Protein AF-A0A955CSC9-F1 (afdb_monomer)

Mean predicted aligned error: 12.22 Å

Solvent-accessible surface area (backbone atoms only — not comparable to full-atom values): 39302 Å² total; per-residue (Å²): 133,86,80,80,80,83,80,83,76,85,60,55,65,53,74,82,69,77,92,69,93,80,81,89,91,70,91,76,82,83,70,88,87,62,76,76,62,68,96,78,73,65,90,75,20,50,72,62,42,13,53,29,66,40,94,57,40,32,42,34,9,13,25,40,22,52,90,54,29,65,29,8,22,25,29,34,34,28,37,57,89,78,28,44,69,74,32,72,39,66,67,98,78,53,37,64,50,15,22,23,15,54,12,40,22,42,28,87,60,39,30,43,34,10,13,25,38,26,48,91,57,28,65,24,10,24,28,30,39,35,29,32,66,87,77,40,43,71,46,97,40,67,43,69,65,98,79,52,36,62,48,14,22,22,14,55,13,39,22,39,29,78,58,41,34,42,35,9,12,23,39,23,47,91,55,28,65,27,10,24,29,31,37,33,28,35,70,86,76,45,43,76,73,40,74,42,70,66,100,77,54,35,59,45,14,23,22,16,58,14,41,24,41,30,80,56,41,31,44,34,8,13,26,33,25,46,91,56,28,65,27,8,25,27,29,35,33,30,34,69,85,79,51,43,77,74,35,72,37,68,66,98,78,53,37,60,50,13,23,22,11,54,12,37,22,38,24,81,58,40,31,40,34,6,13,28,33,24,51,90,53,26,66,26,9,24,27,31,35,32,27,34,67,77,78,37,44,73,74,48,78,48,72,65,98,78,51,35,60,48,13,19,22,10,58,18,37,23,44,43,76,48,42,35,40,34,28,13,60,35,24,45,95,85,38,88,52,57,37,48,76,47,80,46,67,59,72,43,38,72,27,60,32,50,57,31,36,53,31,30,75,67,15,37,69,30,51,45,100,85,72,47,70,46,58,51,73,49,85,89,44,43,50,39,43,32,56,44,40,35,40,36,34,14,17,53,78,23,53,85,49,71,66,20,54,50,52,46,36,50,37,39,44,61,39,52,27,93,45,60,54,30,70,71,69,51,59,32,33,50,59,45,78,44,77,68,50,54,65,39,76,84,56,69,17,62,64,43,59,66,50,48,51,57,47,46,78,75,56,60,57,52,85,88,46,48,89,40,63,45,57,48,59,36,47,62,55,62,40,28,44,36,38,25,36,38,21,38,63,83,44,51,25,36,44,51,50,31,73,48,36,50,49,30,32,37,9,27,37,65,40,98,48,58,31,42,51,54,59,49,44,27,20,43,48,54,27,33,52,34,17,25,21,48,39,29,34,24,21,18,31,98,86,71,50,64,28,73,56,46,43,46,57,45,40,69,19,22,46,16,69,79,35,25,44,72,38,92,52,56,36,90,73,54,56,80,42,68,15,87,53,54,25,50,66,45,36,20,64,54,34,50,20,67,48,42,36,43,33,94,44,83,92,51,49,66,41,78,32,61,29,16,40,57,42,92,74,52,51,77,44,73,39,45,26,56,27,51,64,31,56,63,82,63,84,84,57,75,49,95,57,63,42,69,31,19,39,46,34,42,77,49,59,67,84,82,56,77,66,66,54,52,74,49,59,13,11,24,34,56,67,57,58,43,55,53,51,77,93,50,92,48,53,46,91,92,44,78,78,74,75,74,79,73,82,52,60,28,62,67,37,53,59,34,56,61,64,53,72,53,61,71,40,54,87,39,35,60,74,70,79,75,64,73,45,72,65,17,58,50,38,40,54,52,27,46,75,66,69,34,74,90,29,42,63,72,72,77,86,65,83,47,70,63,20,54,52,44,40,51,51,50,50,71,70,49,48,117

pLDDT: mean 86.6, std 15.4, range [21.83, 98.88]

Secondary structure (DSSP, 8-state):
-PPPPP--PPP------------SSS------------TT--TTS-TTSSEEEETTEEEEEETT--TTSTT--EEEEEETTTTEEEEEE--TT--TT--TTSEEEEETTEEEEEETT--TTSTT-BEEEEEETTT-PEEEEEE--TT--TT--BTSEEEEETTEEEEEETT--TTSTT--EEEEEETTT--EEEEE--TT--TT--EEEEEEEETTEEEEEETT--TTSTT-BEEEEEETTT--EEEEE--TT--TT--BTSEEEEETTEEEEEETT--TTSTT-BEEEEEETTT--EEEEE--TT--TT--EEEEEEEETTEEEEEETT--TTSTT--EEEEEES---SSSSSS-HHHHHH-EEEE-TTS-EEEEPPTT--TTS-EEEEEEEEBTT-PPPHHHHHHHHHHHHTS-HHHH--TT---S-EEEEEE--TTB----BTTTHHHHHHHHHHHSS-TTTTT-HHHHHHHTTTEEEEEE-S-BTTS--SEEE-TTSSEEEE-GGGSSSTT--HHHHHHHHHHHHHHHTT--TT-B-TTS-B----S-TT--STTSTTTSS--TTTTTT--S---SS-PPPEETTSB-GGG--B---TTTTT-EEEE--S-SS---EEEESBS----SS-SSS--SS-B---SS--TTPPSSPP-S--EEPPP--GGG-----TTSTT-STT-----S------HHHHHHHTTPPPPPP-TT-TT-SSS-SHHHHHHHHHHHHHT-GGG-TTSSS--SHHHHHHHHHHHHT---

Foldseek 3Di:
DDDDDDPPDQQQADDDDDDDDDDDDDDDPPDDPDDADDPDDDPQLPWRSEWEDDDQKIKIWRQQDQPQHGSLTWIWIARNNHNDTQDIAHDPDGHYQQRWRLYWEDDDQKIKIWRQQDQPAHGSLIWIWIAGNNRSDTDPAIAHPPPGHYQQSWRNEWYDDDQKIKIWRQQDQPQHGSLIKIWIAGNVVSDTPDIAHPPDGHHQQSWRLYWYDDQQKIKIWRQQDQPQHGSLTKMWIAGNNVSDTQDIAHDPPGHHQQSWRLEWEDDAQKIKIWRQQDQPQHGSLTWIWIAGNNNSDTPDIDHDPPGHHQQRWRNHWYDDDFKIKIKRQQDQPVHGSNIDIDIDGQQPQQQQLAHGPCCQVPAFWFQWPVRRIDHDYDPPRDSQAAEAAEEEAEAAPQDQDPLLVVQLQVQQQQAQCVQSVGNVNHHGHRYHYHYAHHHHHQDEALVPVVVVVVCCLQCQDHPVCGPGVRVSVRVLQRYAYEYRHQYYNPACFQWAAFQQERYIYGHNCPPPPGNDDSLSSNLSVLLRVLRNQREALLAAFPVRDHDNQEQDQQEAASSHVLASGQAPQQNVLHDNHGAQDWWDKAWLQFGQQQQFTADPDPVQQQRKGWWFFQDVVTDIAITGNNRHGHPSNPPPDRDRGTDHGHTSNALLADPPRDDTGDTRTGHRRSNRTHSHLDDDPCSPVSRRPDPPCSPGDHNSSVVRSSPRHRHQLPLLPQVSPSFLDPVSVVSLVVCLVVLNPSQPLVPPSDSDVVSVVSSVVSSVVTGD

Structure (mmCIF, N/CA/C/O backbone):
data_AF-A0A955CSC9-F1
#
_entry.id   AF-A0A955CSC9-F1
#
loop_
_atom_site.group_PDB
_atom_site.id
_atom_site.type_symbol
_atom_site.label_atom_id
_atom_site.label_alt_id
_atom_site.label_comp_id
_atom_site.label_asym_id
_atom_site.label_entity_id
_atom_site.label_seq_id
_atom_site.pdbx_PDB_ins_code
_atom_site.Cartn_x
_atom_site.Cartn_y
_atom_site.Cartn_z
_atom_site.occupancy
_atom_site.B_iso_or_equiv
_atom_site.auth_seq_id
_atom_site.auth_comp_id
_atom_site.auth_asym_id
_atom_site.auth_atom_id
_atom_site.pdbx_PDB_model_num
ATOM 1 N N . MET A 1 1 ? 2.691 -4.304 -58.255 1.00 27.72 1 MET A N 1
ATOM 2 C CA . MET A 1 1 ? 2.308 -4.835 -56.934 1.00 27.72 1 MET A CA 1
ATOM 3 C C . MET A 1 1 ? 2.825 -3.821 -55.934 1.00 27.72 1 MET A C 1
ATOM 5 O O . MET A 1 1 ? 4.020 -3.562 -56.001 1.00 27.72 1 MET A O 1
ATOM 9 N N . PRO A 1 2 ? 1.970 -3.122 -55.175 1.00 28.23 2 PRO A N 1
ATOM 10 C CA . PRO A 1 2 ? 2.449 -2.089 -54.270 1.00 28.23 2 PRO A CA 1
ATOM 11 C C . PRO A 1 2 ? 3.050 -2.744 -53.023 1.00 28.23 2 PRO A C 1
ATOM 13 O O . PRO A 1 2 ? 2.487 -3.691 -52.478 1.00 28.23 2 PRO A O 1
ATOM 16 N N . SER A 1 3 ? 4.222 -2.250 -52.647 1.00 24.31 3 SER A N 1
ATOM 17 C CA . SER A 1 3 ? 4.966 -2.540 -51.428 1.00 24.31 3 SER A CA 1
ATOM 18 C C . SER A 1 3 ? 4.188 -2.064 -50.201 1.00 24.31 3 SER A C 1
ATOM 20 O O . SER A 1 3 ? 3.803 -0.898 -50.123 1.00 24.31 3 SER A O 1
ATOM 22 N N . THR A 1 4 ? 3.962 -2.972 -49.259 1.00 22.47 4 THR A N 1
ATOM 23 C CA . THR A 1 4 ? 3.539 -2.686 -47.884 1.00 22.47 4 THR A CA 1
ATOM 24 C C . THR A 1 4 ? 4.576 -1.794 -47.188 1.00 22.47 4 THR A C 1
ATOM 26 O O . THR A 1 4 ? 5.764 -2.106 -47.283 1.00 22.47 4 THR A O 1
ATOM 29 N N . PRO A 1 5 ? 4.178 -0.701 -46.513 1.00 23.91 5 PRO A N 1
ATOM 30 C CA . PRO A 1 5 ? 5.097 0.084 -45.701 1.00 23.91 5 PRO A CA 1
ATOM 31 C C . PRO A 1 5 ? 5.433 -0.687 -44.417 1.00 23.91 5 PRO A C 1
ATOM 33 O O . PRO A 1 5 ? 4.557 -1.295 -43.803 1.00 23.91 5 PRO A O 1
ATOM 36 N N . CYS A 1 6 ? 6.710 -0.672 -44.040 1.00 21.83 6 CYS A N 1
ATOM 37 C CA . CYS A 1 6 ? 7.175 -1.092 -42.725 1.00 21.83 6 CYS A CA 1
ATOM 38 C C . CYS A 1 6 ? 6.608 -0.094 -41.701 1.00 21.83 6 CYS A C 1
ATOM 40 O O . CYS A 1 6 ? 6.848 1.105 -41.840 1.00 21.83 6 CYS A O 1
ATOM 42 N N . LEU A 1 7 ? 5.804 -0.551 -40.736 1.00 22.22 7 LEU A N 1
ATOM 43 C CA . LEU A 1 7 ? 5.427 0.272 -39.585 1.00 22.22 7 LEU A CA 1
ATOM 44 C C . LEU A 1 7 ? 6.669 0.424 -38.698 1.00 22.22 7 LEU A C 1
ATOM 46 O O . LEU A 1 7 ? 7.051 -0.527 -38.019 1.00 22.22 7 LEU A O 1
ATOM 50 N N . THR A 1 8 ? 7.279 1.605 -38.690 1.00 24.14 8 THR A N 1
ATOM 51 C CA . THR A 1 8 ? 8.192 2.024 -37.622 1.00 24.14 8 THR A CA 1
ATOM 52 C C . THR A 1 8 ? 7.347 2.179 -36.353 1.00 24.14 8 THR A C 1
ATOM 54 O O . THR A 1 8 ? 6.437 3.008 -36.318 1.00 24.14 8 THR A O 1
ATOM 57 N N . ARG A 1 9 ? 7.545 1.301 -35.364 1.00 34.22 9 ARG A N 1
ATOM 58 C CA . ARG A 1 9 ? 6.771 1.268 -34.111 1.00 34.22 9 ARG A CA 1
ATOM 59 C C . ARG A 1 9 ? 7.340 2.305 -33.136 1.00 34.22 9 ARG A C 1
ATOM 61 O O . ARG A 1 9 ? 8.554 2.397 -32.989 1.00 34.22 9 ARG A O 1
ATOM 68 N N . PHE A 1 10 ? 6.469 3.103 -32.522 1.00 26.36 10 PHE A N 1
ATOM 69 C CA . PHE A 1 10 ? 6.844 4.162 -31.584 1.00 26.36 10 PHE A CA 1
ATOM 70 C C . PHE A 1 10 ? 7.265 3.555 -30.239 1.00 26.36 10 PHE A C 1
ATOM 72 O O . PHE A 1 10 ? 6.445 2.933 -29.569 1.00 26.36 10 PHE A O 1
ATOM 79 N N . PHE A 1 11 ? 8.519 3.759 -29.833 1.00 30.78 11 PHE A N 1
ATOM 80 C CA . PHE A 1 11 ? 8.929 3.612 -28.439 1.00 30.78 11 PHE A CA 1
ATOM 81 C C . PHE A 1 11 ? 8.582 4.921 -27.727 1.00 30.78 11 PHE A C 1
ATOM 83 O O . PHE A 1 11 ? 9.043 5.984 -28.128 1.00 30.78 11 PHE A O 1
ATOM 90 N N . VAL A 1 12 ? 7.722 4.868 -26.713 1.00 28.50 12 VAL A N 1
ATOM 91 C CA . VAL A 1 12 ? 7.493 5.990 -25.794 1.00 28.50 12 VAL A CA 1
ATOM 92 C C . VAL A 1 12 ? 7.658 5.436 -24.386 1.00 28.50 12 VAL A C 1
ATOM 94 O O . VAL A 1 12 ? 6.748 4.789 -23.866 1.00 28.50 12 VAL A O 1
ATOM 97 N N . SER A 1 13 ? 8.822 5.668 -23.772 1.00 34.81 13 SER A N 1
ATOM 98 C CA . SER A 1 13 ? 8.996 5.463 -22.330 1.00 34.81 13 SER A CA 1
ATOM 99 C C . SER A 1 13 ? 8.110 6.460 -21.588 1.00 34.81 13 SER A C 1
ATOM 101 O O . SER A 1 13 ? 8.281 7.675 -21.700 1.00 34.81 13 SER A O 1
ATOM 103 N N . LEU A 1 14 ? 7.123 5.939 -20.867 1.00 34.06 14 LEU A N 1
ATOM 104 C CA . LEU A 1 14 ? 6.153 6.722 -20.113 1.00 34.06 14 LEU A CA 1
ATOM 105 C C . LEU A 1 14 ? 6.776 7.186 -18.781 1.00 34.06 14 LEU A C 1
ATOM 107 O O . LEU A 1 14 ? 7.572 6.474 -18.177 1.00 34.06 14 LEU A O 1
ATOM 111 N N . LEU A 1 15 ? 6.450 8.413 -18.368 1.00 38.41 15 LEU A N 1
ATOM 112 C CA . LEU A 1 15 ? 7.112 9.221 -17.332 1.00 38.41 15 LEU A CA 1
ATOM 113 C C . LEU A 1 15 ? 7.545 8.484 -16.045 1.00 38.41 15 LEU A C 1
ATOM 115 O O . LEU A 1 15 ? 6.826 7.639 -15.520 1.00 38.41 15 LEU A O 1
ATOM 119 N N . ALA A 1 16 ? 8.635 8.957 -15.430 1.00 31.97 16 ALA A N 1
ATOM 120 C CA . ALA A 1 16 ? 8.791 8.895 -13.978 1.00 31.97 16 ALA A CA 1
ATOM 121 C C . ALA A 1 16 ? 7.995 10.060 -13.362 1.00 31.97 16 ALA A C 1
ATOM 123 O O . ALA A 1 16 ? 8.359 11.227 -13.528 1.00 31.97 16 ALA A O 1
ATOM 124 N N . LEU A 1 17 ? 6.879 9.762 -12.691 1.00 34.78 17 LEU A N 1
ATOM 125 C CA . LEU A 1 17 ? 6.157 10.761 -11.905 1.00 34.78 17 LEU A CA 1
ATOM 126 C C . LEU A 1 17 ? 6.923 11.043 -10.608 1.00 34.78 17 LEU A C 1
ATOM 128 O O . LEU A 1 17 ? 7.182 10.141 -9.816 1.00 34.78 17 LEU A O 1
ATOM 132 N N . SER A 1 18 ? 7.242 12.312 -10.354 1.00 35.44 18 SER A N 1
ATOM 133 C CA . SER A 1 18 ? 7.598 12.763 -9.009 1.00 35.44 18 SER A CA 1
ATOM 134 C C . SER A 1 18 ? 6.372 12.654 -8.101 1.00 35.44 18 SER A C 1
ATOM 136 O O . SER A 1 18 ? 5.301 13.138 -8.470 1.00 35.44 18 SER A O 1
ATOM 138 N N . SER A 1 19 ? 6.544 12.053 -6.923 1.00 32.44 19 SER A N 1
ATOM 139 C CA . SER A 1 19 ? 5.508 11.794 -5.918 1.00 32.44 19 SER A CA 1
ATOM 140 C C . SER A 1 19 ? 4.541 12.970 -5.716 1.00 32.44 19 SER A C 1
ATOM 142 O O . SER A 1 19 ? 4.884 13.973 -5.084 1.00 32.44 19 SER A O 1
ATOM 144 N N . MET A 1 20 ? 3.309 12.822 -6.193 1.00 34.28 20 MET A N 1
ATOM 145 C CA . MET A 1 20 ? 2.164 13.583 -5.707 1.00 34.28 20 MET A CA 1
ATOM 146 C C . MET A 1 20 ? 1.137 12.580 -5.198 1.00 34.28 20 MET A C 1
ATOM 148 O O . MET A 1 20 ? 0.690 11.715 -5.943 1.00 34.28 20 MET A O 1
ATOM 152 N N . ALA A 1 21 ? 0.810 12.672 -3.910 1.00 30.42 21 ALA A N 1
ATOM 153 C CA . ALA A 1 21 ? -0.268 11.901 -3.309 1.00 30.42 21 ALA A CA 1
ATOM 154 C C . ALA A 1 21 ? -1.593 12.264 -3.999 1.00 30.42 21 ALA A C 1
ATOM 156 O O . ALA A 1 21 ? -1.924 13.447 -4.112 1.00 30.42 21 ALA A O 1
ATOM 157 N N . VAL A 1 22 ? -2.338 11.261 -4.466 1.00 36.06 22 VAL A N 1
ATOM 158 C CA . VAL A 1 22 ? -3.630 11.452 -5.135 1.00 36.06 22 VAL A CA 1
ATOM 159 C C . VAL A 1 22 ? -4.745 10.866 -4.273 1.00 36.06 22 VAL A C 1
ATOM 161 O O . VAL A 1 22 ? -4.733 9.691 -3.924 1.00 36.06 22 VAL A O 1
ATOM 164 N N . SER A 1 23 ? -5.714 11.716 -3.949 1.00 29.53 23 SER A N 1
ATOM 165 C CA . SER A 1 23 ? -7.051 11.375 -3.461 1.00 29.53 23 SER A CA 1
ATOM 166 C C . SER A 1 23 ? -7.992 11.062 -4.638 1.00 29.53 23 SER A C 1
ATOM 168 O O . SER A 1 23 ? -7.803 11.616 -5.728 1.00 29.53 23 SER A O 1
ATOM 170 N N . PRO A 1 24 ? -9.018 10.204 -4.473 1.00 41.53 24 PRO A N 1
ATOM 171 C CA . PRO A 1 24 ? -9.853 9.799 -5.595 1.00 41.53 24 PRO A CA 1
ATOM 172 C C . PRO A 1 24 ? -10.959 10.820 -5.914 1.00 41.53 24 PRO A C 1
ATOM 174 O O . PRO A 1 24 ? -11.454 11.543 -5.052 1.00 41.53 24 PRO A O 1
ATOM 177 N N . ALA A 1 25 ? -11.379 10.783 -7.183 1.00 38.34 25 ALA A N 1
ATOM 178 C CA . ALA A 1 25 ? -12.618 11.321 -7.753 1.00 38.34 25 ALA A CA 1
ATOM 179 C C . ALA A 1 25 ? -12.752 12.854 -7.915 1.00 38.34 25 ALA A C 1
ATOM 181 O O . ALA A 1 25 ? -13.553 13.531 -7.275 1.00 38.34 25 ALA A O 1
ATOM 182 N N . GLY A 1 26 ? -12.060 13.374 -8.928 1.00 32.62 26 GLY A N 1
ATOM 183 C CA . GLY A 1 26 ? -12.388 14.621 -9.619 1.00 32.62 26 GLY A CA 1
ATOM 184 C C . GLY A 1 26 ? -11.360 14.837 -10.719 1.00 32.62 26 GLY A C 1
ATOM 185 O O . GLY A 1 26 ? -10.179 14.907 -10.403 1.00 32.62 26 GLY A O 1
ATOM 186 N N . GLY A 1 27 ? -11.775 14.859 -11.992 1.00 33.59 27 GLY A N 1
ATOM 187 C CA . GLY A 1 27 ? -10.863 14.909 -13.142 1.00 33.59 27 GLY A CA 1
ATOM 188 C C . GLY A 1 27 ? -9.773 15.964 -12.952 1.00 33.59 27 GLY A C 1
ATOM 189 O O . GLY A 1 27 ? -10.051 17.162 -13.005 1.00 33.59 27 GLY A O 1
ATOM 190 N N . GLN A 1 28 ? -8.547 15.517 -12.675 1.00 43.25 28 GLN A N 1
ATOM 191 C CA . GLN A 1 28 ? -7.423 16.418 -12.491 1.00 43.25 28 GLN A CA 1
ATOM 192 C C . GLN A 1 28 ? -7.009 16.926 -13.868 1.00 43.25 28 GLN A C 1
ATOM 194 O O . GLN A 1 28 ? -6.484 16.178 -14.689 1.00 43.25 28 GLN A O 1
ATOM 199 N N . THR A 1 29 ? -7.246 18.208 -14.138 1.00 39.84 29 THR A N 1
ATOM 200 C CA . THR A 1 29 ? -6.616 18.867 -15.281 1.00 39.84 29 THR A CA 1
ATOM 201 C C . THR A 1 29 ? -5.141 19.075 -14.943 1.00 39.84 29 THR A C 1
ATOM 203 O O . THR A 1 29 ? -4.768 20.085 -14.343 1.00 39.84 29 THR A O 1
ATOM 206 N N . ILE A 1 30 ? -4.296 18.109 -15.299 1.00 59.06 30 ILE A N 1
ATOM 207 C CA . ILE A 1 30 ? -2.844 18.293 -15.298 1.00 59.06 30 ILE A CA 1
ATOM 208 C C . ILE A 1 30 ? -2.531 19.264 -16.439 1.00 59.06 30 ILE A C 1
ATOM 210 O O . ILE A 1 30 ? -2.742 18.955 -17.610 1.00 59.06 30 ILE A O 1
ATOM 214 N N . ASN A 1 31 ? -2.103 20.478 -16.095 1.00 68.06 31 ASN A N 1
ATOM 215 C CA . ASN A 1 31 ? -1.739 21.489 -17.083 1.00 68.06 31 ASN A CA 1
ATOM 216 C C . ASN A 1 31 ? -0.254 21.363 -17.424 1.00 68.06 31 ASN A C 1
ATOM 218 O O . ASN A 1 31 ? 0.576 21.227 -16.525 1.00 68.06 31 ASN A O 1
ATOM 222 N N . GLU A 1 32 ? 0.076 21.472 -18.711 1.00 78.44 32 GLU A N 1
ATOM 223 C CA . GLU A 1 32 ? 1.454 21.649 -19.166 1.00 78.44 32 GLU A CA 1
ATOM 224 C C . GLU A 1 32 ? 2.065 22.871 -18.462 1.00 78.44 32 GLU A C 1
ATOM 226 O O . GLU A 1 32 ? 1.569 23.992 -18.595 1.00 78.44 32 GLU A O 1
ATOM 231 N N . THR A 1 33 ? 3.130 22.655 -17.690 1.00 82.19 33 THR A N 1
ATOM 232 C CA . THR A 1 33 ? 3.891 23.745 -17.066 1.00 82.19 33 THR A CA 1
ATOM 233 C C . THR A 1 33 ? 4.924 24.304 -18.033 1.00 82.19 33 THR A C 1
ATOM 235 O O . THR A 1 33 ? 5.051 25.524 -18.145 1.00 82.19 33 THR A O 1
ATOM 238 N N . VAL A 1 34 ? 5.640 23.427 -18.747 1.00 86.00 34 VAL A N 1
ATOM 239 C CA . VAL A 1 34 ? 6.629 23.799 -19.761 1.00 86.00 34 VAL A CA 1
ATOM 240 C C . VAL A 1 34 ? 6.714 22.746 -20.874 1.00 86.00 34 VAL A C 1
ATOM 242 O O . VAL A 1 34 ? 6.741 21.549 -20.597 1.00 86.00 34 VAL A O 1
ATOM 245 N N . LYS A 1 35 ? 6.846 23.194 -22.130 1.00 88.69 35 LYS A N 1
ATOM 246 C CA . LYS A 1 35 ? 7.242 22.362 -23.275 1.00 88.69 35 LYS A CA 1
ATOM 247 C C . LYS A 1 35 ? 8.754 22.391 -23.478 1.00 88.69 35 LYS A C 1
ATOM 249 O O . LYS A 1 35 ? 9.326 23.466 -23.653 1.00 88.69 35 LYS A O 1
ATOM 254 N N . LEU A 1 36 ? 9.380 21.219 -23.540 1.00 89.44 36 LEU A N 1
ATOM 255 C CA . LEU A 1 36 ? 10.791 21.087 -23.907 1.00 89.44 36 LEU A CA 1
ATOM 256 C C . LEU A 1 36 ? 10.930 21.122 -25.431 1.00 89.44 36 LEU A C 1
ATOM 258 O O . LEU A 1 36 ? 10.248 20.379 -26.137 1.00 89.44 36 LEU A O 1
ATOM 262 N N . LEU A 1 37 ? 11.790 22.004 -25.934 1.00 90.12 37 LEU A N 1
ATOM 263 C CA . LEU A 1 37 ? 12.090 22.135 -27.357 1.00 90.12 37 LEU A CA 1
ATOM 264 C C . LEU A 1 37 ? 13.610 22.191 -27.539 1.00 90.12 37 LEU A C 1
ATOM 266 O O . LEU A 1 37 ? 14.245 23.020 -26.881 1.00 90.12 37 LEU A O 1
ATOM 270 N N . PRO A 1 38 ? 14.198 21.362 -28.417 1.00 90.81 38 PRO A N 1
ATOM 271 C CA . PRO A 1 38 ? 15.599 21.517 -28.786 1.00 90.81 38 PRO A CA 1
ATOM 272 C C . PRO A 1 38 ? 15.786 22.845 -29.531 1.00 90.81 38 PRO A C 1
ATOM 274 O O . PRO A 1 38 ? 14.937 23.258 -30.326 1.00 90.81 38 PRO A O 1
ATOM 277 N N . ASN A 1 39 ? 16.898 23.532 -29.270 1.00 90.44 39 ASN A N 1
ATOM 278 C CA . ASN A 1 39 ? 17.215 24.832 -29.870 1.00 90.44 39 ASN A CA 1
ATOM 279 C C . ASN A 1 39 ? 17.400 24.766 -31.395 1.00 90.44 39 ASN A C 1
ATOM 281 O O . ASN A 1 39 ? 17.302 25.793 -32.068 1.00 90.44 39 ASN A O 1
ATOM 285 N N . ASP A 1 40 ? 17.692 23.580 -31.920 1.00 89.88 40 ASP A N 1
ATOM 286 C CA . ASP A 1 40 ? 18.030 23.301 -33.311 1.00 89.88 40 ASP A CA 1
ATOM 287 C C . ASP A 1 40 ? 17.124 22.252 -33.963 1.00 89.88 40 ASP A C 1
ATOM 289 O O . ASP A 1 40 ? 17.410 21.850 -35.082 1.00 89.88 40 ASP A O 1
ATOM 293 N N . GLY A 1 41 ? 16.021 21.857 -33.314 1.00 80.69 41 GLY A N 1
ATOM 294 C CA . GLY A 1 41 ? 15.158 20.794 -33.830 1.00 80.69 41 GLY A CA 1
ATOM 295 C C . GLY A 1 41 ? 14.644 21.080 -35.236 1.00 80.69 41 GLY A C 1
ATOM 296 O O . GLY A 1 41 ? 13.989 22.105 -35.480 1.00 80.69 41 GLY A O 1
ATOM 297 N N . ILE A 1 42 ? 14.896 20.145 -36.143 1.00 85.12 42 ILE A N 1
ATOM 298 C CA . ILE A 1 42 ? 14.381 20.148 -37.503 1.00 85.12 42 ILE A CA 1
ATOM 299 C C . ILE A 1 42 ? 13.373 19.005 -37.686 1.00 85.12 42 ILE A C 1
ATOM 301 O O . ILE A 1 42 ? 12.956 18.311 -36.757 1.00 85.12 42 ILE A O 1
ATOM 305 N N . SER A 1 43 ? 12.809 18.907 -38.888 1.00 84.69 43 SER A N 1
ATOM 306 C CA . SER A 1 43 ? 11.834 17.863 -39.189 1.00 84.69 43 SER A CA 1
ATOM 307 C C . SER A 1 43 ? 12.529 16.514 -39.322 1.00 84.69 43 SER A C 1
ATOM 309 O O . SER A 1 43 ? 13.434 16.418 -40.140 1.00 84.69 43 SER A O 1
ATOM 311 N N . LEU A 1 44 ? 11.956 15.484 -38.691 1.00 84.44 44 LEU A N 1
ATOM 312 C CA . LEU A 1 44 ? 12.343 14.066 -38.775 1.00 84.44 44 LEU A CA 1
ATOM 313 C C . LEU A 1 44 ? 13.452 13.592 -37.828 1.00 84.44 44 LEU A C 1
ATOM 315 O O . LEU A 1 44 ? 13.618 12.384 -37.757 1.00 84.44 44 LEU A O 1
ATOM 319 N N . ASP A 1 45 ? 14.037 14.453 -36.990 1.00 87.25 45 ASP A N 1
ATOM 320 C CA . ASP A 1 45 ? 15.051 14.046 -35.987 1.00 87.25 45 ASP A CA 1
ATOM 321 C C . ASP A 1 45 ? 14.518 13.086 -34.905 1.00 87.25 45 ASP A C 1
ATOM 323 O O . ASP A 1 45 ? 15.264 12.533 -34.099 1.00 87.25 45 ASP A O 1
ATOM 327 N N . VAL A 1 46 ? 13.193 12.912 -34.849 1.00 90.06 46 VAL A N 1
ATOM 328 C CA . VAL A 1 46 ? 12.474 12.085 -33.865 1.00 90.06 46 VAL A CA 1
ATOM 329 C C . VAL A 1 46 ? 12.812 12.465 -32.414 1.00 90.06 46 VAL A C 1
ATOM 331 O O . VAL A 1 46 ? 12.889 11.619 -31.525 1.00 90.06 46 VAL A O 1
ATOM 334 N N . PHE A 1 47 ? 12.983 13.765 -32.150 1.00 92.38 47 PHE A N 1
ATOM 335 C CA . PHE A 1 47 ? 13.141 14.282 -30.790 1.00 92.38 47 PHE A CA 1
ATOM 336 C C . PHE A 1 47 ? 11.990 13.821 -29.885 1.00 92.38 47 PHE A C 1
ATOM 338 O O . PHE A 1 47 ? 10.816 14.030 -30.202 1.00 92.38 47 PHE A O 1
ATOM 345 N N . GLY A 1 48 ? 12.335 13.239 -28.736 1.00 90.94 48 GLY A N 1
ATOM 346 C CA . GLY A 1 48 ? 11.363 12.680 -27.795 1.00 90.94 48 GLY A CA 1
ATOM 347 C C . GLY A 1 48 ? 11.132 11.179 -27.952 1.00 90.94 48 GLY A C 1
ATOM 348 O O . GLY A 1 48 ? 10.285 10.648 -27.242 1.00 90.94 48 GLY A O 1
ATOM 349 N N . PHE A 1 49 ? 11.868 10.499 -28.840 1.00 91.75 49 PHE A N 1
ATOM 350 C CA . PHE A 1 49 ? 11.795 9.041 -28.993 1.00 91.75 49 PHE A CA 1
ATOM 351 C C . PHE A 1 49 ? 12.161 8.301 -27.701 1.00 91.75 49 PHE A C 1
ATOM 353 O O . PHE A 1 49 ? 11.485 7.366 -27.289 1.00 91.75 49 PHE A O 1
ATOM 360 N N . SER A 1 50 ? 13.214 8.754 -27.026 1.00 94.94 50 SER A N 1
ATOM 361 C CA . SER A 1 50 ? 13.641 8.221 -25.738 1.00 94.94 50 SER A CA 1
ATOM 362 C C . SER A 1 50 ? 13.762 9.364 -24.733 1.00 94.94 50 SER A C 1
ATOM 364 O O . SER A 1 50 ? 14.207 10.464 -25.068 1.00 94.94 50 SER A O 1
ATOM 366 N N . VAL A 1 51 ? 13.300 9.140 -23.502 1.00 94.81 51 VAL A N 1
ATOM 367 C CA . VAL A 1 51 ? 13.273 10.162 -22.447 1.00 94.81 51 VAL A CA 1
ATOM 368 C C . VAL A 1 51 ? 13.604 9.520 -21.106 1.00 94.81 51 VAL A C 1
ATOM 370 O O . VAL A 1 51 ? 13.068 8.466 -20.774 1.00 94.81 51 VAL A O 1
ATOM 373 N N . ALA A 1 52 ? 14.441 10.186 -20.312 1.00 95.31 52 ALA A N 1
ATOM 374 C CA . ALA A 1 52 ? 14.706 9.821 -18.924 1.00 95.31 52 ALA A CA 1
ATOM 375 C C . ALA A 1 52 ? 14.854 11.079 -18.055 1.00 95.31 52 ALA A C 1
ATOM 377 O O . ALA A 1 52 ? 15.315 12.114 -18.533 1.00 95.31 52 ALA A O 1
ATOM 378 N N . ILE A 1 53 ? 14.471 11.007 -16.778 1.00 93.12 53 ILE A N 1
ATOM 379 C CA . ILE A 1 53 ? 14.496 12.150 -15.851 1.00 93.12 53 ILE A CA 1
ATOM 380 C C . ILE A 1 53 ? 15.069 11.745 -14.489 1.00 93.12 53 ILE A C 1
ATOM 382 O O . ILE A 1 53 ? 14.745 10.687 -13.955 1.00 93.12 53 ILE A O 1
ATOM 386 N N . ASN A 1 54 ? 15.909 12.601 -13.908 1.00 92.75 54 ASN A N 1
ATOM 387 C CA . ASN A 1 54 ? 16.368 12.490 -12.527 1.00 92.75 54 ASN A CA 1
ATOM 388 C C . ASN A 1 54 ? 16.289 13.865 -11.856 1.00 92.75 54 ASN A C 1
ATOM 390 O O . ASN A 1 54 ? 16.930 14.823 -12.291 1.00 92.75 54 ASN A O 1
ATOM 394 N N . GLY A 1 55 ? 15.469 13.974 -10.808 1.00 90.31 55 GLY A N 1
ATOM 395 C CA . GLY A 1 55 ? 15.183 15.260 -10.174 1.00 90.31 55 GLY A CA 1
ATOM 396 C C . GLY A 1 55 ? 14.617 16.260 -11.185 1.00 90.31 55 GLY A C 1
ATOM 397 O O . GLY A 1 55 ? 13.574 16.019 -11.786 1.00 90.31 55 GLY A O 1
ATOM 398 N N . THR A 1 56 ? 15.314 17.379 -11.379 1.00 92.38 56 THR A N 1
ATOM 399 C CA . THR A 1 56 ? 14.912 18.439 -12.316 1.00 92.38 56 THR A CA 1
ATOM 400 C C . THR A 1 56 ? 15.620 18.367 -13.671 1.00 92.38 56 THR A C 1
ATOM 402 O O . THR A 1 56 ? 15.473 19.266 -14.492 1.00 92.38 56 THR A O 1
ATOM 405 N N . THR A 1 57 ? 16.398 17.315 -13.937 1.00 94.56 57 THR A N 1
ATOM 406 C CA . THR A 1 57 ? 17.138 17.159 -15.197 1.00 94.56 57 THR A CA 1
ATOM 407 C C . THR A 1 57 ? 16.546 16.038 -16.040 1.00 94.56 57 THR A C 1
ATOM 409 O O . THR A 1 57 ? 16.392 14.919 -15.553 1.00 94.56 57 THR A O 1
ATOM 412 N N . ALA A 1 58 ? 16.250 16.319 -17.309 1.00 96.00 58 ALA A N 1
ATOM 413 C CA . ALA A 1 58 ? 15.810 15.330 -18.292 1.00 96.00 58 ALA A CA 1
ATOM 414 C C . ALA A 1 58 ? 16.842 15.148 -19.414 1.00 96.00 58 ALA A C 1
ATOM 416 O O . ALA A 1 58 ? 17.455 16.122 -19.849 1.00 96.00 58 ALA A O 1
ATOM 417 N N . VAL A 1 59 ? 16.991 13.914 -19.897 1.00 97.81 59 VAL A N 1
ATOM 418 C CA . VAL A 1 59 ? 17.698 13.550 -21.134 1.00 97.81 59 VAL A CA 1
ATOM 419 C C . VAL A 1 59 ? 16.648 13.152 -22.166 1.00 97.81 59 VAL A C 1
ATOM 421 O O . VAL A 1 59 ? 15.762 12.358 -21.852 1.00 97.81 59 VAL A O 1
ATOM 424 N N . VAL A 1 60 ? 16.743 13.686 -23.382 1.00 97.94 60 VAL A N 1
ATOM 425 C CA . VAL A 1 60 ? 15.813 13.402 -24.482 1.00 97.94 60 VAL A CA 1
ATOM 426 C C . VAL A 1 60 ? 16.587 13.037 -25.744 1.00 97.94 60 VAL A C 1
ATOM 428 O O . VAL A 1 60 ? 17.420 13.823 -26.187 1.00 97.94 60 VAL A O 1
ATOM 431 N N . GLY A 1 61 ? 16.325 11.865 -26.316 1.00 97.44 61 GLY A N 1
ATOM 432 C CA . GLY A 1 61 ? 16.953 11.381 -27.545 1.00 97.44 61 GLY A CA 1
ATOM 433 C C . GLY A 1 61 ? 16.265 11.865 -28.824 1.00 97.44 61 GLY A C 1
ATOM 434 O O . GLY A 1 61 ? 15.054 12.105 -28.848 1.00 97.44 61 GLY A O 1
ATOM 435 N N . ALA A 1 62 ? 17.062 11.999 -29.881 1.00 97.00 62 ALA A N 1
ATOM 436 C CA . ALA A 1 62 ? 16.686 12.369 -31.242 1.00 97.00 62 ALA A CA 1
ATOM 437 C C . ALA A 1 62 ? 17.585 11.592 -32.221 1.00 97.00 62 ALA A C 1
ATOM 439 O O . ALA A 1 62 ? 18.571 12.106 -32.743 1.00 97.00 62 ALA A O 1
ATOM 440 N N . PHE A 1 63 ? 17.298 10.303 -32.392 1.00 95.56 63 PHE A N 1
ATOM 441 C CA . PHE A 1 63 ? 18.225 9.361 -33.028 1.00 95.56 63 PHE A CA 1
ATOM 442 C C . PHE A 1 63 ? 18.345 9.488 -34.555 1.00 95.56 63 PHE A C 1
ATOM 444 O O . PHE A 1 63 ? 19.171 8.805 -35.146 1.00 95.56 63 PHE A O 1
ATOM 451 N N . HIS A 1 64 ? 17.547 10.351 -35.187 1.00 94.88 64 HIS A N 1
ATOM 452 C CA . HIS A 1 64 ? 17.654 10.705 -36.611 1.00 94.88 64 HIS A CA 1
ATOM 453 C C . HIS A 1 64 ? 18.157 12.144 -36.814 1.00 94.88 64 HIS A C 1
ATOM 455 O O . HIS A 1 64 ? 17.959 12.734 -37.868 1.00 94.88 64 HIS A O 1
ATOM 461 N N . ASP A 1 65 ? 18.720 12.769 -35.782 1.00 93.38 65 ASP A N 1
ATOM 462 C CA . ASP A 1 65 ? 19.365 14.071 -35.947 1.00 93.38 65 ASP A CA 1
ATOM 463 C C . ASP A 1 65 ? 20.620 13.944 -36.835 1.00 93.38 65 ASP A C 1
ATOM 465 O O . ASP A 1 65 ? 21.373 12.976 -36.724 1.00 93.38 65 ASP A O 1
ATOM 469 N N . ASP A 1 66 ? 20.857 14.920 -37.714 1.00 92.75 66 ASP A N 1
ATOM 470 C CA . ASP A 1 66 ? 21.826 14.794 -38.818 1.00 92.75 66 ASP A CA 1
ATOM 471 C C . ASP A 1 66 ? 23.147 15.571 -38.600 1.00 92.75 66 ASP A C 1
ATOM 473 O O . ASP A 1 66 ? 23.905 15.827 -39.544 1.00 92.75 66 ASP A O 1
ATOM 477 N N . ASP A 1 67 ? 23.441 16.005 -37.370 1.00 89.19 67 ASP A N 1
ATOM 478 C CA . ASP A 1 67 ? 24.538 16.945 -37.083 1.00 89.19 67 ASP A CA 1
ATOM 479 C C . ASP A 1 67 ? 25.935 16.423 -37.463 1.00 89.19 67 ASP A C 1
ATOM 481 O O . ASP A 1 67 ? 26.771 17.194 -37.952 1.00 89.19 67 ASP A O 1
ATOM 485 N N . ASN A 1 68 ? 26.182 15.125 -37.268 1.00 90.81 68 ASN A N 1
ATOM 486 C CA . ASN A 1 68 ? 27.440 14.452 -37.604 1.00 90.81 68 ASN A CA 1
ATOM 487 C C . ASN A 1 68 ? 27.313 13.526 -38.835 1.00 90.81 68 ASN A C 1
ATOM 489 O O . ASN A 1 68 ? 28.197 12.716 -39.106 1.00 90.81 68 ASN A O 1
ATOM 493 N N . GLY A 1 69 ? 26.247 13.677 -39.626 1.00 90.69 69 GLY A N 1
ATOM 494 C CA . GLY A 1 69 ? 25.933 12.832 -40.783 1.00 90.69 69 GLY A CA 1
ATOM 495 C C . GLY A 1 69 ? 24.489 12.338 -40.748 1.00 90.69 69 GLY A C 1
ATOM 496 O O . GLY A 1 69 ? 23.854 12.406 -39.699 1.00 90.69 69 GLY A O 1
ATOM 497 N N . ASP A 1 70 ? 23.987 11.847 -41.887 1.00 93.38 70 ASP A N 1
ATOM 498 C CA . ASP A 1 70 ? 22.599 11.373 -42.006 1.00 93.38 70 ASP A CA 1
ATOM 499 C C . ASP A 1 70 ? 22.309 10.305 -40.927 1.00 93.38 70 ASP A C 1
ATOM 501 O O . ASP A 1 70 ? 23.062 9.337 -40.796 1.00 93.38 70 ASP A O 1
ATOM 505 N N . ASP A 1 71 ? 21.245 10.488 -40.145 1.00 93.06 71 ASP A N 1
ATOM 506 C CA . ASP A 1 71 ? 20.823 9.628 -39.031 1.00 93.06 71 ASP A CA 1
ATOM 507 C C . ASP A 1 71 ? 21.946 9.320 -38.002 1.00 93.06 71 ASP A C 1
ATOM 509 O O . ASP A 1 71 ? 21.977 8.246 -37.393 1.00 93.06 71 ASP A O 1
ATOM 513 N N . SER A 1 72 ? 22.903 10.240 -37.816 1.00 95.12 72 SER A N 1
ATOM 514 C CA . SER A 1 72 ? 23.982 10.101 -36.813 1.00 95.12 72 SER A CA 1
ATOM 515 C C . SER A 1 72 ? 23.459 10.153 -35.373 1.00 95.12 72 SER A C 1
ATOM 517 O O . SER A 1 72 ? 23.941 9.435 -34.495 1.00 95.12 72 SER A O 1
ATOM 519 N N . GLY A 1 73 ? 22.405 10.936 -35.152 1.00 96.81 73 GLY A N 1
ATOM 520 C CA . GLY A 1 73 ? 21.655 11.026 -33.913 1.00 96.81 73 GLY A CA 1
ATOM 521 C C . GLY A 1 73 ? 22.240 11.987 -32.872 1.00 96.81 73 GLY A C 1
ATOM 522 O O . GLY A 1 73 ? 23.435 12.276 -32.824 1.00 96.81 73 GLY A O 1
ATOM 523 N N . SER A 1 74 ? 21.358 12.466 -31.994 1.00 97.19 74 SER A N 1
ATOM 524 C CA . SER A 1 74 ? 21.660 13.387 -30.897 1.00 97.19 74 SER A CA 1
ATOM 525 C C . SER A 1 74 ? 20.863 13.059 -29.637 1.00 97.19 74 SER A C 1
ATOM 527 O O . SER A 1 74 ? 19.819 12.409 -29.669 1.00 97.19 74 SER A O 1
ATOM 529 N N . ALA A 1 75 ? 21.315 13.584 -28.498 1.00 97.75 75 ALA A N 1
ATOM 530 C CA . ALA A 1 75 ? 20.513 13.653 -27.279 1.00 97.75 75 ALA A CA 1
ATOM 531 C C . ALA A 1 75 ? 20.610 15.043 -26.644 1.00 97.75 75 ALA A C 1
ATOM 533 O O . ALA A 1 75 ? 21.500 15.828 -26.950 1.00 97.75 75 ALA A O 1
ATOM 534 N N . TYR A 1 76 ? 19.684 15.380 -25.755 1.00 97.69 76 TYR A N 1
ATOM 535 C CA . TYR A 1 76 ? 19.547 16.732 -25.225 1.00 97.69 76 TYR A CA 1
ATOM 536 C C . TYR A 1 76 ? 19.288 16.713 -23.727 1.00 97.69 76 TYR A C 1
ATOM 538 O O . TYR A 1 76 ? 18.439 15.964 -23.252 1.00 97.69 76 TYR A O 1
ATOM 546 N N . LEU A 1 77 ? 19.982 17.581 -22.992 1.00 97.44 77 LEU A N 1
ATOM 547 C CA . LEU A 1 77 ? 19.746 17.809 -21.570 1.00 97.44 77 LEU A CA 1
ATOM 548 C C . LEU A 1 77 ? 18.844 19.020 -21.358 1.00 97.44 77 LEU A C 1
ATOM 550 O O . LEU A 1 77 ? 19.095 20.081 -21.932 1.00 97.44 77 LEU A O 1
ATOM 554 N N . PHE A 1 78 ? 17.860 18.886 -20.473 1.00 96.00 78 PHE A N 1
ATOM 555 C CA . PHE A 1 78 ? 16.938 19.954 -20.095 1.00 96.00 78 PHE A CA 1
ATOM 556 C C . PHE A 1 78 ? 16.806 20.102 -18.585 1.00 96.00 78 PHE A C 1
ATOM 558 O O . PHE A 1 78 ? 16.708 19.114 -17.864 1.00 96.00 78 PHE A O 1
ATOM 565 N N . GLU A 1 79 ? 16.704 21.349 -18.137 1.00 93.88 79 GLU A N 1
ATOM 566 C CA . GLU A 1 79 ? 16.214 21.707 -16.809 1.00 93.88 79 GLU A CA 1
ATOM 567 C C . GLU A 1 79 ? 14.685 21.824 -16.874 1.00 93.88 79 GLU A C 1
ATOM 569 O O . GLU A 1 79 ? 14.140 22.724 -17.522 1.00 93.88 79 GLU A O 1
ATOM 574 N N . THR A 1 80 ? 13.982 20.892 -16.236 1.00 91.00 80 THR A N 1
ATOM 575 C CA . THR A 1 80 ? 12.542 20.673 -16.425 1.00 91.00 80 THR A CA 1
ATOM 576 C C . THR A 1 80 ? 11.674 21.718 -15.737 1.00 91.00 80 THR A C 1
ATOM 578 O O . THR A 1 80 ? 10.539 21.929 -16.160 1.00 91.00 80 THR A O 1
ATOM 581 N N . THR A 1 81 ? 12.193 22.436 -14.734 1.00 89.50 81 THR A N 1
ATOM 582 C CA . THR A 1 81 ? 11.420 23.477 -14.030 1.00 89.50 81 THR A CA 1
ATOM 583 C C . THR A 1 81 ? 11.133 24.703 -14.895 1.00 89.50 81 THR A C 1
ATOM 585 O O . THR A 1 81 ? 10.108 25.361 -14.718 1.00 89.50 81 THR A O 1
ATOM 588 N N . VAL A 1 82 ? 12.027 25.012 -15.838 1.00 90.81 82 VAL A N 1
ATOM 589 C CA . VAL A 1 82 ? 11.921 26.173 -16.741 1.00 90.81 82 VAL A CA 1
ATOM 590 C C . VAL A 1 82 ? 11.971 25.794 -18.225 1.00 90.81 82 VAL A C 1
ATOM 592 O O . VAL A 1 82 ? 11.830 26.666 -19.079 1.00 90.81 82 VAL A O 1
ATOM 595 N N . GLY A 1 83 ? 12.178 24.511 -18.534 1.00 90.25 83 GLY A N 1
ATOM 596 C CA . GLY A 1 83 ? 12.319 23.949 -19.882 1.00 90.25 83 GLY A CA 1
ATOM 597 C C . GLY A 1 83 ? 13.516 24.455 -20.672 1.00 90.25 83 GLY A C 1
ATOM 598 O O . GLY A 1 83 ? 13.488 24.490 -21.901 1.00 90.25 83 GLY A O 1
ATOM 599 N N . GLN A 1 84 ? 14.568 24.868 -19.975 1.00 92.94 84 GLN A N 1
ATOM 600 C CA . GLN A 1 84 ? 15.789 25.347 -20.601 1.00 92.94 84 GLN A CA 1
ATOM 601 C C . GLN A 1 84 ? 16.641 24.159 -21.061 1.00 92.94 84 GLN A C 1
ATOM 603 O O . GLN A 1 84 ? 16.977 23.298 -20.250 1.00 92.94 84 GLN A O 1
ATOM 608 N N . GLN A 1 85 ? 17.070 24.155 -22.326 1.00 95.69 85 GLN A N 1
ATOM 609 C CA . GLN A 1 85 ? 18.114 23.238 -22.788 1.00 95.69 85 GLN A CA 1
ATOM 610 C C . GLN A 1 85 ? 19.449 23.585 -22.107 1.00 95.69 85 GLN A C 1
ATOM 612 O O . GLN A 1 85 ? 19.954 24.703 -22.241 1.00 95.69 85 GLN A O 1
ATOM 617 N N . ILE A 1 86 ? 20.017 22.620 -21.387 1.00 94.62 86 ILE A N 1
ATOM 618 C CA . ILE A 1 86 ? 21.329 22.699 -20.735 1.00 94.62 86 ILE A CA 1
ATOM 619 C C . ILE A 1 86 ? 22.429 22.453 -21.772 1.00 94.62 86 ILE A C 1
ATOM 621 O O . ILE A 1 86 ? 23.369 23.239 -21.876 1.00 94.62 86 ILE A O 1
ATOM 625 N N . ALA A 1 87 ? 22.298 21.377 -22.553 1.00 96.56 87 ALA A N 1
ATOM 626 C CA . ALA A 1 87 ? 23.279 20.973 -23.555 1.00 96.56 87 ALA A CA 1
ATOM 627 C C . ALA A 1 87 ? 22.643 20.117 -24.660 1.00 96.56 87 ALA A C 1
ATOM 629 O O . ALA A 1 87 ? 21.611 19.483 -24.446 1.00 96.56 87 ALA A O 1
ATOM 630 N N . LYS A 1 88 ? 23.278 20.103 -25.836 1.00 96.25 88 LYS A N 1
ATOM 631 C CA . LYS A 1 88 ? 23.134 19.038 -26.837 1.00 96.25 88 LYS A CA 1
ATOM 632 C C . LYS A 1 88 ? 24.303 18.072 -26.636 1.00 96.25 88 LYS A C 1
ATOM 634 O O . LYS A 1 88 ? 25.435 18.521 -26.462 1.00 96.25 88 LYS A O 1
ATOM 639 N N . LEU A 1 89 ? 24.006 16.785 -26.588 1.00 97.69 89 LEU A N 1
ATOM 640 C CA . LEU A 1 89 ? 24.943 15.689 -26.409 1.00 97.69 89 LEU A CA 1
ATOM 641 C C . LEU A 1 89 ? 25.214 15.085 -27.782 1.00 97.69 89 LEU A C 1
ATOM 643 O O . LEU A 1 89 ? 24.279 14.676 -28.468 1.00 97.69 89 LEU A O 1
ATOM 647 N N . LEU A 1 90 ? 26.489 15.042 -28.147 1.00 96.06 90 LEU A N 1
ATOM 648 C CA . LEU A 1 90 ? 26.985 14.417 -29.364 1.00 96.06 90 LEU A CA 1
ATOM 649 C C . LEU A 1 90 ? 28.094 13.437 -28.971 1.00 96.06 90 LEU A C 1
ATOM 651 O O . LEU A 1 90 ? 28.923 13.795 -28.122 1.00 96.06 90 LEU A O 1
ATOM 655 N N . PRO A 1 91 ? 28.130 12.234 -29.557 1.00 94.62 91 PRO A N 1
ATOM 656 C CA . PRO A 1 91 ? 29.240 11.312 -29.369 1.00 94.62 91 PRO A CA 1
ATOM 657 C C . PRO A 1 91 ? 30.518 11.881 -30.004 1.00 94.62 91 PRO A C 1
ATOM 659 O O . PRO A 1 91 ? 30.483 12.595 -31.009 1.00 94.62 91 PRO A O 1
ATOM 662 N N . SER A 1 92 ? 31.669 11.578 -29.405 1.00 91.62 92 SER A N 1
ATOM 663 C CA . SER A 1 92 ? 32.988 12.073 -29.826 1.00 91.62 92 SER A CA 1
ATOM 664 C C . SER A 1 92 ? 33.426 11.610 -31.217 1.00 91.62 92 SER A C 1
ATOM 666 O O . SER A 1 92 ? 34.336 12.200 -31.799 1.00 91.62 92 SER A O 1
ATOM 668 N N . ASP A 1 93 ? 32.809 10.541 -31.695 1.00 93.56 93 ASP A N 1
ATOM 669 C CA . ASP A 1 93 ? 33.110 9.771 -32.895 1.00 93.56 93 ASP A CA 1
ATOM 670 C C . ASP A 1 93 ? 31.833 9.411 -33.667 1.00 93.56 93 ASP A C 1
ATOM 672 O O . ASP A 1 93 ? 31.850 8.451 -34.418 1.00 93.56 93 ASP A O 1
ATOM 676 N N . GLY A 1 94 ? 30.739 10.161 -33.478 1.00 91.56 94 GLY A N 1
ATOM 677 C CA . GLY A 1 94 ? 29.497 9.891 -34.206 1.00 91.56 94 GLY A CA 1
ATOM 678 C C . GLY A 1 94 ? 29.663 10.055 -35.706 1.00 91.56 94 GLY A C 1
ATOM 679 O O . GLY A 1 94 ? 30.176 11.077 -36.166 1.00 91.56 94 GLY A O 1
ATOM 680 N N . GLU A 1 95 ? 29.166 9.075 -36.440 1.00 95.31 95 GLU A N 1
ATOM 681 C CA . GLU A 1 95 ? 29.188 8.984 -37.889 1.00 95.31 95 GLU A CA 1
ATOM 682 C C . GLU A 1 95 ? 27.768 8.737 -38.436 1.00 95.31 95 GLU A C 1
ATOM 684 O O . GLU A 1 95 ? 26.766 8.679 -37.722 1.00 95.31 95 GLU A O 1
ATOM 689 N N . THR A 1 96 ? 27.663 8.663 -39.762 1.00 96.44 96 THR A N 1
ATOM 690 C CA . THR A 1 96 ? 26.388 8.471 -40.471 1.00 96.44 96 THR A CA 1
ATOM 691 C C . THR A 1 96 ? 25.740 7.133 -40.107 1.00 96.44 96 THR A C 1
ATOM 693 O O . THR A 1 96 ? 26.297 6.079 -40.409 1.00 96.44 96 THR A O 1
ATOM 696 N N . GLY A 1 97 ? 24.512 7.176 -39.588 1.00 94.44 97 GLY A N 1
ATOM 697 C CA . GLY A 1 97 ? 23.684 5.998 -39.331 1.00 94.44 97 GLY A CA 1
ATOM 698 C C . GLY A 1 97 ? 23.867 5.333 -37.965 1.00 94.44 97 GLY A C 1
ATOM 699 O O . GLY A 1 97 ? 23.192 4.331 -37.720 1.00 94.44 97 GLY A O 1
ATOM 700 N N . ASP A 1 98 ? 24.703 5.879 -37.076 1.00 96.75 98 ASP A N 1
ATOM 701 C CA . ASP A 1 98 ? 24.964 5.317 -35.739 1.00 96.75 98 ASP A CA 1
ATOM 702 C C . ASP A 1 98 ? 23.732 5.341 -34.818 1.00 96.75 98 ASP A C 1
ATOM 704 O O . ASP A 1 98 ? 23.619 4.530 -33.890 1.00 96.75 98 ASP A O 1
ATOM 708 N N . GLN A 1 99 ? 22.780 6.240 -35.098 1.00 97.12 99 GLN A N 1
ATOM 709 C CA . GLN A 1 99 ? 21.533 6.420 -34.351 1.00 97.12 99 GLN A CA 1
ATOM 710 C C . GLN A 1 99 ? 21.746 6.719 -32.861 1.00 97.12 99 GLN A C 1
ATOM 712 O O . GLN A 1 99 ? 21.040 6.203 -31.987 1.00 97.12 99 GLN A O 1
ATOM 717 N N . PHE A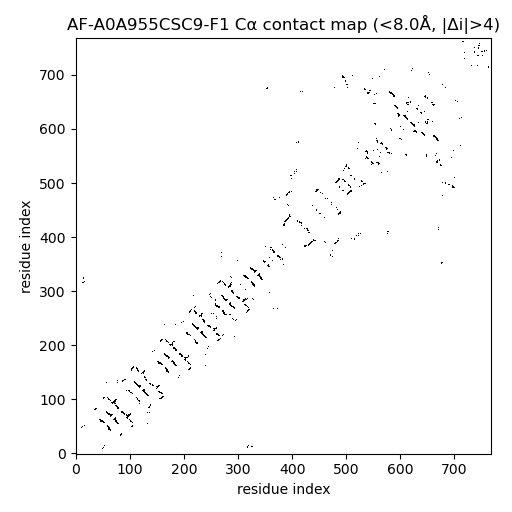 1 100 ? 22.717 7.573 -32.541 1.00 98.38 100 PHE A N 1
ATOM 718 C CA . PHE A 1 100 ? 22.940 8.024 -31.173 1.00 98.38 100 PHE A CA 1
ATOM 719 C C . PHE A 1 100 ? 21.690 8.701 -30.587 1.00 98.38 100 PHE A C 1
ATOM 721 O O . PHE A 1 100 ? 21.051 9.535 -31.219 1.00 98.38 100 PHE A O 1
ATOM 728 N N . GLY A 1 101 ? 21.326 8.365 -29.349 1.00 97.75 101 GLY A N 1
ATOM 729 C CA . GLY A 1 101 ? 20.083 8.855 -28.739 1.00 97.75 101 GLY A CA 1
ATOM 730 C C . GLY A 1 101 ? 18.895 7.918 -28.943 1.00 97.75 101 GLY A C 1
ATOM 731 O O . GLY A 1 101 ? 17.781 8.256 -28.536 1.00 97.75 101 GLY A O 1
ATOM 732 N N . TYR A 1 102 ? 19.114 6.730 -29.517 1.00 98.31 102 TYR A N 1
ATOM 733 C CA . TYR A 1 102 ? 18.082 5.698 -29.631 1.00 98.31 102 TYR A CA 1
ATOM 734 C C . TYR A 1 102 ? 17.518 5.319 -28.257 1.00 98.31 102 TYR A C 1
ATOM 736 O O . TYR A 1 102 ? 16.306 5.240 -28.068 1.00 98.31 102 TYR A O 1
ATOM 744 N N . SER A 1 103 ? 18.393 5.176 -27.262 1.00 98.50 103 SER A N 1
ATOM 745 C CA . SER A 1 103 ? 18.031 4.899 -25.874 1.00 98.50 103 SER A CA 1
ATOM 746 C C . SER A 1 103 ? 18.776 5.847 -24.927 1.00 98.50 103 SER A C 1
ATOM 748 O O . SER A 1 103 ? 19.922 6.224 -25.183 1.00 98.50 103 SER A O 1
ATOM 750 N N . VAL A 1 104 ? 18.121 6.276 -23.842 1.00 98.56 104 VAL A N 1
ATOM 751 C CA . VAL A 1 104 ? 18.702 7.196 -22.848 1.00 98.56 104 VAL A CA 1
ATOM 752 C C . VAL A 1 104 ? 18.329 6.785 -21.426 1.00 98.56 104 VAL A C 1
ATOM 754 O O . VAL A 1 104 ? 17.209 6.347 -21.175 1.00 98.56 104 VAL A O 1
ATOM 757 N N . ALA A 1 105 ? 19.248 6.977 -20.480 1.00 98.19 105 ALA A N 1
ATOM 758 C CA . ALA A 1 105 ? 19.003 6.803 -19.049 1.00 98.19 105 ALA A CA 1
ATOM 759 C C . ALA A 1 105 ? 19.810 7.817 -18.222 1.00 98.19 105 ALA A C 1
ATOM 761 O O . ALA A 1 105 ? 20.861 8.282 -18.662 1.00 98.19 105 ALA A O 1
ATOM 762 N N . ILE A 1 106 ? 19.338 8.170 -17.021 1.00 97.38 106 ILE A N 1
ATOM 763 C CA . ILE A 1 106 ? 19.987 9.161 -16.145 1.00 97.38 106 ILE A CA 1
ATOM 764 C C . ILE A 1 106 ? 19.905 8.756 -14.669 1.00 97.38 106 ILE A C 1
ATOM 766 O O . ILE A 1 106 ? 18.847 8.376 -14.176 1.00 97.38 106 ILE A O 1
ATOM 770 N N . SER A 1 107 ? 21.022 8.885 -13.949 1.00 96.00 107 SER A N 1
ATOM 771 C CA . SER A 1 107 ? 21.099 8.714 -12.495 1.00 96.00 107 SER A CA 1
ATOM 772 C C . SER A 1 107 ? 22.094 9.715 -11.917 1.00 96.00 107 SER A C 1
ATOM 774 O O . SER A 1 107 ? 23.289 9.676 -12.219 1.00 96.00 107 SER A O 1
ATOM 776 N N . GLY A 1 108 ? 21.603 10.627 -11.074 1.00 93.12 108 GLY A N 1
ATOM 777 C CA . GLY A 1 108 ? 22.416 11.681 -10.478 1.00 93.12 108 GLY A CA 1
ATOM 778 C C . GLY A 1 108 ? 23.110 12.537 -11.539 1.00 93.12 108 GLY A C 1
ATOM 779 O O . GLY A 1 108 ? 22.465 13.183 -12.363 1.00 93.12 108 GLY A O 1
ATOM 780 N N . THR A 1 109 ? 24.443 12.545 -11.515 1.00 94.19 109 THR A N 1
ATOM 781 C CA . THR A 1 109 ? 25.270 13.377 -12.404 1.00 94.19 109 THR A CA 1
ATOM 782 C C . THR A 1 109 ? 25.646 12.705 -13.727 1.00 94.19 109 THR A C 1
ATOM 784 O O . THR A 1 109 ? 26.439 13.264 -14.482 1.00 94.19 109 THR A O 1
ATOM 787 N N . THR A 1 110 ? 25.130 11.507 -14.013 1.00 97.06 110 THR A N 1
ATOM 788 C CA . THR A 1 110 ? 25.540 10.710 -15.177 1.00 97.06 110 THR A CA 1
ATOM 789 C C . THR A 1 110 ? 24.342 10.327 -16.036 1.00 97.06 110 THR A C 1
ATOM 791 O O . THR A 1 110 ? 23.344 9.811 -15.532 1.00 97.06 110 THR A O 1
ATOM 794 N N . ALA A 1 111 ? 24.469 10.551 -17.342 1.00 97.94 111 ALA A N 1
ATOM 795 C CA . ALA A 1 111 ? 23.570 10.036 -18.365 1.00 97.94 111 ALA A CA 1
ATOM 796 C C . ALA A 1 111 ? 24.271 8.960 -19.203 1.00 97.94 111 ALA A C 1
ATOM 798 O O . ALA A 1 111 ? 25.470 9.068 -19.466 1.00 97.94 111 ALA A O 1
ATOM 799 N N . VAL A 1 112 ? 23.513 7.950 -19.625 1.00 98.56 112 VAL A N 1
ATOM 800 C CA . VAL A 1 112 ? 23.922 6.917 -20.585 1.00 98.56 112 VAL A CA 1
ATOM 801 C C . VAL A 1 112 ? 23.098 7.105 -21.851 1.00 98.56 112 VAL A C 1
ATOM 803 O O . VAL A 1 112 ? 21.880 7.266 -21.758 1.00 98.56 112 VAL A O 1
ATOM 806 N N . VAL A 1 113 ? 23.745 7.087 -23.013 1.00 98.69 113 VAL A N 1
ATOM 807 C CA . VAL A 1 113 ? 23.086 7.228 -24.317 1.00 98.69 113 VAL A CA 1
ATOM 808 C C . VAL A 1 113 ? 23.553 6.122 -25.257 1.00 98.69 113 VAL A C 1
ATOM 810 O O . VAL A 1 113 ? 24.757 5.951 -25.440 1.00 98.69 113 VAL A O 1
ATOM 813 N N . GLY A 1 114 ? 22.615 5.363 -25.820 1.00 98.50 114 GLY A N 1
ATOM 814 C CA . GLY A 1 114 ? 22.889 4.274 -26.757 1.00 98.50 114 GLY A CA 1
ATOM 815 C C . GLY A 1 114 ? 22.924 4.720 -28.222 1.00 98.50 114 GLY A C 1
ATOM 816 O O . GLY A 1 114 ? 22.194 5.634 -28.616 1.00 98.50 114 GLY A O 1
ATOM 817 N N . ALA A 1 115 ? 23.761 4.044 -29.006 1.00 98.38 115 ALA A N 1
ATOM 818 C CA . ALA A 1 115 ? 23.922 4.168 -30.453 1.00 98.38 115 ALA A CA 1
ATOM 819 C C . ALA A 1 115 ? 24.020 2.748 -31.054 1.00 98.38 115 ALA A C 1
ATOM 821 O O . ALA A 1 115 ? 25.121 2.242 -31.276 1.00 98.38 115 ALA A O 1
ATOM 822 N N . PRO A 1 116 ? 22.889 2.038 -31.231 1.00 98.25 116 PRO A N 1
ATOM 823 C CA . PRO A 1 116 ? 22.884 0.609 -31.557 1.00 98.25 116 PRO A CA 1
ATOM 824 C C . PRO A 1 116 ? 23.459 0.260 -32.932 1.00 98.25 116 PRO A C 1
ATOM 826 O O . PRO A 1 116 ? 23.728 -0.911 -33.185 1.00 98.25 116 PRO A O 1
ATOM 829 N N . ASN A 1 117 ? 23.647 1.236 -33.821 1.00 97.69 117 ASN A N 1
ATOM 830 C CA . ASN A 1 117 ? 24.154 0.989 -35.169 1.00 97.69 117 ASN A CA 1
ATOM 831 C C . ASN A 1 117 ? 25.600 1.448 -35.386 1.00 97.69 117 ASN A C 1
ATOM 833 O O . ASN A 1 117 ? 26.112 1.224 -36.482 1.00 97.69 117 ASN A O 1
ATOM 837 N N . ASP A 1 118 ? 26.243 2.011 -34.360 1.00 96.94 118 ASP A N 1
ATOM 838 C CA . ASP A 1 118 ? 27.673 2.336 -34.362 1.00 96.94 118 ASP A CA 1
ATOM 839 C C . ASP A 1 118 ? 28.512 1.108 -34.760 1.00 96.94 118 ASP A C 1
ATOM 841 O O . ASP A 1 118 ? 28.228 -0.023 -34.340 1.00 96.94 118 ASP A O 1
ATOM 845 N N . ASP A 1 119 ? 29.505 1.310 -35.628 1.00 95.19 119 ASP A N 1
ATOM 846 C CA . ASP A 1 119 ? 30.187 0.225 -36.338 1.00 95.19 119 ASP A CA 1
ATOM 847 C C . ASP A 1 119 ? 31.653 -0.021 -35.936 1.00 95.19 119 ASP A C 1
ATOM 849 O O . ASP A 1 119 ? 32.378 -0.762 -36.613 1.00 95.19 119 ASP A O 1
ATOM 853 N N . ASP A 1 120 ? 32.075 0.514 -34.786 1.00 92.56 120 ASP A N 1
ATOM 854 C CA . ASP A 1 120 ? 33.461 0.456 -34.304 1.00 92.56 120 ASP A CA 1
ATOM 855 C C . ASP A 1 120 ? 34.015 -0.970 -34.134 1.00 92.56 120 ASP A C 1
ATOM 857 O O . ASP A 1 120 ? 35.196 -1.221 -34.409 1.00 92.56 120 ASP A O 1
ATOM 861 N N . ASN A 1 121 ? 33.177 -1.914 -33.690 1.00 92.75 121 ASN A N 1
ATOM 862 C CA . ASN A 1 121 ? 33.535 -3.324 -33.492 1.00 92.75 121 ASN A CA 1
ATOM 863 C C . ASN A 1 121 ? 32.944 -4.251 -34.574 1.00 92.75 121 ASN A C 1
ATOM 865 O O . ASN A 1 121 ? 33.005 -5.476 -34.456 1.00 92.75 121 ASN A O 1
ATOM 869 N N . GLY A 1 122 ? 32.429 -3.685 -35.667 1.00 93.31 122 GLY A N 1
ATOM 870 C CA . GLY A 1 122 ? 31.755 -4.402 -36.749 1.00 93.31 122 GLY A CA 1
ATOM 871 C C . GLY A 1 122 ? 30.467 -3.692 -37.149 1.00 93.31 122 GLY A C 1
ATOM 872 O O . GLY A 1 122 ? 29.911 -2.935 -36.369 1.00 93.31 122 GLY A O 1
ATOM 873 N N . THR A 1 123 ? 29.962 -3.928 -38.362 1.00 96.12 123 THR A N 1
ATOM 874 C CA . THR A 1 123 ? 28.742 -3.254 -38.841 1.00 96.12 123 THR A CA 1
ATOM 875 C C . THR A 1 123 ? 27.586 -3.435 -37.855 1.00 96.12 123 THR A C 1
ATOM 877 O O . THR A 1 123 ? 27.187 -4.563 -37.568 1.00 96.12 123 THR A O 1
ATOM 880 N N . SER A 1 124 ? 27.061 -2.321 -37.334 1.00 95.94 124 SER A N 1
ATOM 881 C CA . SER A 1 124 ? 25.992 -2.310 -36.326 1.00 95.94 124 SER A CA 1
ATOM 882 C C . SER A 1 124 ? 26.306 -3.143 -35.075 1.00 95.94 124 SER A C 1
ATOM 884 O O . SER A 1 124 ? 25.421 -3.798 -34.521 1.00 95.94 124 SER A O 1
ATOM 886 N N . SER A 1 125 ? 27.571 -3.146 -34.640 1.00 97.19 125 SER A N 1
ATOM 887 C CA . SER A 1 125 ? 27.971 -3.731 -33.355 1.00 97.19 125 SER A CA 1
ATOM 888 C C . SER A 1 125 ? 27.383 -2.969 -32.169 1.00 97.19 125 SER A C 1
ATOM 890 O O . SER A 1 125 ? 27.056 -3.565 -31.145 1.00 97.19 125 SER A O 1
ATOM 892 N N . GLY A 1 126 ? 27.183 -1.664 -32.348 1.00 98.12 126 GLY A N 1
ATOM 893 C CA . GLY A 1 126 ? 26.579 -0.762 -31.390 1.00 98.12 126 GLY A CA 1
ATOM 894 C C . GLY A 1 126 ? 27.528 -0.288 -30.288 1.00 98.12 126 GLY A C 1
ATOM 895 O O . GLY A 1 126 ? 28.532 -0.924 -29.964 1.00 98.12 126 GLY A O 1
ATOM 896 N N . SER A 1 127 ? 27.172 0.850 -29.696 1.00 98.12 127 SER A N 1
ATOM 897 C CA . SER A 1 127 ? 27.939 1.542 -28.661 1.00 98.12 127 SER A CA 1
ATOM 898 C C . SER A 1 127 ? 27.035 2.222 -27.632 1.00 98.12 127 SER A C 1
ATOM 900 O O . SER A 1 127 ? 25.865 2.514 -27.887 1.00 98.12 127 SER A O 1
ATOM 902 N N . ALA A 1 128 ? 27.581 2.521 -26.451 1.00 98.31 128 ALA A N 1
ATOM 903 C CA . ALA A 1 128 ? 26.932 3.398 -25.477 1.00 98.31 128 ALA A CA 1
ATOM 904 C C . ALA A 1 128 ? 27.918 4.413 -24.893 1.00 98.31 128 ALA A C 1
ATOM 906 O O . ALA A 1 128 ? 29.107 4.148 -24.730 1.00 98.31 128 ALA A O 1
ATOM 907 N N . TYR A 1 129 ? 27.417 5.591 -24.547 1.00 98.31 129 TYR A N 1
ATOM 908 C CA . TYR A 1 129 ? 28.235 6.735 -24.166 1.00 98.31 129 TYR A CA 1
ATOM 909 C C . TYR A 1 129 ? 27.783 7.314 -22.838 1.00 98.31 129 TYR A C 1
ATOM 911 O O . TYR A 1 129 ? 26.590 7.362 -22.538 1.00 98.31 129 TYR A O 1
ATOM 919 N N . LEU A 1 130 ? 28.748 7.795 -22.059 1.00 98.25 130 LEU A N 1
ATOM 920 C CA . LEU A 1 130 ? 28.504 8.412 -20.765 1.00 98.25 130 LEU A CA 1
ATOM 921 C C . LEU A 1 130 ? 28.660 9.929 -20.852 1.00 98.25 130 LEU A C 1
ATOM 923 O O . LEU A 1 130 ? 29.646 10.419 -21.399 1.00 98.25 130 LEU A O 1
ATOM 927 N N . PHE A 1 131 ? 27.729 10.674 -20.260 1.00 98.00 131 PHE A N 1
ATOM 928 C CA . PHE A 1 131 ? 27.759 12.138 -20.219 1.00 98.00 131 PHE A CA 1
ATOM 929 C C . PHE A 1 131 ? 27.576 12.665 -18.801 1.00 98.00 131 PHE A C 1
ATOM 931 O O . PHE A 1 131 ? 26.803 12.124 -18.010 1.00 98.00 131 PHE A O 1
ATOM 938 N N . ASP A 1 132 ? 28.272 13.757 -18.498 1.00 96.31 132 ASP A N 1
ATOM 939 C CA . ASP A 1 132 ? 28.060 14.536 -17.286 1.00 96.31 132 ASP A CA 1
ATOM 940 C C . ASP A 1 132 ? 26.816 15.419 -17.457 1.00 96.31 132 ASP A C 1
ATOM 942 O O . ASP A 1 132 ? 26.750 16.266 -18.350 1.00 96.31 132 ASP A O 1
ATOM 946 N N . THR A 1 133 ? 25.821 15.239 -16.592 1.00 95.06 133 THR A N 1
ATOM 947 C CA . THR A 1 133 ? 24.521 15.919 -16.724 1.00 95.06 133 THR A CA 1
ATOM 948 C C . THR A 1 133 ? 24.557 17.388 -16.309 1.00 95.06 133 THR A C 1
ATOM 950 O O . THR A 1 133 ? 23.630 18.137 -16.607 1.00 95.06 133 THR A O 1
ATOM 953 N N . THR A 1 134 ? 25.634 17.833 -15.656 1.00 90.75 134 THR A N 1
ATOM 954 C CA . THR A 1 134 ? 25.804 19.229 -15.224 1.00 90.75 134 THR A CA 1
ATOM 955 C C . THR A 1 134 ? 26.435 20.082 -16.322 1.00 90.75 134 THR A C 1
ATOM 957 O O . THR A 1 134 ? 26.118 21.262 -16.470 1.00 90.75 134 THR A O 1
ATOM 960 N N . THR A 1 135 ? 27.354 19.500 -17.089 1.00 91.19 135 THR A N 1
ATOM 961 C CA . THR A 1 135 ? 28.165 20.198 -18.096 1.00 91.19 135 THR A CA 1
ATOM 962 C C . THR A 1 135 ? 27.806 19.821 -19.531 1.00 91.19 135 THR A C 1
ATOM 964 O O . THR A 1 135 ? 28.199 20.531 -20.458 1.00 91.19 135 THR A O 1
ATOM 967 N N . GLY A 1 136 ? 27.097 18.705 -19.728 1.00 94.19 136 GLY A N 1
ATOM 968 C CA . GLY A 1 136 ? 26.804 18.125 -21.038 1.00 94.19 136 GLY A CA 1
ATOM 969 C C . GLY A 1 136 ? 28.031 17.581 -21.767 1.00 94.19 136 GLY A C 1
ATOM 970 O O . GLY A 1 136 ? 27.959 17.309 -22.960 1.00 94.19 136 GLY A O 1
ATOM 971 N N . GLN A 1 137 ? 29.175 17.468 -21.090 1.00 96.12 137 GLN A N 1
ATOM 972 C CA . GLN A 1 137 ? 30.388 16.920 -21.686 1.00 96.12 137 GLN A CA 1
ATOM 973 C C . GLN A 1 137 ? 30.348 15.396 -21.653 1.00 96.12 137 GLN A C 1
ATOM 975 O O . GLN A 1 137 ? 29.932 14.800 -20.657 1.00 96.12 137 GLN A O 1
ATOM 980 N N . GLN A 1 138 ? 30.832 14.770 -22.724 1.00 96.12 138 GLN A N 1
ATOM 981 C CA . GLN A 1 138 ? 31.079 13.335 -22.720 1.00 96.12 138 GLN A CA 1
ATOM 982 C C . GLN A 1 138 ? 32.141 13.009 -21.663 1.00 96.12 138 GLN A C 1
ATOM 984 O O . GLN A 1 138 ? 33.171 13.683 -21.553 1.00 96.12 138 GLN A O 1
ATOM 989 N N . LEU A 1 139 ? 31.886 11.974 -20.872 1.00 94.25 139 LEU A N 1
ATOM 990 C CA . LEU A 1 139 ? 32.866 11.394 -19.969 1.00 94.25 139 LEU A CA 1
ATOM 991 C C . LEU A 1 139 ? 33.910 10.608 -20.776 1.00 94.25 139 LEU A C 1
ATOM 993 O O . LEU A 1 139 ? 33.715 10.269 -21.939 1.00 94.25 139 LEU A O 1
ATOM 997 N N . PHE A 1 140 ? 35.060 10.331 -20.163 1.00 87.00 140 PHE A N 1
ATOM 998 C CA . PHE A 1 140 ? 36.217 9.774 -20.877 1.00 87.00 140 PHE A CA 1
ATOM 999 C C . PHE A 1 140 ? 35.957 8.399 -21.523 1.00 87.00 140 PHE A C 1
ATOM 1001 O O . PHE A 1 140 ? 36.673 8.014 -22.444 1.00 87.00 140 PHE A O 1
ATOM 1008 N N . PHE A 1 141 ? 34.960 7.655 -21.044 1.00 89.44 141 PHE A N 1
ATOM 1009 C CA . PHE A 1 141 ? 34.699 6.284 -21.463 1.00 89.44 141 PHE A CA 1
ATOM 1010 C C . PHE A 1 141 ? 33.535 6.207 -22.461 1.00 89.44 141 PHE A C 1
ATOM 1012 O O . PHE A 1 141 ? 32.416 6.613 -22.147 1.00 89.44 141 PHE A O 1
ATOM 1019 N N . LYS A 1 142 ? 33.814 5.627 -23.633 1.00 94.31 142 LYS A N 1
ATOM 1020 C CA . LYS A 1 142 ? 32.833 4.956 -24.498 1.00 94.31 142 LYS A CA 1
ATOM 1021 C C . LYS A 1 142 ? 32.692 3.522 -23.983 1.00 94.31 142 LYS A C 1
ATOM 1023 O O . LYS A 1 142 ? 33.702 2.880 -23.690 1.00 94.31 142 LYS A O 1
ATOM 1028 N N . LEU A 1 143 ? 31.464 3.056 -23.795 1.00 97.62 143 LEU A N 1
ATOM 1029 C CA . LEU A 1 143 ? 31.175 1.701 -23.342 1.00 97.62 143 LEU A CA 1
ATOM 1030 C C . LEU A 1 143 ? 31.085 0.793 -24.563 1.00 97.62 143 LEU A C 1
ATOM 1032 O O . LEU A 1 143 ? 30.240 1.002 -25.432 1.00 97.62 143 LEU A O 1
ATOM 1036 N N . LEU A 1 144 ? 31.964 -0.202 -24.597 1.00 96.50 144 LEU A N 1
ATOM 1037 C CA . LEU A 1 144 ? 32.019 -1.236 -25.619 1.00 96.50 144 LEU A CA 1
ATOM 1038 C C . LEU A 1 144 ? 32.069 -2.598 -24.917 1.00 96.50 144 LEU A C 1
ATOM 1040 O O . LEU A 1 144 ? 32.848 -2.746 -23.966 1.00 96.50 144 LEU A O 1
ATOM 1044 N N . PRO A 1 145 ? 31.274 -3.588 -25.349 1.00 96.06 145 PRO A N 1
ATOM 1045 C CA . PRO A 1 145 ? 31.408 -4.952 -24.853 1.00 96.06 145 PRO A CA 1
ATOM 1046 C C . PRO A 1 145 ? 32.775 -5.528 -25.255 1.00 96.06 145 PRO A C 1
ATOM 1048 O O . PRO A 1 145 ? 33.269 -5.284 -26.358 1.00 96.06 145 PRO A O 1
ATOM 1051 N N . ASN A 1 146 ? 33.413 -6.286 -24.355 1.00 95.56 146 ASN A N 1
ATOM 1052 C CA . ASN A 1 146 ? 34.737 -6.889 -24.594 1.00 95.56 146 ASN A CA 1
ATOM 1053 C C . ASN A 1 146 ? 34.758 -7.871 -25.781 1.00 95.56 146 ASN A C 1
ATOM 1055 O O . ASN A 1 146 ? 35.824 -8.173 -26.320 1.00 95.56 146 ASN A O 1
ATOM 1059 N N . ASP A 1 147 ? 33.593 -8.400 -26.124 1.00 95.38 147 ASP A N 1
ATOM 1060 C CA . ASP A 1 147 ? 33.302 -9.408 -27.134 1.00 95.38 147 ASP A CA 1
ATOM 1061 C C . ASP A 1 147 ? 32.359 -8.890 -28.230 1.00 95.38 147 ASP A C 1
ATOM 1063 O O . ASP A 1 147 ? 31.850 -9.698 -28.994 1.00 95.38 147 ASP A O 1
ATOM 1067 N N . GLY A 1 148 ? 32.171 -7.568 -28.343 1.00 93.56 148 GLY A N 1
ATOM 1068 C CA . GLY A 1 148 ? 31.292 -6.979 -29.356 1.00 93.56 148 GLY A CA 1
ATOM 1069 C C . GLY A 1 148 ? 31.619 -7.424 -30.779 1.00 93.56 148 GLY A C 1
ATOM 1070 O O . GLY A 1 148 ? 32.785 -7.412 -31.192 1.00 93.56 148 GLY A O 1
ATOM 1071 N N . ALA A 1 149 ? 30.577 -7.778 -31.521 1.00 96.25 149 ALA A N 1
ATOM 1072 C CA . ALA A 1 149 ? 30.631 -8.293 -32.875 1.00 96.25 149 ALA A CA 1
ATOM 1073 C C . ALA A 1 149 ? 29.610 -7.602 -33.796 1.00 96.25 149 ALA A C 1
ATOM 1075 O O . ALA A 1 149 ? 28.787 -6.785 -33.389 1.00 96.25 149 ALA A O 1
ATOM 1076 N N . GLU A 1 150 ? 29.706 -7.903 -35.092 1.00 97.00 150 GLU A N 1
ATOM 1077 C CA . GLU A 1 150 ? 28.799 -7.387 -36.119 1.00 97.00 150 GLU A CA 1
ATOM 1078 C C . GLU A 1 150 ? 27.340 -7.752 -35.803 1.00 97.00 150 GLU A C 1
ATOM 1080 O O . GLU A 1 150 ? 27.027 -8.914 -35.575 1.00 97.00 150 GLU A O 1
ATOM 1085 N N . SER A 1 151 ? 26.437 -6.775 -35.915 1.00 95.88 151 SER A N 1
ATOM 1086 C CA . SER A 1 151 ? 24.988 -6.921 -35.713 1.00 95.88 151 SER A CA 1
ATOM 1087 C C . SER A 1 151 ? 24.510 -7.227 -34.289 1.00 95.88 151 SER A C 1
ATOM 1089 O O . SER A 1 151 ? 23.313 -7.452 -34.126 1.00 95.88 151 SER A O 1
ATOM 1091 N N . ASP A 1 152 ? 25.361 -7.164 -33.262 1.00 97.19 152 ASP A N 1
ATOM 1092 C CA . ASP A 1 152 ? 24.933 -7.356 -31.864 1.00 97.19 152 ASP A CA 1
ATOM 1093 C C . ASP A 1 152 ? 23.961 -6.263 -31.382 1.00 97.19 152 ASP A C 1
ATOM 1095 O O . ASP A 1 152 ? 23.127 -6.494 -30.499 1.00 97.19 152 ASP A O 1
ATOM 1099 N N . GLN A 1 153 ? 24.041 -5.073 -31.990 1.00 97.75 153 GLN A N 1
ATOM 1100 C CA . GLN A 1 153 ? 23.232 -3.894 -31.672 1.00 97.75 153 GLN A CA 1
ATOM 1101 C C . GLN A 1 153 ? 23.305 -3.479 -30.197 1.00 97.75 153 GLN A C 1
ATOM 1103 O O . GLN A 1 153 ? 22.297 -3.144 -29.563 1.00 97.75 153 GLN A O 1
ATOM 1108 N N . PHE A 1 154 ? 24.511 -3.492 -29.633 1.00 98.69 154 PHE A N 1
ATOM 1109 C CA . PHE A 1 154 ? 24.771 -3.017 -28.281 1.00 98.69 154 PHE A CA 1
ATOM 1110 C C . PHE A 1 154 ? 24.342 -1.551 -28.103 1.00 98.69 154 PHE A C 1
ATOM 1112 O O . PHE A 1 154 ? 24.638 -0.693 -28.926 1.00 98.69 154 PHE A O 1
ATOM 1119 N N . GLY A 1 155 ? 23.645 -1.235 -27.011 1.00 98.31 155 GLY A N 1
ATOM 1120 C CA . GLY A 1 155 ? 23.093 0.110 -26.794 1.00 98.31 155 GLY A CA 1
ATOM 1121 C C . GLY A 1 155 ? 21.651 0.265 -27.275 1.00 98.31 155 GLY A C 1
ATOM 1122 O O . GLY A 1 155 ? 21.090 1.359 -27.177 1.00 98.31 155 GLY A O 1
ATOM 1123 N N . TYR A 1 156 ? 21.014 -0.817 -27.735 1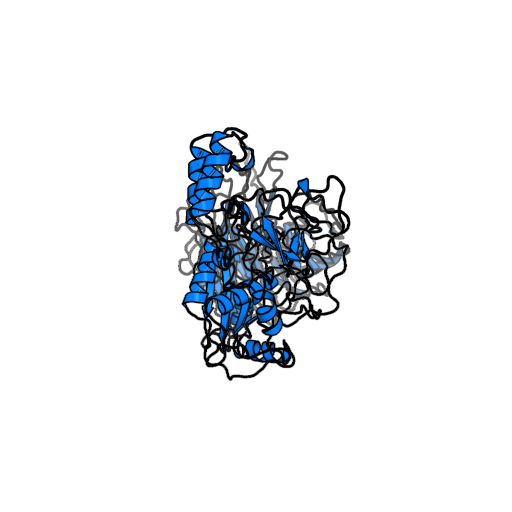.00 98.69 156 TYR A N 1
ATOM 1124 C CA . TYR A 1 156 ? 19.591 -0.810 -28.082 1.00 98.69 156 TYR A CA 1
ATOM 1125 C C . TYR A 1 156 ? 18.713 -0.397 -26.895 1.00 98.69 156 TYR A C 1
ATOM 1127 O O . TYR A 1 156 ? 17.790 0.402 -27.035 1.00 98.69 156 TYR A O 1
ATOM 1135 N N . SER A 1 157 ? 19.043 -0.898 -25.706 1.00 98.75 157 SER A N 1
ATOM 1136 C CA . SER A 1 157 ? 18.394 -0.542 -24.448 1.00 98.75 157 SER A CA 1
ATOM 1137 C C . SER A 1 157 ? 19.455 -0.185 -23.402 1.00 98.75 157 SER A C 1
ATOM 1139 O O . SER A 1 157 ? 20.520 -0.806 -23.346 1.00 98.75 157 SER A O 1
ATOM 1141 N N . VAL A 1 158 ? 19.196 0.844 -22.589 1.00 98.69 158 VAL A N 1
ATOM 1142 C CA . VAL A 1 158 ? 20.120 1.306 -21.540 1.00 98.69 158 VAL A CA 1
ATOM 1143 C C . VAL A 1 158 ? 19.369 1.636 -20.255 1.00 98.69 158 VAL A C 1
ATOM 1145 O O . VAL A 1 158 ? 18.271 2.187 -20.292 1.00 98.69 158 VAL A O 1
ATOM 1148 N N . ALA A 1 159 ? 19.985 1.348 -19.110 1.00 98.56 159 ALA A N 1
ATOM 1149 C CA . ALA A 1 159 ? 19.514 1.768 -17.794 1.00 98.56 159 ALA A CA 1
ATOM 1150 C C . ALA A 1 159 ? 20.698 2.067 -16.857 1.00 98.56 159 ALA A C 1
ATOM 1152 O O . ALA A 1 159 ? 21.799 1.555 -17.056 1.00 98.56 159 ALA A O 1
ATOM 1153 N N . ILE A 1 160 ? 20.495 2.900 -15.830 1.00 98.00 160 ILE A N 1
ATOM 1154 C CA . ILE A 1 160 ? 21.543 3.257 -14.859 1.00 98.00 160 ILE A CA 1
ATOM 1155 C C . ILE A 1 160 ? 20.966 3.427 -13.449 1.00 98.00 160 ILE A C 1
ATOM 1157 O O . ILE A 1 160 ? 19.934 4.066 -13.267 1.00 98.00 160 ILE A O 1
ATOM 1161 N N . SER A 1 161 ? 21.661 2.886 -12.446 1.00 96.12 161 SER A N 1
ATOM 1162 C CA . SER A 1 161 ? 21.382 3.099 -11.019 1.00 96.12 161 SER A CA 1
ATOM 1163 C C . SER A 1 161 ? 22.700 3.320 -10.285 1.00 96.12 161 SER A C 1
ATOM 1165 O O . SER A 1 161 ? 23.594 2.471 -10.311 1.00 96.12 161 SER A O 1
ATOM 1167 N N . GLY A 1 162 ? 22.853 4.488 -9.658 1.00 94.19 162 GLY A N 1
ATOM 1168 C CA . GLY A 1 162 ? 24.110 4.872 -9.018 1.00 94.19 162 GLY A CA 1
ATOM 1169 C C . GLY A 1 162 ? 25.263 4.892 -10.026 1.00 94.19 162 GLY A C 1
ATOM 1170 O O . GLY A 1 162 ? 25.255 5.698 -10.955 1.00 94.19 162 GLY A O 1
ATOM 1171 N N . THR A 1 163 ? 26.247 4.012 -9.831 1.00 95.25 163 THR A N 1
ATOM 1172 C CA . THR A 1 163 ? 27.445 3.885 -10.682 1.00 95.25 163 THR A CA 1
ATOM 1173 C C . THR A 1 163 ? 27.411 2.679 -11.623 1.00 95.25 163 THR A C 1
ATOM 1175 O O . THR A 1 163 ? 28.424 2.378 -12.250 1.00 95.25 163 THR A O 1
ATOM 1178 N N . THR A 1 164 ? 26.281 1.975 -11.721 1.00 97.50 164 THR A N 1
ATOM 1179 C CA . THR A 1 164 ? 26.141 0.779 -12.561 1.00 97.50 164 THR A CA 1
ATOM 1180 C C . THR A 1 164 ? 25.243 1.081 -13.751 1.00 97.50 164 THR A C 1
ATOM 1182 O O . THR A 1 164 ? 24.073 1.427 -13.570 1.00 97.50 164 THR A O 1
ATOM 1185 N N . ALA A 1 165 ? 25.781 0.930 -14.961 1.00 98.19 165 ALA A N 1
ATOM 1186 C CA . ALA A 1 165 ? 25.020 0.957 -16.205 1.00 98.19 165 ALA A CA 1
ATOM 1187 C C . ALA A 1 165 ? 24.727 -0.471 -16.686 1.00 98.19 165 ALA A C 1
ATOM 1189 O O . ALA A 1 165 ? 25.586 -1.349 -16.601 1.00 98.19 165 ALA A O 1
ATOM 1190 N N . VAL A 1 166 ? 23.519 -0.677 -17.204 1.00 98.62 166 VAL A N 1
ATOM 1191 C CA . VAL A 1 166 ? 23.046 -1.910 -17.840 1.00 98.62 166 VAL A CA 1
ATOM 1192 C C . VAL A 1 166 ? 22.782 -1.595 -19.304 1.00 98.62 166 VAL A C 1
ATOM 1194 O O . VAL A 1 166 ? 22.053 -0.645 -19.591 1.00 98.62 166 VAL A O 1
ATOM 1197 N N . VAL A 1 167 ? 23.373 -2.361 -20.219 1.00 98.81 167 VAL A N 1
ATOM 1198 C CA . VAL A 1 167 ? 23.255 -2.120 -21.663 1.00 98.81 167 VAL A CA 1
ATOM 1199 C C . VAL A 1 167 ? 22.893 -3.411 -22.390 1.00 98.81 167 VAL A C 1
ATOM 1201 O O . VAL A 1 167 ? 23.588 -4.415 -22.236 1.00 98.81 167 VAL A O 1
ATOM 1204 N N . GLY A 1 168 ? 21.804 -3.387 -23.157 1.00 98.69 168 GLY A N 1
ATOM 1205 C CA . GLY A 1 168 ? 21.324 -4.524 -23.938 1.00 98.69 168 GLY A CA 1
ATOM 1206 C C . GLY A 1 168 ? 21.868 -4.561 -25.365 1.00 98.69 168 GLY A C 1
ATOM 1207 O O . GLY A 1 168 ? 22.028 -3.522 -26.011 1.00 98.69 168 GLY A O 1
ATOM 1208 N N . ALA A 1 169 ? 22.117 -5.779 -25.839 1.00 98.50 169 ALA A N 1
ATOM 1209 C CA . ALA A 1 169 ? 22.508 -6.150 -27.194 1.00 98.50 169 ALA A CA 1
ATOM 1210 C C . ALA A 1 169 ? 21.615 -7.322 -27.630 1.00 98.50 169 ALA A C 1
ATOM 1212 O O . ALA A 1 169 ? 21.997 -8.488 -27.555 1.00 98.50 169 ALA A O 1
ATOM 1213 N N . TYR A 1 170 ? 20.362 -7.027 -27.980 1.00 97.81 170 TYR A N 1
ATOM 1214 C CA . TYR A 1 170 ? 19.328 -8.056 -28.157 1.00 97.81 170 TYR A CA 1
ATOM 1215 C C . TYR A 1 170 ? 19.551 -8.978 -29.368 1.00 97.81 170 TYR A C 1
ATOM 1217 O O . TYR A 1 170 ? 18.888 -10.010 -29.478 1.00 97.81 170 TYR A O 1
ATOM 1225 N N . SER A 1 171 ? 20.470 -8.607 -30.264 1.00 97.38 171 SER A N 1
ATOM 1226 C CA . SER A 1 171 ? 20.800 -9.350 -31.483 1.00 97.38 171 SER A CA 1
ATOM 1227 C C . SER A 1 171 ? 22.075 -10.199 -31.359 1.00 97.38 171 SER A C 1
ATOM 1229 O O . SER A 1 171 ? 22.359 -10.969 -32.274 1.00 97.38 171 SER A O 1
ATOM 1231 N N . ASP A 1 172 ? 22.789 -10.107 -30.231 1.00 97.31 172 ASP A N 1
ATOM 1232 C CA . ASP A 1 172 ? 23.985 -10.902 -29.909 1.00 97.31 172 ASP A CA 1
ATOM 1233 C C . ASP A 1 172 ? 23.716 -12.416 -30.047 1.00 97.31 172 ASP A C 1
ATOM 1235 O O . ASP A 1 172 ? 22.648 -12.923 -29.667 1.00 97.31 172 ASP A O 1
ATOM 1239 N N . ASP A 1 173 ? 24.656 -13.143 -30.655 1.00 95.50 173 ASP A N 1
ATOM 1240 C CA . ASP A 1 173 ? 24.443 -14.517 -31.123 1.00 95.50 173 ASP A CA 1
ATOM 1241 C C . ASP A 1 173 ? 25.216 -15.609 -30.364 1.00 95.50 173 ASP A C 1
ATOM 1243 O O . ASP A 1 173 ? 25.227 -16.775 -30.784 1.00 95.50 173 ASP A O 1
ATOM 1247 N N . ASP A 1 174 ? 25.780 -15.276 -29.201 1.00 91.88 174 ASP A N 1
ATOM 1248 C CA . ASP A 1 174 ? 26.635 -16.177 -28.420 1.00 91.88 174 ASP A CA 1
ATOM 1249 C C . ASP A 1 174 ? 25.931 -17.462 -27.946 1.00 91.88 174 ASP A C 1
ATOM 1251 O O . ASP A 1 174 ? 26.561 -18.524 -27.869 1.00 91.88 174 ASP A O 1
ATOM 1255 N N . ASN A 1 175 ? 24.623 -17.396 -27.665 1.00 92.50 175 ASN A N 1
ATOM 1256 C CA . ASN A 1 175 ? 23.781 -18.547 -27.308 1.00 92.50 175 ASN A CA 1
ATOM 1257 C C . ASN A 1 175 ? 22.845 -18.983 -28.456 1.00 92.50 175 ASN A C 1
ATOM 1259 O O . ASN A 1 175 ? 21.914 -19.768 -28.261 1.00 92.50 175 ASN A O 1
ATOM 1263 N N . GLY A 1 176 ? 23.124 -18.536 -29.683 1.00 93.06 176 GLY A N 1
ATOM 1264 C CA . GLY A 1 176 ? 22.328 -18.790 -30.881 1.00 93.06 176 GLY A CA 1
ATOM 1265 C C . GLY A 1 176 ? 21.903 -17.490 -31.559 1.00 93.06 176 GLY A C 1
ATOM 1266 O O . GLY A 1 176 ? 21.835 -16.449 -30.928 1.00 93.06 176 GLY A O 1
ATOM 1267 N N . GLY A 1 177 ? 21.596 -17.534 -32.860 1.00 95.12 177 GLY A N 1
ATOM 1268 C CA . GLY A 1 177 ? 21.244 -16.324 -33.615 1.00 95.12 177 GLY A CA 1
ATOM 1269 C C . GLY A 1 177 ? 20.126 -15.520 -32.948 1.00 95.12 177 GLY A C 1
ATOM 1270 O O . GLY A 1 177 ? 19.044 -16.069 -32.738 1.00 95.12 177 GLY A O 1
ATOM 1271 N N . LEU A 1 178 ? 20.381 -14.238 -32.659 1.00 96.06 178 LEU A N 1
ATOM 1272 C CA . LEU A 1 178 ? 19.450 -13.332 -31.973 1.00 96.06 178 LEU A CA 1
ATOM 1273 C C . LEU A 1 178 ? 19.035 -13.823 -30.570 1.00 96.06 178 LEU A C 1
ATOM 1275 O O . LEU A 1 178 ? 17.894 -13.621 -30.151 1.00 96.06 178 LEU A O 1
ATOM 1279 N N . SER A 1 179 ? 19.928 -14.527 -29.867 1.00 97.31 179 SER A N 1
ATOM 1280 C CA . SER A 1 179 ? 19.704 -14.931 -28.472 1.00 97.31 179 SER A CA 1
ATOM 1281 C C . SER A 1 179 ? 19.719 -13.742 -27.516 1.00 97.31 179 SER A C 1
ATOM 1283 O O . SER A 1 179 ? 18.932 -13.697 -26.573 1.00 97.31 179 SER A O 1
ATOM 1285 N N . GLY A 1 180 ? 20.548 -12.747 -27.823 1.00 98.19 180 GLY A N 1
ATOM 1286 C CA . GLY A 1 180 ? 20.700 -11.517 -27.075 1.00 98.19 180 GLY A CA 1
ATOM 1287 C C . GLY A 1 180 ? 21.584 -11.645 -25.832 1.00 98.19 180 GLY A C 1
ATOM 1288 O O . GLY A 1 180 ? 21.715 -12.707 -25.221 1.00 98.19 180 GLY A O 1
ATOM 1289 N N . SER A 1 181 ? 22.177 -10.517 -25.447 1.00 98.38 181 SER A N 1
ATOM 1290 C CA . SER A 1 181 ? 23.069 -10.377 -24.296 1.00 98.38 181 SER A CA 1
ATOM 1291 C C . SER A 1 181 ? 22.845 -9.042 -23.583 1.00 98.38 181 SER A C 1
ATOM 1293 O O . SER A 1 181 ? 22.410 -8.056 -24.179 1.00 98.38 181 SER A O 1
ATOM 1295 N N . VAL A 1 182 ? 23.177 -8.983 -22.290 1.00 98.69 182 VAL A N 1
ATOM 1296 C CA . VAL A 1 182 ? 23.194 -7.731 -21.513 1.00 98.69 182 VAL A CA 1
ATOM 1297 C C . VAL A 1 182 ? 24.532 -7.570 -20.813 1.00 98.69 182 VAL A C 1
ATOM 1299 O O . VAL A 1 182 ? 25.121 -8.532 -20.336 1.00 98.69 182 VAL A O 1
ATOM 1302 N N . TYR A 1 183 ? 25.012 -6.340 -20.702 1.00 98.56 183 TYR A N 1
ATOM 1303 C CA . TYR A 1 183 ? 26.321 -6.037 -20.146 1.00 98.56 183 TYR A CA 1
ATOM 1304 C C . TYR A 1 183 ? 26.212 -5.027 -19.010 1.00 98.56 183 TYR A C 1
ATOM 1306 O O . TYR A 1 183 ? 25.489 -4.034 -19.103 1.00 98.56 183 TYR A O 1
ATOM 1314 N N . LEU A 1 184 ? 26.961 -5.280 -17.938 1.00 98.44 184 LEU A N 1
ATOM 1315 C CA . LEU A 1 184 ? 27.076 -4.386 -16.792 1.00 98.44 184 LEU A CA 1
ATOM 1316 C C . LEU A 1 184 ? 28.374 -3.592 -16.884 1.00 98.44 184 LEU A C 1
ATOM 1318 O O . LEU A 1 184 ? 29.432 -4.184 -17.089 1.00 98.44 184 LEU A O 1
ATOM 1322 N N . PHE A 1 185 ? 28.307 -2.281 -16.670 1.00 98.12 185 PHE A N 1
ATOM 1323 C CA . PHE A 1 185 ? 29.467 -1.390 -16.669 1.00 98.12 185 PHE A CA 1
ATOM 1324 C C . PHE A 1 185 ? 29.518 -0.527 -15.414 1.00 98.12 185 PHE A C 1
ATOM 1326 O O . PHE A 1 185 ? 28.500 -0.023 -14.941 1.00 98.12 185 PHE A O 1
ATOM 1333 N N . ASP A 1 186 ? 30.732 -0.307 -14.919 1.00 96.69 186 ASP A N 1
ATOM 1334 C CA . ASP A 1 186 ? 31.020 0.702 -13.908 1.00 96.69 186 ASP A CA 1
ATOM 1335 C C . ASP A 1 186 ? 31.196 2.060 -14.606 1.00 96.69 186 ASP A C 1
ATOM 1337 O O . ASP A 1 186 ? 32.101 2.245 -15.422 1.00 96.69 186 ASP A O 1
ATOM 1341 N N . THR A 1 187 ? 30.336 3.028 -14.296 1.00 95.50 187 THR A N 1
ATOM 1342 C CA . THR A 1 187 ? 30.325 4.334 -14.977 1.00 95.50 187 THR A CA 1
ATOM 1343 C C . THR A 1 187 ? 31.441 5.276 -14.523 1.00 95.50 187 THR A C 1
ATOM 1345 O O . THR A 1 187 ? 31.693 6.293 -15.170 1.00 95.50 187 THR A O 1
ATOM 1348 N N . VAL A 1 188 ? 32.149 4.940 -13.442 1.00 94.31 188 VAL A N 1
ATOM 1349 C CA . VAL A 1 188 ? 33.287 5.711 -12.925 1.00 94.31 188 VAL A CA 1
ATOM 1350 C C . VAL A 1 188 ? 34.579 5.333 -13.648 1.00 94.31 188 VAL A C 1
ATOM 1352 O O . VAL A 1 188 ? 35.453 6.178 -13.840 1.00 94.31 188 VAL A O 1
ATOM 1355 N N . THR A 1 189 ? 34.713 4.068 -14.042 1.00 94.62 189 THR A N 1
ATOM 1356 C CA . THR A 1 189 ? 35.930 3.494 -14.636 1.00 94.62 189 THR A CA 1
ATOM 1357 C C . THR A 1 189 ? 35.764 3.058 -16.092 1.00 94.62 189 THR A C 1
ATOM 1359 O O . THR A 1 189 ? 36.762 2.738 -16.742 1.00 94.62 189 THR A O 1
ATOM 1362 N N . GLY A 1 190 ? 34.525 3.004 -16.592 1.00 94.19 190 GLY A N 1
ATOM 1363 C CA . GLY A 1 190 ? 34.174 2.502 -17.921 1.00 94.19 190 GLY A CA 1
ATOM 1364 C C . GLY A 1 190 ? 34.402 1.002 -18.106 1.00 94.19 190 GLY A C 1
ATOM 1365 O O . GLY A 1 190 ? 34.346 0.514 -19.229 1.00 94.19 190 GLY A O 1
ATOM 1366 N N . GLN A 1 191 ? 34.724 0.266 -17.038 1.00 95.31 191 GLN A N 1
ATOM 1367 C CA . GLN A 1 191 ? 35.031 -1.159 -17.126 1.00 95.31 191 GLN A CA 1
ATOM 1368 C C . GLN A 1 191 ? 33.753 -1.991 -17.180 1.00 95.31 191 GLN A C 1
ATOM 1370 O O . GLN A 1 191 ? 32.820 -1.757 -16.410 1.00 95.31 191 GLN A O 1
ATOM 1375 N N . GLN A 1 192 ? 33.748 -3.011 -18.038 1.00 97.00 192 GLN A N 1
ATOM 1376 C CA . GLN A 1 192 ? 32.728 -4.052 -18.011 1.00 97.00 192 GLN A CA 1
ATOM 1377 C C . GLN A 1 192 ? 32.869 -4.867 -16.715 1.00 97.00 192 GLN A C 1
ATOM 1379 O O . GLN A 1 192 ? 33.926 -5.436 -16.437 1.00 97.00 192 GLN A O 1
ATOM 1384 N N . ILE A 1 193 ? 31.795 -4.926 -15.934 1.00 95.94 193 ILE A N 1
ATOM 1385 C CA . ILE A 1 193 ? 31.674 -5.695 -14.692 1.00 95.94 193 ILE A CA 1
ATOM 1386 C C . ILE A 1 193 ? 31.337 -7.154 -15.016 1.00 95.94 193 ILE A C 1
ATOM 1388 O O . ILE A 1 193 ? 31.981 -8.068 -14.505 1.00 95.94 193 ILE A O 1
ATOM 1392 N N . ALA A 1 194 ? 30.327 -7.373 -15.863 1.00 96.88 194 ALA A N 1
ATOM 1393 C CA . ALA A 1 194 ? 29.832 -8.700 -16.218 1.00 96.88 194 ALA A CA 1
ATOM 1394 C C . ALA A 1 194 ? 29.108 -8.692 -17.573 1.00 96.88 194 ALA A C 1
ATOM 1396 O O . ALA A 1 194 ? 28.643 -7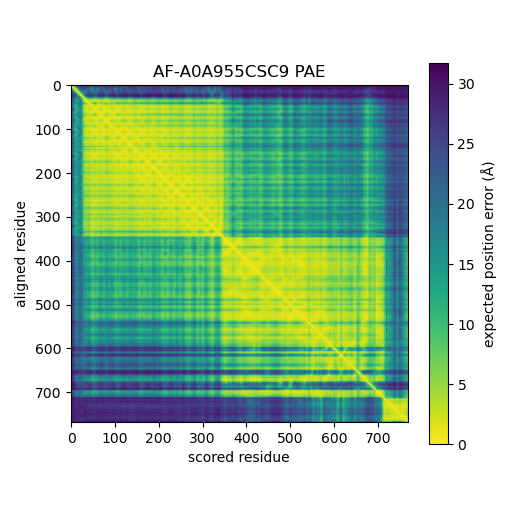.648 -18.031 1.00 96.88 194 ALA A O 1
ATOM 1397 N N . LYS A 1 195 ? 29.000 -9.875 -18.188 1.00 97.31 195 LYS A N 1
ATOM 1398 C CA . LYS A 1 195 ? 28.025 -10.199 -19.239 1.00 97.31 195 LYS A CA 1
ATOM 1399 C C . LYS A 1 195 ? 26.941 -11.061 -18.590 1.00 97.31 195 LYS A C 1
ATOM 1401 O O . LYS A 1 195 ? 27.267 -12.034 -17.911 1.00 97.31 195 LYS A O 1
ATOM 1406 N N . LEU A 1 196 ? 25.688 -10.664 -18.744 1.00 98.19 196 LEU A N 1
ATOM 1407 C CA . LEU A 1 196 ? 24.509 -11.366 -18.263 1.00 98.19 196 LEU A CA 1
ATOM 1408 C C . LEU A 1 196 ? 23.934 -12.175 -19.418 1.00 98.19 196 LEU A C 1
ATOM 1410 O O . LEU A 1 196 ? 23.698 -11.640 -20.501 1.00 98.19 196 LEU A O 1
ATOM 1414 N N . LEU A 1 197 ? 23.706 -13.455 -19.154 1.00 96.69 197 LEU A N 1
ATOM 1415 C CA . LEU A 1 197 ? 23.065 -14.391 -20.063 1.00 96.69 197 LEU A CA 1
ATOM 1416 C C . LEU A 1 197 ? 21.956 -15.107 -19.286 1.00 96.69 197 LEU A C 1
ATOM 1418 O O . LEU A 1 197 ? 22.196 -15.483 -18.131 1.00 96.69 197 LEU A O 1
ATOM 1422 N N . PRO A 1 198 ? 20.771 -15.310 -19.880 1.00 95.62 198 PRO A N 1
ATOM 1423 C CA . PRO A 1 198 ? 19.744 -16.141 -19.270 1.00 95.62 198 PRO A CA 1
ATOM 1424 C C . PRO A 1 198 ? 20.232 -17.594 -19.197 1.00 95.62 198 PRO A C 1
ATOM 1426 O O . PRO A 1 198 ? 20.962 -18.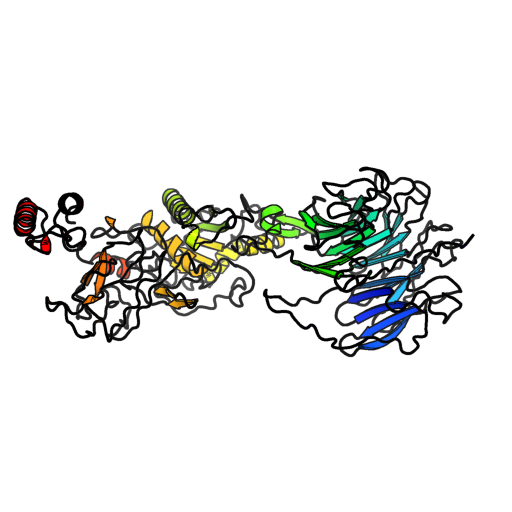071 -20.070 1.00 95.62 198 PRO A O 1
ATOM 1429 N N . SER A 1 199 ? 19.849 -18.307 -18.135 1.00 94.06 199 SER A N 1
ATOM 1430 C CA . SER A 1 199 ? 20.280 -19.690 -17.865 1.00 94.06 199 SER A CA 1
ATOM 1431 C C . SER A 1 199 ? 19.920 -20.703 -18.961 1.00 94.06 199 SER A C 1
ATOM 1433 O O . SER A 1 199 ? 20.498 -21.788 -19.033 1.00 94.06 199 SER A O 1
ATOM 1435 N N . ASP A 1 200 ? 18.949 -20.338 -19.779 1.00 95.56 200 ASP A N 1
ATOM 1436 C CA . ASP A 1 200 ? 18.225 -21.113 -20.774 1.00 95.56 200 ASP A CA 1
ATOM 1437 C C . ASP A 1 200 ? 18.157 -20.385 -22.125 1.00 95.56 200 ASP A C 1
ATOM 1439 O O . ASP A 1 200 ? 17.387 -20.791 -22.986 1.00 95.56 200 ASP A O 1
ATOM 1443 N N . GLY A 1 201 ? 19.002 -19.366 -22.329 1.00 94.44 201 GLY A N 1
ATOM 1444 C CA . GLY A 1 201 ? 19.030 -18.584 -23.564 1.00 94.44 201 GLY A CA 1
ATOM 1445 C C . GLY A 1 201 ? 19.174 -19.431 -24.824 1.00 94.44 201 GLY A C 1
ATOM 1446 O O . GLY A 1 201 ? 20.052 -20.297 -24.917 1.00 94.44 201 GLY A O 1
ATOM 1447 N N . ALA A 1 202 ? 18.332 -19.132 -25.802 1.00 97.00 202 ALA A N 1
ATOM 1448 C CA . ALA A 1 202 ? 18.226 -19.808 -27.078 1.00 97.00 202 ALA A CA 1
ATOM 1449 C C . ALA A 1 202 ? 18.122 -18.809 -28.242 1.00 97.00 202 ALA A C 1
ATOM 1451 O O . ALA A 1 202 ? 17.992 -17.597 -28.082 1.00 97.00 202 ALA A O 1
ATOM 1452 N N . ALA A 1 203 ? 18.233 -19.332 -29.463 1.00 97.81 203 ALA A N 1
ATOM 1453 C CA . ALA A 1 203 ? 18.155 -18.522 -30.671 1.00 97.81 203 ALA A CA 1
ATOM 1454 C C . ALA A 1 203 ? 16.757 -17.905 -30.840 1.00 97.81 203 ALA A C 1
ATOM 1456 O O . ALA A 1 203 ? 15.775 -18.636 -30.959 1.00 97.81 203 ALA A O 1
ATOM 1457 N N . GLY A 1 204 ? 16.699 -16.581 -30.979 1.00 96.62 204 GLY A N 1
ATOM 1458 C CA . GLY A 1 204 ? 15.462 -15.836 -31.199 1.00 96.62 204 GLY A CA 1
ATOM 1459 C C . GLY A 1 204 ? 14.782 -15.325 -29.931 1.00 96.62 204 GLY A C 1
ATOM 1460 O O . GLY A 1 204 ? 13.704 -14.751 -30.054 1.00 96.62 204 GLY A O 1
ATOM 1461 N N . ASP A 1 205 ? 15.396 -15.478 -28.756 1.00 98.12 205 ASP A N 1
ATOM 1462 C CA . ASP A 1 205 ? 14.815 -15.023 -27.486 1.00 98.12 205 ASP A CA 1
ATOM 1463 C C . ASP A 1 205 ? 14.811 -13.494 -27.338 1.00 98.12 205 ASP A C 1
ATOM 1465 O O . ASP A 1 205 ? 13.978 -12.932 -26.618 1.00 98.12 205 ASP A O 1
ATOM 1469 N N . PHE A 1 206 ? 15.711 -12.801 -28.047 1.00 98.25 206 PHE A N 1
ATOM 1470 C CA . PHE A 1 206 ? 15.888 -11.347 -27.985 1.00 98.25 206 PHE A CA 1
ATOM 1471 C C . PHE A 1 206 ? 16.180 -10.830 -26.565 1.00 98.25 206 PHE A C 1
ATOM 1473 O O . PHE A 1 206 ? 15.655 -9.791 -26.150 1.00 98.25 206 PHE A O 1
ATOM 1480 N N . PHE A 1 207 ? 16.991 -11.552 -25.788 1.00 98.75 207 PHE A N 1
ATOM 1481 C CA . PHE A 1 207 ? 17.352 -11.145 -24.432 1.00 98.75 207 PHE A CA 1
ATOM 1482 C C . PHE A 1 207 ? 18.090 -9.798 -24.428 1.00 98.75 207 PHE A C 1
ATOM 1484 O O . PHE A 1 207 ? 19.076 -9.607 -25.132 1.00 98.75 207 PHE A O 1
ATOM 1491 N N . GLY A 1 208 ? 17.624 -8.841 -23.627 1.00 98.44 208 GLY A N 1
ATOM 1492 C CA . GLY A 1 208 ? 18.172 -7.479 -23.621 1.00 98.44 208 GLY A CA 1
ATOM 1493 C C . GLY A 1 208 ? 17.440 -6.504 -24.542 1.00 98.44 208 GLY A C 1
ATOM 1494 O O . GLY A 1 208 ? 17.864 -5.352 -24.657 1.00 98.44 208 GLY A O 1
ATOM 1495 N N . ILE A 1 209 ? 16.317 -6.911 -25.152 1.00 98.56 209 ILE A N 1
ATOM 1496 C CA . ILE A 1 209 ? 15.446 -5.996 -25.912 1.00 98.56 209 ILE A CA 1
ATOM 1497 C C . ILE A 1 209 ? 14.958 -4.826 -25.045 1.00 98.56 209 ILE A C 1
ATOM 1499 O O . ILE A 1 209 ? 14.831 -3.699 -25.519 1.00 98.56 209 ILE A O 1
ATOM 1503 N N . SER A 1 210 ? 14.757 -5.077 -23.751 1.00 98.75 210 SER A N 1
ATOM 1504 C CA . SER A 1 210 ? 14.409 -4.082 -22.744 1.00 98.75 210 SER A CA 1
ATOM 1505 C C . SER A 1 210 ? 15.175 -4.358 -21.446 1.00 98.75 210 SER A C 1
ATOM 1507 O O . SER A 1 210 ? 15.373 -5.513 -21.061 1.00 98.75 210 SER A O 1
ATOM 1509 N N . VAL A 1 211 ? 15.646 -3.298 -20.782 1.00 98.75 211 VAL A N 1
ATOM 1510 C CA . VAL A 1 211 ? 16.403 -3.387 -19.523 1.00 98.75 211 VAL A CA 1
ATOM 1511 C C . VAL A 1 211 ? 15.969 -2.289 -18.560 1.00 98.75 211 VAL A C 1
ATOM 1513 O O . VAL A 1 211 ? 15.708 -1.160 -18.973 1.00 98.75 211 VAL A O 1
ATOM 1516 N N . ALA A 1 212 ? 15.934 -2.600 -17.267 1.00 98.62 212 ALA A N 1
ATOM 1517 C CA . ALA A 1 212 ? 15.781 -1.611 -16.205 1.00 98.62 212 ALA A CA 1
ATOM 1518 C C . ALA A 1 212 ? 16.568 -2.035 -14.953 1.00 98.62 212 ALA A C 1
ATOM 1520 O O . ALA A 1 212 ? 16.825 -3.220 -14.750 1.00 98.62 212 ALA A O 1
ATOM 1521 N N . ILE A 1 213 ? 16.964 -1.074 -14.113 1.00 97.62 213 ILE A N 1
ATOM 1522 C CA . ILE A 1 213 ? 17.743 -1.318 -12.888 1.00 97.62 213 ILE A CA 1
ATOM 1523 C C . ILE A 1 213 ? 17.244 -0.441 -11.735 1.00 97.62 213 ILE A C 1
ATOM 1525 O O . ILE A 1 213 ? 16.992 0.748 -11.915 1.00 97.62 213 ILE A O 1
ATOM 1529 N N . SER A 1 214 ? 17.141 -1.023 -10.539 1.00 94.62 214 SER A N 1
ATOM 1530 C CA . SER A 1 214 ? 16.867 -0.316 -9.284 1.00 94.62 214 SER A CA 1
ATOM 1531 C C . SER A 1 214 ? 17.788 -0.859 -8.196 1.00 94.62 214 SER A C 1
ATOM 1533 O O . SER A 1 214 ? 17.760 -2.049 -7.880 1.00 94.62 214 SER A O 1
ATOM 1535 N N . GLY A 1 215 ? 18.623 0.006 -7.615 1.00 91.06 215 GLY A N 1
ATOM 1536 C CA . GLY A 1 215 ? 19.635 -0.424 -6.651 1.00 91.06 215 GLY A CA 1
ATOM 1537 C C . GLY A 1 215 ? 20.607 -1.416 -7.292 1.00 91.06 215 GLY A C 1
ATOM 1538 O O . GLY A 1 215 ? 21.320 -1.046 -8.224 1.00 91.06 215 GLY A O 1
ATOM 1539 N N . THR A 1 216 ? 20.615 -2.653 -6.789 1.00 93.44 216 THR A N 1
ATOM 1540 C CA . THR A 1 216 ? 21.466 -3.771 -7.238 1.00 93.44 216 THR A CA 1
ATOM 1541 C C . THR A 1 216 ? 20.714 -4.840 -8.036 1.00 93.44 216 THR A C 1
ATOM 1543 O O . THR A 1 216 ? 21.272 -5.901 -8.308 1.00 93.44 216 THR A O 1
ATOM 1546 N N . THR A 1 217 ? 19.450 -4.601 -8.394 1.00 96.25 217 THR A N 1
ATOM 1547 C CA . THR A 1 217 ? 18.630 -5.557 -9.151 1.00 96.25 217 THR A CA 1
ATOM 1548 C C . THR A 1 217 ? 18.322 -5.007 -10.535 1.00 96.25 217 THR A C 1
ATOM 1550 O O . THR A 1 217 ? 17.823 -3.886 -10.662 1.00 96.25 217 THR A O 1
ATOM 1553 N N . ALA A 1 218 ? 18.604 -5.800 -11.566 1.00 97.81 218 ALA A N 1
ATOM 1554 C CA . ALA A 1 218 ? 18.211 -5.525 -12.941 1.00 97.81 218 ALA A CA 1
ATOM 1555 C C . ALA A 1 218 ? 17.089 -6.469 -13.382 1.00 97.81 218 ALA A C 1
ATOM 1557 O O . ALA A 1 218 ? 17.092 -7.645 -13.022 1.00 97.81 218 ALA A O 1
ATOM 1558 N N . VAL A 1 219 ? 16.161 -5.956 -14.189 1.00 98.69 219 VAL A N 1
ATOM 1559 C CA . VAL A 1 219 ? 15.172 -6.743 -14.932 1.00 98.69 219 VAL A CA 1
ATOM 1560 C C . VAL A 1 219 ? 15.482 -6.644 -16.423 1.00 98.69 219 VAL A C 1
ATOM 1562 O O . VAL A 1 219 ? 15.771 -5.558 -16.930 1.00 98.69 219 VAL A O 1
ATOM 1565 N N . VAL A 1 220 ? 15.456 -7.782 -17.112 1.00 98.88 220 VAL A N 1
ATOM 1566 C CA . VAL A 1 220 ? 15.792 -7.901 -18.533 1.00 98.88 220 VAL A CA 1
ATOM 1567 C C . VAL A 1 220 ? 14.689 -8.652 -19.263 1.00 98.88 220 VAL A C 1
ATOM 1569 O O . VAL A 1 220 ? 14.329 -9.755 -18.861 1.00 98.88 220 VAL A O 1
ATOM 1572 N N . GLY A 1 221 ? 14.166 -8.067 -20.336 1.00 98.75 221 GLY A N 1
ATOM 1573 C CA . GLY A 1 221 ? 13.176 -8.701 -21.200 1.00 98.75 221 GLY A CA 1
ATOM 1574 C C . GLY A 1 221 ? 13.793 -9.589 -22.284 1.00 98.75 221 GLY A C 1
ATOM 1575 O O . GLY A 1 221 ? 14.857 -9.276 -22.820 1.00 98.75 221 GLY A O 1
ATOM 1576 N N . ALA A 1 222 ? 13.092 -10.671 -22.622 1.00 98.56 222 ALA A N 1
ATOM 1577 C CA . ALA A 1 222 ? 13.374 -11.597 -23.717 1.00 98.56 222 ALA A CA 1
ATOM 1578 C C . ALA A 1 222 ? 12.059 -11.923 -24.445 1.00 98.56 222 ALA A C 1
ATOM 1580 O O . ALA A 1 222 ? 11.461 -12.984 -24.278 1.00 98.56 222 ALA A O 1
ATOM 1581 N N . SER A 1 223 ? 11.560 -10.954 -25.215 1.00 98.31 223 SER A N 1
ATOM 1582 C CA . SER A 1 223 ? 10.217 -11.010 -25.822 1.00 98.31 223 SER A CA 1
ATOM 1583 C C . SER A 1 223 ? 10.005 -12.127 -26.854 1.00 98.31 223 SER A C 1
ATOM 1585 O O . SER A 1 223 ? 8.873 -12.355 -27.285 1.00 98.31 223 SER A O 1
ATOM 1587 N N . GLY A 1 224 ? 11.081 -12.788 -27.291 1.00 97.69 224 GLY A N 1
ATOM 1588 C CA . GLY A 1 224 ? 11.037 -13.874 -28.266 1.00 97.69 224 GLY A CA 1
ATOM 1589 C C . GLY A 1 224 ? 11.095 -15.280 -27.671 1.00 97.69 224 GLY A C 1
ATOM 1590 O O . GLY A 1 224 ? 10.814 -16.229 -28.399 1.00 97.69 224 GLY A O 1
ATOM 1591 N N . ASP A 1 225 ? 11.401 -15.397 -26.375 1.00 97.81 225 ASP A N 1
ATOM 1592 C CA . ASP A 1 225 ? 11.509 -16.666 -25.643 1.00 97.81 225 ASP A CA 1
ATOM 1593 C C . ASP A 1 225 ? 10.236 -17.515 -25.820 1.00 97.81 225 ASP A C 1
ATOM 1595 O O . ASP A 1 225 ? 9.117 -16.987 -25.843 1.00 97.81 225 ASP A O 1
ATOM 1599 N N . ASP A 1 226 ? 10.395 -18.824 -26.021 1.00 96.31 226 ASP A N 1
ATOM 1600 C CA . ASP A 1 226 ? 9.317 -19.706 -26.477 1.00 96.31 226 ASP A CA 1
ATOM 1601 C C . ASP A 1 226 ? 8.896 -20.802 -25.485 1.00 96.31 226 ASP A C 1
ATOM 1603 O O . ASP A 1 226 ? 8.146 -21.721 -25.846 1.00 96.31 226 ASP A O 1
ATOM 1607 N N . ASP A 1 227 ? 9.289 -20.670 -24.216 1.00 93.25 227 ASP A N 1
ATOM 1608 C CA . ASP A 1 227 ? 9.047 -21.671 -23.171 1.00 93.25 227 ASP A CA 1
ATOM 1609 C C . ASP A 1 227 ? 7.559 -21.952 -22.901 1.00 93.25 227 ASP A C 1
ATOM 1611 O O . ASP A 1 227 ? 7.178 -23.099 -22.642 1.00 93.25 227 ASP A O 1
ATOM 1615 N N . ASN A 1 228 ? 6.700 -20.931 -23.006 1.00 93.81 228 ASN A N 1
ATOM 1616 C CA . ASN A 1 228 ? 5.240 -21.045 -22.870 1.00 93.81 228 ASN A CA 1
ATOM 1617 C C . ASN A 1 228 ? 4.512 -21.009 -24.231 1.00 93.81 228 ASN A C 1
ATOM 1619 O O . ASN A 1 228 ? 3.288 -20.870 -24.310 1.00 93.81 228 ASN A O 1
ATOM 1623 N N . GLY A 1 229 ? 5.252 -21.199 -25.325 1.00 94.94 229 GLY A N 1
ATOM 1624 C CA . GLY A 1 229 ? 4.757 -21.179 -26.696 1.00 94.94 229 GLY A CA 1
ATOM 1625 C C . GLY A 1 229 ? 5.545 -20.205 -27.565 1.00 94.94 229 GLY A C 1
ATOM 1626 O O . GLY A 1 229 ? 6.169 -19.283 -27.076 1.00 94.94 229 GLY A O 1
ATOM 1627 N N . ASN A 1 230 ? 5.495 -20.383 -28.887 1.00 96.38 230 ASN A N 1
ATOM 1628 C CA . ASN A 1 230 ? 6.254 -19.544 -29.821 1.00 96.38 230 ASN A CA 1
ATOM 1629 C C . ASN A 1 230 ? 6.030 -18.040 -29.567 1.00 96.38 230 ASN A C 1
ATOM 1631 O O . ASN A 1 230 ? 4.890 -17.584 -29.687 1.00 96.38 230 ASN A O 1
ATOM 1635 N N . LEU A 1 231 ? 7.106 -17.293 -29.288 1.00 96.31 231 LEU A N 1
ATOM 1636 C CA . LEU A 1 231 ? 7.074 -15.865 -28.946 1.00 96.31 231 LEU A CA 1
ATOM 1637 C C . LEU A 1 231 ? 6.174 -15.546 -27.735 1.00 96.31 231 LEU A C 1
ATOM 1639 O O . LEU A 1 231 ? 5.503 -14.511 -27.725 1.00 96.31 231 LEU A O 1
ATOM 1643 N N . SER A 1 232 ? 6.082 -16.450 -26.755 1.00 97.56 232 SER A N 1
ATOM 1644 C CA . SER A 1 232 ? 5.389 -16.163 -25.493 1.00 97.56 232 SER A CA 1
ATOM 1645 C C . SER A 1 232 ? 6.108 -15.085 -24.696 1.00 97.56 232 SER A C 1
ATOM 1647 O O . SER A 1 232 ? 5.466 -14.252 -24.063 1.00 97.56 232 SER A O 1
ATOM 1649 N N . GLY A 1 233 ? 7.433 -15.058 -24.815 1.00 98.31 233 GLY A N 1
ATOM 1650 C CA . GLY A 1 233 ? 8.321 -14.143 -24.137 1.00 98.31 233 GLY A CA 1
ATOM 1651 C C . GLY A 1 233 ? 8.577 -14.522 -22.678 1.00 98.31 233 GLY A C 1
ATOM 1652 O O . GLY A 1 233 ? 7.811 -15.255 -22.051 1.00 98.31 233 GLY A O 1
ATOM 1653 N N . SER A 1 234 ? 9.675 -13.989 -22.151 1.00 98.44 234 SER A N 1
ATOM 1654 C CA . SER A 1 234 ? 10.133 -14.145 -20.772 1.00 98.44 234 SER A CA 1
ATOM 1655 C C . SER A 1 234 ? 10.787 -12.850 -20.282 1.00 98.44 234 SER A C 1
ATOM 1657 O O . SER A 1 234 ? 11.166 -11.978 -21.066 1.00 98.44 234 SER A O 1
ATOM 1659 N N . ALA A 1 235 ? 10.956 -12.717 -18.969 1.00 98.69 235 ALA A N 1
ATOM 1660 C CA . ALA A 1 235 ? 11.832 -11.707 -18.382 1.00 98.69 235 ALA A CA 1
ATOM 1661 C C . ALA A 1 235 ? 12.680 -12.329 -17.274 1.00 98.69 235 ALA A C 1
ATOM 1663 O O . ALA A 1 235 ? 12.376 -13.407 -16.773 1.00 98.69 235 ALA A O 1
ATOM 1664 N N . TYR A 1 236 ? 13.764 -11.671 -16.890 1.00 98.62 236 TYR A N 1
ATOM 1665 C CA . TYR A 1 236 ? 14.751 -12.236 -15.978 1.00 98.62 236 TYR A CA 1
ATOM 1666 C C . TYR A 1 236 ? 15.231 -11.187 -14.987 1.00 98.62 236 TYR A C 1
ATOM 1668 O O . TYR A 1 236 ? 15.468 -10.037 -15.356 1.00 98.62 236 TYR A O 1
ATOM 1676 N N . LEU A 1 237 ? 15.408 -11.599 -13.736 1.00 98.31 237 LEU A N 1
ATOM 1677 C CA . LEU A 1 237 ? 16.005 -10.786 -12.685 1.00 98.31 237 LEU A CA 1
ATOM 1678 C C . LEU A 1 237 ? 17.468 -11.164 -12.500 1.00 98.31 237 LEU A C 1
ATOM 1680 O O . LEU A 1 237 ? 17.795 -12.349 -12.431 1.00 98.31 237 LEU A O 1
ATOM 1684 N N . PHE A 1 238 ? 18.332 -10.163 -12.363 1.00 97.56 238 PHE A N 1
ATOM 1685 C CA . PHE A 1 238 ? 19.761 -10.338 -12.119 1.00 97.56 238 PHE A CA 1
ATOM 1686 C C . PHE A 1 238 ? 20.241 -9.471 -10.961 1.00 97.56 238 PHE A C 1
ATOM 1688 O O . PHE A 1 238 ? 19.876 -8.301 -10.844 1.00 97.56 238 PHE A O 1
ATOM 1695 N N . ASP A 1 239 ? 21.129 -10.041 -10.153 1.00 94.94 239 ASP A N 1
ATOM 1696 C CA . ASP A 1 239 ? 21.926 -9.309 -9.179 1.00 94.94 239 ASP A CA 1
ATOM 1697 C C . ASP A 1 239 ? 23.103 -8.653 -9.913 1.00 94.94 239 ASP A C 1
ATOM 1699 O O . ASP A 1 239 ? 23.954 -9.326 -10.502 1.00 94.94 239 ASP A O 1
ATOM 1703 N N . THR A 1 240 ? 23.170 -7.324 -9.888 1.00 94.31 240 THR A N 1
ATOM 1704 C CA . THR A 1 240 ? 24.170 -6.566 -10.650 1.00 94.31 240 THR A CA 1
ATOM 1705 C C . THR A 1 240 ? 25.532 -6.480 -9.964 1.00 94.31 240 THR A C 1
ATOM 1707 O O . THR A 1 240 ? 26.472 -5.938 -10.540 1.00 94.31 240 THR A O 1
ATOM 1710 N N . VAL A 1 241 ? 25.657 -6.975 -8.732 1.00 90.25 241 VAL A N 1
ATOM 1711 C CA . VAL A 1 241 ? 26.929 -7.044 -7.998 1.00 90.25 241 VAL A CA 1
ATOM 1712 C C . VAL A 1 241 ? 27.672 -8.328 -8.359 1.00 90.25 241 VAL A C 1
ATOM 1714 O O . VAL A 1 241 ? 28.887 -8.324 -8.548 1.00 90.25 241 VAL A O 1
ATOM 1717 N N . THR A 1 242 ? 26.940 -9.434 -8.461 1.00 89.62 242 THR A N 1
ATOM 1718 C CA . THR A 1 242 ? 27.478 -10.777 -8.710 1.00 89.62 242 THR A CA 1
ATOM 1719 C C . THR A 1 242 ? 27.322 -11.233 -10.161 1.00 89.62 242 THR A C 1
ATOM 1721 O O . THR A 1 242 ? 27.979 -12.194 -10.571 1.00 89.62 242 THR A O 1
ATOM 1724 N N . GLY A 1 243 ? 26.450 -10.575 -10.930 1.00 92.00 243 GLY A N 1
ATOM 1725 C CA . GLY A 1 243 ? 26.059 -10.971 -12.282 1.00 92.00 243 GLY A CA 1
ATOM 1726 C C . GLY A 1 243 ? 25.218 -12.251 -12.332 1.00 92.00 243 GLY A C 1
ATOM 1727 O O . GLY A 1 243 ? 25.061 -12.830 -13.403 1.00 92.00 243 GLY A O 1
ATOM 1728 N N . GLN A 1 244 ? 24.727 -12.738 -11.189 1.00 94.00 244 GLN A N 1
ATOM 1729 C CA . GLN A 1 244 ? 23.944 -13.971 -11.120 1.00 94.00 244 GLN A CA 1
ATOM 1730 C C . GLN A 1 244 ? 22.469 -13.706 -11.419 1.00 94.00 244 GLN A C 1
ATOM 1732 O O . GLN A 1 244 ? 21.907 -12.698 -10.990 1.00 94.00 244 GLN A O 1
ATOM 1737 N N . GLN A 1 245 ? 21.831 -14.647 -12.114 1.00 96.38 245 GLN A N 1
ATOM 1738 C CA . GLN A 1 245 ? 20.382 -14.660 -12.288 1.00 96.38 245 GLN A CA 1
ATOM 1739 C C . GLN A 1 245 ? 19.706 -14.968 -10.945 1.00 96.38 245 GLN A C 1
ATOM 1741 O O . GLN A 1 245 ? 20.039 -15.953 -10.287 1.00 96.38 245 GLN A O 1
ATOM 1746 N N . ILE A 1 246 ? 18.750 -14.127 -10.556 1.00 95.00 246 ILE A N 1
ATOM 1747 C CA . ILE A 1 246 ? 17.908 -14.286 -9.365 1.00 95.00 246 ILE A CA 1
ATOM 1748 C C . ILE A 1 246 ? 16.711 -15.180 -9.702 1.00 95.00 246 ILE A C 1
ATOM 1750 O O . ILE A 1 246 ? 16.464 -16.171 -9.020 1.00 95.00 246 ILE A O 1
ATOM 1754 N N . ALA A 1 247 ? 15.980 -14.847 -10.770 1.00 96.56 247 ALA A N 1
ATOM 1755 C CA . ALA A 1 247 ? 14.771 -15.558 -11.177 1.00 96.56 247 ALA A CA 1
ATOM 1756 C C . ALA A 1 247 ? 14.483 -15.381 -12.675 1.00 96.56 247 ALA A C 1
ATOM 1758 O O . ALA A 1 247 ? 14.876 -14.380 -13.275 1.00 96.56 247 ALA A O 1
ATOM 1759 N N . LYS A 1 248 ? 13.763 -16.346 -13.257 1.00 97.56 248 LYS A N 1
ATOM 1760 C CA . LYS A 1 248 ? 13.032 -16.183 -14.521 1.00 97.56 248 LYS A CA 1
ATOM 1761 C C . LYS A 1 248 ? 11.590 -15.813 -14.177 1.00 97.56 248 LYS A C 1
ATOM 1763 O O . LYS A 1 248 ? 10.982 -16.455 -13.323 1.00 97.56 248 LYS A O 1
ATOM 1768 N N . LEU A 1 249 ? 11.077 -14.770 -14.809 1.00 98.38 249 LEU A N 1
ATOM 1769 C CA . LEU A 1 249 ? 9.724 -14.257 -14.656 1.00 98.38 249 LEU A CA 1
ATOM 1770 C C . LEU A 1 249 ? 8.881 -14.770 -15.818 1.00 98.38 249 LEU A C 1
ATOM 1772 O O . LEU A 1 249 ? 9.217 -14.542 -16.981 1.00 98.38 249 LEU A O 1
ATOM 1776 N N . LEU A 1 250 ? 7.790 -15.449 -15.481 1.00 96.38 250 LEU A N 1
ATOM 1777 C CA . LEU A 1 250 ? 6.815 -15.965 -16.432 1.00 96.38 250 LEU A CA 1
ATOM 1778 C C . LEU A 1 250 ? 5.422 -15.485 -16.013 1.00 96.38 250 LEU A C 1
ATOM 1780 O O . LEU A 1 250 ? 5.090 -15.595 -14.829 1.00 96.38 250 LEU A O 1
ATOM 1784 N N . PRO A 1 251 ? 4.600 -14.980 -16.945 1.00 95.56 251 PRO A N 1
ATOM 1785 C CA . PRO A 1 251 ? 3.207 -14.674 -16.653 1.00 95.56 251 PRO A CA 1
ATOM 1786 C C . PRO A 1 251 ? 2.430 -15.972 -16.390 1.00 95.56 251 PRO A C 1
ATOM 1788 O O . PRO A 1 251 ? 2.656 -16.995 -17.043 1.00 95.56 251 PRO A O 1
ATOM 1791 N N . SER A 1 252 ? 1.506 -15.940 -15.428 1.00 93.12 252 SER A N 1
ATOM 1792 C CA . SER A 1 252 ? 0.710 -17.096 -14.989 1.00 93.12 252 SER A CA 1
ATOM 1793 C C . SER A 1 252 ? -0.193 -17.683 -16.077 1.00 93.12 252 SER A C 1
ATOM 1795 O O . SER A 1 252 ? -0.603 -18.841 -15.981 1.00 93.12 252 SER A O 1
ATOM 1797 N N . ASP A 1 253 ? -0.473 -16.901 -17.113 1.00 94.06 253 ASP A N 1
ATOM 1798 C CA . ASP A 1 253 ? -1.305 -17.220 -18.267 1.00 94.06 253 ASP A CA 1
ATOM 1799 C C . ASP A 1 253 ? -0.559 -17.100 -19.605 1.00 94.06 253 ASP A C 1
ATOM 1801 O O . ASP A 1 253 ? -1.203 -17.070 -20.650 1.00 94.06 253 ASP A O 1
ATOM 1805 N N . GLY A 1 254 ? 0.780 -17.089 -19.582 1.00 93.31 254 GLY A N 1
ATOM 1806 C CA . GLY A 1 254 ? 1.597 -16.921 -20.784 1.00 93.31 254 GLY A CA 1
ATOM 1807 C C . GLY A 1 254 ? 1.218 -17.863 -21.924 1.00 93.31 254 GLY A C 1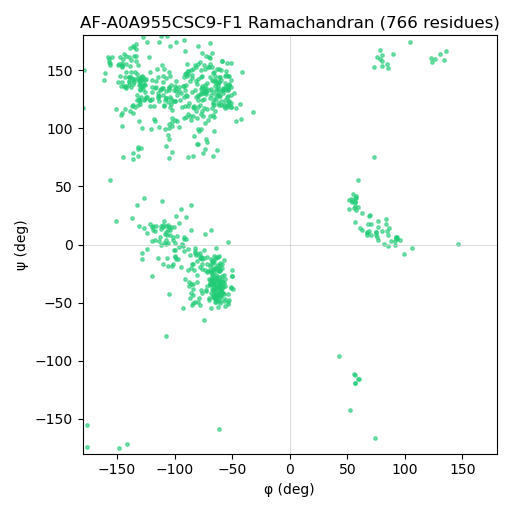
ATOM 1808 O O . GLY A 1 254 ? 1.154 -19.085 -21.752 1.00 93.31 254 GLY A O 1
ATOM 1809 N N . ALA A 1 255 ? 1.010 -17.286 -23.102 1.00 96.00 255 ALA A N 1
ATOM 1810 C CA . ALA A 1 255 ? 0.613 -17.966 -24.318 1.00 96.00 255 ALA A CA 1
ATOM 1811 C C . ALA A 1 255 ? 1.461 -17.524 -25.521 1.00 96.00 255 ALA A C 1
ATOM 1813 O O . ALA A 1 255 ? 2.244 -16.578 -25.493 1.00 96.00 255 ALA A O 1
ATOM 1814 N N . ALA A 1 256 ? 1.335 -18.265 -26.622 1.00 97.19 256 ALA A N 1
ATOM 1815 C CA . ALA A 1 256 ? 2.100 -17.987 -27.830 1.00 97.19 256 ALA A CA 1
ATOM 1816 C C . ALA A 1 256 ? 1.741 -16.619 -28.439 1.00 97.19 256 ALA A C 1
ATOM 1818 O O . ALA A 1 256 ? 0.582 -16.371 -28.776 1.00 97.19 256 ALA A O 1
ATOM 1819 N N . ASN A 1 257 ? 2.773 -15.850 -28.790 1.00 95.88 257 ASN A N 1
ATOM 1820 C CA . ASN A 1 257 ? 2.742 -14.506 -29.375 1.00 95.88 257 ASN A CA 1
ATOM 1821 C C . ASN A 1 257 ? 2.393 -13.360 -28.421 1.00 95.88 257 ASN A C 1
ATOM 1823 O O . ASN A 1 257 ? 2.213 -12.255 -28.932 1.00 95.88 257 ASN A O 1
ATOM 1827 N N . ASP A 1 258 ? 2.348 -13.575 -27.107 1.00 97.38 258 ASP A N 1
ATOM 1828 C CA . ASP A 1 258 ? 2.069 -12.505 -26.138 1.00 97.38 258 ASP A CA 1
ATOM 1829 C C . ASP A 1 258 ? 3.213 -11.482 -26.039 1.00 97.38 258 ASP A C 1
ATOM 1831 O O . ASP A 1 258 ? 2.985 -10.328 -25.674 1.00 97.38 258 ASP A O 1
ATOM 1835 N N . GLN A 1 259 ? 4.431 -11.884 -26.432 1.00 97.62 259 GLN A N 1
ATOM 1836 C CA . GLN A 1 259 ? 5.653 -11.072 -26.398 1.00 97.62 259 GLN A CA 1
ATOM 1837 C C . GLN A 1 259 ? 5.985 -10.518 -25.003 1.00 97.62 259 GLN A C 1
ATOM 1839 O O . GLN A 1 259 ? 6.484 -9.400 -24.867 1.00 97.62 259 GLN A O 1
ATOM 1844 N N . PHE A 1 260 ? 5.724 -11.293 -23.950 1.00 98.69 260 PHE A N 1
ATOM 1845 C CA . PHE A 1 260 ? 6.057 -10.907 -22.584 1.00 98.69 260 PHE A CA 1
ATOM 1846 C C . PHE A 1 260 ? 7.548 -10.549 -22.443 1.00 98.69 260 PHE A C 1
ATOM 1848 O O . PHE A 1 260 ? 8.422 -11.256 -22.934 1.00 98.69 260 PHE A O 1
ATOM 1855 N N . GLY A 1 261 ? 7.861 -9.430 -21.790 1.00 98.38 261 GLY A N 1
ATOM 1856 C CA . GLY A 1 261 ? 9.232 -8.904 -21.734 1.00 98.38 261 GLY A CA 1
ATOM 1857 C C . GLY A 1 261 ? 9.550 -7.894 -22.838 1.00 98.38 261 GLY A C 1
ATOM 1858 O O . GLY A 1 261 ? 10.690 -7.443 -22.942 1.00 98.38 261 GLY A O 1
ATOM 1859 N N . PHE A 1 262 ? 8.566 -7.494 -23.650 1.00 98.31 262 PHE A N 1
ATOM 1860 C CA . PHE A 1 262 ? 8.751 -6.430 -24.640 1.00 98.31 262 PHE A CA 1
ATOM 1861 C C . PHE A 1 262 ? 9.151 -5.101 -23.985 1.00 98.31 262 PHE A C 1
ATOM 1863 O O . PHE A 1 262 ? 10.056 -4.414 -24.456 1.00 98.31 262 PHE A O 1
ATOM 1870 N N . SER A 1 263 ? 8.529 -4.770 -22.853 1.00 98.56 263 SER A N 1
ATOM 1871 C CA . SER A 1 263 ? 8.888 -3.622 -22.026 1.00 98.56 263 SER A CA 1
ATOM 1872 C C . SER A 1 263 ? 9.046 -4.046 -20.566 1.00 98.56 263 SER A C 1
ATOM 1874 O O . SER A 1 263 ? 8.325 -4.920 -20.082 1.00 98.56 263 SER A O 1
ATOM 1876 N N . VAL A 1 264 ? 10.009 -3.447 -19.861 1.00 98.75 264 VAL A N 1
ATOM 1877 C CA . VAL A 1 264 ? 10.259 -3.714 -18.439 1.00 98.75 264 VAL A CA 1
ATOM 1878 C C . VAL A 1 264 ? 10.537 -2.422 -17.682 1.00 98.75 264 VAL A C 1
ATOM 1880 O O . VAL A 1 264 ? 11.119 -1.480 -18.219 1.00 98.75 264 VAL A O 1
ATOM 1883 N N . SER A 1 265 ? 10.148 -2.384 -16.413 1.00 98.44 265 SER A N 1
ATOM 1884 C CA . SER A 1 265 ? 10.500 -1.315 -15.478 1.00 98.44 265 SER A CA 1
ATOM 1885 C C . SER A 1 265 ? 10.602 -1.876 -14.060 1.00 98.44 265 SER A C 1
ATOM 1887 O O . SER A 1 265 ? 10.000 -2.905 -13.761 1.00 98.44 265 SER A O 1
ATOM 1889 N N . ILE A 1 266 ? 11.378 -1.240 -13.182 1.00 96.56 266 ILE A N 1
ATOM 1890 C CA . ILE A 1 266 ? 11.605 -1.711 -11.808 1.00 96.56 266 ILE A CA 1
ATOM 1891 C C . ILE A 1 266 ? 11.703 -0.531 -10.839 1.00 96.56 266 ILE A C 1
ATOM 1893 O O . ILE A 1 266 ? 12.391 0.452 -11.109 1.00 96.56 266 ILE A O 1
ATOM 1897 N N . SER A 1 267 ? 11.036 -0.640 -9.690 1.00 90.94 267 SER A N 1
ATOM 1898 C CA . SER A 1 267 ? 11.173 0.299 -8.577 1.00 90.94 267 SER A CA 1
ATOM 1899 C C . SER A 1 267 ? 11.194 -0.469 -7.264 1.00 90.94 267 SER A C 1
ATOM 1901 O O . SER A 1 267 ? 10.217 -1.120 -6.898 1.00 90.94 267 SER A O 1
ATOM 1903 N N . GLY A 1 268 ? 12.326 -0.418 -6.558 1.00 86.69 268 GLY A N 1
ATOM 1904 C CA . GLY A 1 268 ? 12.497 -1.147 -5.303 1.00 86.69 268 GLY A CA 1
ATOM 1905 C C . GLY A 1 268 ? 12.256 -2.650 -5.476 1.00 86.69 268 GLY A C 1
ATOM 1906 O O . GLY A 1 268 ? 13.038 -3.331 -6.139 1.00 86.69 268 GLY A O 1
ATOM 1907 N N . THR A 1 269 ? 11.178 -3.144 -4.866 1.00 85.75 269 THR A N 1
ATOM 1908 C CA . THR A 1 269 ? 10.834 -4.572 -4.776 1.00 85.75 269 THR A CA 1
ATOM 1909 C C . THR A 1 269 ? 9.897 -5.058 -5.874 1.00 85.75 269 THR A C 1
ATOM 1911 O O . THR A 1 269 ? 9.520 -6.227 -5.877 1.00 85.75 269 THR A O 1
ATOM 1914 N N . THR A 1 270 ? 9.503 -4.174 -6.790 1.00 91.69 270 THR A N 1
ATOM 1915 C CA . THR A 1 270 ? 8.475 -4.469 -7.786 1.00 91.69 270 THR A CA 1
ATOM 1916 C C . THR A 1 270 ? 9.003 -4.215 -9.187 1.00 91.69 270 THR A C 1
ATOM 1918 O O . THR A 1 270 ? 9.486 -3.123 -9.500 1.00 91.69 270 THR A O 1
ATOM 1921 N N . ALA A 1 271 ? 8.884 -5.226 -10.042 1.00 96.81 271 ALA A N 1
ATOM 1922 C CA . ALA A 1 271 ? 9.087 -5.118 -11.477 1.00 96.81 271 ALA A CA 1
ATOM 1923 C C . ALA A 1 271 ? 7.739 -5.123 -12.202 1.00 96.81 271 ALA A C 1
ATOM 1925 O O . ALA A 1 271 ? 6.809 -5.818 -11.798 1.00 96.81 271 ALA A O 1
ATOM 1926 N N . VAL A 1 272 ? 7.652 -4.364 -13.290 1.00 98.44 272 VAL A N 1
ATOM 1927 C CA . VAL A 1 272 ? 6.531 -4.378 -14.231 1.00 98.44 272 VAL A CA 1
ATOM 1928 C C . VAL A 1 272 ? 7.042 -4.907 -15.556 1.00 98.44 272 VAL A C 1
ATOM 1930 O O . VAL A 1 272 ? 8.063 -4.426 -16.049 1.00 98.44 272 VAL A O 1
ATOM 1933 N N . VAL A 1 273 ? 6.337 -5.874 -16.131 1.00 98.81 273 VAL A N 1
ATOM 1934 C CA . VAL A 1 273 ? 6.677 -6.470 -17.423 1.00 98.81 273 VAL A CA 1
ATOM 1935 C C . VAL A 1 273 ? 5.475 -6.390 -18.355 1.00 98.81 273 VAL A C 1
ATOM 1937 O O . VAL A 1 273 ? 4.381 -6.822 -17.996 1.00 98.81 273 VAL A O 1
ATOM 1940 N N . GLY A 1 274 ? 5.671 -5.810 -19.535 1.00 98.50 274 GLY A N 1
ATOM 1941 C CA . GLY A 1 274 ? 4.652 -5.684 -20.571 1.00 98.50 274 GLY A CA 1
ATOM 1942 C C . GLY A 1 274 ? 4.623 -6.873 -21.532 1.00 98.50 274 GLY A C 1
ATOM 1943 O O . GLY A 1 274 ? 5.668 -7.435 -21.872 1.00 98.50 274 GLY A O 1
ATOM 1944 N N . ALA A 1 275 ? 3.418 -7.218 -21.980 1.00 98.19 275 ALA A N 1
ATOM 1945 C CA . ALA A 1 275 ? 3.111 -8.192 -23.022 1.00 98.19 275 ALA A CA 1
ATOM 1946 C C . ALA A 1 275 ? 2.111 -7.543 -23.993 1.00 98.19 275 ALA A C 1
ATOM 1948 O O . ALA A 1 275 ? 0.897 -7.702 -23.861 1.00 98.19 275 ALA A O 1
ATOM 1949 N N . ASP A 1 276 ? 2.610 -6.746 -24.942 1.00 96.62 276 ASP A N 1
ATOM 1950 C CA . ASP A 1 276 ? 1.795 -5.871 -25.803 1.00 96.62 276 ASP A CA 1
ATOM 1951 C C . ASP A 1 276 ? 0.858 -6.626 -26.753 1.00 96.62 276 ASP A C 1
ATOM 1953 O O . ASP A 1 276 ? 0.005 -6.028 -27.412 1.00 96.62 276 ASP A O 1
ATOM 1957 N N . ARG A 1 277 ? 1.016 -7.947 -26.847 1.00 96.88 277 ARG A N 1
ATOM 1958 C CA . ARG A 1 277 ? 0.250 -8.801 -27.752 1.00 96.88 277 ARG A CA 1
ATOM 1959 C C . ARG A 1 277 ? -0.612 -9.844 -27.068 1.00 96.88 277 ARG A C 1
ATOM 1961 O O . ARG A 1 277 ? -1.271 -10.602 -27.783 1.00 96.88 277 ARG A O 1
ATOM 1968 N N . ASP A 1 278 ? -0.656 -9.836 -25.740 1.00 96.38 278 ASP A N 1
ATOM 1969 C CA . ASP A 1 278 ? -1.582 -10.678 -24.993 1.00 96.38 278 ASP A CA 1
ATOM 1970 C C . ASP A 1 278 ? -3.037 -10.469 -25.465 1.00 96.38 278 ASP A C 1
ATOM 1972 O O . ASP A 1 278 ? -3.436 -9.385 -25.911 1.00 96.38 278 ASP A O 1
ATOM 1976 N N . GLY A 1 279 ? -3.805 -11.556 -25.453 1.00 93.75 279 GLY A N 1
ATOM 1977 C CA . GLY A 1 279 ? -5.069 -11.692 -26.171 1.00 93.75 279 GLY A CA 1
ATOM 1978 C C . GLY A 1 279 ? -6.336 -11.628 -25.318 1.00 93.75 279 GLY A C 1
ATOM 1979 O O . GLY A 1 279 ? -7.430 -11.807 -25.863 1.00 93.75 279 GLY A O 1
ATOM 1980 N N . ASP A 1 280 ? -6.210 -11.429 -24.006 1.00 89.56 280 ASP A N 1
ATOM 1981 C CA . ASP A 1 280 ? -7.290 -11.653 -23.036 1.00 89.56 280 ASP A CA 1
ATOM 1982 C C . ASP A 1 280 ? -8.536 -10.787 -23.252 1.00 89.56 280 ASP A C 1
ATOM 1984 O O . ASP A 1 280 ? -9.663 -11.273 -23.115 1.00 89.56 280 ASP A O 1
ATOM 1988 N N . ASN A 1 281 ? -8.350 -9.530 -23.663 1.00 88.44 281 ASN A N 1
ATOM 1989 C CA . ASN A 1 281 ? -9.433 -8.593 -23.973 1.00 88.44 281 ASN A CA 1
ATOM 1990 C C . ASN A 1 281 ? -9.636 -8.402 -25.490 1.00 88.44 281 ASN A C 1
ATOM 1992 O O . ASN A 1 281 ? -10.363 -7.515 -25.939 1.00 88.44 281 ASN A O 1
ATOM 1996 N N . GLY A 1 282 ? -9.029 -9.261 -26.311 1.00 91.62 282 GLY A N 1
ATOM 1997 C CA . GLY A 1 282 ? -9.083 -9.195 -27.768 1.00 91.62 282 GLY A CA 1
ATOM 1998 C C . GLY A 1 282 ? -7.715 -9.418 -28.404 1.00 91.62 282 GLY A C 1
ATOM 1999 O O . GLY A 1 282 ? -6.685 -9.368 -27.750 1.00 91.62 282 GLY A O 1
ATOM 2000 N N . LEU A 1 283 ? -7.686 -9.662 -29.718 1.00 95.06 283 LEU A N 1
ATOM 2001 C CA . LEU A 1 283 ? -6.427 -9.874 -30.440 1.00 95.06 283 LEU A CA 1
ATOM 2002 C C . LEU A 1 283 ? -5.486 -8.674 -30.249 1.00 95.06 283 LEU A C 1
ATOM 2004 O O . LEU A 1 283 ? -5.813 -7.587 -30.717 1.00 95.06 283 LEU A O 1
ATOM 2008 N N . PHE A 1 284 ? -4.317 -8.894 -29.641 1.00 94.88 284 PHE A N 1
ATOM 2009 C CA . PHE A 1 284 ? -3.331 -7.850 -29.335 1.00 94.88 284 PHE A CA 1
ATOM 2010 C C . PHE A 1 284 ? -3.899 -6.701 -28.485 1.00 94.88 284 PHE A C 1
ATOM 2012 O O . PHE A 1 284 ? -3.564 -5.539 -28.720 1.00 94.88 284 PHE A O 1
ATOM 2019 N N . SER A 1 285 ? -4.798 -7.008 -27.546 1.00 95.44 285 SER A N 1
ATOM 2020 C CA . SER A 1 285 ? -5.237 -6.031 -26.544 1.00 95.44 285 SER A CA 1
ATOM 2021 C C . SER A 1 285 ? -4.107 -5.669 -25.588 1.00 95.44 285 SER A C 1
ATOM 2023 O O . SER A 1 285 ? -3.995 -4.519 -25.178 1.00 95.44 285 SER A O 1
ATOM 2025 N N . GLY A 1 286 ? -3.237 -6.640 -25.308 1.00 97.50 286 GLY A N 1
ATOM 2026 C CA . GLY A 1 286 ? -2.066 -6.502 -24.465 1.00 97.50 286 GLY A CA 1
ATOM 2027 C C . GLY A 1 286 ? -2.369 -6.564 -22.965 1.00 97.50 286 GLY A C 1
ATOM 2028 O O . GLY A 1 286 ? -3.516 -6.421 -22.537 1.00 97.50 286 GLY A O 1
ATOM 2029 N N . SER A 1 287 ? -1.315 -6.796 -22.185 1.00 97.94 287 SER A N 1
ATOM 2030 C CA . SER A 1 287 ? -1.321 -6.919 -20.725 1.00 97.94 287 SER A CA 1
ATOM 2031 C C . SER A 1 287 ? -0.019 -6.399 -20.117 1.00 97.94 287 SER A C 1
ATOM 2033 O O . SER A 1 287 ? 1.013 -6.301 -20.782 1.00 97.94 287 SER A O 1
ATOM 2035 N N . ALA A 1 288 ? -0.044 -6.097 -18.821 1.00 98.19 288 ALA A N 1
ATOM 2036 C CA . ALA A 1 288 ? 1.161 -5.872 -18.028 1.00 98.19 288 ALA A CA 1
ATOM 2037 C C . ALA A 1 288 ? 1.084 -6.670 -16.727 1.00 98.19 288 ALA A C 1
ATOM 2039 O O . ALA A 1 288 ? 0.004 -6.990 -16.244 1.00 98.19 288 ALA A O 1
ATOM 2040 N N . TYR A 1 289 ? 2.229 -7.003 -16.151 1.00 98.06 289 TYR A N 1
ATOM 2041 C CA . TYR A 1 289 ? 2.315 -7.912 -15.015 1.00 98.06 289 TYR A CA 1
ATOM 2042 C C . TYR A 1 289 ? 3.269 -7.356 -13.972 1.00 98.06 289 TYR A C 1
ATOM 2044 O O . TYR A 1 289 ? 4.322 -6.819 -14.313 1.00 98.06 289 TYR A O 1
ATOM 2052 N N . LEU A 1 290 ? 2.901 -7.505 -12.704 1.00 96.19 290 LEU A N 1
ATOM 2053 C CA . LEU A 1 290 ? 3.729 -7.135 -11.566 1.00 96.19 290 LEU A CA 1
ATOM 2054 C C . LEU A 1 290 ? 4.427 -8.365 -11.016 1.00 96.19 290 LEU A C 1
ATOM 2056 O O . LEU A 1 290 ? 3.782 -9.391 -10.801 1.00 96.19 290 LEU A O 1
ATOM 2060 N N . PHE A 1 291 ? 5.716 -8.236 -10.739 1.00 95.38 291 PHE A N 1
ATOM 2061 C CA . PHE A 1 291 ? 6.525 -9.281 -10.129 1.00 95.38 291 PHE A CA 1
ATOM 2062 C C . PHE A 1 291 ? 7.267 -8.752 -8.919 1.00 95.38 291 PHE A C 1
ATOM 2064 O O . PHE A 1 291 ? 7.793 -7.637 -8.925 1.00 95.38 291 PHE A O 1
ATOM 2071 N N . ASP A 1 292 ? 7.348 -9.601 -7.908 1.00 89.50 292 ASP A N 1
ATOM 2072 C CA . ASP A 1 292 ? 8.190 -9.387 -6.752 1.00 89.50 292 ASP A CA 1
ATOM 2073 C C . ASP A 1 292 ? 9.651 -9.680 -7.114 1.00 89.50 292 ASP A C 1
ATOM 2075 O O . ASP A 1 292 ? 9.986 -10.763 -7.599 1.00 89.50 292 ASP A O 1
ATOM 2079 N N . THR A 1 293 ? 10.539 -8.714 -6.887 1.00 91.12 293 THR A N 1
ATOM 2080 C CA . THR A 1 293 ? 11.937 -8.816 -7.329 1.00 91.12 293 THR A CA 1
ATOM 2081 C C . THR A 1 293 ? 12.819 -9.642 -6.396 1.00 91.12 293 THR A C 1
ATOM 2083 O O . THR A 1 293 ? 13.949 -9.970 -6.756 1.00 91.12 293 THR A O 1
ATOM 2086 N N . VAL A 1 294 ? 12.306 -10.016 -5.221 1.00 83.31 294 VAL A N 1
ATOM 2087 C CA . VAL A 1 294 ? 13.003 -10.871 -4.251 1.00 83.31 294 VAL A CA 1
ATOM 2088 C C . VAL A 1 294 ? 12.758 -12.344 -4.566 1.00 83.31 294 VAL A C 1
ATOM 2090 O O . VAL A 1 294 ? 13.681 -13.154 -4.571 1.00 83.31 294 VAL A O 1
ATOM 2093 N N . THR A 1 295 ? 11.504 -12.695 -4.836 1.00 82.88 295 THR A N 1
ATOM 2094 C CA . THR A 1 295 ? 11.033 -14.076 -4.995 1.00 82.88 295 THR A CA 1
ATOM 2095 C C . THR A 1 295 ? 10.825 -14.483 -6.453 1.00 82.88 295 THR A C 1
ATOM 2097 O O . THR A 1 295 ? 10.741 -15.677 -6.748 1.00 82.88 295 THR A O 1
ATOM 2100 N N . GLY A 1 296 ? 10.710 -13.513 -7.365 1.00 90.50 296 GLY A N 1
ATOM 2101 C CA . GLY A 1 296 ? 10.336 -13.728 -8.763 1.00 90.50 296 GLY A CA 1
ATOM 2102 C C . GLY A 1 296 ? 8.872 -14.132 -8.963 1.00 90.50 296 GLY A C 1
ATOM 2103 O O . GLY A 1 296 ? 8.500 -14.519 -10.069 1.00 90.50 296 GLY A O 1
ATOM 2104 N N . GLN A 1 297 ? 8.043 -14.088 -7.914 1.00 89.19 297 GLN A N 1
ATOM 2105 C CA . GLN A 1 297 ? 6.627 -14.437 -8.010 1.00 89.19 297 GLN A CA 1
ATOM 2106 C C . GLN A 1 297 ? 5.824 -13.309 -8.655 1.00 89.19 297 GLN A C 1
ATOM 2108 O O . GLN A 1 297 ? 6.092 -12.128 -8.435 1.00 89.19 297 GLN A O 1
ATOM 2113 N N . GLN A 1 298 ? 4.813 -13.680 -9.438 1.00 93.50 298 GLN A N 1
ATOM 2114 C CA . GLN A 1 298 ? 3.840 -12.725 -9.954 1.00 93.50 298 GLN A CA 1
ATOM 2115 C C . GLN A 1 298 ? 2.964 -12.215 -8.803 1.00 93.50 298 GLN A C 1
ATOM 2117 O O . GLN A 1 298 ? 2.339 -13.008 -8.104 1.00 93.50 298 GLN A O 1
ATOM 2122 N N . ILE A 1 299 ? 2.893 -10.895 -8.653 1.00 88.38 299 ILE A N 1
ATOM 2123 C CA . ILE A 1 299 ? 2.031 -10.199 -7.691 1.00 88.38 299 ILE A CA 1
ATOM 2124 C C . ILE A 1 299 ? 0.631 -10.027 -8.287 1.00 88.38 299 ILE A C 1
ATOM 2126 O O . ILE A 1 299 ? -0.368 -10.357 -7.656 1.00 88.38 299 ILE A O 1
ATOM 2130 N N . ALA A 1 300 ? 0.549 -9.512 -9.517 1.00 88.00 300 ALA A N 1
ATOM 2131 C CA . ALA A 1 300 ? -0.723 -9.205 -10.164 1.00 88.00 300 ALA A CA 1
ATOM 2132 C C . ALA A 1 300 ? -0.600 -9.161 -11.691 1.00 88.00 300 ALA A C 1
ATOM 2134 O O . ALA A 1 300 ? 0.489 -8.988 -12.242 1.00 88.00 300 ALA A O 1
ATOM 2135 N N . LYS A 1 301 ? -1.745 -9.279 -12.367 1.00 93.62 301 LYS A N 1
ATOM 2136 C CA . LYS A 1 301 ? -1.921 -8.928 -13.781 1.00 93.62 301 LYS A CA 1
ATOM 2137 C C . LYS A 1 301 ? -2.690 -7.608 -13.859 1.00 93.62 301 LYS A C 1
ATOM 2139 O O . LYS A 1 301 ? -3.695 -7.438 -13.174 1.00 93.62 301 LYS A O 1
ATOM 2144 N N . LEU A 1 302 ? -2.209 -6.686 -14.681 1.00 93.75 302 LEU A N 1
ATOM 2145 C CA . LEU A 1 302 ? -2.818 -5.392 -14.955 1.00 93.75 302 LEU A CA 1
ATOM 2146 C C . LEU A 1 302 ? -3.514 -5.452 -16.312 1.00 93.75 302 LEU A C 1
ATOM 2148 O O . LEU A 1 302 ? -2.890 -5.775 -17.324 1.00 93.75 302 LEU A O 1
ATOM 2152 N N . LEU A 1 303 ? -4.798 -5.106 -16.311 1.00 92.12 303 LEU A N 1
ATOM 2153 C CA . LEU A 1 303 ? -5.628 -4.985 -17.501 1.00 92.12 303 LEU A CA 1
ATOM 2154 C C . LEU A 1 303 ? -6.268 -3.590 -17.529 1.00 92.12 303 LEU A C 1
ATOM 2156 O O . LEU A 1 303 ? -6.682 -3.095 -16.474 1.00 92.12 303 LEU A O 1
ATOM 2160 N N . PRO A 1 304 ? -6.379 -2.953 -18.704 1.00 89.75 304 PRO A N 1
ATOM 2161 C CA . PRO A 1 304 ? -7.158 -1.731 -18.854 1.00 89.75 304 PRO A CA 1
ATOM 2162 C C . PRO A 1 304 ? -8.657 -2.034 -18.702 1.00 89.75 304 PRO A C 1
ATOM 2164 O O . PRO A 1 304 ? -9.139 -3.086 -19.127 1.00 89.75 304 PRO A O 1
ATOM 2167 N N . SER A 1 305 ? -9.413 -1.115 -18.092 1.00 87.69 305 SER A N 1
ATOM 2168 C CA . SER A 1 305 ? -10.855 -1.287 -17.831 1.00 87.69 305 SER A CA 1
ATOM 2169 C C . SER A 1 305 ? -11.724 -1.328 -19.092 1.00 87.69 305 SER A C 1
ATOM 2171 O O . SER A 1 305 ? -12.855 -1.810 -19.052 1.00 87.69 305 SER A O 1
ATOM 2173 N N . ASP A 1 306 ? -11.202 -0.791 -20.184 1.00 86.88 306 ASP A N 1
ATOM 2174 C CA . ASP A 1 306 ? -11.807 -0.630 -21.506 1.00 86.88 306 ASP A CA 1
ATOM 2175 C C . ASP A 1 306 ? -11.050 -1.413 -22.589 1.00 86.88 306 ASP A C 1
ATOM 2177 O O . ASP A 1 306 ? -11.354 -1.255 -23.765 1.00 86.88 306 ASP A O 1
ATOM 2181 N N . GLY A 1 307 ? -10.127 -2.302 -22.195 1.00 89.31 307 GLY A N 1
ATOM 2182 C CA . GLY A 1 307 ? -9.275 -3.033 -23.129 1.00 89.31 307 GLY A CA 1
ATOM 2183 C C . GLY A 1 307 ? -10.032 -3.679 -24.285 1.00 89.31 307 GLY A C 1
ATOM 2184 O O . GLY A 1 307 ? -11.006 -4.411 -24.085 1.00 89.31 307 GLY A O 1
ATOM 2185 N N . ALA A 1 308 ? -9.532 -3.446 -25.490 1.00 93.50 308 ALA A N 1
ATOM 2186 C CA . ALA A 1 308 ? -10.073 -3.930 -26.743 1.00 93.50 308 ALA A CA 1
ATOM 2187 C C . ALA A 1 308 ? -8.966 -4.466 -27.664 1.00 93.50 308 ALA A C 1
ATOM 2189 O O . ALA A 1 308 ? -7.765 -4.385 -27.407 1.00 93.50 308 ALA A O 1
ATOM 2190 N N . ALA A 1 309 ? -9.379 -5.100 -28.761 1.00 95.31 309 ALA A N 1
ATOM 2191 C CA . ALA A 1 309 ? -8.442 -5.662 -29.723 1.00 95.31 309 ALA A CA 1
ATOM 2192 C C . ALA A 1 309 ? -7.605 -4.563 -30.398 1.00 95.31 309 ALA A C 1
ATOM 2194 O O . ALA A 1 309 ? -8.164 -3.617 -30.941 1.00 95.31 309 ALA A O 1
ATOM 2195 N N . LEU A 1 310 ? -6.299 -4.813 -30.519 1.00 94.50 310 LEU A N 1
ATOM 2196 C CA . LEU A 1 310 ? -5.276 -3.950 -31.121 1.00 94.50 310 LEU A CA 1
ATOM 2197 C C . LEU A 1 310 ? -4.824 -2.754 -30.276 1.00 94.50 310 LEU A C 1
ATOM 2199 O O . LEU A 1 310 ? -3.994 -1.996 -30.777 1.00 94.50 310 LEU A O 1
ATOM 2203 N N . ASP A 1 311 ? -5.270 -2.626 -29.027 1.00 94.31 311 ASP A N 1
ATOM 2204 C CA . ASP A 1 311 ? -4.890 -1.508 -28.153 1.00 94.31 311 ASP A CA 1
ATOM 2205 C C . ASP A 1 311 ? -3.412 -1.523 -27.744 1.00 94.31 311 ASP A C 1
ATOM 2207 O O . ASP A 1 311 ? -2.820 -0.470 -27.495 1.00 94.31 311 ASP A O 1
ATOM 2211 N N . GLN A 1 312 ? -2.784 -2.704 -27.741 1.00 95.88 312 GLN A N 1
ATOM 2212 C CA . GLN A 1 312 ? -1.367 -2.892 -27.410 1.00 95.88 312 GLN A CA 1
ATOM 2213 C C . GLN A 1 312 ? -0.996 -2.380 -26.011 1.00 95.88 312 GLN A C 1
ATOM 2215 O O . GLN A 1 312 ? 0.062 -1.776 -25.813 1.00 95.88 312 GLN A O 1
ATOM 2220 N N . PHE A 1 313 ? -1.865 -2.596 -25.026 1.00 97.50 313 PHE A N 1
ATOM 2221 C CA . PHE A 1 313 ? -1.566 -2.301 -23.631 1.00 97.50 313 PHE A CA 1
ATOM 2222 C C . PHE A 1 313 ? -0.321 -3.075 -23.170 1.00 97.50 313 PHE A C 1
ATOM 2224 O O . PHE A 1 313 ? -0.185 -4.266 -23.420 1.00 97.50 313 PHE A O 1
ATOM 2231 N N . GLY A 1 314 ? 0.619 -2.407 -22.504 1.00 97.06 314 GLY A N 1
ATOM 2232 C CA . GLY A 1 314 ? 1.895 -3.022 -22.115 1.00 97.06 314 GLY A CA 1
ATOM 2233 C C . GLY A 1 314 ? 3.013 -2.839 -23.143 1.00 97.06 314 GLY A C 1
ATOM 2234 O O . GLY A 1 314 ? 4.133 -3.290 -22.902 1.00 97.06 314 GLY A O 1
ATOM 2235 N N . LEU A 1 315 ? 2.770 -2.116 -24.246 1.00 96.62 315 LEU A N 1
ATOM 2236 C CA . LEU A 1 315 ? 3.834 -1.721 -25.179 1.00 96.62 315 LEU A CA 1
ATOM 2237 C C . LEU A 1 315 ? 4.921 -0.888 -24.487 1.00 96.62 315 LEU A C 1
ATOM 2239 O O . LEU A 1 315 ? 6.104 -1.026 -24.796 1.00 96.62 315 LEU A O 1
ATOM 2243 N N . SER A 1 316 ? 4.533 -0.057 -23.521 1.00 95.50 316 SER A N 1
ATOM 2244 C CA . SER A 1 316 ? 5.463 0.592 -22.604 1.00 95.50 316 SER A CA 1
ATOM 2245 C C . SER A 1 316 ? 4.950 0.533 -21.172 1.00 95.50 316 SER A C 1
ATOM 2247 O O . SER A 1 316 ? 3.754 0.665 -20.915 1.00 95.50 316 SER A O 1
ATOM 2249 N N . VAL A 1 317 ? 5.870 0.333 -20.230 1.00 97.38 317 VAL A N 1
ATOM 2250 C CA . VAL A 1 317 ? 5.585 0.295 -18.794 1.00 97.38 317 VAL A CA 1
ATOM 2251 C C . VAL A 1 317 ? 6.584 1.168 -18.047 1.00 97.38 317 VAL A C 1
ATOM 2253 O O . VAL A 1 317 ? 7.749 1.272 -18.429 1.00 97.38 317 VAL A O 1
ATOM 2256 N N . SER A 1 318 ? 6.131 1.793 -16.967 1.00 95.81 318 SER A N 1
ATOM 2257 C CA . SER A 1 318 ? 6.974 2.556 -16.050 1.00 95.81 318 SER A CA 1
ATOM 2258 C C . SER A 1 318 ? 6.447 2.413 -14.632 1.00 95.81 318 SER A C 1
ATOM 2260 O O . SER A 1 318 ? 5.234 2.433 -14.423 1.00 95.81 318 SER A O 1
ATOM 2262 N N . ILE A 1 319 ? 7.342 2.272 -13.658 1.00 92.75 319 ILE A N 1
ATOM 2263 C CA . ILE A 1 319 ? 6.997 2.261 -12.238 1.00 92.75 319 ILE A CA 1
ATOM 2264 C C . ILE A 1 319 ? 7.873 3.244 -11.467 1.00 92.75 319 ILE A C 1
ATOM 2266 O O . ILE A 1 319 ? 9.089 3.307 -11.645 1.00 92.75 319 ILE A O 1
ATOM 2270 N N . SER A 1 320 ? 7.250 4.006 -10.571 1.00 86.25 320 SER A N 1
ATOM 2271 C CA . SER A 1 320 ? 7.950 4.827 -9.589 1.00 86.25 320 SER A CA 1
ATOM 2272 C C . SER A 1 320 ? 7.282 4.681 -8.231 1.00 86.25 320 SER A C 1
ATOM 2274 O O . SER A 1 320 ? 6.125 5.069 -8.050 1.00 86.25 320 SER A O 1
ATOM 2276 N N . GLY A 1 321 ? 8.005 4.082 -7.282 1.00 81.88 321 GLY A N 1
ATOM 2277 C CA . GLY A 1 321 ? 7.444 3.684 -5.999 1.00 81.88 321 GLY A CA 1
ATOM 2278 C C . GLY A 1 321 ? 6.243 2.774 -6.223 1.00 81.88 321 GLY A C 1
ATOM 2279 O O . GLY A 1 321 ? 6.380 1.662 -6.720 1.00 81.88 321 GLY A O 1
ATOM 2280 N N . THR A 1 322 ? 5.059 3.278 -5.898 1.00 80.31 322 THR A N 1
ATOM 2281 C CA . THR A 1 322 ? 3.799 2.529 -5.958 1.00 80.31 322 THR A CA 1
ATOM 2282 C C . THR A 1 322 ? 2.900 2.975 -7.101 1.00 80.31 322 THR A C 1
ATOM 2284 O O . THR A 1 322 ? 1.747 2.578 -7.171 1.00 80.31 322 THR A O 1
ATOM 2287 N N . THR A 1 323 ? 3.387 3.822 -8.002 1.00 86.06 323 THR A N 1
ATOM 2288 C CA . THR A 1 323 ? 2.626 4.266 -9.169 1.00 86.06 323 THR A CA 1
ATOM 2289 C C . THR A 1 323 ? 3.158 3.576 -10.412 1.00 86.06 323 THR A C 1
ATOM 2291 O O . THR A 1 323 ? 4.340 3.706 -10.728 1.00 86.06 323 THR A O 1
ATOM 2294 N N . VAL A 1 324 ? 2.284 2.868 -11.122 1.00 91.06 324 VAL A N 1
ATOM 2295 C CA . VAL A 1 324 ? 2.585 2.216 -12.399 1.00 91.06 324 VAL A CA 1
ATOM 2296 C C . VAL A 1 324 ? 1.838 2.939 -13.504 1.00 91.06 324 VAL A C 1
ATOM 2298 O O . VAL A 1 324 ? 0.652 3.231 -13.364 1.00 91.06 324 VAL A O 1
ATOM 2301 N N . VAL A 1 325 ? 2.521 3.210 -14.612 1.00 94.25 325 VAL A N 1
ATOM 2302 C CA . VAL A 1 325 ? 1.895 3.720 -15.828 1.00 94.25 325 VAL A CA 1
ATOM 2303 C C . VAL A 1 325 ? 2.131 2.740 -16.967 1.00 94.25 325 VAL A C 1
ATOM 2305 O O . VAL A 1 325 ? 3.263 2.309 -17.187 1.00 94.25 325 VAL A O 1
ATOM 2308 N N . VAL A 1 326 ? 1.068 2.402 -17.693 1.00 96.44 326 VAL A N 1
ATOM 2309 C CA . VAL A 1 326 ? 1.116 1.478 -18.830 1.00 96.44 326 VAL A CA 1
ATOM 2310 C C . VAL A 1 326 ? 0.563 2.159 -20.075 1.00 96.44 326 VAL A C 1
ATOM 2312 O O . VAL A 1 326 ? -0.537 2.710 -20.050 1.00 96.44 326 VAL A O 1
ATOM 2315 N N . GLY A 1 327 ? 1.336 2.146 -21.158 1.00 95.50 327 GLY A N 1
ATOM 2316 C CA . GLY A 1 327 ? 0.930 2.669 -22.457 1.00 95.50 327 GLY A CA 1
ATOM 2317 C C . GLY A 1 327 ? 0.180 1.630 -23.288 1.00 95.50 327 GLY A C 1
ATOM 2318 O O . GLY A 1 327 ? 0.563 0.460 -23.318 1.00 95.50 327 GLY A O 1
ATOM 2319 N N . ALA A 1 328 ? -0.852 2.086 -23.994 1.00 95.44 328 ALA A N 1
ATOM 2320 C CA . ALA A 1 328 ? -1.597 1.344 -25.005 1.00 95.44 328 ALA A CA 1
ATOM 2321 C C . ALA A 1 328 ? -1.676 2.208 -26.267 1.00 95.44 328 ALA A C 1
ATOM 2323 O O . ALA A 1 328 ? -2.614 2.976 -26.457 1.00 95.44 328 ALA A O 1
ATOM 2324 N N . SER A 1 329 ? -0.636 2.188 -27.104 1.00 93.00 329 SER A N 1
ATOM 2325 C CA . SER A 1 329 ? -0.557 3.109 -28.252 1.00 93.00 329 SER A CA 1
ATOM 2326 C C . SER A 1 329 ? -1.590 2.823 -29.341 1.00 93.00 329 SER A C 1
ATOM 2328 O O . SER A 1 329 ? -1.781 3.644 -30.237 1.00 93.00 329 SER A O 1
ATOM 2330 N N . GLY A 1 330 ? -2.183 1.631 -29.312 1.00 91.50 330 GLY A N 1
ATOM 2331 C CA . GLY A 1 330 ? -3.154 1.182 -30.290 1.00 91.50 330 GLY A CA 1
ATOM 2332 C C . GLY A 1 330 ? -4.591 1.609 -30.006 1.00 91.50 330 GLY A C 1
ATOM 2333 O O . GLY A 1 330 ? -5.399 1.592 -30.931 1.00 91.50 330 GLY A O 1
ATOM 2334 N N . ASP A 1 331 ? -4.863 2.024 -28.768 1.00 90.75 331 ASP A N 1
ATOM 2335 C CA . ASP A 1 331 ? -6.186 2.397 -28.270 1.00 90.75 331 ASP A CA 1
ATOM 2336 C C . ASP A 1 331 ? -6.870 3.437 -29.169 1.00 90.75 331 ASP A C 1
ATOM 2338 O O . ASP A 1 331 ? -6.236 4.391 -29.652 1.00 90.75 331 ASP A O 1
ATOM 2342 N N . ASP A 1 332 ? -8.166 3.235 -29.417 1.00 89.38 332 ASP A N 1
ATOM 2343 C CA . ASP A 1 332 ? -8.966 4.053 -30.316 1.00 89.38 332 ASP A CA 1
ATOM 2344 C C . ASP A 1 332 ? -10.180 4.776 -29.703 1.00 89.38 332 ASP A C 1
ATOM 2346 O O . ASP A 1 332 ? -10.991 5.348 -30.448 1.00 89.38 332 ASP A O 1
ATOM 2350 N N . ASP A 1 333 ? -10.259 4.880 -28.373 1.00 86.00 333 ASP A N 1
ATOM 2351 C CA . ASP A 1 333 ? -11.383 5.499 -27.655 1.00 86.00 333 ASP A CA 1
ATOM 2352 C C . ASP A 1 333 ? -11.600 6.975 -28.028 1.00 86.00 333 ASP A C 1
ATOM 2354 O O . ASP A 1 333 ? -12.731 7.477 -28.061 1.00 86.00 333 ASP A O 1
ATOM 2358 N N . ASN A 1 334 ? -10.518 7.682 -28.372 1.00 86.69 334 ASN A N 1
ATOM 2359 C CA . ASN A 1 334 ? -10.543 9.075 -28.825 1.00 86.69 334 ASN A CA 1
ATOM 2360 C C . ASN A 1 334 ? -10.213 9.236 -30.321 1.00 86.69 334 ASN A C 1
ATOM 2362 O O . ASN A 1 334 ? -9.892 10.336 -30.787 1.00 86.69 334 ASN A O 1
ATOM 2366 N N . GLY A 1 335 ? -10.358 8.162 -31.098 1.00 85.06 335 GLY A N 1
ATOM 2367 C CA . GLY A 1 335 ? -10.100 8.107 -32.534 1.00 85.06 335 GLY A CA 1
ATOM 2368 C C . GLY A 1 335 ? -9.063 7.045 -32.886 1.00 85.06 335 GLY A C 1
ATOM 2369 O O . GLY A 1 335 ? -8.290 6.623 -32.051 1.00 85.06 335 GLY A O 1
ATOM 2370 N N . SER A 1 336 ? -9.018 6.620 -34.150 1.00 88.31 336 SER A N 1
ATOM 2371 C CA . SER A 1 336 ? -8.154 5.510 -34.588 1.00 88.31 336 SER A CA 1
ATOM 2372 C C . SER A 1 336 ? -6.691 5.680 -34.153 1.00 88.31 336 SER A C 1
ATOM 2374 O O . SER A 1 336 ? -6.040 6.626 -34.605 1.00 88.31 336 SER A O 1
ATOM 2376 N N . PHE A 1 337 ? -6.190 4.737 -33.341 1.00 85.81 337 PHE A N 1
ATOM 2377 C CA . PHE A 1 337 ? -4.829 4.737 -32.790 1.00 85.81 337 PHE A CA 1
ATOM 2378 C C . PHE A 1 337 ? -4.484 6.049 -32.062 1.00 85.81 337 PHE A C 1
ATOM 2380 O O . PHE A 1 337 ? -3.387 6.589 -32.224 1.00 85.81 337 PHE A O 1
ATOM 2387 N N . SER A 1 338 ? -5.444 6.621 -31.326 1.00 87.31 338 SER A N 1
ATOM 2388 C CA . SER A 1 338 ? -5.210 7.804 -30.492 1.00 87.31 338 SER A CA 1
ATOM 2389 C C . SER A 1 338 ? -4.249 7.521 -29.340 1.00 87.31 338 SER A C 1
ATOM 2391 O O . SER A 1 338 ? -3.535 8.433 -28.920 1.00 87.31 338 SER A O 1
ATOM 2393 N N . GLY A 1 339 ? -4.209 6.267 -28.889 1.00 90.88 339 GLY A N 1
ATOM 2394 C CA . GLY A 1 339 ? -3.411 5.796 -27.775 1.00 90.88 339 GLY A CA 1
ATOM 2395 C C . GLY A 1 339 ? -3.950 6.241 -26.412 1.00 90.88 339 GLY A C 1
ATOM 2396 O O . GLY A 1 339 ? -4.543 7.313 -26.276 1.00 90.88 339 GLY A O 1
ATOM 2397 N N . SER A 1 340 ? -3.661 5.435 -25.394 1.00 88.81 340 SER A N 1
ATOM 2398 C CA . SER A 1 340 ? -4.006 5.686 -23.993 1.00 88.81 340 SER A CA 1
ATOM 2399 C C . SER A 1 340 ? -2.821 5.421 -23.062 1.00 88.81 340 SER A C 1
ATOM 2401 O O . SER A 1 340 ? -1.874 4.702 -23.393 1.00 88.81 340 SER A O 1
ATOM 2403 N N . ALA A 1 341 ? -2.871 6.029 -21.877 1.00 91.38 341 ALA A N 1
ATOM 2404 C CA . ALA A 1 341 ? -1.941 5.805 -20.775 1.00 91.38 341 ALA A CA 1
ATOM 2405 C C . ALA A 1 341 ? -2.744 5.541 -19.498 1.00 91.38 341 ALA A C 1
ATOM 2407 O O . ALA A 1 341 ? -3.517 6.394 -19.060 1.00 91.38 341 ALA A O 1
ATOM 2408 N N . TYR A 1 342 ? -2.538 4.376 -18.896 1.00 87.50 342 TYR A N 1
ATOM 2409 C CA . TYR A 1 342 ? -3.286 3.910 -17.733 1.00 87.50 342 TYR A CA 1
ATOM 2410 C C . TYR A 1 342 ? -2.439 4.014 -16.478 1.00 87.50 342 TYR A C 1
ATOM 2412 O O . TYR A 1 342 ? -1.275 3.622 -16.486 1.00 87.50 342 TYR A O 1
ATOM 2420 N N . LEU A 1 343 ? -3.035 4.520 -15.401 1.00 88.12 343 LEU A N 1
ATOM 2421 C CA . LEU A 1 343 ? -2.387 4.706 -14.109 1.00 88.12 343 LEU A CA 1
ATOM 2422 C C . LEU A 1 343 ? -2.907 3.670 -13.108 1.00 88.12 343 LEU A C 1
ATOM 2424 O O . LEU A 1 343 ? -4.112 3.604 -12.871 1.00 88.12 343 LEU A O 1
ATOM 2428 N N . PHE A 1 344 ? -2.003 2.924 -12.480 1.00 82.81 344 PHE A N 1
ATOM 2429 C CA . PHE A 1 344 ? -2.307 1.977 -11.409 1.00 82.81 344 PHE A CA 1
ATOM 2430 C C . PHE A 1 344 ? -1.571 2.379 -10.127 1.00 82.81 344 PHE A C 1
ATOM 2432 O O . PHE A 1 344 ? -0.420 2.818 -10.171 1.00 82.81 344 PHE A O 1
ATOM 2439 N N . SER A 1 345 ? -2.237 2.215 -8.983 1.00 83.88 345 SER A N 1
ATOM 2440 C CA . SER A 1 345 ? -1.658 2.424 -7.652 1.00 83.88 345 SER A CA 1
ATOM 2441 C C . SER A 1 345 ? -1.458 1.080 -6.959 1.00 83.88 345 SER A C 1
ATOM 2443 O O . SER A 1 345 ? -2.404 0.318 -6.792 1.00 83.88 345 SER A O 1
ATOM 2445 N N . LEU A 1 346 ? -0.229 0.808 -6.531 1.00 77.25 346 LEU A N 1
ATOM 2446 C CA . LEU A 1 346 ? 0.163 -0.380 -5.772 1.00 77.25 346 LEU A CA 1
ATOM 2447 C C . LEU A 1 346 ? -0.026 -0.203 -4.262 1.00 77.25 346 LEU A C 1
ATOM 2449 O O . LEU A 1 346 ? 0.062 -1.171 -3.526 1.00 77.25 346 LEU A O 1
ATOM 2453 N N . ASN A 1 347 ? -0.327 1.018 -3.804 1.00 75.62 347 ASN A N 1
ATOM 2454 C CA . ASN A 1 347 ? -0.777 1.286 -2.433 1.00 75.62 347 ASN A CA 1
ATOM 2455 C C . ASN A 1 347 ? -2.292 1.095 -2.300 1.00 75.62 347 ASN A C 1
ATOM 2457 O O . ASN A 1 347 ? -2.959 1.885 -1.630 1.00 75.62 347 ASN A O 1
ATOM 2461 N N . THR A 1 348 ? -2.854 0.143 -3.041 1.00 82.19 348 THR A N 1
ATOM 2462 C CA . THR A 1 348 ? -4.250 -0.220 -2.812 1.00 82.19 348 THR A CA 1
ATOM 2463 C C . THR A 1 348 ? -4.313 -0.897 -1.446 1.00 82.19 348 THR A C 1
ATOM 2465 O O . THR A 1 348 ? -3.415 -1.653 -1.095 1.00 82.19 348 THR A O 1
ATOM 2468 N N . ASP A 1 349 ? -5.296 -0.483 -0.667 1.00 86.38 349 ASP A N 1
ATOM 2469 C CA . ASP A 1 349 ? -5.607 -0.891 0.702 1.00 86.38 349 ASP A CA 1
ATOM 2470 C C . ASP A 1 349 ? -7.107 -1.174 0.616 1.00 86.38 349 ASP A C 1
ATOM 2472 O O . ASP A 1 349 ? -7.933 -0.253 0.673 1.00 86.38 349 ASP A O 1
ATOM 2476 N N . THR A 1 350 ? -7.421 -2.392 0.167 1.00 88.75 350 THR A N 1
ATOM 2477 C CA . THR A 1 350 ? -8.744 -2.756 -0.350 1.00 88.75 350 THR A CA 1
ATOM 2478 C C . THR A 1 350 ? -9.787 -2.778 0.762 1.00 88.75 350 THR A C 1
ATOM 2480 O O . THR A 1 350 ? -10.937 -2.388 0.528 1.00 88.75 350 THR A O 1
ATOM 2483 N N . ASP A 1 351 ? -9.404 -3.174 1.971 1.00 90.31 351 ASP A N 1
ATOM 2484 C CA . ASP A 1 351 ? -10.284 -3.206 3.130 1.00 90.31 351 ASP A CA 1
ATOM 2485 C C . ASP A 1 351 ? -10.173 -1.978 4.046 1.00 90.31 351 ASP A C 1
ATOM 2487 O O . ASP A 1 351 ? -11.085 -1.743 4.843 1.00 90.31 351 ASP A O 1
ATOM 2491 N N . GLY A 1 352 ? -9.161 -1.128 3.885 1.00 91.06 352 GLY A N 1
ATOM 2492 C CA . GLY A 1 352 ? -9.036 0.136 4.597 1.00 91.06 352 GLY A CA 1
ATOM 2493 C C . GLY A 1 352 ? -8.425 0.024 5.993 1.00 91.06 352 GLY A C 1
ATOM 2494 O O . GLY A 1 352 ? -8.611 0.960 6.781 1.00 91.06 352 GLY A O 1
ATOM 2495 N N . ASP A 1 353 ? -7.745 -1.073 6.337 1.00 91.50 353 ASP A N 1
ATOM 2496 C CA . ASP A 1 353 ? -7.043 -1.214 7.622 1.00 91.50 353 ASP A CA 1
ATOM 2497 C C . ASP A 1 353 ? -5.692 -0.463 7.674 1.00 91.50 353 ASP A C 1
ATOM 2499 O O . ASP A 1 353 ? -5.086 -0.280 8.736 1.00 91.50 353 ASP A O 1
ATOM 2503 N N . GLY A 1 354 ? -5.252 0.087 6.540 1.00 88.31 354 GLY A N 1
ATOM 2504 C CA . GLY A 1 354 ? -4.014 0.851 6.443 1.00 88.31 354 GLY A CA 1
ATOM 2505 C C . GLY A 1 354 ? -2.759 0.016 6.217 1.00 88.31 354 GLY A C 1
ATOM 2506 O O . GLY A 1 354 ? -1.658 0.584 6.232 1.00 88.31 354 GLY A O 1
ATOM 2507 N N . LEU A 1 355 ? -2.917 -1.278 5.971 1.00 89.62 355 LEU A N 1
ATOM 2508 C CA . LEU A 1 355 ? -1.972 -2.137 5.284 1.00 89.62 355 LEU A CA 1
ATOM 2509 C C . LEU A 1 355 ? -2.311 -2.107 3.790 1.00 89.62 355 LEU A C 1
ATOM 2511 O O . LEU A 1 355 ? -3.438 -1.880 3.375 1.00 89.62 355 LEU A O 1
ATOM 2515 N N . THR A 1 356 ? -1.294 -2.209 2.942 1.00 88.06 356 THR A N 1
ATOM 2516 C CA . THR A 1 356 ? -1.536 -2.307 1.495 1.00 88.06 356 THR A CA 1
ATOM 2517 C C . THR A 1 356 ? -1.713 -3.767 1.109 1.00 88.06 356 THR A C 1
ATOM 2519 O O . THR A 1 356 ? -0.963 -4.591 1.635 1.00 88.06 356 THR A O 1
ATOM 2522 N N . ASP A 1 357 ? -2.512 -4.054 0.081 1.00 84.69 357 ASP A N 1
ATOM 2523 C CA . ASP A 1 357 ? -2.743 -5.412 -0.422 1.00 84.69 357 ASP A CA 1
ATOM 2524 C C . ASP A 1 357 ? -1.424 -6.169 -0.699 1.00 84.69 357 ASP A C 1
ATOM 2526 O O . ASP A 1 357 ? -1.303 -7.368 -0.452 1.00 84.69 357 ASP A O 1
ATOM 2530 N N . ASP A 1 358 ? -0.383 -5.475 -1.186 1.00 81.94 358 ASP A N 1
ATOM 2531 C CA . ASP A 1 358 ? 0.944 -6.076 -1.404 1.00 81.94 358 ASP A CA 1
ATOM 2532 C C . ASP A 1 358 ? 1.624 -6.504 -0.095 1.00 81.94 358 ASP A C 1
ATOM 2534 O O . ASP A 1 358 ? 2.303 -7.527 -0.056 1.00 81.94 358 ASP A O 1
ATOM 2538 N N . TRP A 1 359 ? 1.458 -5.738 0.980 1.00 89.06 359 TRP A N 1
ATOM 2539 C CA . TRP A 1 359 ? 2.037 -6.063 2.285 1.00 89.06 359 TRP A CA 1
ATOM 2540 C C . TRP A 1 359 ? 1.332 -7.243 2.936 1.00 89.06 359 TRP A C 1
ATOM 2542 O O . TRP A 1 359 ? 1.989 -8.057 3.579 1.00 89.06 359 TRP A O 1
ATOM 2552 N N . GLU A 1 360 ? 0.027 -7.361 2.744 1.00 91.62 360 GLU A N 1
ATOM 2553 C CA . GLU A 1 360 ? -0.761 -8.459 3.296 1.00 91.62 360 GLU A CA 1
ATOM 2554 C C . GLU A 1 360 ? -0.482 -9.768 2.550 1.00 91.62 360 GLU A C 1
ATOM 2556 O O . GLU A 1 360 ? -0.303 -10.822 3.159 1.00 91.62 360 GLU A O 1
ATOM 2561 N N . ILE A 1 361 ? -0.339 -9.702 1.223 1.00 86.31 361 ILE A N 1
ATOM 2562 C CA . ILE A 1 361 ? -0.054 -10.878 0.395 1.00 86.31 361 ILE A CA 1
ATOM 2563 C C . ILE A 1 361 ? 1.427 -11.277 0.488 1.00 86.31 361 ILE A C 1
ATOM 2565 O O . ILE A 1 361 ? 1.753 -12.438 0.749 1.00 86.31 361 ILE A O 1
ATOM 2569 N N . ASN A 1 362 ? 2.339 -10.329 0.260 1.00 81.75 362 ASN A N 1
ATOM 2570 C CA . ASN A 1 362 ? 3.762 -10.613 0.043 1.00 81.75 362 ASN A CA 1
ATOM 2571 C C . ASN A 1 362 ? 4.656 -10.233 1.232 1.00 81.75 362 ASN A C 1
ATOM 2573 O O . ASN A 1 362 ? 5.831 -10.601 1.241 1.00 81.75 362 ASN A O 1
ATOM 2577 N N . GLY A 1 363 ? 4.139 -9.499 2.218 1.00 89.38 363 GLY A N 1
ATOM 2578 C CA . GLY A 1 363 ? 4.908 -8.975 3.345 1.00 89.38 363 GLY A CA 1
ATOM 2579 C C . GLY A 1 363 ? 5.502 -7.586 3.093 1.00 89.38 363 GLY A C 1
ATOM 2580 O O . GLY A 1 363 ? 5.626 -7.119 1.959 1.00 89.38 363 GLY A O 1
ATOM 2581 N N . ILE A 1 364 ? 5.919 -6.910 4.163 1.00 88.56 364 ILE A N 1
ATOM 2582 C CA . ILE A 1 364 ? 6.451 -5.543 4.114 1.00 88.56 364 ILE A CA 1
ATOM 2583 C C . ILE A 1 364 ? 7.916 -5.570 3.662 1.00 88.56 364 ILE A C 1
ATOM 2585 O O . ILE A 1 364 ? 8.741 -6.221 4.312 1.00 88.56 364 ILE A O 1
ATOM 2589 N N . PRO A 1 365 ? 8.291 -4.850 2.593 1.00 85.31 365 PRO A N 1
ATOM 2590 C CA . PRO A 1 365 ? 9.659 -4.875 2.095 1.00 85.31 365 PRO A CA 1
ATOM 2591 C C . PRO A 1 365 ? 10.646 -4.144 3.016 1.00 85.31 365 PRO A C 1
ATOM 2593 O O . PRO A 1 365 ? 10.369 -3.043 3.505 1.00 85.31 365 PRO A O 1
ATOM 2596 N N . TYR A 1 366 ? 11.836 -4.728 3.189 1.00 85.12 366 TYR A N 1
ATOM 2597 C CA . TYR A 1 366 ? 12.983 -4.114 3.865 1.00 85.12 366 TYR A CA 1
ATOM 2598 C C . TYR A 1 366 ? 14.315 -4.591 3.275 1.00 85.12 366 TYR A C 1
ATOM 2600 O O . TYR A 1 366 ? 14.409 -5.683 2.724 1.00 85.12 366 TYR A O 1
ATOM 2608 N N . THR A 1 367 ? 15.371 -3.791 3.407 1.00 82.25 367 THR A N 1
ATOM 2609 C CA . THR A 1 367 ? 16.721 -4.166 2.957 1.00 82.25 367 THR A CA 1
ATOM 2610 C C . THR A 1 367 ? 17.568 -4.554 4.159 1.00 82.25 367 THR A C 1
ATOM 2612 O O . THR A 1 367 ? 17.754 -3.741 5.059 1.00 82.25 367 THR A O 1
ATOM 2615 N N . ASP A 1 368 ? 18.086 -5.779 4.198 1.00 84.19 368 ASP A N 1
ATOM 2616 C CA . ASP A 1 368 ? 18.881 -6.264 5.324 1.00 84.19 368 ASP A CA 1
ATOM 2617 C C . ASP A 1 368 ? 20.256 -5.573 5.442 1.00 84.19 368 ASP A C 1
ATOM 2619 O O . ASP A 1 368 ? 20.688 -4.797 4.585 1.00 84.19 368 ASP A O 1
ATOM 2623 N N . GLY A 1 369 ? 20.981 -5.866 6.528 1.00 77.75 369 GLY A N 1
ATOM 2624 C CA . GLY A 1 369 ? 22.300 -5.279 6.795 1.00 77.75 369 GLY A CA 1
ATOM 2625 C C . GLY A 1 369 ? 23.387 -5.595 5.754 1.00 77.75 369 GLY A C 1
ATOM 2626 O O . GLY A 1 369 ? 24.457 -4.990 5.810 1.00 77.75 369 GLY A O 1
ATOM 2627 N N . ASN A 1 370 ? 23.134 -6.512 4.814 1.00 79.31 370 ASN A N 1
ATOM 2628 C CA . ASN A 1 370 ? 24.028 -6.838 3.701 1.00 79.31 370 ASN A CA 1
ATOM 2629 C C . ASN A 1 370 ? 23.614 -6.153 2.389 1.00 79.31 370 ASN A C 1
ATOM 2631 O O . ASN A 1 370 ? 24.266 -6.367 1.368 1.00 79.31 370 ASN A O 1
ATOM 2635 N N . GLY A 1 371 ? 22.554 -5.339 2.397 1.00 70.31 371 GLY A N 1
ATOM 2636 C CA . GLY A 1 371 ? 22.018 -4.718 1.189 1.00 70.31 371 GLY A CA 1
ATOM 2637 C C . GLY A 1 371 ? 21.128 -5.651 0.365 1.00 70.31 371 GLY A C 1
ATOM 2638 O O . GLY A 1 371 ? 20.819 -5.314 -0.776 1.00 70.31 371 GLY A O 1
ATOM 2639 N N . VAL A 1 372 ? 20.728 -6.806 0.911 1.00 74.81 372 VAL A N 1
ATOM 2640 C CA . VAL A 1 372 ? 19.830 -7.749 0.235 1.00 74.81 372 VAL A CA 1
ATOM 2641 C C . VAL A 1 372 ? 18.395 -7.417 0.607 1.00 74.81 372 VAL A C 1
ATOM 2643 O O . VAL A 1 372 ? 18.063 -7.203 1.772 1.00 74.81 372 VAL A O 1
ATOM 2646 N N . LEU A 1 373 ? 17.539 -7.363 -0.402 1.00 72.06 373 LEU A N 1
ATOM 2647 C CA . LEU A 1 373 ? 16.129 -7.076 -0.228 1.00 72.06 373 LEU A CA 1
ATOM 2648 C C . LEU A 1 373 ? 15.384 -8.300 0.330 1.00 72.06 373 LEU A C 1
ATOM 2650 O O . LEU A 1 373 ? 15.611 -9.425 -0.106 1.00 72.06 373 LEU A O 1
ATOM 2654 N N . GLN A 1 374 ? 14.512 -8.067 1.304 1.00 85.94 374 GLN A N 1
ATOM 2655 C CA . GLN A 1 374 ? 13.746 -9.060 2.056 1.00 85.94 374 GLN A CA 1
ATOM 2656 C C . GLN A 1 374 ? 12.303 -8.565 2.250 1.00 85.94 374 GLN A C 1
ATOM 2658 O O . GLN A 1 374 ? 12.002 -7.390 2.018 1.00 85.94 374 GLN A O 1
ATOM 2663 N N . ARG A 1 375 ? 11.414 -9.444 2.728 1.00 88.25 375 ARG A N 1
ATOM 2664 C CA . ARG A 1 375 ? 10.054 -9.081 3.154 1.00 88.25 375 ARG A CA 1
ATOM 2665 C C . ARG A 1 375 ? 9.722 -9.645 4.533 1.00 88.25 375 ARG A C 1
ATOM 2667 O O . ARG A 1 375 ? 10.045 -10.794 4.831 1.00 88.25 375 ARG A O 1
ATOM 2674 N N . LEU A 1 376 ? 9.092 -8.825 5.372 1.00 92.94 376 LEU A N 1
ATOM 2675 C CA . LEU A 1 376 ? 8.531 -9.214 6.664 1.00 92.94 376 LEU A CA 1
ATOM 2676 C C . LEU A 1 376 ? 7.098 -9.705 6.452 1.00 92.94 376 LEU A C 1
ATOM 2678 O O . LEU A 1 376 ? 6.227 -8.906 6.114 1.00 92.94 376 LEU A O 1
ATOM 2682 N N . GLN A 1 377 ? 6.852 -10.995 6.669 1.00 94.62 377 GLN A N 1
ATOM 2683 C CA . GLN A 1 377 ? 5.511 -11.548 6.507 1.00 94.62 377 GLN A CA 1
ATOM 2684 C C . GLN A 1 377 ? 4.598 -11.149 7.666 1.00 94.62 377 GLN A C 1
ATOM 2686 O O . GLN A 1 377 ? 4.968 -11.323 8.829 1.00 94.62 377 GLN A O 1
ATOM 2691 N N . LEU A 1 378 ? 3.394 -10.682 7.337 1.00 94.94 378 LEU A N 1
ATOM 2692 C CA . LEU A 1 378 ? 2.330 -10.440 8.302 1.00 94.94 378 LEU A CA 1
ATOM 2693 C C . LEU A 1 378 ? 1.523 -11.735 8.502 1.00 94.94 378 LEU A C 1
ATOM 2695 O O . LEU A 1 378 ? 1.045 -12.310 7.520 1.00 94.94 378 LEU A O 1
ATOM 2699 N N . PRO A 1 379 ? 1.429 -12.270 9.734 1.00 93.94 379 PRO A N 1
ATOM 2700 C CA . PRO A 1 379 ? 0.676 -13.493 9.990 1.00 93.94 379 PRO A CA 1
ATOM 2701 C C . PRO A 1 379 ? -0.808 -13.321 9.669 1.00 93.94 379 PRO A C 1
ATOM 2703 O O . PRO A 1 379 ? -1.430 -12.392 10.170 1.00 93.94 379 PRO A O 1
ATOM 2706 N N . ASP A 1 380 ? -1.354 -14.244 8.874 1.00 94.81 380 ASP A N 1
ATOM 2707 C CA . ASP A 1 380 ? -2.785 -14.350 8.556 1.00 94.81 380 ASP A CA 1
ATOM 2708 C C . ASP A 1 380 ? -3.431 -13.087 7.943 1.00 94.81 380 ASP A C 1
ATOM 2710 O O . ASP A 1 380 ? -4.655 -12.993 7.941 1.00 94.81 380 ASP A O 1
ATOM 2714 N N . ALA A 1 381 ? -2.623 -12.176 7.385 1.00 95.56 381 ALA A N 1
ATOM 2715 C CA . ALA A 1 381 ? -3.098 -10.954 6.737 1.00 95.56 381 ALA A CA 1
ATOM 2716 C C . ALA A 1 381 ? -3.999 -11.248 5.526 1.00 95.56 381 ALA A C 1
ATOM 2718 O O . ALA A 1 381 ? -3.756 -12.212 4.782 1.00 95.56 381 ALA A O 1
ATOM 2719 N N . ASN A 1 382 ? -5.019 -10.421 5.305 1.00 95.06 382 ASN A N 1
ATOM 2720 C CA . ASN A 1 382 ? -6.011 -10.621 4.263 1.00 95.06 382 ASN A CA 1
ATOM 2721 C C . ASN A 1 382 ? -6.511 -9.293 3.664 1.00 95.06 382 ASN A C 1
ATOM 2723 O O . ASN A 1 382 ? -7.374 -8.668 4.267 1.00 95.06 382 ASN A O 1
ATOM 2727 N N . PRO A 1 383 ? -6.217 -9.004 2.379 1.00 93.56 383 PRO A N 1
ATOM 2728 C CA . PRO A 1 383 ? -6.580 -7.733 1.730 1.00 93.56 383 PRO A CA 1
ATOM 2729 C C . PRO A 1 383 ? -8.085 -7.468 1.589 1.00 93.56 383 PRO A C 1
ATOM 2731 O O . PRO A 1 383 ? -8.509 -6.457 1.030 1.00 93.56 383 PRO A O 1
ATOM 2734 N N . LEU A 1 384 ? -8.934 -8.414 1.991 1.00 95.00 384 LEU A N 1
ATOM 2735 C CA . LEU A 1 384 ? -10.388 -8.289 1.953 1.00 95.00 384 LEU A CA 1
ATOM 2736 C C . LEU A 1 384 ? -11.021 -8.224 3.351 1.00 95.00 384 LEU A C 1
ATOM 2738 O O . LEU A 1 384 ? -12.255 -8.162 3.426 1.00 95.00 384 LEU A O 1
ATOM 2742 N N . HIS A 1 385 ? -10.231 -8.284 4.426 1.00 96.88 385 HIS A N 1
ATOM 2743 C CA . HIS A 1 385 ? -10.715 -8.355 5.800 1.00 96.88 385 HIS A CA 1
ATOM 2744 C C . HIS A 1 385 ? -9.733 -7.722 6.787 1.00 96.88 385 HIS A C 1
ATOM 2746 O O . HIS A 1 385 ? -8.674 -8.285 7.026 1.00 96.88 385 HIS A O 1
ATOM 2752 N N . LYS A 1 386 ? -10.166 -6.649 7.458 1.00 97.31 386 LYS A N 1
ATOM 2753 C CA . LYS A 1 386 ? -9.272 -5.790 8.245 1.00 97.31 386 LYS A CA 1
ATOM 2754 C C . LYS A 1 386 ? -8.454 -6.555 9.271 1.00 97.31 386 LYS A C 1
ATOM 2756 O O . LYS A 1 386 ? -9.023 -7.263 10.110 1.00 97.31 386 LYS A O 1
ATOM 2761 N N . ASP A 1 387 ? -7.166 -6.255 9.306 1.00 96.88 387 ASP A N 1
ATOM 2762 C CA . ASP A 1 387 ? -6.188 -6.771 10.243 1.00 96.88 387 ASP A CA 1
ATOM 2763 C C . ASP A 1 387 ? -5.605 -5.658 11.131 1.00 96.88 387 ASP A C 1
ATOM 2765 O O . ASP A 1 387 ? -5.318 -4.535 10.717 1.00 96.88 387 ASP A O 1
ATOM 2769 N N . LEU A 1 388 ? -5.390 -5.966 12.411 1.00 97.00 388 LEU A N 1
ATOM 2770 C CA . LEU A 1 388 ? -4.695 -5.076 13.342 1.00 97.00 388 LEU A CA 1
ATOM 2771 C C . LEU A 1 388 ? -3.639 -5.833 14.131 1.00 97.00 388 LEU A C 1
ATOM 2773 O O . LEU A 1 388 ? -3.951 -6.787 14.837 1.00 97.00 388 LEU A O 1
ATOM 2777 N N . TYR A 1 389 ? -2.397 -5.354 14.078 1.00 97.00 389 TYR A N 1
ATOM 2778 C CA . TYR A 1 389 ? -1.261 -5.984 14.743 1.00 97.00 389 TYR A CA 1
ATOM 2779 C C . TYR A 1 389 ? -0.804 -5.186 15.963 1.00 97.00 389 TYR A C 1
ATOM 2781 O O . TYR A 1 389 ? -0.520 -3.987 15.878 1.00 97.00 389 TYR A O 1
ATOM 2789 N N . ILE A 1 390 ? -0.734 -5.857 17.113 1.00 97.50 390 ILE A N 1
ATOM 2790 C CA . ILE A 1 390 ? -0.231 -5.286 18.362 1.00 97.50 390 ILE A CA 1
ATOM 2791 C C . ILE A 1 390 ? 0.857 -6.208 18.902 1.00 97.50 390 ILE A C 1
ATOM 2793 O O . ILE A 1 390 ? 0.614 -7.389 19.154 1.00 97.50 390 ILE A O 1
ATOM 2797 N N . GLU A 1 391 ? 2.043 -5.659 19.132 1.00 97.12 391 GLU A N 1
ATOM 2798 C CA . GLU A 1 391 ? 3.076 -6.305 19.934 1.00 97.12 391 GLU A CA 1
ATOM 2799 C C . GLU A 1 391 ? 2.961 -5.863 21.394 1.00 97.12 391 GLU A C 1
ATOM 2801 O O . GLU A 1 391 ? 2.710 -4.692 21.680 1.00 97.12 391 GLU A O 1
ATOM 2806 N N . ILE A 1 392 ? 3.091 -6.818 22.314 1.00 98.25 392 ILE A N 1
ATOM 2807 C CA . ILE A 1 392 ? 2.820 -6.629 23.733 1.00 98.25 392 ILE A CA 1
ATOM 2808 C C . ILE A 1 392 ? 3.967 -7.182 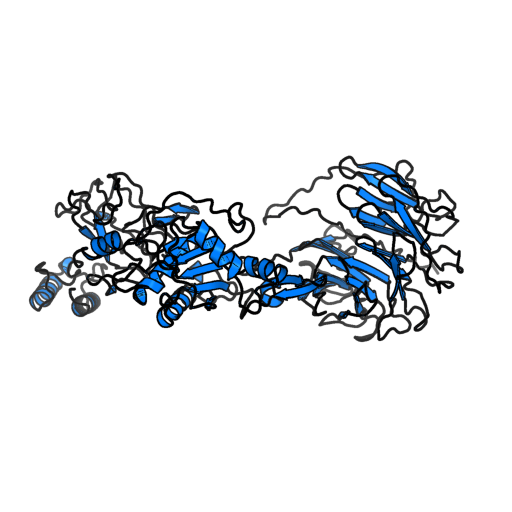24.561 1.00 98.25 392 ILE A C 1
ATOM 2810 O O . ILE A 1 392 ? 4.185 -8.395 24.616 1.00 98.25 392 ILE A O 1
ATOM 2814 N N . ASP A 1 393 ? 4.562 -6.287 25.333 1.00 97.81 393 ASP A N 1
ATOM 2815 C CA . ASP A 1 393 ? 5.526 -6.624 26.362 1.00 97.81 393 ASP A CA 1
ATOM 2816 C C . ASP A 1 393 ? 4.965 -6.376 27.750 1.00 97.81 393 ASP A C 1
ATOM 2818 O O . ASP A 1 393 ? 4.070 -5.556 27.969 1.00 97.81 393 ASP A O 1
ATOM 2822 N N . SER A 1 394 ? 5.493 -7.090 28.739 1.00 97.62 394 SER A N 1
ATOM 2823 C CA . SER A 1 394 ? 5.045 -6.931 30.112 1.00 97.62 394 SER A CA 1
ATOM 2824 C C . SER A 1 394 ? 6.154 -7.056 31.143 1.00 97.62 394 SER A C 1
ATOM 2826 O O . SER A 1 394 ? 7.103 -7.839 31.051 1.00 97.62 394 SER A O 1
ATOM 2828 N N . MET A 1 395 ? 6.019 -6.252 32.192 1.00 97.81 395 MET A N 1
ATOM 2829 C CA . MET A 1 395 ? 6.874 -6.367 33.363 1.00 97.81 395 MET A CA 1
ATOM 2830 C C . MET A 1 395 ? 6.563 -7.641 34.140 1.00 97.81 395 MET A C 1
ATOM 2832 O O . MET A 1 395 ? 5.431 -8.123 34.174 1.00 97.81 395 MET A O 1
ATOM 2836 N N . VAL A 1 396 ? 7.569 -8.150 34.851 1.00 96.56 396 VAL A N 1
ATOM 2837 C CA . VAL A 1 396 ? 7.439 -9.350 35.679 1.00 96.56 396 VAL A CA 1
ATOM 2838 C C . VAL A 1 396 ? 6.233 -9.256 36.626 1.00 96.56 396 VAL A C 1
ATOM 2840 O O . VAL A 1 396 ? 6.145 -8.386 37.496 1.00 96.56 396 VAL A O 1
ATOM 2843 N N . GLY A 1 397 ? 5.286 -10.182 36.460 1.00 94.31 397 GLY A N 1
ATOM 2844 C CA . GLY A 1 397 ? 4.047 -10.227 37.243 1.00 94.31 397 GLY A CA 1
ATOM 2845 C C . GLY A 1 397 ? 2.980 -9.199 36.842 1.00 94.31 397 GLY A C 1
ATOM 2846 O O . GLY A 1 397 ? 2.060 -8.971 37.628 1.00 94.31 397 GLY A O 1
ATOM 2847 N N . ARG A 1 398 ? 3.100 -8.569 35.669 1.00 95.50 398 ARG A N 1
ATOM 2848 C CA . ARG A 1 398 ? 2.109 -7.661 35.058 1.00 95.50 398 ARG A CA 1
ATOM 2849 C C . ARG A 1 398 ? 1.594 -8.162 33.707 1.00 95.50 398 ARG A C 1
ATOM 2851 O O . ARG A 1 398 ? 0.953 -7.402 33.004 1.00 95.50 398 ARG A O 1
ATOM 2858 N N . GLY A 1 399 ? 1.865 -9.419 33.360 1.00 94.12 399 GLY A N 1
ATOM 2859 C CA . GLY A 1 399 ? 1.480 -10.000 32.075 1.00 94.12 399 GLY A CA 1
ATOM 2860 C C . GLY A 1 399 ? -0.011 -9.908 31.762 1.00 94.12 399 GLY A C 1
ATOM 2861 O O . GLY A 1 399 ? -0.857 -9.954 32.661 1.00 94.12 399 GLY A O 1
ATOM 2862 N N . PHE A 1 400 ? -0.300 -9.806 30.466 1.00 97.44 400 PHE A N 1
ATOM 2863 C CA . PHE A 1 400 ? -1.653 -9.787 29.934 1.00 97.44 400 PHE A CA 1
ATOM 2864 C C . PHE A 1 400 ? -2.266 -11.188 30.040 1.00 97.44 400 PHE A C 1
ATOM 2866 O O . PHE A 1 400 ? -1.774 -12.143 29.441 1.00 97.44 400 PHE A O 1
ATOM 2873 N N . ASP A 1 401 ? -3.325 -11.342 30.826 1.00 97.88 401 ASP A N 1
ATOM 2874 C CA . ASP A 1 401 ? -3.973 -12.625 31.072 1.00 97.88 401 ASP A CA 1
ATOM 2875 C C . ASP A 1 401 ? -4.550 -13.218 29.778 1.00 97.88 401 ASP A C 1
ATOM 2877 O O . ASP A 1 401 ? -5.156 -12.529 28.959 1.00 97.88 401 ASP A O 1
ATOM 2881 N N . LYS A 1 402 ? -4.400 -14.534 29.600 1.00 97.69 402 LYS A N 1
ATOM 2882 C CA . LYS A 1 402 ? -4.819 -15.225 28.371 1.00 97.69 402 LYS A CA 1
ATOM 2883 C C . LYS A 1 402 ? -6.324 -15.164 28.126 1.00 97.69 402 LYS A C 1
ATOM 2885 O O . LYS A 1 402 ? -6.746 -15.179 26.976 1.00 97.69 402 LYS A O 1
ATOM 2890 N N . VAL A 1 403 ? -7.140 -15.132 29.179 1.00 96.69 403 VAL A N 1
ATOM 2891 C CA . VAL A 1 403 ? -8.593 -14.979 29.034 1.00 96.69 403 VAL A CA 1
ATOM 2892 C C . VAL A 1 403 ? -8.921 -13.547 28.627 1.00 96.69 403 VAL A C 1
ATOM 2894 O O . VAL A 1 403 ? -9.772 -13.351 27.766 1.00 96.69 403 VAL A O 1
ATOM 2897 N N . ALA A 1 404 ? -8.212 -12.560 29.180 1.00 98.00 404 ALA A N 1
ATOM 2898 C CA . ALA A 1 404 ? -8.384 -11.160 28.802 1.00 98.00 404 ALA A CA 1
ATOM 2899 C C . ALA A 1 404 ? -8.018 -10.930 27.324 1.00 98.00 404 ALA A C 1
ATOM 2901 O O . ALA A 1 404 ? -8.805 -10.328 26.599 1.00 98.00 404 ALA A O 1
ATOM 2902 N N . GLN A 1 405 ? -6.904 -11.505 26.853 1.00 98.38 405 GLN A N 1
ATOM 2903 C CA . GLN A 1 405 ? -6.518 -11.510 25.434 1.00 98.38 405 GLN A CA 1
ATOM 2904 C C . GLN A 1 405 ? -7.634 -12.067 24.539 1.00 98.38 405 GLN A C 1
ATOM 2906 O O . GLN A 1 405 ? -8.038 -11.422 23.574 1.00 98.38 405 GLN A O 1
ATOM 2911 N N . VAL A 1 406 ? -8.171 -13.248 24.879 1.00 97.69 406 VAL A N 1
ATOM 2912 C CA . VAL A 1 406 ? -9.262 -13.876 24.113 1.00 97.69 406 VAL A CA 1
ATOM 2913 C C . VAL A 1 406 ? -10.509 -12.997 24.103 1.00 97.69 406 VAL A C 1
ATOM 2915 O O . VAL A 1 406 ? -11.133 -12.863 23.056 1.00 97.69 406 VAL A O 1
ATOM 2918 N N . ASN A 1 407 ? -10.870 -12.382 25.231 1.00 96.88 407 ASN A N 1
ATOM 2919 C CA . ASN A 1 407 ? -12.040 -11.510 25.304 1.00 96.88 407 ASN A CA 1
ATOM 2920 C C . ASN A 1 407 ? -11.905 -10.295 24.373 1.00 96.88 407 ASN A C 1
ATOM 2922 O O . ASN A 1 407 ? -12.859 -9.980 23.670 1.00 96.88 407 ASN A O 1
ATOM 2926 N N . VAL A 1 408 ? -10.729 -9.655 24.325 1.00 98.50 408 VAL A N 1
ATOM 2927 C CA . VAL A 1 408 ? -10.479 -8.519 23.419 1.00 98.50 408 VAL A CA 1
ATOM 2928 C C . VAL A 1 408 ? -10.529 -8.962 21.955 1.00 98.50 408 VAL A C 1
ATOM 2930 O O . VAL A 1 408 ? -11.209 -8.330 21.153 1.00 98.50 408 VAL A O 1
ATOM 2933 N N . VAL A 1 409 ? -9.876 -10.075 21.601 1.00 98.38 409 VAL A N 1
ATOM 2934 C CA . VAL A 1 409 ? -9.925 -10.613 20.227 1.00 98.38 409 VAL A CA 1
ATOM 2935 C C . VAL A 1 409 ? -11.362 -10.943 19.813 1.00 98.38 409 VAL A C 1
ATOM 2937 O O . VAL A 1 409 ? -11.766 -10.643 18.694 1.00 98.38 409 VAL A O 1
ATOM 2940 N N . VAL A 1 410 ? -12.164 -11.517 20.717 1.00 96.06 410 VAL A N 1
ATOM 2941 C CA . VAL A 1 410 ? -13.582 -11.807 20.460 1.00 96.06 410 VAL A CA 1
ATOM 2942 C C . VAL A 1 410 ? -14.398 -10.529 20.266 1.00 96.06 410 VAL A C 1
ATOM 2944 O O . VAL A 1 410 ? -15.261 -10.526 19.395 1.00 96.06 410 VAL A O 1
ATOM 2947 N N . ALA A 1 411 ? -14.129 -9.462 21.025 1.00 96.06 411 ALA A N 1
ATOM 2948 C CA . ALA A 1 411 ? -14.815 -8.182 20.854 1.00 96.06 411 ALA A CA 1
ATOM 2949 C C . ALA A 1 411 ? -14.586 -7.606 19.445 1.00 96.06 411 ALA A C 1
ATOM 2951 O O . ALA A 1 411 ? -15.547 -7.298 18.745 1.00 96.06 411 ALA A O 1
ATOM 2952 N N . PHE A 1 412 ? -13.333 -7.568 18.973 1.00 98.38 412 PHE A N 1
ATOM 2953 C CA . PHE A 1 412 ? -13.016 -7.124 17.608 1.00 98.38 412 PHE A CA 1
ATOM 2954 C C . PHE A 1 412 ? -13.600 -8.056 16.538 1.00 98.38 412 PHE A C 1
ATOM 2956 O O . PHE A 1 412 ? -14.164 -7.580 15.557 1.00 98.38 412 PHE A O 1
ATOM 2963 N N . ALA A 1 413 ? -13.559 -9.376 16.740 1.00 97.06 413 ALA A N 1
ATOM 2964 C CA . ALA A 1 413 ? -14.135 -10.347 15.806 1.00 97.06 413 ALA A CA 1
ATOM 2965 C C . ALA A 1 413 ? -15.676 -10.300 15.719 1.00 97.06 413 ALA A C 1
ATOM 2967 O O . ALA A 1 413 ? -16.256 -10.901 14.817 1.00 97.06 413 ALA A O 1
ATOM 2968 N N . GLN A 1 414 ? -16.351 -9.632 16.660 1.00 93.81 414 GLN A N 1
ATOM 2969 C CA . GLN A 1 414 ? -17.809 -9.476 16.688 1.00 93.81 414 GLN A CA 1
ATOM 2970 C C . GLN A 1 414 ? -18.292 -8.127 16.144 1.00 93.81 414 GLN A C 1
ATOM 2972 O O . GLN A 1 414 ? -19.503 -7.946 16.011 1.00 93.81 414 GLN A O 1
ATOM 2977 N N . ALA A 1 415 ? -17.382 -7.207 15.805 1.00 94.25 415 ALA A N 1
ATOM 2978 C CA . ALA A 1 415 ? -17.734 -5.905 15.251 1.00 94.25 415 ALA A CA 1
ATOM 2979 C C . ALA A 1 415 ? -18.582 -6.071 13.968 1.00 94.25 415 ALA A C 1
ATOM 2981 O O . ALA A 1 415 ? -18.121 -6.691 13.008 1.00 94.25 415 ALA A O 1
ATOM 2982 N N . PRO A 1 416 ? -19.816 -5.540 13.901 1.00 92.31 416 PRO A N 1
ATOM 2983 C CA . PRO A 1 416 ? -20.682 -5.766 12.747 1.00 92.31 416 PRO A CA 1
ATOM 2984 C C . PRO A 1 416 ? -20.093 -5.206 11.449 1.00 92.31 416 PRO A C 1
ATOM 2986 O O . PRO A 1 416 ? -19.673 -4.046 11.394 1.00 92.31 416 PRO A O 1
ATOM 2989 N N . ASN A 1 417 ? -20.168 -5.970 10.356 1.00 95.50 417 ASN A N 1
ATOM 2990 C CA . ASN A 1 417 ? -19.650 -5.542 9.056 1.00 95.50 417 ASN A CA 1
ATOM 2991 C C . ASN A 1 417 ? -20.344 -4.279 8.523 1.00 95.50 417 ASN A C 1
ATOM 2993 O O . ASN A 1 417 ? -19.756 -3.480 7.803 1.00 95.50 417 ASN A O 1
ATOM 2997 N N . ALA A 1 418 ? -21.599 -4.055 8.917 1.00 93.19 418 ALA A N 1
ATOM 2998 C CA . ALA A 1 418 ? -22.323 -2.828 8.593 1.00 93.19 418 ALA A CA 1
ATOM 2999 C C . ALA A 1 418 ? -21.651 -1.552 9.145 1.00 93.19 418 ALA A C 1
ATOM 3001 O O . ALA A 1 418 ? -21.980 -0.458 8.689 1.00 93.19 418 ALA A O 1
ATOM 3002 N N . LEU A 1 419 ? -20.747 -1.689 10.122 1.00 92.06 419 LEU A N 1
ATOM 3003 C CA . LEU A 1 419 ? -19.993 -0.594 10.731 1.00 92.06 419 LEU A CA 1
ATOM 3004 C C . LEU A 1 419 ? -18.541 -0.572 10.236 1.00 92.06 419 LEU A C 1
ATOM 3006 O O . LEU A 1 419 ? -18.032 0.499 9.916 1.00 92.06 419 LEU A O 1
ATOM 3010 N N . VAL A 1 420 ? -17.890 -1.737 10.127 1.00 94.50 420 VAL A N 1
ATOM 3011 C CA . VAL A 1 420 ? -16.467 -1.817 9.745 1.00 94.50 420 VAL A CA 1
ATOM 3012 C C . VAL A 1 420 ? -16.232 -1.880 8.230 1.00 94.50 420 VAL A C 1
ATOM 3014 O O . VAL A 1 420 ? -15.184 -1.444 7.769 1.00 94.50 420 VAL A O 1
ATOM 3017 N N . ASN A 1 421 ? -17.212 -2.302 7.427 1.00 95.69 421 ASN A N 1
ATOM 3018 C CA . ASN A 1 421 ? -17.183 -2.305 5.956 1.00 95.69 421 ASN A CA 1
ATOM 3019 C C . ASN A 1 421 ? -16.042 -3.135 5.331 1.00 95.69 421 ASN A C 1
ATOM 3021 O O . ASN A 1 421 ? -15.255 -2.624 4.537 1.00 95.69 421 ASN A O 1
ATOM 3025 N N . ASN A 1 422 ? -15.935 -4.411 5.682 1.00 96.38 422 ASN A N 1
ATOM 3026 C CA . ASN A 1 422 ? -15.041 -5.376 5.048 1.00 96.38 422 ASN A CA 1
ATOM 3027 C C . ASN A 1 422 ? -15.530 -5.779 3.641 1.00 96.38 422 ASN A C 1
ATOM 3029 O O . ASN A 1 422 ? -16.708 -6.137 3.475 1.00 96.38 422 ASN A O 1
ATOM 3033 N N . PRO A 1 423 ? -14.640 -5.762 2.631 1.00 94.31 423 PRO A N 1
ATOM 3034 C CA . PRO A 1 423 ? -14.929 -6.198 1.263 1.00 94.31 423 PRO A CA 1
ATOM 3035 C C . PRO A 1 423 ? -15.421 -7.643 1.130 1.00 94.31 423 PRO A C 1
ATOM 3037 O O . PRO A 1 423 ? -16.227 -7.935 0.243 1.00 94.31 423 PRO A O 1
ATOM 3040 N N . ASP A 1 424 ? -14.968 -8.550 1.996 1.00 95.50 424 ASP A N 1
ATOM 3041 C CA . ASP A 1 424 ? -15.386 -9.957 1.994 1.00 95.50 424 ASP A CA 1
ATOM 3042 C C . ASP A 1 424 ? -16.827 -10.189 2.493 1.00 95.50 424 ASP A C 1
ATOM 3044 O O . ASP A 1 424 ? -17.389 -11.277 2.324 1.00 95.50 424 ASP A O 1
ATOM 3048 N N . GLY A 1 425 ? -17.457 -9.162 3.066 1.00 95.88 425 GLY A N 1
ATOM 3049 C CA . GLY A 1 425 ? -18.812 -9.227 3.593 1.00 95.88 425 GLY A CA 1
ATOM 3050 C C . GLY A 1 425 ? -18.926 -9.824 5.001 1.00 95.88 425 GLY A C 1
ATOM 3051 O O . GLY A 1 425 ? -20.054 -9.914 5.494 1.00 95.88 425 GLY A O 1
ATOM 3052 N N . LEU A 1 426 ? -17.823 -10.227 5.639 1.00 96.81 426 LEU A N 1
ATOM 3053 C CA . LEU A 1 426 ? -17.807 -10.854 6.962 1.00 96.81 426 LEU A CA 1
ATOM 3054 C C . LEU A 1 426 ? -17.733 -9.814 8.087 1.00 96.81 426 LEU A C 1
ATOM 3056 O O . LEU A 1 426 ? -17.112 -8.761 7.946 1.00 96.81 426 LEU A O 1
ATOM 3060 N N . ASP A 1 427 ? -18.375 -10.127 9.215 1.00 95.81 427 ASP A N 1
ATOM 3061 C CA . ASP A 1 427 ? -18.249 -9.351 10.454 1.00 95.81 427 ASP A CA 1
ATOM 3062 C C . ASP A 1 427 ? -16.833 -9.481 11.034 1.00 95.81 427 ASP A C 1
ATOM 3064 O O . ASP A 1 427 ? -16.178 -10.512 10.865 1.00 95.81 427 ASP A O 1
ATOM 3068 N N . GLY A 1 428 ? -16.413 -8.460 11.774 1.00 96.19 428 GLY A N 1
ATOM 3069 C CA . GLY A 1 428 ? -15.230 -8.473 12.622 1.00 96.19 428 GLY A CA 1
ATOM 3070 C C . GLY A 1 428 ? -14.020 -7.725 12.070 1.00 96.19 428 GLY A C 1
ATOM 3071 O O . GLY A 1 428 ? -14.011 -7.218 10.952 1.00 96.19 428 GLY A O 1
ATOM 3072 N N . ILE A 1 429 ? -12.999 -7.647 12.915 1.00 98.06 429 ILE A N 1
ATOM 3073 C CA . ILE A 1 429 ? -11.633 -7.235 12.592 1.00 98.06 429 ILE A CA 1
ATOM 3074 C C . ILE A 1 429 ? -10.712 -8.309 13.169 1.00 98.06 429 ILE A C 1
ATOM 3076 O O . ILE A 1 429 ? -10.874 -8.718 14.327 1.00 98.06 429 ILE A O 1
ATOM 3080 N N . ALA A 1 430 ? -9.744 -8.766 12.386 1.00 97.88 430 ALA A N 1
ATOM 3081 C CA . ALA A 1 430 ? -8.744 -9.725 12.820 1.00 97.88 430 ALA A CA 1
ATOM 3082 C C . ALA A 1 430 ? -7.674 -9.026 13.677 1.00 97.88 430 ALA A C 1
ATOM 3084 O O . ALA A 1 430 ? -6.763 -8.359 13.195 1.00 97.88 430 ALA A O 1
ATOM 3085 N N . LEU A 1 431 ? -7.808 -9.157 14.998 1.00 98.12 431 LEU A N 1
ATOM 3086 C CA . LEU A 1 431 ? -6.866 -8.590 15.961 1.00 98.12 431 LEU A CA 1
ATOM 3087 C C . LEU A 1 431 ? -5.741 -9.584 16.291 1.00 98.12 431 LEU A C 1
ATOM 3089 O O . LEU A 1 431 ? -5.949 -10.570 17.004 1.00 98.12 431 LEU A O 1
ATOM 3093 N N . HIS A 1 432 ? -4.532 -9.285 15.831 1.00 97.88 432 HIS A N 1
ATOM 3094 C CA . HIS A 1 432 ? -3.327 -10.090 16.009 1.00 97.88 432 HIS A CA 1
ATOM 3095 C C . HIS A 1 432 ? -2.505 -9.591 17.196 1.00 97.88 432 HIS A C 1
ATOM 3097 O O . HIS A 1 432 ? -1.767 -8.608 17.106 1.00 97.88 432 HIS A O 1
ATOM 3103 N N . LEU A 1 433 ? -2.615 -10.293 18.324 1.00 97.81 433 LEU A N 1
ATOM 3104 C CA . LEU A 1 433 ? -1.844 -9.998 19.532 1.00 97.81 433 LEU A CA 1
ATOM 3105 C C . LEU A 1 433 ? -0.566 -10.843 19.577 1.00 97.81 433 LEU A C 1
ATOM 3107 O O . LEU A 1 433 ? -0.626 -12.071 19.675 1.00 97.81 433 LEU A O 1
ATOM 3111 N N . VAL A 1 434 ? 0.591 -10.186 19.566 1.00 96.25 434 VAL A N 1
ATOM 3112 C CA . VAL A 1 434 ? 1.906 -10.815 19.732 1.00 96.25 434 VAL A CA 1
ATOM 3113 C C . VAL A 1 434 ? 2.428 -10.486 21.123 1.00 96.25 434 VAL A C 1
ATOM 3115 O O . VAL A 1 434 ? 3.013 -9.433 21.342 1.00 96.25 434 VAL A O 1
ATOM 3118 N N . VAL A 1 435 ? 2.191 -11.384 22.080 1.00 96.19 435 VAL A N 1
ATOM 3119 C CA . VAL A 1 435 ? 2.802 -11.289 23.413 1.00 96.19 435 VAL A CA 1
ATOM 3120 C C . VAL A 1 435 ? 4.215 -11.850 23.335 1.00 96.19 435 VAL A C 1
ATOM 3122 O O . VAL A 1 435 ? 4.371 -13.049 23.087 1.00 96.19 435 VAL A O 1
ATOM 3125 N N . ASP A 1 436 ? 5.216 -10.999 23.541 1.00 93.94 436 ASP A N 1
ATOM 3126 C CA . ASP A 1 436 ? 6.623 -11.370 23.404 1.00 93.94 436 ASP A CA 1
ATOM 3127 C C . ASP A 1 436 ? 7.318 -11.467 24.769 1.00 93.94 436 ASP A C 1
ATOM 3129 O O . ASP A 1 436 ? 7.471 -12.564 25.326 1.00 93.94 436 ASP A O 1
ATOM 3133 N N . GLU A 1 437 ? 7.704 -10.341 25.370 1.00 95.06 437 GLU A N 1
ATOM 3134 C CA . GLU A 1 437 ? 8.582 -10.352 26.535 1.00 95.06 437 GLU A CA 1
ATOM 3135 C C . GLU A 1 437 ? 7.816 -10.115 27.839 1.00 95.06 437 GLU A C 1
ATOM 3137 O O . GLU A 1 437 ? 7.477 -9.003 28.225 1.00 95.06 437 GLU A O 1
ATOM 3142 N N . GLU A 1 438 ? 7.566 -11.202 28.582 1.00 95.56 438 GLU A N 1
ATOM 3143 C CA . GLU A 1 438 ? 6.691 -11.174 29.770 1.00 95.56 438 GLU A CA 1
ATOM 3144 C C . GLU A 1 438 ? 7.388 -10.921 31.124 1.00 95.56 438 GLU A C 1
ATOM 3146 O O . GLU A 1 438 ? 6.791 -11.040 32.199 1.00 95.56 438 GLU A O 1
ATOM 3151 N N . ASN A 1 439 ? 8.697 -10.660 31.110 1.00 95.56 439 ASN A N 1
ATOM 3152 C CA . ASN A 1 439 ? 9.508 -10.572 32.329 1.00 95.56 439 ASN A CA 1
ATOM 3153 C C . ASN A 1 439 ? 10.413 -9.339 32.361 1.00 95.56 439 ASN A C 1
ATOM 3155 O O . ASN A 1 439 ? 11.514 -9.393 32.923 1.00 95.56 439 ASN A O 1
ATOM 3159 N N . LEU A 1 440 ? 9.952 -8.220 31.799 1.00 96.25 440 LEU A N 1
ATOM 3160 C CA . LEU A 1 440 ? 10.688 -6.965 31.891 1.00 96.25 440 LEU A CA 1
ATOM 3161 C C . LEU A 1 440 ? 10.874 -6.544 33.363 1.00 96.25 440 LEU A C 1
ATOM 3163 O O . LEU A 1 440 ? 10.043 -6.863 34.227 1.00 96.25 440 LEU A O 1
ATOM 3167 N N . PRO A 1 441 ? 11.963 -5.832 33.700 1.00 95.69 441 PRO A N 1
ATOM 3168 C CA . PRO A 1 441 ? 12.160 -5.327 35.050 1.00 95.69 441 PRO A CA 1
ATOM 3169 C C . PRO A 1 441 ? 10.981 -4.463 35.508 1.00 95.69 441 PRO A C 1
ATOM 3171 O O . PRO A 1 441 ? 10.509 -3.600 34.774 1.00 95.69 441 PRO A O 1
ATOM 3174 N N . LEU A 1 442 ? 10.538 -4.662 36.751 1.00 93.88 442 LEU A N 1
ATOM 3175 C CA . LEU A 1 442 ? 9.438 -3.897 37.335 1.00 93.88 442 LEU A CA 1
ATOM 3176 C C . LEU A 1 442 ? 9.879 -2.451 37.628 1.00 93.88 442 LEU A C 1
ATOM 3178 O O . LEU A 1 442 ? 10.380 -2.154 38.716 1.00 93.88 442 LEU A O 1
ATOM 3182 N N . ILE A 1 443 ? 9.727 -1.566 36.645 1.00 89.00 443 ILE A N 1
ATOM 3183 C CA . ILE A 1 443 ? 10.178 -0.172 36.684 1.00 89.00 443 ILE A CA 1
ATOM 3184 C C . ILE A 1 443 ? 8.961 0.743 36.471 1.00 89.00 443 ILE A C 1
ATOM 3186 O O . ILE A 1 443 ? 8.269 0.594 35.474 1.00 89.00 443 ILE A O 1
ATOM 3190 N N . PRO A 1 444 ? 8.658 1.692 37.374 1.00 91.62 444 PRO A N 1
ATOM 3191 C CA . PRO A 1 444 ? 7.612 2.680 37.118 1.00 91.62 444 PRO A CA 1
ATOM 3192 C C . PRO A 1 444 ? 8.034 3.662 36.011 1.00 91.62 444 PRO A C 1
ATOM 3194 O O . PRO A 1 444 ? 9.226 3.922 35.841 1.00 91.62 444 PRO A O 1
ATOM 3197 N N . PHE A 1 445 ? 7.064 4.265 35.323 1.00 93.19 445 PHE A N 1
ATOM 3198 C CA . PHE A 1 445 ? 7.261 5.271 34.272 1.00 93.19 445 PHE A CA 1
ATOM 3199 C C . PHE A 1 445 ? 6.925 6.689 34.780 1.00 93.19 445 PHE A C 1
ATOM 3201 O O . PHE A 1 445 ? 5.851 7.215 34.492 1.00 93.19 445 PHE A O 1
ATOM 3208 N N . PRO A 1 446 ? 7.778 7.323 35.611 1.00 89.62 446 PRO A N 1
ATOM 3209 C CA . PRO A 1 446 ? 7.471 8.620 36.220 1.00 89.62 446 PRO A CA 1
ATOM 3210 C C . PRO A 1 446 ? 7.330 9.764 35.207 1.00 89.62 446 PRO A C 1
ATOM 3212 O O . PRO A 1 446 ? 6.578 10.694 35.475 1.00 89.62 446 PRO A O 1
ATOM 3215 N N . ASP A 1 447 ? 8.014 9.680 34.065 1.00 87.50 447 ASP A N 1
ATOM 3216 C CA . ASP A 1 447 ? 7.962 10.656 32.974 1.00 87.50 447 ASP A CA 1
ATOM 3217 C C . ASP A 1 447 ? 7.269 10.047 31.741 1.00 87.50 447 ASP A C 1
ATOM 3219 O O . ASP A 1 447 ? 7.698 10.287 30.612 1.00 87.50 447 ASP A O 1
ATOM 3223 N N . ASN A 1 448 ? 6.229 9.231 31.976 1.00 88.25 448 ASN A N 1
ATOM 3224 C CA . ASN A 1 448 ? 5.392 8.546 30.984 1.00 88.25 448 ASN A CA 1
ATOM 3225 C C . ASN A 1 448 ? 6.224 7.949 29.830 1.00 88.25 448 ASN A C 1
ATOM 3227 O O . ASN A 1 448 ? 6.820 6.877 29.959 1.00 88.25 448 ASN A O 1
ATOM 3231 N N . TRP A 1 449 ? 6.315 8.697 28.733 1.00 89.12 449 TRP A N 1
ATOM 3232 C CA . TRP A 1 449 ? 6.950 8.328 27.480 1.00 89.12 449 TRP A CA 1
ATOM 3233 C C . TRP A 1 449 ? 8.468 8.161 27.552 1.00 89.12 449 TRP A C 1
ATOM 3235 O O . TRP A 1 449 ? 9.007 7.297 26.880 1.00 89.12 449 TRP A O 1
ATOM 3245 N N . VAL A 1 450 ? 9.184 8.877 28.430 1.00 90.12 450 VAL A N 1
ATOM 3246 C CA . VAL A 1 450 ? 10.657 8.752 28.491 1.00 90.12 450 VAL A CA 1
ATOM 3247 C C . VAL A 1 450 ? 11.082 7.331 28.859 1.00 90.12 450 VAL A C 1
ATOM 3249 O O . VAL A 1 450 ? 12.042 6.799 28.306 1.00 90.12 450 VAL A O 1
ATOM 3252 N N . GLN A 1 451 ? 10.404 6.714 29.829 1.00 92.12 451 GLN A N 1
ATOM 3253 C CA . GLN A 1 451 ? 10.709 5.338 30.211 1.00 92.12 451 GLN A CA 1
ATOM 3254 C C . GLN A 1 451 ? 10.080 4.319 29.263 1.00 92.12 451 GLN A C 1
ATOM 3256 O O . GLN A 1 451 ? 10.701 3.283 29.029 1.00 92.12 451 GLN A O 1
ATOM 3261 N N . PHE A 1 452 ? 8.913 4.622 28.695 1.00 92.50 452 PHE A N 1
ATOM 3262 C CA . PHE A 1 452 ? 8.290 3.800 27.663 1.00 92.50 452 PHE A CA 1
ATOM 3263 C C . PHE A 1 452 ? 9.183 3.673 26.418 1.00 92.50 452 PHE A C 1
ATOM 3265 O O . PHE A 1 452 ? 9.523 2.560 26.028 1.00 92.50 452 PHE A O 1
ATOM 3272 N N . ASP A 1 453 ? 9.675 4.792 25.879 1.00 91.69 453 ASP A N 1
ATOM 3273 C CA . ASP A 1 453 ? 10.559 4.838 24.708 1.00 91.69 453 ASP A CA 1
ATOM 3274 C C . ASP A 1 453 ? 11.862 4.072 24.965 1.00 91.69 453 ASP A C 1
ATOM 3276 O O . ASP A 1 453 ? 12.389 3.404 24.080 1.00 91.69 453 ASP A O 1
ATOM 3280 N N . MET A 1 454 ? 12.387 4.116 26.198 1.00 92.25 454 MET A N 1
ATOM 3281 C CA . MET A 1 454 ? 13.542 3.297 26.576 1.00 92.25 454 MET A CA 1
ATOM 3282 C C . MET A 1 454 ? 13.229 1.800 26.555 1.00 92.25 454 MET A C 1
ATOM 3284 O O . MET A 1 454 ? 14.113 1.017 26.218 1.00 92.25 454 MET A O 1
ATOM 3288 N N . VAL A 1 455 ? 12.021 1.386 26.941 1.00 93.94 455 VAL A N 1
ATOM 3289 C CA . VAL A 1 455 ? 11.606 -0.017 26.829 1.00 93.94 455 VAL A CA 1
ATOM 3290 C C . VAL A 1 455 ? 11.467 -0.383 25.353 1.00 93.94 455 VAL A C 1
ATOM 3292 O O . VAL A 1 455 ? 12.179 -1.273 24.900 1.00 93.94 455 VAL A O 1
ATOM 3295 N N . LYS A 1 456 ? 10.665 0.364 24.587 1.00 92.88 456 LYS A N 1
ATOM 3296 C CA . LYS A 1 456 ? 10.442 0.140 23.150 1.00 92.88 456 LYS A CA 1
ATOM 3297 C C . LYS A 1 456 ? 11.750 0.060 22.360 1.00 92.88 456 LYS A C 1
ATOM 3299 O O . LYS A 1 456 ? 11.974 -0.902 21.638 1.00 92.88 456 LYS A O 1
ATOM 3304 N N . ALA A 1 457 ? 12.676 0.996 22.569 1.00 91.44 457 ALA A N 1
ATOM 3305 C CA . ALA A 1 457 ? 13.960 1.017 21.865 1.00 91.44 457 ALA A CA 1
ATOM 3306 C C . ALA A 1 457 ? 14.847 -0.218 22.121 1.00 91.44 457 ALA A C 1
ATOM 3308 O O . ALA A 1 457 ? 15.765 -0.473 21.341 1.00 91.44 457 ALA A O 1
ATOM 3309 N N . ASN A 1 458 ? 14.626 -0.949 23.218 1.00 92.31 458 ASN A N 1
ATOM 3310 C CA . ASN A 1 458 ? 15.396 -2.147 23.560 1.00 92.31 458 ASN A CA 1
ATOM 3311 C C . ASN A 1 458 ? 14.630 -3.457 23.337 1.00 92.31 458 ASN A C 1
ATOM 3313 O O . ASN A 1 458 ? 15.286 -4.495 23.290 1.00 92.31 458 ASN A O 1
ATOM 3317 N N . HIS A 1 459 ? 13.301 -3.404 23.238 1.00 94.56 459 HIS A N 1
ATOM 3318 C CA . HIS A 1 459 ? 12.441 -4.585 23.307 1.00 94.56 459 HIS A CA 1
ATOM 3319 C C . HIS A 1 459 ? 11.445 -4.720 22.149 1.00 94.56 459 HIS A C 1
ATOM 3321 O O . HIS A 1 459 ? 10.927 -5.804 21.942 1.00 94.56 459 HIS A O 1
ATOM 3327 N N . PHE A 1 460 ? 11.245 -3.683 21.327 1.00 94.94 460 PHE A N 1
ATOM 3328 C CA . PHE A 1 460 ? 10.402 -3.810 20.139 1.00 94.94 460 PHE A CA 1
ATOM 3329 C C . PHE A 1 460 ? 10.990 -4.809 19.127 1.00 94.94 460 PHE A C 1
ATOM 3331 O O . PHE A 1 460 ? 12.147 -4.688 18.700 1.00 94.94 460 PHE A O 1
ATOM 3338 N N . GLY A 1 461 ? 10.154 -5.756 18.711 1.00 94.81 461 GLY A N 1
ATOM 3339 C CA . GLY A 1 461 ? 10.486 -6.950 17.950 1.00 94.81 461 GLY A CA 1
ATOM 3340 C C . GLY A 1 461 ? 10.924 -8.107 18.845 1.00 94.81 461 GLY A C 1
ATOM 3341 O O . GLY A 1 461 ? 11.548 -7.910 19.881 1.00 94.81 461 GLY A O 1
ATOM 3342 N N . THR A 1 462 ? 10.700 -9.338 18.381 1.00 92.12 462 THR A N 1
ATOM 3343 C CA . THR A 1 462 ? 11.149 -10.539 19.100 1.00 92.12 462 THR A CA 1
ATOM 3344 C C . THR A 1 462 ? 12.659 -10.537 19.305 1.00 92.12 462 THR A C 1
ATOM 3346 O O . THR A 1 462 ? 13.406 -9.977 18.500 1.00 92.12 462 THR A O 1
ATOM 3349 N N . THR A 1 463 ? 13.164 -11.284 20.289 1.00 89.69 463 THR A N 1
ATOM 3350 C CA . THR A 1 463 ? 14.618 -11.447 20.500 1.00 89.69 463 THR A CA 1
ATOM 3351 C C . THR A 1 463 ? 15.402 -11.836 19.222 1.00 89.69 463 THR A C 1
ATOM 3353 O O . THR A 1 463 ? 16.594 -11.548 19.112 1.00 89.69 463 THR A O 1
ATOM 3356 N N . ALA A 1 464 ? 14.773 -12.514 18.249 1.00 90.44 464 ALA A N 1
ATOM 3357 C CA . ALA A 1 464 ? 15.400 -12.869 16.968 1.00 90.44 464 ALA A CA 1
ATOM 3358 C C . ALA A 1 464 ? 15.420 -11.716 15.944 1.00 90.44 464 ALA A C 1
ATOM 3360 O O . ALA A 1 464 ? 16.276 -11.692 15.059 1.00 90.44 464 ALA A O 1
ATOM 3361 N N . GLU A 1 465 ? 14.473 -10.789 16.056 1.00 93.88 465 GLU A N 1
ATOM 3362 C CA . GLU A 1 465 ? 14.336 -9.587 15.231 1.00 93.88 465 GLU A CA 1
ATOM 3363 C C . GLU A 1 465 ? 15.195 -8.438 15.780 1.00 93.88 465 GLU A C 1
ATOM 3365 O O . GLU A 1 465 ? 15.772 -7.663 15.008 1.00 93.88 465 GLU A O 1
ATOM 3370 N N . GLN A 1 466 ? 15.340 -8.368 17.108 1.00 89.56 466 GLN A N 1
ATOM 3371 C CA . GLN A 1 466 ? 16.179 -7.402 17.811 1.00 89.56 466 GLN A CA 1
ATOM 3372 C C . GLN A 1 466 ? 17.619 -7.433 17.267 1.00 89.56 466 GLN A C 1
ATOM 3374 O O . GLN A 1 466 ? 18.301 -8.459 17.230 1.00 89.56 466 GLN A O 1
ATOM 3379 N N . GLY A 1 467 ? 18.100 -6.270 16.820 1.00 87.62 467 GLY A N 1
ATOM 3380 C CA . GLY A 1 467 ? 19.405 -6.109 16.166 1.00 87.62 467 GLY A CA 1
ATOM 3381 C C . GLY A 1 467 ? 19.355 -6.041 14.636 1.00 87.62 467 GLY A C 1
ATOM 3382 O O . GLY A 1 467 ? 20.364 -5.688 14.022 1.00 87.62 467 GLY A O 1
ATOM 3383 N N . ASN A 1 468 ? 18.198 -6.293 14.016 1.00 92.38 468 ASN A N 1
ATOM 3384 C CA . ASN A 1 468 ? 17.956 -6.048 12.595 1.00 92.38 468 ASN A CA 1
ATOM 3385 C C . ASN A 1 468 ? 17.134 -4.763 12.403 1.00 92.38 468 ASN A C 1
ATOM 3387 O O . ASN A 1 468 ? 15.926 -4.808 12.192 1.00 92.38 468 ASN A O 1
ATOM 3391 N N . ALA A 1 469 ? 17.794 -3.603 12.487 1.00 91.81 469 ALA A N 1
ATOM 3392 C CA . ALA A 1 469 ? 17.118 -2.303 12.428 1.00 91.81 469 ALA A CA 1
ATOM 3393 C C . ALA A 1 469 ? 16.215 -2.109 11.185 1.00 91.81 469 ALA A C 1
ATOM 3395 O O . ALA A 1 469 ? 15.092 -1.648 11.369 1.00 91.81 469 ALA A O 1
ATOM 3396 N N . PRO A 1 470 ? 16.616 -2.507 9.958 1.00 91.06 470 PRO A N 1
ATOM 3397 C CA . PRO A 1 470 ? 15.722 -2.424 8.798 1.00 91.06 470 PRO A CA 1
ATOM 3398 C C . PRO A 1 470 ? 14.454 -3.282 8.906 1.00 91.06 470 PRO A C 1
ATOM 3400 O O . PRO A 1 470 ? 13.393 -2.866 8.449 1.00 91.06 470 PRO A O 1
ATOM 3403 N N . LEU A 1 471 ? 14.542 -4.469 9.518 1.00 93.69 471 LEU A N 1
ATOM 3404 C CA . LEU A 1 471 ? 13.365 -5.306 9.774 1.00 93.69 471 LEU A CA 1
ATOM 3405 C C . LEU A 1 471 ? 12.436 -4.625 10.782 1.00 93.69 471 LEU A C 1
ATOM 3407 O O . LEU A 1 471 ? 11.233 -4.563 10.547 1.00 93.69 471 LEU A O 1
ATOM 3411 N N . LEU A 1 472 ? 12.986 -4.079 11.871 1.00 92.56 472 LEU A N 1
ATOM 3412 C CA . LEU A 1 472 ? 12.199 -3.367 12.884 1.00 92.56 472 LEU A CA 1
ATOM 3413 C C . LEU A 1 472 ? 11.518 -2.116 12.307 1.00 92.56 472 LEU A C 1
ATOM 3415 O O . LEU A 1 472 ? 10.366 -1.849 12.632 1.00 92.56 472 LEU A O 1
ATOM 3419 N N . GLU A 1 473 ? 12.178 -1.398 11.393 1.00 89.69 473 GLU A N 1
ATOM 3420 C CA . GLU A 1 473 ? 11.573 -0.277 10.661 1.00 89.69 473 GLU A CA 1
ATOM 3421 C C . GLU A 1 473 ? 10.386 -0.730 9.795 1.00 89.69 473 GLU A C 1
ATOM 3423 O O . GLU A 1 473 ? 9.374 -0.037 9.721 1.00 89.69 473 GLU A O 1
ATOM 3428 N N . ALA A 1 474 ? 10.472 -1.899 9.152 1.00 90.25 474 ALA A N 1
ATOM 3429 C CA . ALA A 1 474 ? 9.338 -2.469 8.429 1.00 90.25 474 ALA A CA 1
ATOM 3430 C C . ALA A 1 474 ? 8.218 -2.918 9.373 1.00 90.25 474 ALA A C 1
ATOM 3432 O O . ALA A 1 474 ? 7.054 -2.629 9.108 1.00 90.25 474 ALA A O 1
ATOM 3433 N N . LYS A 1 475 ? 8.560 -3.549 10.499 1.00 92.88 475 LYS A N 1
ATOM 3434 C CA . LYS A 1 475 ? 7.596 -3.981 11.515 1.00 92.88 475 LYS A CA 1
ATOM 3435 C C . LYS A 1 475 ? 6.811 -2.810 12.108 1.00 92.88 475 LYS A C 1
ATOM 3437 O O . LYS A 1 475 ? 5.590 -2.889 12.225 1.00 92.88 475 LYS A O 1
ATOM 3442 N N . ALA A 1 476 ? 7.481 -1.691 12.383 1.00 90.38 476 ALA A N 1
ATOM 3443 C CA . ALA A 1 476 ? 6.865 -0.468 12.901 1.00 90.38 476 ALA A CA 1
ATOM 3444 C C . ALA A 1 476 ? 5.799 0.144 11.968 1.00 90.38 476 ALA A C 1
ATOM 3446 O O . ALA A 1 476 ? 5.003 0.973 12.406 1.00 90.38 476 ALA A O 1
ATOM 3447 N N . LYS A 1 477 ? 5.750 -0.257 10.687 1.00 88.31 477 LYS A N 1
ATOM 3448 C CA . LYS A 1 477 ? 4.715 0.192 9.740 1.00 88.31 477 LYS A CA 1
ATOM 3449 C C . LYS A 1 477 ? 3.372 -0.517 9.918 1.00 88.31 477 LYS A C 1
ATOM 3451 O O . LYS A 1 477 ? 2.381 0.017 9.433 1.00 88.31 477 LYS A O 1
ATOM 3456 N N . ALA A 1 478 ? 3.346 -1.683 10.570 1.00 91.75 478 ALA A N 1
ATOM 3457 C CA . ALA A 1 478 ? 2.140 -2.496 10.763 1.00 91.75 478 ALA A CA 1
ATOM 3458 C C . ALA A 1 478 ? 1.777 -2.725 12.236 1.00 91.75 478 ALA A C 1
ATOM 3460 O O . ALA A 1 478 ? 0.605 -2.917 12.549 1.00 91.75 478 ALA A O 1
ATOM 3461 N N . TYR A 1 479 ? 2.757 -2.695 13.144 1.00 93.62 479 TYR A N 1
ATOM 3462 C CA . TYR A 1 479 ? 2.545 -3.022 14.551 1.00 93.62 479 TYR A CA 1
ATOM 3463 C C . TYR A 1 479 ? 2.388 -1.775 15.421 1.00 93.62 479 TYR A C 1
ATOM 3465 O O . TYR A 1 479 ? 3.220 -0.866 15.394 1.00 93.62 479 TYR A O 1
ATOM 3473 N N . ARG A 1 480 ? 1.351 -1.789 16.260 1.00 93.56 480 ARG A N 1
ATOM 3474 C CA . ARG A 1 480 ? 1.267 -0.966 17.473 1.00 93.56 480 ARG A CA 1
ATOM 3475 C C . ARG A 1 480 ? 2.049 -1.633 18.599 1.00 93.56 480 ARG A C 1
ATOM 3477 O O . ARG A 1 480 ? 2.172 -2.859 18.610 1.00 93.56 480 ARG A O 1
ATOM 3484 N N . TYR A 1 481 ? 2.549 -0.850 19.546 1.00 95.19 481 TYR A N 1
ATOM 3485 C CA . TYR A 1 481 ? 3.343 -1.355 20.659 1.00 95.19 481 TYR A CA 1
ATOM 3486 C C . TYR A 1 481 ? 2.685 -1.052 22.004 1.00 95.19 481 TYR A C 1
ATOM 3488 O O . TYR A 1 481 ? 2.367 0.092 22.333 1.00 95.19 481 TYR A O 1
ATOM 3496 N N . CYS A 1 482 ? 2.484 -2.108 22.788 1.00 97.12 482 CYS A N 1
ATOM 3497 C CA . CYS A 1 482 ? 1.859 -2.059 24.096 1.00 97.12 482 CYS A CA 1
ATOM 3498 C C . CYS A 1 482 ? 2.835 -2.507 25.182 1.00 97.12 482 CYS A C 1
ATOM 3500 O O . CYS A 1 482 ? 3.451 -3.566 25.072 1.00 97.12 482 CYS A O 1
ATOM 3502 N N . VAL A 1 483 ? 2.900 -1.760 26.287 1.00 97.62 483 VAL A N 1
ATOM 3503 C CA . VAL A 1 483 ? 3.604 -2.218 27.494 1.00 97.62 483 VAL A CA 1
ATOM 3504 C C . VAL A 1 483 ? 2.645 -2.356 28.670 1.00 97.62 483 VAL A C 1
ATOM 3506 O O . VAL A 1 483 ? 2.094 -1.373 29.167 1.00 97.62 483 VAL A O 1
ATOM 3509 N N . PHE A 1 484 ? 2.521 -3.571 29.200 1.00 98.12 484 PHE A N 1
ATOM 3510 C CA . PHE A 1 484 ? 1.915 -3.816 30.505 1.00 98.12 484 PHE A CA 1
ATOM 3511 C C . PHE A 1 484 ? 2.931 -3.515 31.618 1.00 98.12 484 PHE A C 1
ATOM 3513 O O . PHE A 1 484 ? 3.825 -4.307 31.942 1.00 98.12 484 PHE A O 1
ATOM 3520 N N . GLY A 1 485 ? 2.803 -2.325 32.197 1.00 95.69 485 GLY A N 1
ATOM 3521 C CA . GLY A 1 485 ? 3.733 -1.738 33.150 1.00 95.69 485 GLY A CA 1
ATOM 3522 C C . GLY A 1 485 ? 3.243 -1.706 34.600 1.00 95.69 485 GLY A C 1
ATOM 3523 O O . GLY A 1 485 ? 2.145 -2.128 34.960 1.00 95.69 485 GLY A O 1
ATOM 3524 N N . GLN A 1 486 ? 4.096 -1.174 35.478 1.00 95.31 486 GLN A N 1
ATOM 3525 C CA . GLN A 1 486 ? 3.793 -1.041 36.905 1.00 95.31 486 GLN A CA 1
ATOM 3526 C C . GLN A 1 486 ? 2.872 0.150 37.228 1.00 95.31 486 GLN A C 1
ATOM 3528 O O . GLN A 1 486 ? 1.987 0.013 38.068 1.00 95.31 486 GLN A O 1
ATOM 3533 N N . SER A 1 487 ? 3.155 1.319 36.653 1.00 94.69 487 SER A N 1
ATOM 3534 C CA . SER A 1 487 ? 2.492 2.611 36.913 1.00 94.69 487 SER A CA 1
ATOM 3535 C C . SER A 1 487 ? 3.116 3.675 36.011 1.00 94.69 487 SER A C 1
ATOM 3537 O O . SER A 1 487 ? 4.333 3.606 35.803 1.00 94.69 487 SER A O 1
ATOM 3539 N N . HIS A 1 488 ? 2.370 4.705 35.610 1.00 91.81 488 HIS A N 1
ATOM 3540 C CA . HIS A 1 488 ? 2.926 5.896 34.957 1.00 91.81 488 HIS A CA 1
ATOM 3541 C C . HIS A 1 488 ? 2.599 7.191 35.726 1.00 91.81 488 HIS A C 1
ATOM 3543 O O . HIS A 1 488 ? 1.740 7.207 36.611 1.00 91.81 488 HIS A O 1
ATOM 3549 N N . GLY A 1 489 ? 3.346 8.270 35.465 1.00 86.44 489 GLY A N 1
ATOM 3550 C CA . GLY A 1 489 ? 3.115 9.606 36.036 1.00 86.44 489 GLY A CA 1
ATOM 3551 C C . GLY A 1 489 ? 3.201 9.692 37.567 1.00 86.44 489 GLY A C 1
ATOM 3552 O O . GLY A 1 489 ? 2.737 10.662 38.160 1.00 86.44 489 GLY A O 1
ATOM 3553 N N . ALA A 1 490 ? 3.757 8.665 38.223 1.00 81.62 490 ALA A N 1
ATOM 3554 C CA . ALA A 1 490 ? 3.660 8.444 39.671 1.00 81.62 490 ALA A CA 1
ATOM 3555 C C . ALA A 1 490 ? 2.209 8.375 40.207 1.00 81.62 490 ALA A C 1
ATOM 3557 O O . ALA A 1 490 ? 1.951 8.740 41.356 1.00 81.62 490 ALA A O 1
ATOM 3558 N N . THR A 1 491 ? 1.284 7.879 39.385 1.00 85.56 491 THR A N 1
ATOM 3559 C CA . THR A 1 491 ? -0.136 7.674 39.704 1.00 85.56 491 THR A CA 1
ATOM 3560 C C . THR A 1 491 ? -0.495 6.186 39.715 1.00 85.56 491 THR A C 1
ATOM 3562 O O . THR A 1 491 ? 0.323 5.331 39.373 1.00 85.56 491 THR A O 1
ATOM 3565 N N . ASP A 1 492 ? -1.725 5.879 40.111 1.00 91.06 492 ASP A N 1
ATOM 3566 C CA . ASP A 1 492 ? -2.381 4.576 39.996 1.00 91.06 492 ASP A CA 1
ATOM 3567 C C . ASP A 1 492 ? -3.319 4.495 38.775 1.00 91.06 492 ASP A C 1
ATOM 3569 O O . ASP A 1 492 ? -4.250 3.691 38.771 1.00 91.06 492 ASP A O 1
ATOM 3573 N N . SER A 1 493 ? -3.077 5.316 37.749 1.00 93.12 493 SER A N 1
ATOM 3574 C CA . SER A 1 493 ? -3.803 5.276 36.477 1.00 93.12 493 SER A CA 1
ATOM 3575 C C . SER A 1 493 ? -3.771 3.888 35.819 1.00 93.12 493 SER A C 1
ATOM 3577 O O . SER A 1 493 ? -2.779 3.151 35.918 1.00 93.12 493 SER A O 1
ATOM 3579 N N . SER A 1 494 ? -4.864 3.533 35.141 1.00 94.69 494 SER A N 1
ATOM 3580 C CA . SER A 1 494 ? -5.032 2.284 34.408 1.00 94.69 494 SER A CA 1
ATOM 3581 C C . SER A 1 494 ? -4.122 2.178 33.198 1.00 94.69 494 SER A C 1
ATOM 3583 O O . SER A 1 494 ? -3.666 1.072 32.928 1.00 94.69 494 SER A O 1
ATOM 3585 N N . GLY A 1 495 ? -3.822 3.278 32.512 1.00 94.31 495 GLY A N 1
ATOM 3586 C CA . GLY A 1 495 ? -3.048 3.269 31.276 1.00 94.31 495 GLY A CA 1
ATOM 3587 C C . GLY A 1 495 ? -2.770 4.668 30.740 1.00 94.31 495 GLY A C 1
ATOM 3588 O O . GLY A 1 495 ? -2.995 5.648 31.448 1.00 94.31 495 GLY A O 1
ATOM 3589 N N . LEU A 1 496 ? -2.173 4.726 29.549 1.00 92.31 496 LEU A N 1
ATOM 3590 C CA . LEU A 1 496 ? -1.959 5.941 28.763 1.00 92.31 496 LEU A CA 1
ATOM 3591 C C . LEU A 1 496 ? -1.677 5.560 27.302 1.00 92.31 496 LEU A C 1
ATOM 3593 O O . LEU A 1 496 ? -0.913 4.622 27.054 1.00 92.31 496 LEU A O 1
ATOM 3597 N N . ALA A 1 497 ? -2.188 6.333 26.350 1.00 90.12 497 ALA A N 1
ATOM 3598 C CA . ALA A 1 497 ? -2.006 6.090 24.923 1.00 90.12 497 ALA A CA 1
ATOM 3599 C C . ALA A 1 497 ? -1.757 7.375 24.124 1.00 90.12 497 ALA A C 1
ATOM 3601 O O . ALA A 1 497 ? -2.065 8.484 24.561 1.00 90.12 497 ALA A O 1
ATOM 3602 N N . GLU A 1 498 ? -1.203 7.218 22.925 1.00 86.31 498 GLU A N 1
ATOM 3603 C CA . GLU A 1 498 ? -1.197 8.270 21.910 1.00 86.31 498 GLU A CA 1
ATOM 3604 C C . GLU A 1 498 ? -2.577 8.418 21.238 1.00 86.31 498 GLU A C 1
ATOM 3606 O O . GLU A 1 498 ? -3.265 7.425 20.991 1.00 86.31 498 GLU A O 1
ATOM 3611 N N . LEU A 1 499 ? -2.961 9.653 20.878 1.00 82.06 499 LEU A N 1
ATOM 3612 C CA . LEU A 1 499 ? -4.268 9.976 20.289 1.00 82.06 499 LEU A CA 1
ATOM 3613 C C . LEU A 1 499 ? -4.163 10.850 19.014 1.00 82.06 499 LEU A C 1
ATOM 3615 O O . LEU A 1 499 ? -3.923 12.059 19.106 1.00 82.06 499 LEU A O 1
ATOM 3619 N N . PRO A 1 500 ? -4.400 10.284 17.813 1.00 81.56 500 PRO A N 1
ATOM 3620 C CA . PRO A 1 500 ? -4.130 8.885 17.471 1.00 81.56 500 PRO A CA 1
ATOM 3621 C C . PRO A 1 500 ? -2.618 8.606 17.451 1.00 81.56 500 PRO A C 1
ATOM 3623 O O . PRO A 1 500 ? -1.815 9.538 17.362 1.00 81.56 500 PRO A O 1
ATOM 3626 N N . GLY A 1 501 ? -2.230 7.331 17.456 1.00 83.00 501 GLY A N 1
ATOM 3627 C CA . GLY A 1 501 ? -0.824 6.921 17.395 1.00 83.00 501 GLY A CA 1
ATOM 3628 C C . GLY A 1 501 ? -0.647 5.408 17.326 1.00 83.00 501 GLY A C 1
ATOM 3629 O O . GLY A 1 501 ? -1.537 4.700 16.852 1.00 83.00 501 GLY A O 1
ATOM 3630 N N . ASN A 1 502 ? 0.506 4.908 17.759 1.00 87.19 502 ASN A N 1
ATOM 3631 C CA . ASN A 1 502 ? 0.824 3.479 17.776 1.00 87.19 502 ASN A CA 1
ATOM 3632 C C . ASN A 1 502 ? 1.327 2.964 19.123 1.00 87.19 502 ASN A C 1
ATOM 3634 O O . ASN A 1 502 ? 1.440 1.747 19.277 1.00 87.19 502 ASN A O 1
ATOM 3638 N N . ASP A 1 503 ? 1.565 3.850 20.083 1.00 90.94 503 ASP A N 1
ATOM 3639 C CA . ASP A 1 503 ? 2.097 3.494 21.387 1.00 90.94 503 ASP A CA 1
ATOM 3640 C C . ASP A 1 503 ? 1.064 3.662 22.499 1.00 90.94 503 ASP A C 1
ATOM 3642 O O . ASP A 1 503 ? 0.365 4.674 22.605 1.00 90.94 503 ASP A O 1
ATOM 3646 N N . PHE A 1 504 ? 0.984 2.655 23.367 1.00 93.94 504 PHE A N 1
ATOM 3647 C CA . PHE A 1 504 ? 0.144 2.710 24.555 1.00 93.94 504 PHE A CA 1
ATOM 3648 C C . PHE A 1 504 ? 0.644 1.801 25.677 1.00 93.94 504 PHE A C 1
ATOM 3650 O O . PHE A 1 504 ? 1.432 0.878 25.477 1.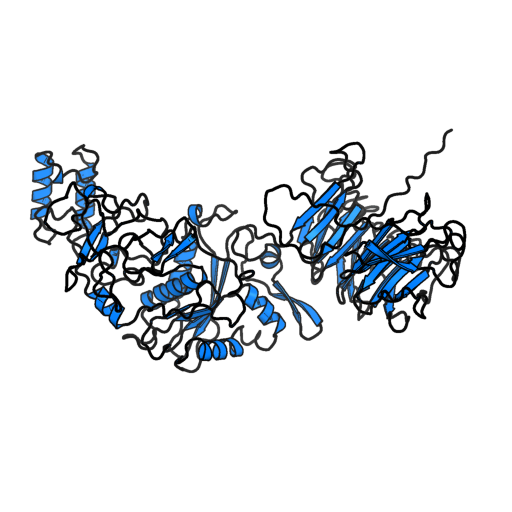00 93.94 504 PHE A O 1
ATOM 3657 N N . MET A 1 505 ? 0.190 2.049 26.901 1.00 95.06 505 MET A N 1
ATOM 3658 C CA . MET A 1 505 ? 0.586 1.284 28.079 1.00 95.06 505 MET A CA 1
ATOM 3659 C C . MET A 1 505 ? -0.603 0.954 28.972 1.00 95.06 505 MET A C 1
ATOM 3661 O O . MET A 1 505 ? -1.480 1.781 29.187 1.00 95.06 505 MET A O 1
ATOM 3665 N N . VAL A 1 506 ? -0.585 -0.245 29.555 1.00 97.62 506 VAL A N 1
ATOM 3666 C CA . VAL A 1 506 ? -1.534 -0.687 30.586 1.00 97.62 506 VAL A CA 1
ATOM 3667 C C . VAL A 1 506 ? -0.788 -0.767 31.915 1.00 97.62 506 VAL A C 1
ATOM 3669 O O . VAL A 1 506 ? 0.175 -1.512 32.054 1.00 97.62 506 VAL A O 1
ATOM 3672 N N . THR A 1 507 ? -1.198 -0.008 32.924 1.00 96.38 507 THR A N 1
ATOM 3673 C CA . THR A 1 507 ? -0.435 0.233 34.159 1.00 96.38 507 THR A CA 1
ATOM 3674 C C . THR A 1 507 ? -1.192 -0.073 35.451 1.00 96.38 507 THR A C 1
ATOM 3676 O O . THR A 1 507 ? -1.013 0.580 36.478 1.00 96.38 507 THR A O 1
ATOM 3679 N N . LEU A 1 508 ? -1.956 -1.163 35.461 1.00 96.69 508 LEU A N 1
ATOM 3680 C CA . LEU A 1 508 ? -2.739 -1.650 36.610 1.00 96.69 508 LEU A CA 1
ATOM 3681 C C . LEU A 1 508 ? -1.887 -2.184 37.792 1.00 96.69 508 LEU A C 1
ATOM 3683 O O . LEU A 1 508 ? -2.383 -2.861 38.697 1.00 96.69 508 LEU A O 1
ATOM 3687 N N . GLY A 1 509 ? -0.573 -1.945 37.816 1.00 95.06 509 GLY A N 1
ATOM 3688 C CA . GLY A 1 509 ? 0.357 -2.547 38.775 1.00 95.06 509 GLY A CA 1
ATOM 3689 C C . GLY A 1 509 ? 0.255 -2.026 40.213 1.00 95.06 509 GLY A C 1
ATOM 3690 O O . GLY A 1 509 ? 0.772 -2.683 41.124 1.00 95.06 509 GLY A O 1
ATOM 3691 N N . LEU A 1 510 ? -0.391 -0.876 40.433 1.00 94.25 510 LEU A N 1
ATOM 3692 C CA . LEU A 1 510 ? -0.671 -0.304 41.761 1.00 94.25 510 LEU A CA 1
ATOM 3693 C C . LEU A 1 510 ? -2.112 -0.530 42.246 1.00 94.25 510 LEU A C 1
ATOM 3695 O O . LEU A 1 510 ? -2.471 -0.064 43.325 1.00 94.25 510 LEU A O 1
ATOM 3699 N N . TRP A 1 511 ? -2.923 -1.268 41.487 1.00 94.81 511 TRP A N 1
ATOM 3700 C CA . TRP A 1 511 ? -4.319 -1.532 41.828 1.00 94.81 511 TRP A CA 1
ATOM 3701 C C . TRP A 1 511 ? -4.450 -2.581 42.942 1.00 94.81 511 TRP A C 1
ATOM 3703 O O . TRP A 1 511 ? -3.516 -3.332 43.237 1.00 94.81 511 TRP A O 1
ATOM 3713 N N . ASN A 1 512 ? -5.644 -2.666 43.547 1.00 91.00 512 ASN A N 1
ATOM 3714 C CA . ASN A 1 512 ? -5.955 -3.594 44.648 1.00 91.00 512 ASN A CA 1
ATOM 3715 C C . ASN A 1 512 ? -5.576 -5.053 44.338 1.00 91.00 512 ASN A C 1
ATOM 3717 O O . ASN A 1 512 ? -5.093 -5.776 45.212 1.00 91.00 512 ASN A O 1
ATOM 3721 N N . THR A 1 513 ? -5.772 -5.466 43.085 1.00 92.44 513 THR A N 1
ATOM 3722 C CA . THR A 1 513 ? -5.162 -6.669 42.516 1.00 92.44 513 THR A CA 1
ATOM 3723 C C . THR A 1 513 ? -3.999 -6.202 41.641 1.00 92.44 513 THR A C 1
ATOM 3725 O O . THR A 1 513 ? -4.270 -5.607 40.601 1.00 92.44 513 THR A O 1
ATOM 3728 N N . PRO A 1 514 ? -2.726 -6.412 42.027 1.00 92.94 514 PRO A N 1
ATOM 3729 C CA . PRO A 1 514 ? -1.596 -5.933 41.233 1.00 92.94 514 PRO A CA 1
ATOM 3730 C C . PRO A 1 514 ? -1.602 -6.536 39.825 1.00 92.94 514 PRO A C 1
ATOM 3732 O O . PRO A 1 514 ? -1.520 -7.755 39.685 1.00 92.94 514 PRO A O 1
ATOM 3735 N N . GLY A 1 515 ? -1.677 -5.682 38.802 1.00 92.25 515 GLY A N 1
ATOM 3736 C CA . GLY A 1 515 ? -1.843 -6.085 37.400 1.00 92.25 515 GLY A CA 1
ATOM 3737 C C . GLY A 1 515 ? -3.303 -6.175 36.940 1.00 92.25 515 GLY A C 1
ATOM 3738 O O . GLY A 1 515 ? -3.541 -6.471 35.778 1.00 92.25 515 GLY A O 1
ATOM 3739 N N . GLY A 1 516 ? -4.274 -5.899 37.813 1.00 95.50 516 GLY A N 1
ATOM 3740 C CA . GLY A 1 516 ? -5.703 -5.923 37.504 1.00 95.50 516 GLY A CA 1
ATOM 3741 C C . GLY A 1 516 ? -6.327 -7.321 37.469 1.00 95.50 516 GLY A C 1
ATOM 3742 O O . GLY A 1 516 ? -5.652 -8.349 37.495 1.00 95.50 516 GLY A O 1
ATOM 3743 N N . THR A 1 517 ? -7.656 -7.351 37.451 1.00 96.00 517 THR A N 1
ATOM 3744 C CA . THR A 1 517 ? -8.461 -8.539 37.117 1.00 96.00 517 THR A CA 1
ATOM 3745 C C . THR A 1 517 ? -8.544 -8.740 35.598 1.00 96.00 517 THR A C 1
ATOM 3747 O O . THR A 1 517 ? -8.159 -7.854 34.842 1.00 96.00 517 THR A O 1
ATOM 3750 N N . ILE A 1 518 ? -9.083 -9.877 35.142 1.00 96.25 518 ILE A N 1
ATOM 3751 C CA . ILE A 1 518 ? -9.269 -10.182 33.709 1.00 96.25 518 ILE A CA 1
ATOM 3752 C C . ILE A 1 518 ? -10.045 -9.061 32.999 1.00 96.25 518 ILE A C 1
ATOM 3754 O O . ILE A 1 518 ? -9.580 -8.546 31.986 1.00 96.25 518 ILE A O 1
ATOM 3758 N N . ASP A 1 519 ? -11.183 -8.640 33.559 1.00 95.31 519 ASP A N 1
ATOM 3759 C CA . ASP A 1 519 ? -12.023 -7.598 32.953 1.00 95.31 519 ASP A CA 1
ATOM 3760 C C . ASP A 1 519 ? -11.351 -6.221 33.001 1.00 95.31 519 ASP A C 1
ATOM 3762 O O . ASP A 1 519 ? -11.493 -5.435 32.071 1.00 95.31 519 ASP A O 1
ATOM 3766 N N . GLN A 1 520 ? -10.566 -5.941 34.050 1.00 97.19 520 GLN A N 1
ATOM 3767 C CA . GLN A 1 520 ? -9.789 -4.702 34.127 1.00 97.19 520 GLN A CA 1
ATOM 3768 C C . GLN A 1 520 ? -8.689 -4.659 33.069 1.00 97.19 520 GLN A C 1
ATOM 3770 O O . GLN A 1 520 ? -8.513 -3.634 32.421 1.00 97.19 520 GLN A O 1
ATOM 3775 N N . GLN A 1 521 ? -7.976 -5.764 32.852 1.00 98.25 521 GLN A N 1
ATOM 3776 C CA . GLN A 1 521 ? -6.962 -5.835 31.804 1.00 98.25 521 GLN A CA 1
ATOM 3777 C C . GLN A 1 521 ? -7.583 -5.713 30.411 1.00 98.25 521 GLN A C 1
ATOM 3779 O O . GLN A 1 521 ? -7.090 -4.928 29.610 1.00 98.25 521 GLN A O 1
ATOM 3784 N N . ALA A 1 522 ? -8.670 -6.440 30.135 1.00 98.38 522 ALA A N 1
ATOM 3785 C CA . ALA A 1 522 ? -9.349 -6.396 28.842 1.00 98.38 522 ALA A CA 1
ATOM 3786 C C . ALA A 1 522 ? -9.949 -5.009 28.550 1.00 98.38 522 ALA A C 1
ATOM 3788 O O . ALA A 1 522 ? -9.710 -4.452 27.482 1.00 98.38 522 ALA A O 1
ATOM 3789 N N . GLY A 1 523 ? -10.672 -4.433 29.516 1.00 97.94 523 GLY A N 1
ATOM 3790 C CA . GLY A 1 523 ? -11.282 -3.110 29.395 1.00 97.94 523 GLY A CA 1
ATOM 3791 C C . GLY A 1 523 ? -10.250 -1.998 29.246 1.00 97.94 523 GLY A C 1
ATOM 3792 O O . GLY A 1 523 ? -10.398 -1.149 28.376 1.00 97.94 523 GLY A O 1
ATOM 3793 N N . THR A 1 524 ? -9.163 -2.038 30.028 1.00 98.12 524 THR A N 1
ATOM 3794 C CA . THR A 1 524 ? -8.072 -1.061 29.888 1.00 98.12 524 THR A CA 1
ATOM 3795 C C . THR A 1 524 ? -7.378 -1.209 28.546 1.00 98.12 524 THR A C 1
ATOM 3797 O O . THR A 1 524 ? -7.244 -0.232 27.830 1.00 98.12 524 THR A O 1
ATOM 3800 N N . PHE A 1 525 ? -6.981 -2.424 28.163 1.00 98.69 525 PHE A N 1
ATOM 3801 C CA . PHE A 1 525 ? -6.301 -2.641 26.890 1.00 98.69 525 PHE A CA 1
ATOM 3802 C C . PHE A 1 525 ? -7.130 -2.122 25.712 1.00 98.69 525 PHE A C 1
ATOM 3804 O O . PHE A 1 525 ? -6.606 -1.412 24.862 1.00 98.69 525 PHE A O 1
ATOM 3811 N N . MET A 1 526 ? -8.428 -2.440 25.680 1.00 98.38 526 MET A N 1
ATOM 3812 C CA . MET A 1 526 ? -9.320 -1.978 24.620 1.00 98.38 526 MET A CA 1
ATOM 3813 C C . MET A 1 526 ? -9.552 -0.459 24.683 1.00 98.38 526 MET A C 1
ATOM 3815 O O . MET A 1 526 ? -9.639 0.179 23.640 1.00 98.38 526 MET A O 1
ATOM 3819 N N . HIS A 1 527 ? -9.592 0.147 25.870 1.00 97.56 527 HIS A N 1
ATOM 3820 C CA . HIS A 1 527 ? -9.661 1.603 26.031 1.00 97.56 527 HIS A CA 1
ATOM 3821 C C . HIS A 1 527 ? -8.428 2.303 25.439 1.00 97.56 527 HIS A C 1
ATOM 3823 O O . HIS A 1 527 ? -8.546 3.139 24.548 1.00 97.56 527 HIS A O 1
ATOM 3829 N N . GLU A 1 528 ? -7.235 1.890 25.862 1.00 96.31 528 GLU A N 1
ATOM 3830 C CA . GLU A 1 528 ? -5.976 2.486 25.408 1.00 96.31 528 GLU A CA 1
ATOM 3831 C C . GLU A 1 528 ? -5.727 2.237 23.913 1.00 96.31 528 GLU A C 1
ATOM 3833 O O . GLU A 1 528 ? -5.318 3.137 23.182 1.00 96.31 528 GLU A O 1
ATOM 3838 N N . LEU A 1 529 ? -6.053 1.039 23.413 1.00 96.69 529 LEU A N 1
ATOM 3839 C CA . LEU A 1 529 ? -6.024 0.755 21.977 1.00 96.69 529 LEU A CA 1
ATOM 3840 C C . LEU A 1 529 ? -6.984 1.678 21.210 1.00 96.69 529 LEU A C 1
ATOM 3842 O O . LEU A 1 529 ? -6.648 2.136 20.119 1.00 96.69 529 LEU A O 1
ATOM 3846 N N . GLY A 1 530 ? -8.144 2.001 21.787 1.00 94.88 530 GLY A N 1
ATOM 3847 C CA . GLY A 1 530 ? -9.124 2.910 21.197 1.00 94.88 530 GLY A CA 1
ATOM 3848 C C . GLY A 1 530 ? -8.558 4.307 20.952 1.00 94.88 530 GLY A C 1
ATOM 3849 O O . GLY A 1 530 ? -8.797 4.880 19.889 1.00 94.88 530 GLY A O 1
ATOM 3850 N N . HIS A 1 531 ? -7.731 4.826 21.862 1.00 91.44 531 HIS A N 1
ATOM 3851 C CA . HIS A 1 531 ? -7.021 6.091 21.652 1.00 91.44 531 HIS A CA 1
ATOM 3852 C C . HIS A 1 531 ? -6.087 6.038 20.442 1.00 91.44 531 HIS A C 1
ATOM 3854 O O . HIS A 1 531 ? -6.150 6.913 19.576 1.00 91.44 531 HIS A O 1
ATOM 3860 N N . THR A 1 532 ? -5.324 4.951 20.288 1.00 90.31 532 THR A N 1
ATOM 3861 C CA . THR A 1 532 ? -4.472 4.764 19.099 1.00 90.31 532 THR A CA 1
ATOM 3862 C C . THR A 1 532 ? -5.283 4.699 17.795 1.00 90.31 532 THR A C 1
ATOM 3864 O O . THR A 1 532 ? -4.766 5.001 16.721 1.00 90.31 532 THR A O 1
ATOM 3867 N N . LEU A 1 533 ? -6.571 4.349 17.895 1.00 92.06 533 LEU A N 1
ATOM 3868 C CA . LEU A 1 533 ? -7.556 4.295 16.812 1.00 92.06 533 LEU A CA 1
ATOM 3869 C C . LEU A 1 533 ? -8.411 5.575 16.714 1.00 92.06 533 LEU A C 1
ATOM 3871 O O . LEU A 1 533 ? -9.463 5.566 16.074 1.00 92.06 533 LEU A O 1
ATOM 3875 N N . ASN A 1 534 ? -7.945 6.683 17.302 1.00 89.06 534 ASN A N 1
ATOM 3876 C CA . ASN A 1 534 ? -8.566 8.012 17.281 1.00 89.06 534 ASN A CA 1
ATOM 3877 C C . ASN A 1 534 ? -9.876 8.155 18.084 1.00 89.06 534 ASN A C 1
ATOM 3879 O O . ASN A 1 534 ? -10.690 9.031 17.786 1.00 89.06 534 ASN A O 1
ATOM 3883 N N . LEU A 1 535 ? -10.099 7.333 19.109 1.00 91.06 535 LEU A N 1
ATOM 3884 C CA . LEU A 1 535 ? -11.228 7.501 20.026 1.00 91.06 535 LEU A CA 1
ATOM 3885 C C . LEU A 1 535 ? -10.827 8.337 21.244 1.00 91.06 535 LEU A C 1
ATOM 3887 O O . LEU A 1 535 ? -9.778 8.117 21.831 1.00 91.06 535 LEU A O 1
ATOM 3891 N N . GLY A 1 536 ? -11.676 9.273 21.663 1.00 89.75 536 GLY A N 1
ATOM 3892 C CA . GLY A 1 536 ? -11.542 9.960 22.954 1.00 89.75 536 GLY A CA 1
ATOM 3893 C C . GLY A 1 536 ? -12.459 9.339 24.009 1.00 89.75 536 GLY A C 1
ATOM 3894 O O . GLY A 1 536 ? -13.318 8.513 23.687 1.00 89.75 536 GLY A O 1
ATOM 3895 N N . HIS A 1 537 ? -12.362 9.781 25.266 1.00 88.50 537 HIS A N 1
ATOM 3896 C CA . HIS A 1 537 ? -13.223 9.284 26.358 1.00 88.50 537 HIS A CA 1
ATOM 3897 C C . HIS A 1 537 ? -14.728 9.517 26.147 1.00 88.50 537 HIS A C 1
ATOM 3899 O O . HIS A 1 537 ? -15.575 8.851 26.739 1.00 88.50 537 HIS A O 1
ATOM 3905 N N . GLY A 1 538 ? -15.074 10.485 25.303 1.00 86.12 538 GLY A N 1
ATOM 3906 C CA . GLY A 1 538 ? -16.427 10.778 24.846 1.00 86.12 538 GLY A CA 1
ATOM 3907 C C . GLY A 1 538 ? -16.740 10.247 23.447 1.00 86.12 538 GLY A C 1
ATOM 3908 O O . GLY A 1 538 ? -17.811 10.546 22.916 1.00 86.12 538 GLY A O 1
ATOM 3909 N N . GLY A 1 539 ? -15.832 9.483 22.849 1.00 86.69 539 GLY A N 1
ATOM 3910 C CA . GLY A 1 539 ? -15.959 8.923 21.511 1.00 86.69 539 GLY A CA 1
ATOM 3911 C C . GLY A 1 539 ? -15.785 9.944 20.404 1.00 86.69 539 GLY A C 1
ATOM 3912 O O . GLY A 1 539 ? -15.334 11.077 20.611 1.00 86.69 539 GLY A O 1
ATOM 3913 N N . VAL A 1 540 ? -16.164 9.519 19.203 1.00 82.38 540 VAL A N 1
ATOM 3914 C CA . VAL A 1 540 ? -16.090 10.330 17.989 1.00 82.38 540 VAL A CA 1
ATOM 3915 C C . VAL A 1 540 ? -17.500 10.600 17.483 1.00 82.38 540 VAL A C 1
ATOM 3917 O O . VAL A 1 540 ? -18.322 9.697 17.320 1.00 82.38 540 VAL A O 1
ATOM 3920 N N . SER A 1 541 ? -17.805 11.877 17.258 1.00 75.31 541 SER A N 1
ATOM 3921 C CA . SER A 1 541 ? -19.075 12.260 16.635 1.00 75.31 541 SER A CA 1
ATOM 3922 C C . SER A 1 541 ? -19.114 11.838 15.162 1.00 75.31 541 SER A C 1
ATOM 3924 O O . SER A 1 541 ? -18.077 11.735 14.518 1.00 75.31 541 SER A O 1
ATOM 3926 N N . ASN A 1 542 ? -20.305 11.748 14.560 1.00 72.12 542 ASN A N 1
ATOM 3927 C CA . ASN A 1 542 ? -20.453 11.501 13.112 1.00 72.12 542 ASN A CA 1
ATOM 3928 C C . ASN A 1 542 ? -19.743 12.541 12.209 1.00 72.12 542 ASN A C 1
ATOM 3930 O O . ASN A 1 542 ? -19.636 12.339 11.004 1.00 72.12 542 ASN A O 1
ATOM 3934 N N . ALA A 1 543 ? -19.308 13.678 12.765 1.00 67.69 543 ALA A N 1
ATOM 3935 C CA . ALA A 1 543 ? -18.520 14.690 12.063 1.00 67.69 543 ALA A CA 1
ATOM 3936 C C . ALA A 1 543 ? -16.995 14.480 12.202 1.00 67.69 543 ALA A C 1
ATOM 3938 O O . ALA A 1 543 ? -16.233 15.356 11.796 1.00 67.69 543 ALA A O 1
ATOM 3939 N N . GLY A 1 544 ? -16.551 13.374 12.810 1.00 73.12 544 GLY A N 1
ATOM 3940 C CA . GLY A 1 544 ? -15.139 13.061 13.053 1.00 73.12 544 GLY A CA 1
ATOM 3941 C C . GLY A 1 544 ? -14.500 13.859 14.194 1.00 73.12 544 GLY A C 1
ATOM 3942 O O . GLY A 1 544 ? -13.282 13.857 14.341 1.00 73.12 544 GLY A O 1
ATOM 3943 N N . VAL A 1 545 ? -15.293 14.584 14.992 1.00 76.06 545 VAL A N 1
ATOM 3944 C CA . VAL A 1 545 ? -14.776 15.363 16.129 1.00 76.06 545 VAL A CA 1
ATOM 3945 C C . VAL A 1 545 ? -14.626 14.447 17.339 1.00 76.06 545 VAL A C 1
ATOM 3947 O O . VAL A 1 545 ? -15.633 13.917 17.818 1.00 76.06 545 VAL A O 1
ATOM 3950 N N . VAL A 1 546 ? -13.386 14.302 17.811 1.00 82.88 546 VAL A N 1
ATOM 3951 C CA . VAL A 1 546 ? -13.009 13.570 19.028 1.00 82.88 546 VAL A CA 1
ATOM 3952 C C . VAL A 1 546 ? -13.434 14.366 20.264 1.00 82.88 546 VAL A C 1
ATOM 3954 O O . VAL A 1 546 ? -13.240 15.582 20.328 1.00 82.88 546 VAL A O 1
ATOM 3957 N N . SER A 1 547 ? -14.045 13.692 21.237 1.00 83.88 547 SER A N 1
ATOM 3958 C CA . SER A 1 547 ? -14.450 14.274 22.516 1.00 83.88 547 SER A CA 1
ATOM 3959 C C . SER A 1 547 ? -13.758 13.560 23.669 1.00 83.88 547 SER A C 1
ATOM 3961 O O . SER A 1 547 ? -13.786 12.336 23.723 1.00 83.88 547 SER A O 1
ATOM 3963 N N . ASN A 1 548 ? -13.245 14.317 24.641 1.00 81.00 548 ASN A N 1
ATOM 3964 C CA . ASN A 1 548 ? -12.704 13.773 25.896 1.00 81.00 548 ASN A CA 1
ATOM 3965 C C . ASN A 1 548 ? -13.716 13.907 27.054 1.00 81.00 548 ASN A C 1
ATOM 3967 O O . ASN A 1 548 ? -13.371 13.801 28.227 1.00 81.00 548 ASN A O 1
ATOM 3971 N N . LEU A 1 549 ? -14.992 14.184 26.746 1.00 83.44 549 LEU A N 1
ATOM 3972 C CA . LEU A 1 549 ? -16.039 14.280 27.763 1.00 83.44 549 LEU A CA 1
ATOM 3973 C C . LEU A 1 549 ? -16.473 12.888 28.212 1.00 83.44 549 LEU A C 1
ATOM 3975 O O . LEU A 1 549 ? -17.115 12.150 27.464 1.00 83.44 549 LEU A O 1
ATOM 3979 N N . ASN A 1 550 ? -16.164 12.576 29.463 1.00 83.94 550 ASN A N 1
ATOM 3980 C CA . ASN A 1 550 ? -16.462 11.296 30.083 1.00 83.94 550 ASN A CA 1
ATOM 3981 C C . ASN A 1 550 ? -17.825 11.298 30.806 1.00 83.94 550 ASN A C 1
ATOM 3983 O O . ASN A 1 550 ? -18.494 12.329 30.893 1.00 83.94 550 ASN A O 1
ATOM 3987 N N . ASN A 1 551 ? -18.237 10.145 31.338 1.00 84.62 551 ASN A N 1
ATOM 3988 C CA . ASN A 1 551 ? -19.463 9.949 32.118 1.00 84.62 551 ASN A CA 1
ATOM 3989 C C . ASN A 1 551 ? -20.760 10.343 31.390 1.00 84.62 551 ASN A C 1
ATOM 3991 O O . ASN A 1 551 ? -21.743 10.755 32.007 1.00 84.62 551 ASN A O 1
ATOM 3995 N N . LYS A 1 552 ? -20.779 10.220 30.061 1.00 87.44 552 LYS A N 1
ATOM 3996 C CA . LYS A 1 552 ? -21.955 10.551 29.252 1.00 87.44 552 LYS A CA 1
ATOM 3997 C C . LYS A 1 552 ? -22.980 9.414 29.290 1.00 87.44 552 LYS A C 1
ATOM 3999 O O . LYS A 1 552 ? -22.624 8.290 28.937 1.00 87.44 552 LYS A O 1
ATOM 4004 N N . PRO A 1 553 ? -24.260 9.671 29.611 1.00 88.25 553 PRO A N 1
ATOM 4005 C CA . PRO A 1 553 ? -25.273 8.620 29.569 1.00 88.25 553 PRO A CA 1
ATOM 4006 C C . PRO A 1 553 ? -25.629 8.185 28.138 1.00 88.25 553 PRO A C 1
ATOM 4008 O O . PRO A 1 553 ? -26.069 7.067 27.914 1.00 88.25 553 PRO A O 1
ATOM 4011 N N . ASN A 1 554 ? -25.402 9.032 27.136 1.00 88.81 554 ASN A N 1
ATOM 4012 C CA . ASN A 1 554 ? -25.640 8.721 25.724 1.00 88.81 554 ASN A CA 1
ATOM 4013 C C . ASN A 1 554 ? -24.383 8.196 25.001 1.00 88.81 554 ASN A C 1
ATOM 4015 O O . ASN A 1 554 ? -24.196 8.455 23.811 1.00 88.81 554 ASN A O 1
ATOM 4019 N N . TYR A 1 555 ? -23.489 7.501 25.708 1.00 89.88 555 TYR A N 1
ATOM 4020 C CA . TYR A 1 555 ? -22.290 6.917 25.110 1.00 89.88 555 TYR A CA 1
ATOM 4021 C C . TYR A 1 555 ? -21.919 5.597 25.782 1.00 89.88 555 TYR A C 1
ATOM 4023 O O . TYR A 1 555 ? -21.385 5.573 26.891 1.00 89.88 555 TYR A O 1
ATOM 4031 N N . TYR A 1 556 ? -22.244 4.499 25.107 1.00 88.00 556 TYR A N 1
ATOM 4032 C CA . TYR A 1 556 ? -22.094 3.148 25.621 1.00 88.00 556 TYR A CA 1
ATOM 4033 C C . TYR A 1 556 ? -20.885 2.474 24.963 1.00 88.00 556 TYR A C 1
ATOM 4035 O O . TYR A 1 556 ? -20.991 1.930 23.872 1.00 88.00 556 TYR A O 1
ATOM 4043 N N . SER A 1 557 ? -19.718 2.604 25.589 1.00 92.81 557 SER A N 1
ATOM 4044 C CA . SER A 1 557 ? -18.425 2.182 25.037 1.00 92.81 557 SER A CA 1
ATOM 4045 C C . SER A 1 557 ? -17.415 2.038 26.163 1.00 92.81 557 SER A C 1
ATOM 4047 O O . SER A 1 557 ? -17.452 2.841 27.096 1.00 92.81 557 SER A O 1
ATOM 4049 N N . VAL A 1 558 ? -16.470 1.103 26.059 1.00 95.12 558 VAL A N 1
ATOM 4050 C CA . VAL A 1 558 ? -15.348 0.982 27.014 1.00 95.12 558 VAL A CA 1
ATOM 4051 C C . VAL A 1 558 ? -14.483 2.245 27.103 1.00 95.12 558 VAL A C 1
ATOM 4053 O O . VAL A 1 558 ? -13.773 2.428 28.090 1.00 95.12 558 VAL A O 1
ATOM 4056 N N . MET A 1 559 ? -14.577 3.149 26.122 1.00 93.81 559 MET A N 1
ATOM 4057 C CA . MET A 1 559 ? -13.956 4.478 26.167 1.00 93.81 559 MET A CA 1
ATOM 4058 C C . MET A 1 559 ? -14.588 5.406 27.220 1.00 93.81 559 MET A C 1
ATOM 4060 O O . MET A 1 559 ? -13.955 6.345 27.684 1.00 93.81 559 MET A O 1
ATOM 4064 N N . ASN A 1 560 ? -15.838 5.161 27.615 1.00 91.06 560 ASN A N 1
ATOM 4065 C CA . ASN A 1 560 ? -16.504 5.877 28.699 1.00 91.06 560 ASN A CA 1
ATOM 4066 C C . ASN A 1 560 ? -16.225 5.159 30.024 1.00 91.06 560 ASN A C 1
ATOM 4068 O O . ASN A 1 560 ? -16.499 3.969 30.153 1.00 91.06 560 ASN A O 1
ATOM 4072 N N . TYR A 1 561 ? -15.753 5.869 31.044 1.00 90.31 561 TYR A N 1
ATOM 4073 C CA . TYR A 1 561 ? -15.332 5.282 32.322 1.00 90.31 561 TYR A CA 1
ATOM 4074 C C . TYR A 1 561 ? -16.430 4.523 33.056 1.00 90.31 561 TYR A C 1
ATOM 4076 O O . TYR A 1 561 ? -16.135 3.543 33.735 1.00 90.31 561 TYR A O 1
ATOM 4084 N N . ILE A 1 562 ? -17.695 4.912 32.882 1.00 87.69 562 ILE A N 1
ATOM 4085 C CA . ILE A 1 562 ? -18.839 4.168 33.437 1.00 87.69 562 ILE A CA 1
ATOM 4086 C C . ILE A 1 562 ? -18.874 2.720 32.907 1.00 87.69 562 ILE A C 1
ATOM 4088 O O . ILE A 1 562 ? -19.380 1.819 33.577 1.00 87.69 562 ILE A O 1
ATOM 4092 N N . TRP A 1 563 ? -18.326 2.498 31.711 1.00 90.56 563 TRP A N 1
ATOM 4093 C CA . TRP A 1 563 ? -18.386 1.246 30.964 1.00 90.56 563 TRP A CA 1
ATOM 4094 C C . TRP A 1 563 ? -17.013 0.633 30.674 1.00 90.56 563 TRP A C 1
ATOM 4096 O O . TRP A 1 563 ? -16.953 -0.426 30.056 1.00 90.56 563 TRP A O 1
ATOM 4106 N N . GLN A 1 564 ? -15.912 1.221 31.155 1.00 93.88 564 GLN A N 1
ATOM 4107 C CA . GLN A 1 564 ? -14.584 0.619 31.000 1.00 93.88 564 GLN A CA 1
ATOM 4108 C C . GLN A 1 564 ? -14.504 -0.749 31.705 1.00 93.88 564 GLN A C 1
ATOM 4110 O O . GLN A 1 564 ? -13.828 -1.652 31.218 1.00 93.88 564 GLN A O 1
ATOM 4115 N N . TYR A 1 565 ? -15.247 -0.940 32.807 1.00 91.50 565 TYR A N 1
ATOM 4116 C CA . TYR A 1 565 ? -15.282 -2.190 33.577 1.00 91.50 565 TYR A CA 1
ATOM 4117 C C . TYR A 1 565 ? -16.697 -2.590 34.016 1.00 91.50 565 TYR A C 1
ATOM 4119 O O . TYR A 1 565 ? -17.569 -1.731 34.181 1.00 91.50 565 TYR A O 1
ATOM 4127 N N . PRO A 1 566 ? -16.931 -3.879 34.326 1.00 86.81 566 PRO A N 1
ATOM 4128 C CA . PRO A 1 566 ? -18.152 -4.291 34.999 1.00 86.81 566 PRO A CA 1
ATOM 4129 C C . PRO A 1 566 ? -18.134 -3.865 36.475 1.00 86.81 566 PRO A C 1
ATOM 4131 O O . PRO A 1 566 ? -17.213 -4.183 37.229 1.00 86.81 566 PRO A O 1
ATOM 4134 N N . HIS A 1 567 ? -19.207 -3.214 36.929 1.00 84.00 567 HIS A N 1
ATOM 4135 C CA . HIS A 1 567 ? -19.400 -2.831 38.332 1.00 84.00 567 HIS A CA 1
ATOM 4136 C C . HIS A 1 567 ? -20.511 -3.654 38.991 1.00 84.00 567 HIS A C 1
ATOM 4138 O O . HIS A 1 567 ? -21.560 -3.881 38.396 1.00 84.00 567 HIS A O 1
ATOM 4144 N N . ALA A 1 568 ? -20.321 -4.065 40.250 1.00 79.25 568 ALA A N 1
ATOM 4145 C CA . ALA A 1 568 ? -21.190 -5.034 40.935 1.00 79.25 568 ALA A CA 1
ATOM 4146 C C . ALA A 1 568 ? -22.702 -4.732 40.844 1.00 79.25 568 ALA A C 1
ATOM 4148 O O . ALA A 1 568 ? -23.496 -5.650 40.657 1.00 79.25 568 ALA A O 1
ATOM 4149 N N . ASN A 1 569 ? -23.093 -3.458 40.925 1.00 76.00 569 ASN A N 1
ATOM 4150 C CA . ASN A 1 569 ? -24.496 -3.038 40.943 1.00 76.00 569 ASN A CA 1
ATOM 4151 C C . ASN A 1 569 ? -25.189 -3.095 39.566 1.00 76.00 569 ASN A C 1
ATOM 4153 O O . ASN A 1 569 ? -26.416 -3.060 39.502 1.00 76.00 569 ASN A O 1
ATOM 4157 N N . TYR A 1 570 ? -24.433 -3.164 38.466 1.00 72.81 570 TYR A N 1
ATOM 4158 C CA . TYR A 1 570 ? -24.971 -3.088 37.100 1.00 72.81 570 TYR A CA 1
ATOM 4159 C C . TYR A 1 570 ? -24.138 -3.857 36.057 1.00 72.81 570 TYR A C 1
ATOM 4161 O O . TYR A 1 570 ? -24.295 -3.653 34.856 1.00 72.81 570 TYR A O 1
ATOM 4169 N N . ALA A 1 571 ? -23.312 -4.812 36.497 1.00 74.56 571 ALA A N 1
ATOM 4170 C CA . ALA A 1 571 ? -22.430 -5.619 35.648 1.00 74.56 571 ALA A CA 1
ATOM 4171 C C . ALA A 1 571 ? -23.175 -6.389 34.549 1.00 74.56 571 ALA A C 1
ATOM 4173 O O . ALA A 1 571 ? -22.603 -6.662 33.505 1.00 74.56 571 ALA A O 1
ATOM 4174 N N . ARG A 1 572 ? -24.461 -6.711 34.755 1.00 73.44 572 ARG A N 1
ATOM 4175 C CA . ARG A 1 572 ? -25.300 -7.385 33.749 1.00 73.44 572 ARG A CA 1
ATOM 4176 C C . ARG A 1 572 ? -25.499 -6.575 32.467 1.00 73.44 572 ARG A C 1
ATOM 4178 O O . ARG A 1 572 ? -25.895 -7.152 31.462 1.00 73.44 572 ARG A O 1
ATOM 4185 N N . PHE A 1 573 ? -25.318 -5.257 32.539 1.00 76.00 573 PHE A N 1
ATOM 4186 C CA . PHE A 1 573 ? -25.434 -4.390 31.378 1.00 76.00 573 PHE A CA 1
ATOM 4187 C C . PHE A 1 573 ? -24.110 -4.289 30.636 1.00 76.00 573 PHE A C 1
ATOM 4189 O O . PHE A 1 573 ? -24.162 -4.197 29.422 1.00 76.00 573 PHE A O 1
ATOM 4196 N N . TRP A 1 574 ? -22.976 -4.363 31.346 1.00 84.19 574 TRP A N 1
ATOM 4197 C CA . TRP A 1 574 ? -21.629 -4.183 30.804 1.00 84.19 574 TRP A CA 1
ATOM 4198 C C . TRP A 1 574 ? -21.306 -5.134 29.649 1.00 84.19 574 TRP A C 1
ATOM 4200 O O . TRP A 1 574 ? -21.601 -6.332 29.703 1.00 84.19 574 TRP A O 1
ATOM 4210 N N . ARG A 1 575 ? -20.628 -4.586 28.640 1.00 85.00 575 ARG A N 1
ATOM 4211 C CA . ARG A 1 575 ? -20.033 -5.315 27.523 1.00 85.00 575 ARG A CA 1
ATOM 4212 C C . ARG A 1 575 ? -18.622 -4.788 27.288 1.00 85.00 575 ARG A C 1
ATOM 4214 O O . ARG A 1 575 ? -18.388 -3.588 27.407 1.00 85.00 575 ARG A O 1
ATOM 4221 N N . LEU A 1 576 ? -17.707 -5.688 26.943 1.00 92.56 576 LEU A N 1
ATOM 4222 C CA . LEU A 1 576 ? -16.397 -5.318 26.419 1.00 92.56 576 LEU A CA 1
ATOM 4223 C C . LEU A 1 576 ? -16.570 -4.980 24.935 1.00 92.56 576 LEU A C 1
ATOM 4225 O O . LEU A 1 576 ? -16.491 -5.873 24.098 1.00 92.56 576 LEU A O 1
ATOM 4229 N N . ASP A 1 577 ? -16.916 -3.731 24.644 1.00 92.56 577 ASP A N 1
ATOM 4230 C CA . ASP A 1 577 ? -17.301 -3.304 23.301 1.00 92.56 577 ASP A CA 1
ATOM 4231 C C . ASP A 1 577 ? -17.100 -1.795 23.108 1.00 92.56 577 ASP A C 1
ATOM 4233 O O . ASP A 1 577 ? -17.111 -1.023 24.076 1.00 92.56 577 ASP A O 1
ATOM 4237 N N . TYR A 1 578 ? -16.952 -1.371 21.857 1.00 94.50 578 TYR A N 1
ATOM 4238 C CA . TYR A 1 578 ? -17.058 0.038 21.496 1.00 94.50 578 TYR A CA 1
ATOM 4239 C C . TYR A 1 578 ? -18.500 0.397 21.117 1.00 94.50 578 TYR A C 1
ATOM 4241 O O . TYR A 1 578 ? -19.343 -0.470 20.900 1.00 94.50 578 TYR A O 1
ATOM 4249 N N . SER A 1 579 ? -18.816 1.691 21.035 1.00 90.75 579 SER A N 1
ATOM 4250 C CA . SER A 1 579 ? -20.164 2.123 20.660 1.00 90.75 579 SER A CA 1
ATOM 4251 C C . SER A 1 579 ? -20.456 1.825 19.187 1.00 90.75 579 SER A C 1
ATOM 4253 O O . SER A 1 579 ? -19.675 2.179 18.302 1.00 90.75 579 SER A O 1
ATOM 4255 N N . HIS A 1 580 ? -21.622 1.243 18.905 1.00 87.75 580 HIS A N 1
ATOM 4256 C CA . HIS A 1 580 ? -22.088 0.965 17.539 1.00 87.75 580 HIS A CA 1
ATOM 4257 C C . HIS A 1 580 ? -22.805 2.164 16.899 1.00 87.75 580 HIS A C 1
ATOM 4259 O O . HIS A 1 580 ? -22.946 2.235 15.676 1.00 87.75 580 HIS A O 1
ATOM 4265 N N . VAL A 1 581 ? -23.294 3.106 17.715 1.00 84.25 581 VAL A N 1
ATOM 4266 C CA . VAL A 1 581 ? -24.131 4.215 17.253 1.00 84.25 581 VAL A CA 1
ATOM 4267 C C . VAL A 1 581 ? -23.908 5.479 18.070 1.00 84.25 581 VAL A C 1
ATOM 4269 O O . VAL A 1 581 ? -23.783 5.457 19.291 1.00 84.25 581 VAL A O 1
ATOM 4272 N N . ALA A 1 582 ? -23.986 6.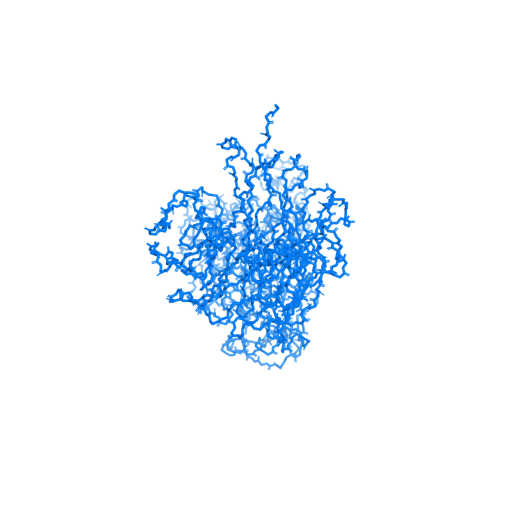624 17.400 1.00 87.12 582 ALA A N 1
ATOM 4273 C CA . ALA A 1 582 ? -24.074 7.909 18.067 1.00 87.12 582 ALA A CA 1
ATOM 4274 C C . ALA A 1 582 ? -25.519 8.129 18.540 1.00 87.12 582 ALA A C 1
ATOM 4276 O O . ALA A 1 582 ? -26.373 8.557 17.761 1.00 87.12 582 ALA A O 1
ATOM 4277 N N . LEU A 1 583 ? -25.784 7.831 19.815 1.00 86.75 583 LEU A N 1
ATOM 4278 C CA . LEU A 1 583 ? -27.064 8.137 20.464 1.00 86.75 583 LEU A CA 1
ATOM 4279 C C . LEU A 1 583 ? -27.358 9.647 20.432 1.00 86.75 583 LEU A C 1
ATOM 4281 O O . LEU A 1 583 ? -26.453 10.478 20.299 1.00 86.75 583 LEU A O 1
ATOM 4285 N N . ALA A 1 584 ? -28.637 10.010 20.567 1.00 86.31 584 ALA A N 1
ATOM 4286 C CA . ALA A 1 584 ? -29.086 11.395 20.445 1.00 86.31 584 ALA A CA 1
ATOM 4287 C C . ALA A 1 584 ? -28.279 12.371 21.324 1.00 86.31 584 ALA A C 1
ATOM 4289 O O . ALA A 1 584 ? -28.014 12.115 22.500 1.00 86.31 584 ALA A O 1
ATOM 4290 N N . THR A 1 585 ? -27.904 13.518 20.749 1.00 89.56 585 THR A N 1
ATOM 4291 C CA . THR A 1 585 ? -27.187 14.584 21.461 1.00 89.56 585 THR A CA 1
ATOM 4292 C C . THR A 1 585 ? -28.033 15.140 22.604 1.00 89.56 585 THR A C 1
ATOM 4294 O O . THR A 1 585 ? -29.167 15.572 22.387 1.00 89.56 585 THR A O 1
ATOM 4297 N N . LEU A 1 586 ? -27.451 15.216 23.801 1.00 91.00 586 LEU A N 1
ATOM 4298 C CA . LEU A 1 586 ? -28.085 15.783 24.989 1.00 91.00 586 LEU A CA 1
ATOM 4299 C C . LEU A 1 586 ? -27.499 17.172 25.262 1.00 91.00 586 LEU A C 1
ATOM 4301 O O . LEU A 1 586 ? -26.301 17.320 25.476 1.00 91.00 586 LEU A O 1
ATOM 4305 N N . ASN A 1 587 ? -28.339 18.206 25.218 1.00 91.94 587 ASN A N 1
ATOM 4306 C CA . ASN A 1 587 ? -27.944 19.571 25.563 1.00 91.94 587 ASN A CA 1
ATOM 4307 C C . ASN A 1 587 ? -28.368 19.861 27.000 1.00 91.94 587 ASN A C 1
ATOM 4309 O O . ASN A 1 587 ? -29.553 20.084 27.251 1.00 91.94 587 ASN A O 1
ATOM 4313 N N . GLU A 1 588 ? -27.410 19.902 27.918 1.00 91.19 588 GLU A N 1
ATOM 4314 C CA . GLU A 1 588 ? -27.650 20.073 29.353 1.00 91.19 588 GLU A CA 1
ATOM 4315 C C . GLU A 1 588 ? -28.346 21.383 29.717 1.00 91.19 588 GLU A C 1
ATOM 4317 O O . GLU A 1 588 ? -28.984 21.471 30.760 1.00 91.19 588 GLU A O 1
ATOM 4322 N N . ALA A 1 589 ? -28.276 22.408 28.862 1.00 91.19 589 ALA A N 1
ATOM 4323 C CA . ALA A 1 589 ? -28.995 23.662 29.071 1.00 91.19 589 ALA A CA 1
ATOM 4324 C C . ALA A 1 589 ? -30.481 23.591 28.662 1.00 91.19 589 ALA A C 1
ATOM 4326 O O . ALA A 1 589 ? -31.243 24.516 28.963 1.00 91.19 589 ALA A O 1
ATOM 4327 N N . ALA A 1 590 ? -30.888 22.555 27.921 1.00 92.56 590 ALA A N 1
ATOM 4328 C CA . ALA A 1 590 ? -32.209 22.448 27.306 1.00 92.56 590 ALA A CA 1
ATOM 4329 C C . ALA A 1 590 ? -32.625 20.986 27.035 1.00 92.56 590 ALA A C 1
ATOM 4331 O O . ALA A 1 590 ? -32.980 20.634 25.906 1.00 92.56 590 ALA A O 1
ATOM 4332 N N . LEU A 1 591 ? -32.617 20.141 28.065 1.00 91.69 591 LEU A N 1
ATOM 4333 C CA . LEU A 1 591 ? -33.027 18.740 27.973 1.00 91.69 591 LEU A CA 1
ATOM 4334 C C . LEU A 1 591 ? -34.547 18.617 27.869 1.00 91.69 591 LEU A C 1
ATOM 4336 O O . LEU A 1 591 ? -35.278 19.202 28.665 1.00 91.69 591 LEU A O 1
ATOM 4340 N N . VAL A 1 592 ? -35.035 17.831 26.911 1.00 90.81 592 VAL A N 1
ATOM 4341 C CA . VAL A 1 592 ? -36.468 17.546 26.749 1.00 90.81 592 VAL A CA 1
ATOM 4342 C C . VAL A 1 592 ? -36.767 16.187 27.370 1.00 90.81 592 VAL A C 1
ATOM 4344 O O . VAL A 1 592 ? -36.410 15.157 26.805 1.00 90.81 592 VAL A O 1
ATOM 4347 N N . GLU A 1 593 ? -37.437 16.182 28.521 1.00 89.69 593 GLU A N 1
ATOM 4348 C CA . GLU A 1 593 ? -37.711 14.960 29.292 1.00 89.69 593 GLU A CA 1
ATOM 4349 C C . GLU A 1 593 ? -38.513 13.923 28.501 1.00 89.69 593 GLU A C 1
ATOM 4351 O O . GLU A 1 593 ? -38.212 12.738 28.566 1.00 89.69 593 GLU A O 1
ATOM 4356 N N . GLY A 1 594 ? -39.469 14.360 27.674 1.00 86.31 594 GLY A N 1
ATOM 4357 C CA . GLY A 1 594 ? -40.285 13.468 26.843 1.00 86.31 594 GLY A CA 1
ATOM 4358 C C . GLY A 1 594 ? -39.539 12.720 25.730 1.00 86.31 594 GLY A C 1
ATOM 4359 O O . GLY A 1 594 ? -40.112 11.789 25.179 1.00 86.31 594 GLY A O 1
ATOM 4360 N N . ASN A 1 595 ? -38.306 13.118 25.395 1.00 86.31 595 ASN A N 1
ATOM 4361 C CA . ASN A 1 595 ? -37.507 12.463 24.353 1.00 86.31 595 ASN A CA 1
ATOM 4362 C C . ASN A 1 595 ? -36.549 11.398 24.912 1.00 86.31 595 ASN A C 1
ATOM 4364 O O . ASN A 1 595 ? -36.056 10.577 24.144 1.00 86.31 595 ASN A O 1
ATOM 4368 N N . GLY A 1 596 ? -36.236 11.448 26.214 1.00 87.50 596 GLY A N 1
ATOM 4369 C CA . GLY A 1 596 ? -35.268 10.545 26.839 1.00 87.50 596 GLY A CA 1
ATOM 4370 C C . GLY A 1 596 ? -33.913 10.490 26.127 1.00 87.50 596 GLY A C 1
ATOM 4371 O O . GLY A 1 596 ? -33.406 11.506 25.643 1.00 87.50 596 GLY A O 1
ATOM 4372 N N . ILE A 1 597 ? -33.332 9.287 26.080 1.00 87.12 597 ILE A N 1
ATOM 4373 C CA . ILE A 1 597 ? -32.165 8.956 25.255 1.00 87.12 597 ILE A CA 1
ATOM 4374 C C . ILE A 1 597 ? -32.659 8.064 24.118 1.00 87.12 597 ILE A C 1
ATOM 4376 O O . ILE A 1 597 ? -32.879 6.872 24.313 1.00 87.12 597 ILE A O 1
ATOM 4380 N N . ASP A 1 598 ? -32.871 8.649 22.944 1.00 72.00 598 ASP A N 1
ATOM 4381 C CA . ASP A 1 598 ? -33.324 7.919 21.759 1.00 72.00 598 ASP A CA 1
ATOM 4382 C C . ASP A 1 598 ? -32.175 7.073 21.187 1.00 72.00 598 ASP A C 1
ATOM 4384 O O . ASP A 1 598 ? -31.218 7.606 20.611 1.00 72.00 598 ASP A O 1
ATOM 4388 N N . GLY A 1 599 ? -32.239 5.760 21.416 1.00 62.19 599 GLY A N 1
ATOM 4389 C CA . GLY A 1 599 ? -31.333 4.768 20.857 1.00 62.19 599 GLY A CA 1
ATOM 4390 C C . GLY A 1 599 ? -32.069 3.856 19.895 1.00 62.19 599 GLY A C 1
ATOM 4391 O O . GLY A 1 599 ? -32.734 2.904 20.288 1.00 62.19 599 GLY A O 1
ATOM 4392 N N . SER A 1 600 ? -31.904 4.116 18.602 1.00 58.41 600 SER A N 1
ATOM 4393 C CA . SER A 1 600 ? -32.391 3.247 17.527 1.00 58.41 600 SER A CA 1
ATOM 4394 C C . SER A 1 600 ? -31.567 1.961 17.355 1.00 58.41 600 SER A C 1
ATOM 4396 O O . SER A 1 600 ? -31.733 1.269 16.351 1.00 58.41 600 SER A O 1
ATOM 4398 N N . ASP A 1 601 ? -30.643 1.669 18.271 1.00 63.38 601 ASP A N 1
ATOM 4399 C CA . ASP A 1 601 ? -29.732 0.534 18.173 1.00 63.38 601 ASP A CA 1
ATOM 4400 C C . ASP A 1 601 ? -30.321 -0.706 18.857 1.00 63.38 601 ASP A C 1
ATOM 4402 O O . ASP A 1 601 ? -30.572 -0.672 20.063 1.00 63.38 601 ASP A O 1
ATOM 4406 N N . PRO A 1 602 ? -30.550 -1.803 18.120 1.00 59.31 602 PRO A N 1
ATOM 4407 C CA . PRO A 1 602 ? -31.139 -3.018 18.667 1.00 59.31 602 PRO A CA 1
ATOM 4408 C C . PRO A 1 602 ? -30.248 -3.756 19.682 1.00 59.31 602 PRO A C 1
ATOM 4410 O O . PRO A 1 602 ? -30.800 -4.482 20.510 1.00 59.31 602 PRO A O 1
ATOM 4413 N N . ASP A 1 603 ? -28.923 -3.573 19.667 1.00 57.78 603 ASP A N 1
ATOM 4414 C CA . ASP A 1 603 ? -27.996 -4.234 20.602 1.00 57.78 603 ASP A CA 1
ATOM 4415 C C . ASP A 1 603 ? -27.898 -3.501 21.950 1.00 57.78 603 ASP A C 1
ATOM 4417 O O . ASP A 1 603 ? -27.589 -4.117 22.982 1.00 57.78 603 ASP A O 1
ATOM 4421 N N . PHE A 1 604 ? -28.250 -2.210 21.952 1.00 60.75 604 PHE A N 1
ATOM 4422 C CA . PHE A 1 604 ? -28.302 -1.345 23.134 1.00 60.75 604 PHE A CA 1
ATOM 4423 C C . PHE A 1 604 ? -29.718 -0.887 23.510 1.00 60.75 604 PHE A C 1
ATOM 4425 O O . PHE A 1 604 ? -29.880 -0.133 24.473 1.00 60.75 604 PHE A O 1
ATOM 4432 N N . ALA A 1 605 ? -30.752 -1.348 22.802 1.00 54.62 605 ALA A N 1
ATOM 4433 C CA . ALA A 1 605 ? -32.143 -1.062 23.127 1.00 54.62 605 ALA A CA 1
ATOM 4434 C C . ALA A 1 605 ? -32.463 -1.576 24.544 1.00 54.62 605 ALA A C 1
ATOM 4436 O O . ALA A 1 605 ? -32.281 -2.754 24.851 1.00 54.62 605 ALA A O 1
ATOM 4437 N N . ALA A 1 606 ? -32.938 -0.674 25.409 1.00 59.38 606 ALA A N 1
ATOM 4438 C CA . ALA A 1 606 ? -33.239 -0.909 26.827 1.00 59.38 606 ALA A CA 1
ATOM 4439 C C . ALA A 1 606 ? -32.032 -1.114 27.774 1.00 59.38 606 ALA A C 1
ATOM 4441 O O . ALA A 1 606 ? -32.215 -1.582 28.904 1.00 59.38 606 ALA A O 1
ATOM 4442 N N . ALA A 1 607 ? -30.812 -0.720 27.382 1.00 67.69 607 ALA A N 1
ATOM 4443 C CA . ALA A 1 607 ? -29.716 -0.586 28.340 1.00 67.69 607 ALA A CA 1
ATOM 4444 C C . ALA A 1 607 ? -30.041 0.514 29.369 1.00 67.69 607 ALA A C 1
ATOM 4446 O O . ALA A 1 607 ? -30.583 1.569 29.034 1.00 67.69 607 ALA A O 1
ATOM 4447 N N . MET A 1 608 ? -29.722 0.261 30.641 1.00 80.00 608 MET A N 1
ATOM 4448 C CA . MET A 1 608 ? -29.840 1.268 31.694 1.00 80.00 608 MET A CA 1
ATOM 4449 C C . MET A 1 608 ? -28.492 1.941 31.901 1.00 80.00 608 MET A C 1
ATOM 4451 O O . MET A 1 608 ? -27.510 1.266 32.202 1.00 80.00 608 MET A O 1
ATOM 4455 N N . THR A 1 609 ? -28.463 3.266 31.786 1.00 85.56 609 THR A N 1
ATOM 4456 C CA . THR A 1 609 ? -27.260 4.077 31.986 1.00 85.56 609 THR A CA 1
ATOM 4457 C C . THR A 1 609 ? -27.420 5.023 33.172 1.00 85.56 609 THR A C 1
ATOM 4459 O O . THR A 1 609 ? -28.479 5.651 33.307 1.00 85.56 609 THR A O 1
ATOM 4462 N N . PRO A 1 610 ? -26.402 5.149 34.042 1.00 87.25 610 PRO A N 1
ATOM 4463 C CA . PRO A 1 610 ? -26.441 6.118 35.119 1.00 87.25 610 PRO A CA 1
ATOM 4464 C C . PRO A 1 610 ? -26.154 7.530 34.589 1.00 87.25 610 PRO A C 1
ATOM 4466 O O . PRO A 1 610 ? -25.426 7.701 33.610 1.00 87.25 610 PRO A O 1
ATOM 4469 N N . PHE A 1 611 ? -26.721 8.541 35.242 1.00 88.06 611 PHE A N 1
ATOM 4470 C CA . PHE A 1 611 ? -26.461 9.958 34.979 1.00 88.06 611 PHE A CA 1
ATOM 4471 C C . PHE A 1 611 ? -26.523 10.781 36.273 1.00 88.06 611 PHE A C 1
ATOM 4473 O O . PHE A 1 611 ? -27.213 10.405 37.226 1.00 88.06 611 PHE A O 1
ATOM 4480 N N . GLY A 1 612 ? -25.792 11.894 36.313 1.00 82.19 612 GLY A N 1
ATOM 4481 C CA . GLY A 1 612 ? -25.847 12.873 37.399 1.00 82.19 612 GLY A CA 1
ATOM 4482 C C . GLY A 1 612 ? -27.048 13.809 37.276 1.00 82.19 612 GLY A C 1
ATOM 4483 O O . GLY A 1 612 ? -27.576 14.021 36.194 1.00 82.19 612 GLY A O 1
ATOM 4484 N N . ASN A 1 613 ? -27.504 14.390 38.384 1.00 73.44 613 ASN A N 1
ATOM 4485 C CA . ASN A 1 613 ? -28.575 15.394 38.367 1.00 73.44 613 ASN A CA 1
ATOM 4486 C C . ASN A 1 613 ? -28.085 16.816 38.710 1.00 73.44 613 ASN A C 1
ATOM 4488 O O . ASN A 1 613 ? -28.887 17.667 39.104 1.00 73.44 613 ASN A O 1
ATOM 4492 N N . GLY A 1 614 ? -26.770 17.054 38.647 1.00 68.12 614 GLY A N 1
ATOM 4493 C CA . GLY A 1 614 ? -26.133 18.323 39.018 1.00 68.12 614 GLY A CA 1
ATOM 4494 C C . GLY A 1 614 ? -26.280 18.754 40.487 1.00 68.12 614 GLY A C 1
ATOM 4495 O O . GLY A 1 614 ? -26.022 19.916 40.806 1.00 68.12 614 GLY A O 1
ATOM 4496 N N . ALA A 1 615 ? -26.734 17.875 41.391 1.00 66.06 615 ALA A N 1
ATOM 4497 C CA . ALA A 1 615 ? -26.772 18.162 42.827 1.00 66.06 615 ALA A CA 1
ATOM 4498 C C . ALA A 1 615 ? -25.383 18.021 43.470 1.00 66.06 615 ALA A C 1
ATOM 4500 O O . ALA A 1 615 ? -24.540 17.287 42.978 1.00 66.06 615 ALA A O 1
ATOM 4501 N N . GLU A 1 616 ? -25.163 18.686 44.607 1.00 64.06 616 GLU A N 1
ATOM 4502 C CA . GLU A 1 616 ? -23.934 18.575 45.403 1.00 64.06 616 GLU A CA 1
ATOM 4503 C C . GLU A 1 616 ? -24.263 18.018 46.799 1.00 64.06 616 GLU A C 1
ATOM 4505 O O . GLU A 1 616 ? -24.856 18.746 47.612 1.00 64.06 616 GLU A O 1
ATOM 4510 N N . PRO A 1 617 ? -23.912 16.754 47.118 1.00 66.50 617 PRO A N 1
ATOM 4511 C CA . PRO A 1 617 ? -23.223 15.761 46.274 1.00 66.50 617 PRO A CA 1
ATOM 4512 C C . PRO A 1 617 ? -24.104 15.225 45.122 1.00 66.50 617 PRO A C 1
ATOM 4514 O O . PRO A 1 617 ? -25.333 15.351 45.218 1.00 66.50 617 PRO A O 1
ATOM 4517 N N . PRO A 1 618 ? -23.512 14.614 44.071 1.00 67.25 618 PRO A N 1
ATOM 4518 C CA . PRO A 1 618 ? -24.269 14.108 42.928 1.00 67.25 618 PRO A CA 1
ATOM 4519 C C . PRO A 1 618 ? -25.319 13.091 43.371 1.00 67.25 618 PRO A C 1
ATOM 4521 O O . PRO A 1 618 ? -25.021 12.167 44.126 1.00 67.25 618 PRO A O 1
ATOM 4524 N N . VAL A 1 619 ? -26.555 13.231 42.886 1.00 73.38 619 VAL A N 1
ATOM 4525 C CA . VAL A 1 619 ? -27.568 12.180 43.031 1.00 73.38 619 VAL A CA 1
ATOM 4526 C C . VAL A 1 619 ? -27.672 11.453 41.702 1.00 73.38 619 VAL A C 1
ATOM 4528 O O . VAL A 1 619 ? -28.241 11.971 40.741 1.00 73.38 619 VAL A O 1
ATOM 4531 N N . LEU A 1 620 ? -27.113 10.245 41.665 1.00 80.62 620 LEU A N 1
ATOM 4532 C CA . LEU A 1 620 ? -27.116 9.402 40.477 1.00 80.62 620 LEU A CA 1
ATOM 4533 C C . LEU A 1 620 ? -28.514 8.829 40.223 1.00 80.62 620 LEU A C 1
ATOM 4535 O O . LEU A 1 620 ? -29.169 8.293 41.123 1.00 80.62 620 LEU A O 1
ATOM 4539 N N . ARG A 1 621 ? -28.963 8.960 38.978 1.00 84.69 621 ARG A N 1
ATOM 4540 C CA . ARG A 1 621 ? -30.233 8.459 38.448 1.00 84.69 621 ARG A CA 1
ATOM 4541 C C . ARG A 1 621 ? -29.972 7.565 37.246 1.00 84.69 621 ARG A C 1
ATOM 4543 O O . ARG A 1 621 ? -28.834 7.426 36.816 1.00 84.69 621 ARG A O 1
ATOM 4550 N N . TRP A 1 622 ? -31.028 6.948 36.729 1.00 85.44 622 TRP A N 1
ATOM 4551 C CA . TRP A 1 622 ? -30.939 5.975 35.650 1.00 85.44 622 TRP A CA 1
ATOM 4552 C C . TRP A 1 622 ? -31.885 6.318 34.510 1.00 85.44 622 TRP A C 1
ATOM 4554 O O . TRP A 1 622 ? -33.044 6.656 34.748 1.00 85.44 622 TRP A O 1
ATOM 4564 N N . ALA A 1 623 ? -31.384 6.217 33.284 1.00 85.81 623 ALA A N 1
ATOM 4565 C CA . ALA A 1 623 ? -32.148 6.406 32.060 1.00 85.81 623 ALA A CA 1
ATOM 4566 C C . ALA A 1 623 ? -32.076 5.140 31.207 1.00 85.81 623 ALA A C 1
ATOM 4568 O O . ALA A 1 623 ? -31.065 4.433 31.223 1.00 85.81 623 ALA A O 1
ATOM 4569 N N . LYS A 1 624 ? -33.143 4.868 30.456 1.00 82.00 624 LYS A N 1
ATOM 4570 C CA . LYS A 1 624 ? -33.103 3.890 29.371 1.00 82.00 624 LYS A CA 1
ATOM 4571 C C . LYS A 1 624 ? -32.668 4.563 28.078 1.00 82.00 624 LYS A C 1
ATOM 4573 O O . LYS A 1 624 ? -32.983 5.728 27.840 1.00 82.00 624 LYS A O 1
ATOM 4578 N N . THR A 1 625 ? -31.997 3.794 27.238 1.00 80.62 625 THR A N 1
ATOM 4579 C CA . THR A 1 625 ? -31.559 4.173 25.889 1.00 80.62 625 THR A CA 1
ATOM 4580 C C . THR A 1 625 ? -32.596 3.848 24.807 1.00 80.62 625 THR A C 1
ATOM 4582 O O . THR A 1 625 ? -32.238 3.657 23.654 1.00 80.62 625 THR A O 1
ATOM 4585 N N . ASP A 1 626 ? -33.881 3.743 25.158 1.00 77.75 626 ASP A N 1
ATOM 4586 C CA . ASP A 1 626 ? -34.977 3.353 24.253 1.00 77.75 626 ASP A CA 1
ATOM 4587 C C . ASP A 1 626 ? -35.904 4.522 23.863 1.00 77.75 626 ASP A C 1
ATOM 4589 O O . ASP A 1 626 ? -36.979 4.310 23.306 1.00 77.75 626 ASP A O 1
ATOM 4593 N N . GLY A 1 627 ? -35.513 5.760 24.180 1.00 80.06 627 GLY A N 1
ATOM 4594 C CA . GLY A 1 627 ? -36.317 6.962 23.943 1.00 80.06 627 GLY A CA 1
ATOM 4595 C C . GLY A 1 627 ? -37.463 7.178 24.939 1.00 80.06 627 GLY A C 1
ATOM 4596 O O . GLY A 1 627 ? -38.229 8.131 24.784 1.00 80.06 627 GLY A O 1
ATOM 4597 N N . SER A 1 628 ? -37.598 6.337 25.973 1.00 83.38 628 SER A N 1
ATOM 4598 C CA . SER A 1 628 ? -38.603 6.536 27.024 1.00 83.38 628 SER A CA 1
ATOM 4599 C C . SER A 1 628 ? -38.398 7.869 27.753 1.00 83.38 628 SER A C 1
ATOM 4601 O O . SER A 1 628 ? -37.252 8.250 27.998 1.00 83.38 628 SER A O 1
ATOM 4603 N N . PRO A 1 629 ? -39.474 8.564 28.176 1.00 86.62 629 PRO A N 1
ATOM 4604 C CA . PRO A 1 629 ? -39.345 9.800 28.935 1.00 86.62 629 PRO A CA 1
ATOM 4605 C C . PRO A 1 629 ? -38.484 9.648 30.196 1.00 86.62 629 PRO A C 1
ATOM 4607 O O . PRO A 1 629 ? -38.653 8.695 30.958 1.00 86.62 629 PRO A O 1
ATOM 4610 N N . VAL A 1 630 ? -37.605 10.617 30.449 1.00 87.44 630 VAL A N 1
ATOM 4611 C CA . VAL A 1 630 ? -36.709 10.644 31.616 1.00 87.44 630 VAL A CA 1
ATOM 4612 C C . VAL A 1 630 ? -36.959 11.914 32.423 1.00 87.44 630 VAL A C 1
ATOM 4614 O O . VAL A 1 630 ? -36.849 13.010 31.886 1.00 87.44 630 VAL A O 1
ATOM 4617 N N . ASP A 1 631 ? -37.259 11.768 33.716 1.00 86.44 631 ASP A N 1
ATOM 4618 C CA . ASP A 1 631 ? -37.294 12.867 34.699 1.00 86.44 631 ASP A CA 1
ATOM 4619 C C . ASP A 1 631 ? -35.852 13.291 35.034 1.00 86.44 631 ASP A C 1
ATO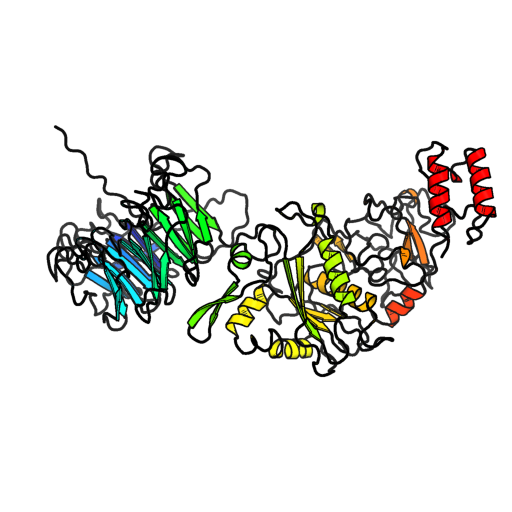M 4621 O O . ASP A 1 631 ? -35.243 12.807 35.999 1.00 86.44 631 ASP A O 1
ATOM 4625 N N . TRP A 1 632 ? -35.278 14.135 34.170 1.00 87.69 632 TRP A N 1
ATOM 4626 C CA . TRP A 1 632 ? -33.889 14.586 34.245 1.00 87.69 632 TRP A CA 1
ATOM 4627 C C . TRP A 1 632 ? -33.641 15.391 35.522 1.00 87.69 632 TRP A C 1
ATOM 4629 O O . TRP A 1 632 ? -32.628 15.189 36.194 1.00 87.69 632 TRP A O 1
ATOM 4639 N N . ASN A 1 633 ? -34.552 16.307 35.870 1.00 85.31 633 ASN A N 1
ATOM 4640 C CA . ASN A 1 633 ? -34.368 17.207 37.017 1.00 85.31 633 ASN A CA 1
ATOM 4641 C C . ASN A 1 633 ? -34.782 16.575 38.354 1.00 85.31 633 ASN A C 1
ATOM 4643 O O . ASN A 1 633 ? -34.399 17.040 39.433 1.00 85.31 633 ASN A O 1
ATOM 4647 N N . GLY A 1 634 ? -35.542 15.491 38.288 1.00 83.62 634 GLY A N 1
ATOM 4648 C CA . GLY A 1 634 ? -35.873 14.675 39.420 1.00 83.62 634 GLY A CA 1
ATOM 4649 C C . GLY A 1 634 ? -37.042 15.129 40.274 1.00 83.62 634 GLY A C 1
ATOM 4650 O O . GLY A 1 634 ? -37.098 14.751 41.452 1.00 83.62 634 GLY A O 1
ATOM 4651 N N . ASN A 1 635 ? -37.937 15.942 39.718 1.00 82.44 635 ASN A N 1
ATOM 4652 C CA . ASN A 1 635 ? -39.083 16.507 40.421 1.00 82.44 635 ASN A CA 1
ATOM 4653 C C . ASN A 1 635 ? -40.295 15.557 40.498 1.00 82.44 635 ASN A C 1
ATOM 4655 O O . ASN A 1 635 ? -41.283 15.890 41.164 1.00 82.44 635 ASN A O 1
ATOM 4659 N N . GLY A 1 636 ? -40.206 14.375 39.877 1.00 81.31 636 GLY A N 1
ATOM 4660 C CA . GLY A 1 636 ? -41.239 13.343 39.876 1.00 81.31 636 GLY A CA 1
ATOM 4661 C C . GLY A 1 636 ? -42.303 13.502 38.787 1.00 81.31 636 GLY A C 1
ATOM 4662 O O . GLY A 1 636 ? -43.359 12.875 38.888 1.00 81.31 636 GLY A O 1
ATOM 4663 N N . MET A 1 637 ? -42.078 14.344 37.777 1.00 82.75 637 MET A N 1
ATOM 4664 C CA . MET A 1 637 ? -42.972 14.551 36.634 1.00 82.75 637 MET A CA 1
ATOM 4665 C C . MET A 1 637 ? -42.159 14.665 35.345 1.00 82.75 637 MET A C 1
ATOM 4667 O O . MET A 1 637 ? -41.025 15.107 35.382 1.00 82.75 637 MET A O 1
ATOM 4671 N N . THR A 1 638 ? -42.765 14.322 34.205 1.00 85.56 638 THR A N 1
ATOM 4672 C CA . THR A 1 638 ? -42.200 14.639 32.886 1.00 85.56 638 THR A CA 1
ATOM 4673 C C . THR A 1 638 ? -42.597 16.061 32.488 1.00 85.56 638 THR A C 1
ATOM 4675 O O . THR A 1 638 ? -43.768 16.339 32.202 1.00 85.56 638 THR A O 1
ATOM 4678 N N . ASP A 1 639 ? -41.630 16.968 32.468 1.00 86.69 639 ASP A N 1
ATOM 4679 C CA . ASP A 1 639 ? -41.804 18.368 32.123 1.00 86.69 639 ASP A CA 1
ATOM 4680 C C . ASP A 1 639 ? -41.992 18.563 30.601 1.00 86.69 639 ASP A C 1
ATOM 4682 O O . ASP A 1 639 ? -41.193 18.093 29.788 1.00 86.69 639 ASP A O 1
ATOM 4686 N N . PRO A 1 640 ? -43.026 19.313 30.163 1.00 83.50 640 PRO A N 1
ATOM 4687 C CA . PRO A 1 640 ? -43.243 19.609 28.744 1.00 83.50 640 PRO A CA 1
ATOM 4688 C C . PRO A 1 640 ? -42.304 20.700 28.201 1.00 83.50 640 PRO A C 1
ATOM 4690 O O . PRO A 1 640 ? -42.281 20.943 26.995 1.00 83.50 640 PRO A O 1
ATOM 4693 N N . ASN A 1 641 ? -41.582 21.405 29.079 1.00 89.12 641 ASN A N 1
ATOM 4694 C CA . ASN A 1 641 ? -40.615 22.438 28.714 1.00 89.12 641 ASN A CA 1
ATOM 4695 C C . ASN A 1 641 ? -39.191 21.935 28.988 1.00 89.12 641 ASN A C 1
ATOM 4697 O O . ASN A 1 641 ? -39.016 21.175 29.936 1.00 89.12 641 ASN A O 1
ATOM 4701 N N . PRO A 1 642 ? -38.178 22.399 28.232 1.00 91.06 642 PRO A N 1
ATOM 4702 C CA . PRO A 1 642 ? -36.802 21.988 28.466 1.00 91.06 642 PRO A CA 1
ATOM 4703 C C . PRO A 1 642 ? -36.298 22.329 29.874 1.00 91.06 642 PRO A C 1
ATOM 4705 O O . PRO A 1 642 ? -36.583 23.415 30.390 1.00 91.06 642 PRO A O 1
ATOM 4708 N N . VAL A 1 643 ? -35.514 21.424 30.458 1.00 90.81 643 VAL A N 1
ATOM 4709 C CA . VAL A 1 643 ? -34.913 21.546 31.794 1.00 90.81 643 VAL A CA 1
ATOM 4710 C C . VAL A 1 643 ? -33.389 21.614 31.693 1.00 90.81 643 VAL A C 1
ATOM 4712 O O . VAL A 1 643 ? -32.799 21.091 30.750 1.00 90.81 643 VAL A O 1
ATOM 4715 N N . GLY A 1 644 ? -32.755 22.298 32.648 1.00 89.38 644 GLY A N 1
ATOM 4716 C CA . GLY A 1 644 ? -31.299 22.409 32.722 1.00 89.38 644 GLY A CA 1
ATOM 4717 C C . GLY A 1 644 ? -30.736 21.480 33.792 1.00 89.38 644 GLY A C 1
ATOM 4718 O O . GLY A 1 644 ? -31.053 21.685 34.965 1.00 89.38 644 GLY A O 1
ATOM 4719 N N . VAL A 1 645 ? -29.941 20.480 33.409 1.00 88.50 645 VAL A N 1
ATOM 4720 C CA . VAL A 1 645 ? -29.366 19.474 34.320 1.00 88.50 645 VAL A CA 1
ATOM 4721 C C . VAL A 1 645 ? -27.987 19.069 33.821 1.00 88.50 645 VAL A C 1
ATOM 4723 O O . VAL A 1 645 ? -27.810 18.852 32.629 1.00 88.50 645 VAL A O 1
ATOM 4726 N N . ASP A 1 646 ? -27.038 18.965 34.745 1.00 86.44 646 ASP A N 1
ATOM 4727 C CA . ASP A 1 646 ? -25.689 18.468 34.487 1.00 86.44 646 ASP A CA 1
ATOM 4728 C C . ASP A 1 646 ? -25.692 16.938 34.595 1.00 86.44 646 ASP A C 1
ATOM 4730 O O . ASP A 1 646 ? -25.881 16.390 35.688 1.00 86.44 646 ASP A O 1
ATOM 4734 N N . LEU A 1 647 ? -25.586 16.271 33.446 1.00 88.12 647 LEU A N 1
ATOM 4735 C CA . LEU A 1 647 ? -25.766 14.829 33.304 1.00 88.12 647 LEU A CA 1
ATOM 4736 C C . LEU A 1 647 ? -24.456 14.063 33.471 1.00 88.12 647 LEU A C 1
ATOM 4738 O O . LEU A 1 647 ? -24.488 12.906 33.903 1.00 88.12 647 LEU A O 1
ATOM 4742 N N . ASN A 1 648 ? -23.327 14.685 33.120 1.00 82.50 648 ASN A N 1
ATOM 4743 C CA . ASN A 1 648 ? -21.994 14.091 33.226 1.00 82.50 648 ASN A CA 1
ATOM 4744 C C . ASN A 1 648 ? -21.294 14.420 34.563 1.00 82.50 648 ASN A C 1
ATOM 4746 O O . ASN A 1 648 ? -20.206 13.893 34.827 1.00 82.50 648 ASN A O 1
ATOM 4750 N N . TYR A 1 649 ? -21.931 15.203 35.446 1.00 76.88 649 TYR A N 1
ATOM 4751 C CA . TYR A 1 649 ? -21.557 15.353 36.854 1.00 76.88 649 TYR A CA 1
ATOM 4752 C C . TYR A 1 649 ? -21.767 14.056 37.649 1.00 76.88 649 TYR A C 1
ATOM 4754 O O . TYR A 1 649 ? -22.727 13.875 38.405 1.00 76.88 649 TYR A O 1
ATOM 4762 N N . HIS A 1 650 ? -20.844 13.119 37.453 1.00 68.88 650 HIS A N 1
ATOM 4763 C CA . HIS A 1 650 ? -20.760 11.878 38.207 1.00 68.88 650 HIS A CA 1
ATOM 4764 C C . HIS A 1 650 ? -19.893 12.075 39.452 1.00 68.88 650 HIS A C 1
ATOM 4766 O O . HIS A 1 650 ? -18.979 12.905 39.480 1.00 68.88 650 HIS A O 1
ATOM 4772 N N . GLU A 1 651 ? -20.125 11.243 40.466 1.00 57.06 651 GLU A N 1
ATOM 4773 C CA . GLU A 1 651 ? -19.240 11.084 41.613 1.00 57.06 651 GLU A CA 1
ATOM 4774 C C . GLU A 1 651 ? -17.796 10.774 41.227 1.00 57.06 651 GLU A C 1
ATOM 4776 O O . GLU A 1 651 ? -17.042 10.607 42.147 1.00 57.06 651 GLU A O 1
ATOM 4781 N N . SER A 1 652 ? -17.363 10.696 39.970 1.00 52.38 652 SER A N 1
ATOM 4782 C CA . SER A 1 652 ? -15.980 10.464 39.542 1.00 52.38 652 SER A CA 1
ATOM 4783 C C . SER A 1 652 ? -15.292 11.682 38.906 1.00 52.38 652 SER A C 1
ATOM 4785 O O . SER A 1 652 ? -14.125 11.588 38.532 1.00 52.38 652 SER A O 1
ATOM 4787 N N . CYS A 1 653 ? -15.966 12.838 38.807 1.00 57.03 653 CYS A N 1
ATOM 4788 C CA . CYS A 1 653 ? -15.411 14.011 38.126 1.00 57.03 653 CYS A CA 1
ATOM 4789 C C . CYS A 1 653 ? -14.076 14.470 38.742 1.00 57.03 653 CYS A C 1
ATOM 4791 O O . CYS A 1 653 ? -13.943 14.621 39.965 1.00 57.03 653 CYS A O 1
ATOM 4793 N N . VAL A 1 654 ? -13.083 14.669 37.875 1.00 50.41 654 VAL A N 1
ATOM 4794 C CA . VAL A 1 654 ? -11.776 15.234 38.215 1.00 50.41 654 VAL A CA 1
ATOM 4795 C C . VAL A 1 654 ? -11.885 16.748 38.051 1.00 50.41 654 VAL A C 1
ATOM 4797 O O . VAL A 1 654 ? -12.392 17.246 37.053 1.00 50.41 654 VAL A O 1
ATOM 4800 N N . PHE A 1 655 ? -11.483 17.493 39.078 1.00 46.47 655 PHE A N 1
ATOM 4801 C CA . PHE A 1 655 ? -11.699 18.937 39.171 1.00 46.47 655 PHE A CA 1
ATOM 4802 C C . PHE A 1 655 ? -11.020 19.739 38.032 1.00 46.47 655 PHE A C 1
ATOM 4804 O O . PHE A 1 655 ? -9.841 19.505 37.766 1.00 46.47 655 PHE A O 1
ATOM 4811 N N . PRO A 1 656 ? -11.669 20.785 37.476 1.00 49.75 656 PRO A N 1
ATOM 4812 C CA . PRO A 1 656 ? -13.018 21.244 37.795 1.00 49.75 656 PRO A CA 1
ATOM 4813 C C . PRO A 1 656 ? -14.071 20.339 37.157 1.00 49.75 656 PRO A C 1
ATOM 4815 O O . PRO A 1 656 ? -14.028 20.073 35.961 1.00 49.75 656 PRO A O 1
ATOM 4818 N N . CYS A 1 657 ? -15.025 19.896 37.973 1.00 55.94 657 CYS A N 1
ATOM 4819 C CA . CYS A 1 657 ? -16.158 19.145 37.467 1.00 55.94 657 CYS A CA 1
ATOM 4820 C C . CYS A 1 657 ? -16.970 20.001 36.480 1.00 55.94 657 CYS A C 1
ATOM 4822 O O . CYS A 1 657 ? -16.973 21.234 36.625 1.00 55.94 657 CYS A O 1
ATOM 4824 N N . PRO A 1 658 ? -17.636 19.368 35.499 1.00 63.31 658 PRO A N 1
ATOM 4825 C CA . PRO A 1 658 ? -18.530 20.054 34.580 1.00 63.31 658 PRO A CA 1
ATOM 4826 C C . PRO A 1 658 ? -19.556 20.915 35.323 1.00 63.31 658 PRO A C 1
ATOM 4828 O O . PRO A 1 658 ? -19.817 20.740 36.516 1.00 63.31 658 PRO A O 1
ATOM 4831 N N . THR A 1 659 ? -20.071 21.917 34.622 1.00 65.75 659 THR A N 1
ATOM 4832 C CA . THR A 1 659 ? -21.199 22.718 35.093 1.00 65.75 659 THR A CA 1
ATOM 4833 C C . THR A 1 659 ? -22.274 22.660 34.033 1.00 65.75 659 THR A C 1
ATOM 4835 O O . THR A 1 659 ? -21.922 22.798 32.864 1.00 65.75 659 THR A O 1
ATOM 4838 N N . VAL A 1 660 ? -23.548 22.611 34.440 1.00 70.50 660 VAL A N 1
ATOM 4839 C CA . VAL A 1 660 ? -24.721 22.676 33.545 1.00 70.50 660 VAL A CA 1
ATOM 4840 C C . VAL A 1 660 ? -24.456 23.538 32.305 1.00 70.50 660 VAL A C 1
ATOM 4842 O O . VAL A 1 660 ? -24.320 24.765 32.411 1.00 70.50 660 VAL A O 1
ATOM 4845 N N . GLY A 1 661 ? -24.449 22.907 31.132 1.00 75.19 661 GLY A N 1
ATOM 4846 C CA . GLY A 1 661 ? -24.361 23.621 29.858 1.00 75.19 661 GLY A CA 1
ATOM 4847 C C . GLY A 1 661 ? -23.588 22.915 28.754 1.00 75.19 661 GLY A C 1
ATOM 4848 O O . GLY A 1 661 ? -23.507 23.477 27.657 1.00 75.19 661 GLY A O 1
ATOM 4849 N N . ASP A 1 662 ? -23.054 21.720 29.005 1.00 83.62 662 ASP A N 1
ATOM 4850 C CA . ASP A 1 662 ? -22.360 20.963 27.976 1.00 83.62 662 ASP A CA 1
ATOM 4851 C C . ASP A 1 662 ? -23.338 20.415 26.926 1.00 83.62 662 ASP A C 1
ATOM 4853 O O . ASP A 1 662 ? -24.532 20.183 27.154 1.00 83.62 662 ASP A O 1
ATOM 4857 N N . VAL A 1 663 ? -22.811 20.221 25.718 1.00 88.38 663 VAL A N 1
ATOM 4858 C CA . VAL A 1 663 ? -23.504 19.520 24.638 1.00 88.38 663 VAL A CA 1
ATOM 4859 C C . VAL A 1 663 ? -22.871 18.143 24.515 1.00 88.38 663 VAL A C 1
ATOM 4861 O O . VAL A 1 663 ? -21.804 17.983 23.924 1.00 88.38 663 VAL A O 1
ATOM 4864 N N . LEU A 1 664 ? -23.539 17.145 25.083 1.00 89.25 664 LEU A N 1
ATOM 4865 C CA . LEU A 1 664 ? -23.083 15.763 25.109 1.00 89.25 664 LEU A CA 1
ATOM 4866 C C . LEU A 1 664 ? -23.466 15.092 23.790 1.00 89.25 664 LEU A C 1
ATOM 4868 O O . LEU A 1 664 ? -24.581 14.600 23.615 1.00 89.25 664 LEU A O 1
ATOM 4872 N N . VAL A 1 665 ? -22.548 15.106 22.829 1.00 89.25 665 VAL A N 1
ATOM 4873 C CA . VAL A 1 665 ? -22.718 14.416 21.542 1.00 89.25 665 VAL A CA 1
ATOM 4874 C C . VAL A 1 665 ? -22.475 12.918 21.744 1.00 89.25 665 VAL A C 1
ATOM 4876 O O . VAL A 1 665 ? -21.471 12.550 22.356 1.00 89.25 665 VAL A O 1
ATOM 4879 N N . GLY A 1 666 ? -23.377 12.053 21.269 1.00 86.94 666 GLY A N 1
ATOM 4880 C CA . GLY A 1 666 ? -23.172 10.599 21.292 1.00 86.94 666 GLY A CA 1
ATOM 4881 C C . GLY A 1 666 ? -22.010 10.173 20.387 1.00 86.94 666 GLY A C 1
ATOM 4882 O O . GLY A 1 666 ? -21.738 10.831 19.382 1.00 86.94 666 GLY A O 1
ATOM 4883 N N . GLY A 1 667 ? -21.314 9.096 20.754 1.00 87.38 667 GLY A N 1
ATOM 4884 C CA . GLY A 1 667 ? -20.172 8.566 19.997 1.00 87.38 667 GLY A CA 1
ATOM 4885 C C . GLY A 1 667 ? -20.546 7.325 19.189 1.00 87.38 667 GLY A C 1
ATOM 4886 O O . GLY A 1 667 ? -21.262 6.477 19.710 1.00 87.38 667 GLY A O 1
ATOM 4887 N N . ASN A 1 668 ? -20.080 7.229 17.942 1.00 87.75 668 ASN A N 1
ATOM 4888 C CA . ASN A 1 668 ? -20.150 6.023 17.108 1.00 87.75 668 ASN A CA 1
ATOM 4889 C C . ASN A 1 668 ? -18.718 5.581 16.815 1.00 87.75 668 ASN A C 1
ATOM 4891 O O . ASN A 1 668 ? -18.040 6.231 16.022 1.00 87.75 668 ASN A O 1
ATOM 4895 N N . ASP A 1 669 ? -18.259 4.512 17.441 1.00 93.00 669 ASP A N 1
ATOM 4896 C CA . ASP A 1 669 ? -16.836 4.207 17.490 1.00 93.00 669 ASP A CA 1
ATOM 4897 C C . ASP A 1 669 ? -16.429 3.274 16.353 1.00 93.00 669 ASP A C 1
ATOM 4899 O O . ASP A 1 669 ? -15.581 3.652 15.549 1.00 93.00 669 ASP A O 1
ATOM 4903 N N . TRP A 1 670 ? -17.077 2.108 16.209 1.00 93.50 670 TRP A N 1
ATOM 4904 C CA . TRP A 1 670 ? -16.703 1.109 15.192 1.00 93.50 670 TRP A CA 1
ATOM 4905 C C . TRP A 1 670 ? -16.700 1.672 13.767 1.00 93.50 670 TRP A C 1
ATOM 4907 O O . TRP A 1 670 ? -15.843 1.314 12.963 1.00 93.50 670 TRP A O 1
ATOM 4917 N N . SER A 1 671 ? -17.625 2.590 13.461 1.00 92.00 671 SER A N 1
ATOM 4918 C CA . SER A 1 671 ? -17.701 3.228 12.137 1.00 92.00 671 SER A CA 1
ATOM 4919 C C . SER A 1 671 ? -16.652 4.326 11.911 1.00 92.00 671 SER A C 1
ATOM 4921 O O . SER A 1 671 ? -16.536 4.825 10.794 1.00 92.00 671 SER A O 1
ATOM 4923 N N . ASN A 1 672 ? -15.948 4.766 12.959 1.00 90.69 672 ASN A N 1
ATOM 4924 C CA . ASN A 1 672 ? -15.032 5.913 12.931 1.00 90.69 672 ASN A CA 1
ATOM 4925 C C . ASN A 1 672 ? -13.621 5.578 13.444 1.00 90.69 672 ASN A C 1
ATOM 4927 O O . ASN A 1 672 ? -12.841 6.497 13.700 1.00 90.69 672 ASN A O 1
ATOM 4931 N N . LEU A 1 673 ? -13.281 4.292 13.581 1.00 92.00 673 LEU A N 1
ATOM 4932 C CA . LEU A 1 673 ? -11.924 3.874 13.923 1.00 92.00 673 LEU A CA 1
ATOM 4933 C C . LEU A 1 673 ? -10.930 4.316 12.847 1.00 92.00 673 LEU A C 1
ATOM 4935 O O . LEU A 1 673 ? -11.188 4.219 11.645 1.00 92.00 673 LEU A O 1
ATOM 4939 N N . TRP A 1 674 ? -9.762 4.768 13.294 1.00 88.69 674 TRP A N 1
ATOM 4940 C CA . TRP A 1 674 ? -8.657 5.138 12.423 1.00 88.69 674 TRP A CA 1
ATOM 4941 C C . TRP A 1 674 ? -7.575 4.058 12.453 1.00 88.69 674 TRP A C 1
ATOM 4943 O O . TRP A 1 674 ? -6.774 3.982 13.380 1.00 88.69 674 TRP A O 1
ATOM 4953 N N . TYR A 1 675 ? -7.517 3.244 11.401 1.00 89.88 675 TYR A N 1
ATOM 4954 C CA . TYR A 1 675 ? -6.587 2.113 11.337 1.00 89.88 675 TYR A CA 1
ATOM 4955 C C . TYR A 1 675 ? -5.181 2.496 10.865 1.00 89.88 675 TYR A C 1
ATOM 4957 O O . TYR A 1 675 ? -4.189 2.023 11.428 1.00 89.88 675 TYR A O 1
ATOM 4965 N N . ARG A 1 676 ? -5.104 3.412 9.887 1.00 77.81 676 ARG A N 1
ATOM 4966 C CA . ARG A 1 676 ? -3.859 3.830 9.233 1.00 77.81 676 ARG A CA 1
ATOM 4967 C C . ARG A 1 676 ? -2.797 4.284 10.213 1.00 77.81 676 ARG A C 1
ATOM 4969 O O . ARG A 1 676 ? -2.940 5.301 10.885 1.00 77.81 676 ARG A O 1
ATOM 4976 N N . LEU A 1 677 ? -1.695 3.558 10.143 1.00 74.81 677 LEU A N 1
ATOM 4977 C CA . LEU A 1 677 ? -0.445 3.876 10.786 1.00 74.81 677 LEU A CA 1
ATOM 4978 C C . LEU A 1 677 ? 0.223 5.039 10.020 1.00 74.81 677 LEU A C 1
ATOM 4980 O O . LEU A 1 677 ? 0.241 6.162 10.489 1.00 74.81 677 LEU A O 1
ATOM 4984 N N . SER A 1 678 ? 0.635 4.888 8.763 1.00 57.66 678 SER A N 1
ATOM 4985 C CA . SER A 1 678 ? 1.365 5.966 8.060 1.00 57.66 678 SER A CA 1
ATOM 4986 C C . SER A 1 678 ? 0.532 7.191 7.590 1.00 57.66 678 SER A C 1
ATOM 4988 O O . SER A 1 678 ? -0.659 7.098 7.294 1.00 57.66 678 SER A O 1
ATOM 4990 N N . GLY A 1 679 ? 1.186 8.361 7.446 1.00 47.59 679 GLY A N 1
ATOM 4991 C CA . GLY A 1 679 ? 0.645 9.546 6.745 1.00 47.59 679 GLY A CA 1
ATOM 4992 C C . GLY A 1 679 ? 0.182 10.728 7.613 1.00 47.59 679 GLY A C 1
ATOM 4993 O O . GLY A 1 679 ? -0.174 11.772 7.062 1.00 47.59 679 GLY A O 1
ATOM 4994 N N . HIS A 1 680 ? 0.224 10.612 8.945 1.00 46.06 680 HIS A N 1
ATOM 4995 C CA . HIS A 1 680 ? -0.118 11.695 9.877 1.00 46.06 680 HIS A CA 1
ATOM 4996 C C . HIS A 1 680 ? 1.129 12.322 10.528 1.00 46.06 680 HIS A C 1
ATOM 4998 O O . HIS A 1 680 ? 2.122 11.643 10.771 1.00 46.06 680 HIS A O 1
ATOM 5004 N N . GLY A 1 681 ? 1.083 13.623 10.845 1.00 42.25 681 GLY A N 1
ATOM 5005 C CA . GLY A 1 681 ? 2.212 14.347 11.457 1.00 42.25 681 GLY A CA 1
ATOM 5006 C C . GLY A 1 681 ? 2.577 13.883 12.875 1.00 42.25 681 GLY A C 1
ATOM 5007 O O . GLY A 1 681 ? 3.705 14.109 13.303 1.00 42.25 681 GLY A O 1
ATOM 5008 N N . ASN A 1 682 ? 1.643 13.212 13.558 1.00 43.94 682 ASN A N 1
ATOM 5009 C CA . ASN A 1 682 ? 1.838 12.619 14.889 1.00 43.94 682 ASN A CA 1
ATOM 5010 C C . ASN A 1 682 ? 2.292 11.152 14.820 1.00 43.94 682 ASN A C 1
ATOM 5012 O O . ASN A 1 682 ? 2.603 10.570 15.841 1.00 43.94 682 ASN A O 1
ATOM 5016 N N . PHE A 1 683 ? 2.344 10.557 13.625 1.00 55.31 683 PHE A N 1
ATOM 5017 C CA . PHE A 1 683 ? 2.755 9.165 13.431 1.00 55.31 683 PHE A CA 1
ATOM 5018 C C . PHE A 1 683 ? 4.282 8.994 13.305 1.00 55.31 683 PHE A C 1
ATOM 5020 O O . PHE A 1 683 ? 4.798 7.973 12.857 1.00 55.31 683 PHE A O 1
ATOM 5027 N N . ALA A 1 684 ? 5.047 10.032 13.632 1.00 48.81 684 ALA A N 1
ATOM 5028 C CA . ALA A 1 684 ? 6.487 9.886 13.732 1.00 48.81 684 ALA A CA 1
ATOM 5029 C C . ALA A 1 684 ? 6.795 9.162 15.047 1.00 48.81 684 ALA A C 1
ATOM 5031 O O . ALA A 1 684 ? 6.538 9.721 16.109 1.00 48.81 684 ALA A O 1
ATOM 5032 N N . ASP A 1 685 ? 7.347 7.949 14.957 1.00 54.03 685 ASP A N 1
ATOM 5033 C CA . ASP A 1 685 ? 7.832 7.171 16.103 1.00 54.03 685 ASP A CA 1
ATOM 5034 C C . ASP A 1 685 ? 8.611 8.073 17.085 1.00 54.03 685 ASP A C 1
ATOM 5036 O O . ASP A 1 685 ? 9.576 8.746 16.698 1.00 54.03 685 ASP A O 1
ATOM 5040 N N . GLY A 1 686 ? 8.142 8.148 18.335 1.00 51.31 686 GLY A N 1
ATOM 5041 C CA . GLY A 1 686 ? 8.709 8.997 19.389 1.00 51.31 686 GLY A CA 1
ATOM 5042 C C . GLY A 1 686 ? 8.236 10.461 19.421 1.00 51.31 686 GLY A C 1
ATOM 5043 O O . GLY A 1 686 ? 8.841 11.274 20.131 1.00 51.31 686 GLY A O 1
ATOM 5044 N N . VAL A 1 687 ? 7.190 10.845 18.675 1.00 57.03 687 VAL A N 1
ATOM 5045 C CA . VAL A 1 687 ? 6.565 12.179 18.757 1.00 57.03 687 VAL A CA 1
ATOM 5046 C C . VAL A 1 687 ? 5.201 12.107 19.447 1.00 57.03 687 VAL A C 1
ATOM 5048 O O . VAL A 1 687 ? 4.145 12.152 18.825 1.00 57.03 687 VAL A O 1
ATOM 5051 N N . HIS A 1 688 ? 5.252 12.154 20.774 1.00 69.94 688 HIS A N 1
ATOM 5052 C CA . HIS A 1 688 ? 4.097 12.207 21.673 1.00 69.94 688 HIS A CA 1
ATOM 5053 C C . HIS A 1 688 ? 3.463 13.611 21.672 1.00 69.94 688 HIS A C 1
ATOM 5055 O O . HIS A 1 688 ? 3.760 14.449 22.529 1.00 69.94 688 HIS A O 1
ATOM 5061 N N . THR A 1 689 ? 2.667 13.941 20.648 1.00 52.44 689 THR A N 1
ATOM 5062 C CA . THR A 1 689 ? 2.138 15.311 20.469 1.00 52.44 689 THR A CA 1
ATOM 5063 C C . THR A 1 689 ? 1.025 15.689 21.437 1.00 52.44 689 THR A C 1
ATOM 5065 O O . THR A 1 689 ? 0.809 16.886 21.653 1.00 52.44 689 THR A O 1
ATOM 5068 N N . ASP A 1 690 ? 0.323 14.709 22.012 1.00 54.84 690 ASP A N 1
ATOM 5069 C CA . ASP A 1 690 ? -0.704 14.989 23.006 1.00 54.84 690 ASP A CA 1
ATOM 5070 C C . ASP A 1 690 ? -0.100 14.962 24.414 1.00 54.84 690 ASP A C 1
ATOM 5072 O O . ASP A 1 690 ? 0.344 13.944 24.937 1.00 54.84 690 ASP A O 1
ATOM 5076 N N . THR A 1 691 ? -0.005 16.153 24.998 1.00 46.44 691 THR A N 1
ATOM 5077 C CA . THR A 1 691 ? 0.423 16.376 26.388 1.00 46.44 691 THR A CA 1
ATOM 5078 C C . THR A 1 691 ? -0.731 16.897 27.232 1.00 46.44 691 THR A C 1
ATOM 5080 O O . THR A 1 691 ? -0.523 17.289 28.387 1.00 46.44 691 THR A O 1
ATOM 5083 N N . THR A 1 692 ? -1.946 16.948 26.669 1.00 47.44 692 THR A N 1
ATOM 5084 C CA . THR A 1 692 ? -3.117 17.194 27.490 1.00 47.44 692 THR A CA 1
ATOM 5085 C C . THR A 1 692 ? -3.271 15.971 28.381 1.00 47.44 692 THR A C 1
ATOM 5087 O O . THR A 1 692 ? -3.313 14.841 27.919 1.00 47.44 692 THR A O 1
ATOM 5090 N N . LEU A 1 693 ? -3.168 16.202 29.690 1.00 49.59 693 LEU A N 1
ATOM 5091 C CA . LEU A 1 693 ? -3.387 15.195 30.716 1.00 49.59 693 LEU A CA 1
ATOM 5092 C C . LEU A 1 693 ? -4.850 14.755 30.608 1.00 49.59 693 LEU A C 1
ATOM 5094 O O . LEU A 1 693 ? -5.690 15.272 31.349 1.00 49.59 693 LEU A O 1
ATOM 5098 N N . ASP A 1 694 ? -5.162 13.858 29.673 1.00 55.91 694 ASP A N 1
ATOM 5099 C CA . ASP A 1 694 ? -6.379 13.070 29.774 1.00 55.91 694 ASP A CA 1
ATOM 5100 C C . ASP A 1 694 ? -6.269 12.362 31.118 1.00 55.91 694 ASP A C 1
ATOM 5102 O O . ASP A 1 694 ? -5.254 11.744 31.460 1.00 55.91 694 ASP A O 1
ATOM 5106 N N . THR A 1 695 ? -7.228 12.646 31.996 1.00 70.44 695 THR A N 1
ATOM 5107 C CA . THR A 1 695 ? -7.169 12.081 33.337 1.00 70.44 695 THR A CA 1
ATOM 5108 C C . THR A 1 695 ? -7.687 10.668 33.245 1.00 70.44 695 THR A C 1
ATOM 5110 O O . THR A 1 695 ? -8.881 10.441 33.428 1.00 70.44 695 THR A O 1
ATOM 5113 N N . GLU A 1 696 ? -6.771 9.763 32.927 1.00 87.19 696 GLU A N 1
ATOM 5114 C CA . GLU A 1 696 ? -6.990 8.328 32.831 1.00 87.19 696 GLU A CA 1
ATOM 5115 C C . GLU A 1 696 ? -7.587 7.747 34.118 1.00 87.19 696 GLU A C 1
ATOM 5117 O O . GLU A 1 696 ? -7.484 8.316 35.214 1.00 87.19 696 GLU A O 1
ATOM 5122 N N . MET A 1 697 ? -8.268 6.615 33.985 1.00 89.81 697 MET A N 1
ATOM 5123 C CA . MET A 1 697 ? -8.984 5.972 35.080 1.00 89.81 697 MET A CA 1
ATOM 5124 C C . MET A 1 697 ? -8.035 5.574 36.222 1.00 89.81 697 MET A C 1
ATOM 5126 O O . MET A 1 697 ? -7.143 4.749 36.060 1.00 89.81 697 MET A O 1
ATOM 5130 N N . THR A 1 698 ? -8.265 6.102 37.424 1.00 91.56 698 THR A N 1
ATOM 5131 C CA . THR A 1 698 ? -7.513 5.762 38.647 1.00 91.56 698 THR A CA 1
ATOM 5132 C C . THR A 1 698 ? -8.312 4.844 39.573 1.00 91.56 698 THR A C 1
ATOM 5134 O O . THR A 1 698 ? -9.521 4.664 39.394 1.00 91.56 698 THR A O 1
ATOM 5137 N N . VAL A 1 699 ? -7.682 4.301 40.626 1.00 90.31 699 VAL A N 1
ATOM 5138 C CA . VAL A 1 699 ? -8.407 3.514 41.646 1.00 90.31 699 VAL A CA 1
ATOM 5139 C C . VAL A 1 699 ? -9.464 4.374 42.344 1.00 90.31 699 VAL A C 1
ATOM 5141 O O . VAL A 1 699 ? -10.556 3.893 42.631 1.00 90.31 699 VAL A O 1
ATOM 5144 N N . GLU A 1 700 ? -9.180 5.661 42.567 1.00 87.69 700 GLU A N 1
ATOM 5145 C CA . GLU A 1 700 ? -10.148 6.600 43.142 1.00 87.69 700 GLU A CA 1
ATOM 5146 C C . GLU A 1 700 ? -11.377 6.785 42.239 1.00 87.69 700 GLU A C 1
ATOM 5148 O O . GLU A 1 700 ? -12.506 6.729 42.729 1.00 87.69 700 GLU A O 1
ATOM 5153 N N . ILE A 1 701 ? -11.177 6.978 40.929 1.00 86.75 701 ILE A N 1
ATOM 5154 C CA . ILE A 1 701 ? -12.274 7.096 39.954 1.00 86.75 701 ILE A CA 1
ATOM 5155 C C . ILE A 1 701 ? -13.081 5.794 39.931 1.00 86.75 701 ILE A C 1
ATOM 5157 O O . ILE A 1 701 ? -14.304 5.838 40.068 1.00 86.75 701 ILE A O 1
ATOM 5161 N N . PHE A 1 702 ? -12.415 4.640 39.853 1.00 89.25 702 PHE A N 1
ATOM 5162 C CA . PHE A 1 702 ? -13.064 3.329 39.872 1.00 89.25 702 PHE A CA 1
ATOM 5163 C C . PHE A 1 702 ? -13.928 3.115 41.126 1.00 89.25 702 PHE A C 1
ATOM 5165 O O . PHE A 1 702 ? -15.097 2.731 41.021 1.00 89.25 702 PHE A O 1
ATOM 5172 N N . ASP A 1 703 ? -13.384 3.402 42.313 1.00 87.50 703 ASP A N 1
ATOM 5173 C CA . ASP A 1 703 ? -14.083 3.241 43.593 1.00 87.50 703 ASP A CA 1
ATOM 5174 C C . ASP A 1 703 ? -15.253 4.230 43.745 1.00 87.50 703 ASP A C 1
ATOM 5176 O O . ASP A 1 703 ? -16.254 3.918 44.398 1.00 87.50 703 ASP A O 1
ATOM 5180 N N . ARG A 1 704 ? -15.160 5.418 43.135 1.00 83.69 704 ARG A N 1
ATOM 5181 C CA . ARG A 1 704 ? -16.262 6.388 43.050 1.00 83.69 704 ARG A CA 1
ATOM 5182 C C . ARG A 1 704 ? -17.370 5.886 42.115 1.00 83.69 704 ARG A C 1
ATOM 5184 O O . ARG A 1 704 ? -18.534 5.858 42.502 1.00 83.69 704 ARG A O 1
ATOM 5191 N N . ILE A 1 705 ? -17.033 5.379 40.928 1.00 85.06 705 ILE A N 1
ATOM 5192 C CA . ILE A 1 705 ? -18.019 4.808 39.991 1.00 85.06 705 ILE A CA 1
ATOM 5193 C C . ILE A 1 705 ? -18.713 3.575 40.591 1.00 85.06 705 ILE A C 1
ATOM 5195 O O . ILE A 1 705 ? -19.927 3.400 40.430 1.00 85.06 705 ILE A O 1
ATOM 5199 N N . ALA A 1 706 ? -17.986 2.764 41.363 1.00 84.25 706 ALA A N 1
ATOM 5200 C CA . ALA A 1 706 ? -18.525 1.606 42.072 1.00 84.25 706 ALA A CA 1
ATOM 5201 C C . ALA A 1 706 ? -19.580 1.956 43.145 1.00 84.25 706 ALA A C 1
ATOM 5203 O O . ALA A 1 706 ? -20.348 1.075 43.540 1.00 84.25 706 ALA A O 1
ATOM 5204 N N . GLN A 1 707 ? -19.658 3.215 43.597 1.00 82.94 707 GLN A N 1
ATOM 5205 C CA . GLN A 1 707 ? -20.692 3.691 44.529 1.00 82.94 707 GLN A CA 1
ATOM 5206 C C . GLN A 1 707 ? -22.029 4.001 43.846 1.00 82.94 707 GLN A C 1
ATOM 5208 O O . GLN A 1 707 ? -23.027 4.202 44.541 1.00 82.94 707 GLN A O 1
ATOM 5213 N N . THR A 1 708 ? -22.086 3.973 42.507 1.00 81.94 708 THR A N 1
ATOM 5214 C CA . THR A 1 708 ? -23.333 4.159 41.753 1.00 81.94 708 THR A CA 1
ATOM 5215 C C . THR A 1 708 ? -24.396 3.180 42.265 1.00 81.94 708 THR A C 1
ATOM 5217 O O . THR A 1 708 ? -24.158 1.965 42.242 1.00 81.94 708 THR A O 1
ATOM 5220 N N . PRO A 1 709 ? -25.555 3.668 42.746 1.00 79.06 709 PRO A N 1
ATOM 5221 C CA . PRO A 1 709 ? -26.583 2.811 43.317 1.00 79.06 709 PRO A CA 1
ATOM 5222 C C . PRO A 1 709 ? -27.120 1.857 42.249 1.00 79.06 709 PRO A C 1
ATOM 5224 O O . PRO A 1 709 ? -27.129 2.221 41.074 1.00 79.06 709 PRO A O 1
ATOM 5227 N N . PRO A 1 710 ? -27.596 0.662 42.628 1.00 73.88 710 PRO A N 1
ATOM 5228 C CA . PRO A 1 710 ? -28.225 -0.237 41.673 1.00 73.88 710 PRO A CA 1
ATOM 5229 C C . PRO A 1 710 ? -29.352 0.466 40.899 1.00 73.88 710 PRO A C 1
ATOM 5231 O O . PRO A 1 710 ? -30.047 1.311 41.478 1.00 73.88 710 PRO A O 1
ATOM 5234 N N . PRO A 1 711 ? -29.545 0.136 39.608 1.00 71.50 711 PRO A N 1
ATOM 5235 C CA . PRO A 1 711 ? -30.683 0.641 38.864 1.00 71.50 711 PRO A CA 1
ATOM 5236 C C . PRO A 1 711 ? -31.970 0.261 39.589 1.00 71.50 711 PRO A C 1
ATOM 5238 O O . PRO A 1 711 ? -32.025 -0.822 40.186 1.00 71.50 711 PRO A O 1
ATOM 5241 N N . PRO A 1 712 ? -33.005 1.121 39.552 1.00 68.75 712 PRO A N 1
ATOM 5242 C CA . PRO A 1 712 ? -34.306 0.724 40.055 1.00 68.75 712 PRO A CA 1
ATOM 5243 C C . PRO A 1 712 ? -34.686 -0.606 39.406 1.00 68.75 712 PRO A C 1
ATOM 5245 O O . PRO A 1 712 ? -34.376 -0.853 38.234 1.00 68.75 712 PRO A O 1
ATOM 5248 N N . CYS A 1 713 ? -35.314 -1.481 40.189 1.00 63.03 713 CYS A N 1
ATOM 5249 C CA . CYS A 1 713 ? -36.026 -2.622 39.640 1.00 63.03 713 CYS A CA 1
ATOM 5250 C C . CYS A 1 713 ? -36.864 -2.072 38.486 1.00 63.03 713 CYS A C 1
ATOM 5252 O O . CYS A 1 713 ? -37.607 -1.122 38.710 1.00 63.03 713 CYS A O 1
ATOM 5254 N N . GLY A 1 714 ? -36.601 -2.523 37.255 1.00 63.59 714 GLY A N 1
ATOM 5255 C CA . GLY A 1 714 ? -37.136 -1.885 36.047 1.00 63.59 714 GLY A CA 1
ATOM 5256 C C . GLY A 1 714 ? -38.667 -1.912 36.001 1.00 63.59 714 GLY A C 1
ATOM 5257 O O . GLY A 1 714 ? -39.326 -2.134 37.006 1.00 63.59 714 GLY A O 1
ATOM 5258 N N . ASP A 1 715 ? -39.263 -1.783 34.819 1.00 61.59 715 ASP A N 1
ATOM 5259 C CA . ASP A 1 715 ? -40.730 -1.678 34.651 1.00 61.59 715 ASP A CA 1
ATOM 5260 C C . ASP A 1 715 ? -41.555 -2.757 35.379 1.00 61.59 715 ASP A C 1
ATOM 5262 O O . ASP A 1 715 ? -42.734 -2.559 35.652 1.00 61.59 715 ASP A O 1
ATOM 5266 N N . ALA A 1 716 ? -40.943 -3.901 35.704 1.00 74.62 716 ALA A N 1
ATOM 5267 C CA . ALA A 1 716 ? -41.562 -4.965 36.473 1.00 74.62 716 ALA A CA 1
ATOM 5268 C C . ALA A 1 716 ? -41.824 -4.636 37.961 1.00 74.62 716 ALA A C 1
ATOM 5270 O O . ALA A 1 716 ? -42.638 -5.345 38.539 1.00 74.62 716 ALA A O 1
ATOM 5271 N N . ASP A 1 717 ? -41.199 -3.628 38.588 1.00 78.19 717 ASP A N 1
ATOM 5272 C CA . ASP A 1 717 ? -41.523 -3.168 39.959 1.00 78.19 717 ASP A CA 1
ATOM 5273 C C . ASP A 1 717 ? -42.690 -2.178 39.923 1.00 78.19 717 ASP A C 1
ATOM 5275 O O . ASP A 1 717 ? -42.555 -0.956 40.001 1.00 78.19 717 ASP A O 1
ATOM 5279 N N . LEU A 1 718 ? -43.880 -2.734 39.734 1.00 75.31 718 LEU A N 1
ATOM 5280 C CA . LEU A 1 718 ? -45.095 -1.961 39.497 1.00 75.31 718 LEU A CA 1
ATOM 5281 C C . LEU A 1 718 ? -45.683 -1.347 40.764 1.00 75.31 718 LEU A C 1
ATOM 5283 O O . LEU A 1 718 ? -46.612 -0.540 40.679 1.00 75.31 718 LEU A O 1
ATOM 5287 N N . ASN A 1 719 ? -45.200 -1.749 41.938 1.00 72.62 719 ASN A N 1
ATOM 5288 C CA . ASN A 1 719 ? -45.627 -1.159 43.198 1.00 72.62 719 ASN A CA 1
ATOM 5289 C C . ASN A 1 719 ? -44.624 -0.114 43.737 1.00 72.62 719 ASN A C 1
ATOM 5291 O O . ASN A 1 719 ? -44.978 0.628 44.661 1.00 72.62 719 ASN A O 1
ATOM 5295 N N . GLY A 1 720 ? -43.434 -0.019 43.129 1.00 64.94 720 GLY A N 1
ATOM 5296 C CA . GLY A 1 720 ? -42.390 0.954 43.433 1.00 64.94 720 GLY A CA 1
ATOM 5297 C C . GLY A 1 720 ? -41.730 0.741 44.794 1.00 64.94 720 GLY A C 1
ATOM 5298 O O . GLY A 1 720 ? -41.266 1.712 45.401 1.00 64.94 720 GLY A O 1
ATOM 5299 N N . ASP A 1 721 ? -41.749 -0.486 45.323 1.00 66.50 721 ASP A N 1
ATOM 5300 C CA . ASP A 1 721 ? -41.187 -0.829 46.634 1.00 66.50 721 ASP A CA 1
ATOM 5301 C C . ASP A 1 721 ? -39.698 -1.209 46.578 1.00 66.50 721 ASP A C 1
ATOM 5303 O O . ASP A 1 721 ? -39.063 -1.374 47.627 1.00 66.50 721 ASP A O 1
ATOM 5307 N N . GLY A 1 722 ? -39.124 -1.270 45.373 1.00 62.97 722 GLY A N 1
ATOM 5308 C CA . GLY A 1 722 ? -37.727 -1.601 45.135 1.00 62.97 722 GLY A CA 1
ATOM 5309 C C . GLY A 1 722 ? -37.434 -3.093 45.277 1.00 62.97 722 GLY A C 1
ATOM 5310 O O . GLY A 1 722 ? -36.290 -3.460 45.544 1.00 62.97 722 GLY A O 1
ATOM 5311 N N . SER A 1 723 ? -38.437 -3.971 45.191 1.00 73.94 723 SER A N 1
ATOM 5312 C CA . SER A 1 723 ? -38.270 -5.419 45.327 1.00 73.94 723 SER A CA 1
ATOM 5313 C C . SER A 1 723 ? -39.247 -6.201 44.454 1.00 73.94 723 SER A C 1
ATOM 5315 O O . SER A 1 723 ? -40.409 -6.341 44.802 1.00 73.94 723 SER A O 1
ATOM 5317 N N . LEU A 1 724 ? -38.748 -6.883 43.420 1.00 79.94 724 LEU A N 1
ATOM 5318 C CA . LEU A 1 724 ? -39.565 -7.763 42.584 1.00 79.94 724 LEU A CA 1
ATOM 5319 C C . LEU A 1 724 ? -40.080 -8.960 43.375 1.00 79.94 724 LEU A C 1
ATOM 5321 O O . LEU A 1 724 ? -39.342 -9.880 43.748 1.00 79.94 724 LEU A O 1
ATOM 5325 N N . ASN A 1 725 ? -41.378 -8.950 43.624 1.00 85.19 725 ASN A N 1
ATOM 5326 C CA . ASN A 1 725 ? -42.046 -9.957 44.410 1.00 85.19 725 ASN A CA 1
ATOM 5327 C C . ASN A 1 725 ? -43.491 -10.184 43.927 1.00 85.19 725 ASN A C 1
ATOM 5329 O O . ASN A 1 725 ? -43.960 -9.672 42.912 1.00 85.19 725 ASN A O 1
ATOM 5333 N N . PHE A 1 726 ? -44.230 -11.025 44.650 1.00 89.25 726 PHE A N 1
ATOM 5334 C CA . PHE A 1 726 ? -45.604 -11.366 44.280 1.00 89.25 726 PHE A CA 1
ATOM 5335 C C . PHE A 1 726 ? -46.526 -10.137 44.138 1.00 89.25 726 PHE A C 1
ATOM 5337 O O . PHE A 1 726 ? -47.486 -10.178 43.366 1.00 89.25 726 PHE A O 1
ATOM 5344 N N . PHE A 1 727 ? -46.264 -9.060 44.877 1.00 88.00 727 PHE A N 1
ATOM 5345 C CA . PHE A 1 727 ? -47.052 -7.836 44.820 1.00 88.00 727 PHE A CA 1
ATOM 5346 C C . PHE A 1 727 ? -46.916 -7.117 43.475 1.00 88.00 727 PHE A C 1
ATOM 5348 O O . PHE A 1 727 ? -47.897 -6.521 43.040 1.00 88.00 727 PHE A O 1
ATOM 5355 N N . ASP A 1 728 ? -45.801 -7.274 42.767 1.00 86.69 728 ASP A N 1
ATOM 5356 C CA . ASP A 1 728 ? -45.615 -6.729 41.420 1.00 86.69 728 ASP A CA 1
ATOM 5357 C C . ASP A 1 728 ? -46.354 -7.527 40.362 1.00 86.69 728 ASP A C 1
ATOM 5359 O O . ASP A 1 728 ? -47.046 -6.969 39.518 1.00 86.69 728 ASP A O 1
ATOM 5363 N N . VAL A 1 729 ? -46.321 -8.858 40.469 1.00 91.19 729 VAL A N 1
ATOM 5364 C CA . VAL A 1 729 ? -47.165 -9.728 39.635 1.00 91.19 729 VAL A CA 1
ATOM 5365 C C . VAL A 1 729 ? -48.641 -9.396 39.859 1.00 91.19 729 VAL A C 1
ATOM 5367 O O . VAL A 1 729 ? -49.433 -9.345 38.918 1.00 91.19 729 VAL A O 1
ATOM 5370 N N . SER A 1 730 ? -49.028 -9.140 41.110 1.00 92.25 730 SER A N 1
ATOM 5371 C CA . SER A 1 730 ? -50.387 -8.721 41.447 1.00 92.25 730 SER A CA 1
ATOM 5372 C C . SER A 1 730 ? -50.726 -7.336 40.884 1.00 92.25 730 SER A C 1
ATOM 5374 O O . SER A 1 730 ? -51.857 -7.131 40.433 1.00 92.25 730 SER A O 1
ATOM 5376 N N . ALA A 1 731 ? -49.787 -6.391 40.914 1.00 86.31 731 ALA A N 1
ATOM 5377 C CA . ALA A 1 731 ? -49.952 -5.055 40.353 1.00 86.31 731 ALA A CA 1
ATOM 5378 C C . ALA A 1 731 ? -50.066 -5.106 38.821 1.00 86.31 731 ALA A C 1
ATOM 5380 O O . ALA A 1 731 ? -51.020 -4.545 38.281 1.00 86.31 731 ALA A O 1
ATOM 5381 N N . PHE A 1 732 ? -49.223 -5.897 38.145 1.00 91.38 732 PHE A N 1
ATOM 5382 C CA . PHE A 1 732 ? -49.301 -6.162 36.706 1.00 91.38 732 PHE A CA 1
ATOM 5383 C C . PHE A 1 732 ? -50.661 -6.717 36.314 1.00 91.38 732 PHE A C 1
ATOM 5385 O O . PHE A 1 732 ? -51.337 -6.159 35.459 1.00 91.38 732 PHE A O 1
ATOM 5392 N N . LEU A 1 733 ? -51.119 -7.782 36.979 1.00 94.81 733 LEU A N 1
ATOM 5393 C CA . LEU A 1 733 ? -52.422 -8.378 36.679 1.00 94.81 733 LEU A CA 1
ATOM 5394 C C . LEU A 1 733 ? -53.572 -7.385 36.892 1.00 94.81 733 LEU A C 1
ATOM 5396 O O . LEU A 1 733 ? -54.558 -7.423 36.158 1.00 94.81 733 LEU A O 1
ATOM 5400 N N . THR A 1 734 ? -53.452 -6.495 37.879 1.00 93.06 734 THR A N 1
ATOM 5401 C CA . THR A 1 734 ? -54.458 -5.461 38.153 1.00 93.06 734 THR A CA 1
ATOM 5402 C C . THR A 1 734 ? -54.479 -4.401 37.051 1.00 93.06 734 THR A C 1
ATOM 5404 O O . THR A 1 734 ? -55.553 -4.097 36.533 1.00 93.06 734 THR A O 1
ATOM 5407 N N . ALA A 1 735 ? -53.311 -3.888 36.658 1.00 83.69 735 ALA A N 1
ATOM 5408 C CA . ALA A 1 735 ? -53.151 -2.920 35.575 1.00 83.69 735 ALA A CA 1
ATOM 5409 C C . ALA A 1 735 ? -53.575 -3.511 34.216 1.00 83.69 735 ALA A C 1
ATOM 5411 O O . ALA A 1 735 ? -54.357 -2.905 33.487 1.00 83.69 735 ALA A O 1
ATOM 5412 N N . TYR A 1 736 ? -53.181 -4.753 33.932 1.00 91.00 736 TYR A N 1
ATOM 5413 C CA . TYR A 1 736 ? -53.508 -5.475 32.702 1.00 91.00 736 TYR A CA 1
ATOM 5414 C C . TYR A 1 736 ? -55.017 -5.695 32.543 1.00 91.00 736 TYR A C 1
ATOM 5416 O O . TYR A 1 736 ? -55.587 -5.463 31.477 1.00 91.00 736 TYR A O 1
ATOM 5424 N N . LEU A 1 737 ? -55.708 -6.081 33.623 1.00 93.25 737 LEU A N 1
ATOM 5425 C CA . LEU A 1 737 ? -57.170 -6.208 33.624 1.00 93.25 737 LEU A CA 1
ATOM 5426 C C . LEU A 1 737 ? -57.886 -4.859 33.481 1.00 93.25 737 LEU A C 1
ATOM 5428 O O . LEU A 1 737 ? -59.004 -4.816 32.964 1.00 93.25 737 LEU A O 1
ATOM 5432 N N . ALA A 1 738 ? -57.265 -3.780 33.958 1.00 91.19 738 ALA A N 1
ATOM 5433 C CA . ALA A 1 738 ? -57.783 -2.424 33.842 1.00 91.19 738 ALA A CA 1
ATOM 5434 C C . ALA A 1 738 ? -57.477 -1.770 32.485 1.00 91.19 738 ALA A C 1
ATOM 5436 O O . ALA A 1 738 ? -58.019 -0.697 32.224 1.00 91.19 738 ALA A O 1
ATOM 5437 N N . GLN A 1 739 ? -56.662 -2.411 31.631 1.00 86.12 739 GLN A N 1
ATOM 5438 C CA . GLN A 1 739 ? -56.081 -1.791 30.432 1.00 86.12 739 GLN A CA 1
ATOM 5439 C C . GLN A 1 739 ? -55.384 -0.464 30.771 1.00 86.12 739 GLN A C 1
ATOM 5441 O O . GLN A 1 739 ? -55.506 0.532 30.059 1.00 86.12 739 GLN A O 1
ATOM 5446 N N . ASP A 1 740 ? -54.723 -0.445 31.928 1.00 81.31 740 ASP A N 1
ATOM 5447 C CA . ASP A 1 740 ? -53.936 0.685 32.394 1.00 81.31 740 ASP A CA 1
ATOM 5448 C C . ASP A 1 740 ? -52.605 0.714 31.628 1.00 81.31 740 ASP A C 1
ATOM 5450 O O . ASP A 1 740 ? -51.985 -0.345 31.502 1.00 81.31 740 ASP A O 1
ATOM 5454 N N . PRO A 1 741 ? -52.142 1.881 31.137 1.00 72.62 741 PRO A N 1
ATOM 5455 C CA . PRO A 1 741 ? -50.868 2.007 30.424 1.00 72.62 741 PRO A CA 1
ATOM 5456 C C . PRO A 1 741 ? -49.668 1.375 31.141 1.00 72.62 741 PRO A C 1
ATOM 5458 O O . PRO A 1 741 ? -48.747 0.919 30.477 1.00 72.62 741 PRO A O 1
ATOM 5461 N N . ALA A 1 742 ? -49.696 1.270 32.473 1.00 66.94 742 ALA A N 1
ATOM 5462 C CA . ALA A 1 742 ? -48.660 0.590 33.250 1.00 66.94 742 ALA A CA 1
ATOM 5463 C C . ALA A 1 742 ? -48.518 -0.918 32.941 1.00 66.94 742 ALA A C 1
ATOM 5465 O O . ALA A 1 742 ? -47.577 -1.548 33.411 1.00 66.94 742 ALA A O 1
ATOM 5466 N N . ALA A 1 743 ? -49.446 -1.520 32.188 1.00 76.50 743 ALA A N 1
ATOM 5467 C CA . ALA A 1 743 ? -49.384 -2.914 31.747 1.00 76.50 743 ALA A CA 1
ATOM 5468 C C . ALA A 1 743 ? -49.079 -3.095 30.249 1.00 76.50 743 ALA A C 1
ATOM 5470 O O . ALA A 1 743 ? -49.093 -4.235 29.785 1.00 76.50 743 ALA A O 1
ATOM 5471 N N . ASP A 1 744 ? -48.815 -2.017 29.505 1.00 75.94 744 ASP A N 1
ATOM 5472 C CA . ASP A 1 744 ? -48.409 -2.058 28.093 1.00 75.94 744 ASP A CA 1
ATOM 5473 C C . ASP A 1 744 ? -46.881 -2.180 27.990 1.00 75.94 744 ASP A C 1
ATOM 5475 O O . ASP A 1 744 ? -46.163 -1.214 27.738 1.00 75.94 744 ASP A O 1
ATOM 5479 N N . PHE A 1 745 ? -46.369 -3.380 28.263 1.00 72.75 745 PHE A N 1
ATOM 5480 C CA . PHE A 1 745 ? -44.928 -3.655 28.277 1.00 72.75 745 PHE A CA 1
ATOM 5481 C C . PHE A 1 745 ? -44.316 -3.722 26.873 1.00 72.75 745 PHE A C 1
ATOM 5483 O O . PHE A 1 745 ? -43.094 -3.769 26.743 1.00 72.75 745 PHE A O 1
ATOM 5490 N N . THR A 1 746 ? -45.143 -3.764 25.828 1.00 68.00 746 THR A N 1
ATOM 5491 C CA . THR A 1 746 ? -44.687 -3.725 24.434 1.00 68.00 746 THR A CA 1
ATOM 5492 C C . THR A 1 746 ? -44.783 -2.333 23.808 1.00 68.00 746 THR A C 1
ATOM 5494 O O . THR A 1 746 ? -44.188 -2.106 22.754 1.00 68.00 746 THR A O 1
ATOM 5497 N N . GLY A 1 747 ? -45.474 -1.394 24.464 1.00 62.81 747 GLY A N 1
ATOM 5498 C CA . GLY A 1 747 ? -45.618 -0.004 24.032 1.00 62.81 747 GLY A CA 1
ATOM 5499 C C . GLY A 1 747 ? -46.455 0.161 22.760 1.00 62.81 747 GLY A C 1
ATOM 5500 O O . GLY A 1 747 ? -46.360 1.194 22.092 1.00 62.81 747 GLY A O 1
ATOM 5501 N N . ASP A 1 748 ? -47.241 -0.852 22.384 1.00 65.31 748 ASP A N 1
ATOM 5502 C CA . ASP A 1 748 ? -47.987 -0.895 21.122 1.00 65.31 748 ASP A CA 1
ATOM 5503 C C . ASP A 1 748 ? -49.453 -0.430 21.264 1.00 65.31 748 ASP A C 1
ATOM 5505 O O . ASP A 1 748 ? -50.189 -0.333 20.273 1.00 65.31 748 ASP A O 1
ATOM 5509 N N . GLY A 1 749 ? -49.880 -0.097 22.487 1.00 67.31 749 GLY A N 1
ATOM 5510 C CA . GLY A 1 749 ? -51.238 0.315 22.826 1.00 67.31 749 GLY A CA 1
ATOM 5511 C C . GLY A 1 749 ? -52.255 -0.833 22.859 1.00 67.31 749 GLY A C 1
ATOM 5512 O O . GLY A 1 749 ? -53.462 -0.570 22.958 1.00 67.31 749 GLY A O 1
ATOM 5513 N N . LEU A 1 750 ? -51.818 -2.093 22.751 1.00 77.31 750 LEU A N 1
ATOM 5514 C CA . LEU A 1 750 ? -52.653 -3.292 22.710 1.00 77.31 750 LEU A CA 1
ATOM 5515 C C . LEU A 1 750 ? -52.328 -4.251 23.861 1.00 77.31 750 LEU A C 1
ATOM 5517 O O . LEU A 1 750 ? -51.508 -5.141 23.720 1.00 77.31 750 LEU A O 1
ATOM 5521 N N . PHE A 1 751 ? -53.127 -4.225 24.928 1.00 87.12 751 PHE A N 1
ATOM 5522 C CA . PHE A 1 751 ? -52.993 -5.151 26.064 1.00 87.12 751 PHE A CA 1
ATOM 5523 C C . PHE A 1 751 ? -53.280 -6.611 25.680 1.00 87.12 751 PHE A C 1
ATOM 5525 O O . PHE A 1 751 ? -54.440 -7.043 25.608 1.00 87.12 751 PHE A O 1
ATOM 5532 N N . ASN A 1 752 ? -52.230 -7.384 25.413 1.00 90.81 752 ASN A N 1
ATOM 5533 C CA . ASN A 1 752 ? -52.320 -8.730 24.866 1.00 90.81 752 ASN A CA 1
ATOM 5534 C C . ASN A 1 752 ? -51.279 -9.683 25.495 1.00 90.81 752 ASN A C 1
ATOM 5536 O O . ASN A 1 752 ? -50.702 -9.404 26.543 1.00 90.81 752 ASN A O 1
ATOM 5540 N N . PHE A 1 753 ? -51.145 -10.900 24.965 1.00 92.75 753 PHE A N 1
ATOM 5541 C CA . PHE A 1 753 ? -50.250 -11.909 25.545 1.00 92.75 753 PHE A CA 1
ATOM 5542 C C . PHE A 1 753 ? -48.768 -11.491 25.509 1.00 92.75 753 PHE A C 1
ATOM 5544 O O . PHE A 1 753 ? -47.996 -11.922 26.364 1.00 92.75 753 PHE A O 1
ATOM 5551 N N . PHE A 1 754 ? -48.371 -10.662 24.546 1.00 83.81 754 PHE A N 1
ATOM 5552 C CA . PHE A 1 754 ? -46.999 -10.193 24.400 1.00 83.81 754 PHE A CA 1
ATOM 5553 C C . PHE A 1 754 ? -46.581 -9.276 25.557 1.00 83.81 754 PHE A C 1
ATOM 5555 O O . PHE A 1 754 ? -45.459 -9.434 26.028 1.00 83.81 754 PHE A O 1
ATOM 5562 N N . ASP A 1 755 ? -47.483 -8.471 26.131 1.00 84.31 755 ASP A N 1
ATOM 5563 C CA . ASP A 1 755 ? -47.190 -7.692 27.348 1.00 84.31 755 ASP A CA 1
ATOM 5564 C C . ASP A 1 755 ? -46.984 -8.584 28.570 1.00 84.31 755 ASP A C 1
ATOM 5566 O O . ASP A 1 755 ? -46.093 -8.354 29.381 1.00 84.31 755 ASP A O 1
ATOM 5570 N N . VAL A 1 756 ? -47.772 -9.659 28.688 1.00 90.25 756 VAL A N 1
ATOM 5571 C CA . VAL A 1 756 ? -47.593 -10.654 29.757 1.00 90.25 756 VAL A CA 1
ATOM 5572 C C . VAL A 1 756 ? -46.241 -11.346 29.614 1.00 90.25 756 VAL A C 1
ATOM 5574 O O . VAL A 1 756 ? -45.545 -11.562 30.603 1.00 90.25 756 VAL A O 1
ATOM 5577 N N . SER A 1 757 ? -45.860 -11.694 28.385 1.00 86.50 757 SER A N 1
ATOM 5578 C CA . SER A 1 757 ? -44.558 -12.294 28.101 1.00 86.50 757 SER A CA 1
ATOM 5579 C C . SER A 1 757 ? -43.417 -11.329 28.425 1.00 86.50 757 SER A C 1
ATOM 5581 O O . SER A 1 757 ? -42.455 -11.738 29.068 1.00 86.50 757 SER A O 1
ATOM 5583 N N . ALA A 1 758 ? -43.530 -10.062 28.023 1.00 74.62 758 ALA A N 1
ATOM 5584 C CA . ALA A 1 758 ? -42.532 -9.029 28.278 1.00 74.62 758 ALA A CA 1
ATOM 5585 C C . ALA A 1 758 ? -42.394 -8.721 29.780 1.00 74.62 758 ALA A C 1
ATOM 5587 O O . ALA A 1 758 ? -41.276 -8.707 30.293 1.00 74.62 758 ALA A O 1
ATOM 5588 N N . PHE A 1 759 ? -43.506 -8.613 30.517 1.00 84.25 759 PHE A N 1
ATOM 5589 C CA . PHE A 1 759 ? -43.491 -8.489 31.978 1.00 84.25 759 PHE A CA 1
ATOM 5590 C C . PHE A 1 759 ? -42.820 -9.688 32.650 1.00 84.25 759 PHE A C 1
ATOM 5592 O O . PHE A 1 759 ? -42.000 -9.512 33.541 1.00 84.25 759 PHE A O 1
ATOM 5599 N N . LEU A 1 760 ? -43.130 -10.921 32.234 1.00 86.19 760 LEU A N 1
ATOM 5600 C CA . LEU A 1 760 ? -42.521 -12.113 32.832 1.00 86.19 760 LEU A CA 1
ATOM 5601 C C . LEU A 1 760 ? -41.015 -12.193 32.571 1.00 86.19 760 LEU A C 1
ATOM 5603 O O . LEU A 1 760 ? -40.284 -12.641 33.453 1.00 86.19 760 LEU A O 1
ATOM 5607 N N . VAL A 1 761 ? -40.558 -11.742 31.401 1.00 75.00 761 VAL A N 1
ATOM 5608 C CA . VAL A 1 761 ? -39.129 -11.601 31.097 1.00 75.00 761 VAL A CA 1
ATOM 5609 C C . VAL A 1 761 ? -38.500 -10.556 32.019 1.00 75.00 761 VAL A C 1
ATOM 5611 O O . VAL A 1 761 ? -37.518 -10.878 32.682 1.00 75.00 761 VAL A O 1
ATOM 5614 N N . ALA A 1 762 ? -39.109 -9.371 32.138 1.00 71.31 762 ALA A N 1
ATOM 5615 C CA . ALA A 1 762 ? -38.653 -8.289 33.017 1.00 71.31 762 ALA A CA 1
ATOM 5616 C C . ALA A 1 762 ? -38.683 -8.662 34.516 1.00 71.31 762 ALA A C 1
ATOM 5618 O O . ALA A 1 762 ? -37.859 -8.206 35.304 1.00 71.31 762 ALA A O 1
ATOM 5619 N N . TYR A 1 763 ? -39.618 -9.521 34.921 1.00 79.25 763 TYR A N 1
ATOM 5620 C CA . TYR A 1 763 ? -39.726 -10.029 36.284 1.00 79.25 763 TYR A CA 1
ATOM 5621 C C . TYR A 1 763 ? -38.681 -11.123 36.565 1.00 79.25 763 TYR A C 1
ATOM 5623 O O . TYR A 1 763 ? -38.099 -11.177 37.648 1.00 79.25 763 TYR A O 1
ATOM 5631 N N . GLN A 1 764 ? -38.414 -12.008 35.593 1.00 74.06 764 GLN A N 1
ATOM 5632 C CA . GLN A 1 764 ? -37.395 -13.059 35.714 1.00 74.06 764 GLN A CA 1
ATOM 5633 C C . GLN A 1 764 ? -35.966 -12.522 35.704 1.00 74.06 764 GLN A C 1
ATOM 5635 O O . GLN A 1 764 ? -35.099 -13.142 36.321 1.00 74.06 764 GLN A O 1
ATOM 5640 N N . THR A 1 765 ? -35.713 -11.398 35.035 1.00 64.19 765 THR A N 1
ATOM 5641 C CA . THR A 1 765 ? -34.404 -10.730 35.052 1.00 64.19 765 THR A CA 1
ATOM 5642 C C . THR A 1 765 ? -34.034 -10.164 36.424 1.00 64.19 765 THR A C 1
ATOM 5644 O O . THR A 1 765 ? -32.850 -9.921 36.665 1.00 64.19 765 THR A O 1
ATOM 5647 N N . GLY A 1 766 ? -35.000 -10.031 37.340 1.00 58.50 766 GLY A N 1
ATOM 5648 C CA . GLY A 1 766 ? -34.763 -9.692 38.741 1.00 58.50 766 GLY A CA 1
ATOM 5649 C C . GLY A 1 766 ? -34.427 -8.216 38.993 1.00 58.50 766 GLY A C 1
ATOM 5650 O O . GLY A 1 766 ? -34.008 -7.469 38.101 1.00 58.50 766 GLY A O 1
ATOM 5651 N N . CYS A 1 767 ? -34.593 -7.804 40.252 1.00 59.03 767 CYS A N 1
ATOM 5652 C CA . CYS A 1 767 ? -33.922 -6.621 40.777 1.00 59.03 767 CYS A CA 1
ATOM 5653 C C . CYS A 1 767 ? -32.443 -6.947 40.989 1.00 59.03 767 CYS A C 1
ATOM 5655 O O . CYS A 1 767 ? -32.135 -8.111 41.267 1.00 59.03 767 CYS A O 1
ATOM 5657 N N . PRO A 1 768 ? -31.545 -5.959 40.894 1.00 53.47 768 PRO A N 1
ATOM 5658 C CA . PRO A 1 768 ? -30.250 -6.070 41.560 1.00 53.47 768 PRO A CA 1
ATOM 5659 C C . PRO A 1 768 ? -30.388 -6.441 43.048 1.00 53.47 768 PRO A C 1
ATOM 5661 O O . PRO A 1 768 ? -31.362 -5.988 43.697 1.00 53.47 768 PRO A O 1
#

Sequence (768 aa):
MPSTPCLTRFFVSLLALSSMAVSPAGGQTINETVKLLPNDGISLDVFGFSVAINGTTAVVGAFHDDDNGDDSGSAYLFETTVGQQIAKLLPSDGETGDQFGYSVAISGTTAVVGAPNDDDNGTSSGSAYLFDTTTGQQLFFKLLPNDGAESDQFGYSVAISGTTAVVGAYSDDDNGGLSGSVYLFDTVTGQQIAKLLPSDGAAGDFFGISVAISGTTAVVGASGDDDNGNLSGSAYLFDTVTGQQIAKLLPSDGAANDQFGFSVSISGTTAVVGADRDGDNGLFSGSAYLFDTVTGQQIAKLLPSDGAALDQFGLSVSISGTTVVVGASGDDDNGSFSGSAYLFSLNTDTDGDGLTDDWEINGIPYTDGNGVLQRLQLPDANPLHKDLYIEIDSMVGRGFDKVAQVNVVVAFAQAPNALVNNPDGLDGIALHLVVDEENLPLIPFPDNWVQFDMVKANHFGTTAEQGNAPLLEAKAKAYRYCVFGQSHGATDSSGLAELPGNDFMVTLGLWNTPGGTIDQQAGTFMHELGHTLNLGHGGVSNAGVVSNLNNKPNYYSVMNYIWQYPHANYARFWRLDYSHVALATLNEAALVEGNGIDGSDPDFAAAMTPFGNGAEPPVLRWAKTDGSPVDWNGNGMTDPNPVGVDLNYHESCVFPCPTVGDVLVGGNDWSNLWYRLSGHGNFADGVHTDTTLDTEMTVEIFDRIAQTPPPPCGDADLNGDGSLNFFDVSAFLTAYLAQDPAADFTGDGLFNFFDVSAFLVAYQTGCP

Nearest PDB structures (foldseek):
  9dta-assembly2_B  TM=5.363E-01  e=2.705E-07  Homo sapiens
  8weo-assembly2_A  TM=5.960E-01  e=2.753E-02  Bacteroides fragilis
  8wem-assembly2_A  TM=3.496E-01  e=1.621E-03  Bacteroides fragilis
  7poo-assembly1_A  TM=3.461E-01  e=1.985E-03  Bacteroides fragilis
  3p24-assembly2_B  TM=3.448E-01  e=3.642E-03  Bacteroides fragilis

Radius of gyration: 35.29 Å; Cα contacts (8 Å, |Δi|>4): 2049; chains: 1; bounding box: 94×48×104 Å